Protein 2LR5 (pdb70)

Radius of gyration: 8.46 Å; Cα contacts (8 Å, |Δi|>4): 82; chains: 1; bounding box: 23×16×13 Å

Secondary structure (DSSP, 8-state):
--STTT-HHHHHHHHHHTT-S-EEEETTTTSEEEETT-

InterPro domains:
  IPR001542 Defensin, invertebrate/fungal [PF01097] (44-78)
  IPR001542 Defensin, invertebrate/fungal [PS51378] (44-80)
  IPR036574 Knottin, scorpion toxin-like superfamily [G3DSA:3.30.30.10] (50-79)
  IPR036574 Knottin, scorpion toxin-like superfamily [SSF57095] (44-79)

Organism: Arthroderma otae (NCBI:txid63405)

Foldseek 3Di:
DQAPPPRQVVLQVVCVVVVFNGWGQDDDPRRDIDTPVD

Solvent-accessible surface area: 2828 Å² total; per-residue (Å²): 5,73,0,20,120,148,76,62,119,64,0,61,54,100,2,62,92,89,58,75,126,146,5,122,21,24,48,123,142,135,70,91,27,56,20,42,170,178

Nearest PDB structures (foldseek):
  2lr5-assembly1_A  TM=8.047E-01  e=8.373E-07  Microsporum canis
  2ru0-assembly1_A  TM=6.479E-01  e=2.598E-03  Actinomyces sp. oral taxon 171 str. F0337
  2asc-assembly1_A  TM=6.360E-01  e=1.210E+00  Leiurus quinquestriatus
  6lcq-assembly1_B  TM=6.484E-01  e=1.908E+00  Oryza sativa
  2atb-assembly2_B  TM=5.304E-01  e=1.639E+00  Leiurus quinquestriatus

Structure (mmCIF, N/CA/C/O backbone):
data_2LR5
#
_entry.id   2LR5
#
loop_
_atom_site.group_PDB
_atom_site.id
_atom_site.type_symbol
_atom_site.label_atom_id
_atom_site.label_alt_id
_atom_site.label_comp_id
_atom_site.label_asym_id
_atom_site.label_entity_id
_atom_site.label_seq_id
_atom_site.pdbx_PDB_ins_code
_atom_site.Cartn_x
_atom_site.Cartn_y
_atom_site.Cartn_z
_atom_site.occupancy
_atom_site.B_iso_or_equiv
_atom_site.auth_seq_id
_atom_site.auth_comp_id
_atom_site.auth_asym_id
_atom_site.auth_atom_id
_atom_site.pdbx_PDB_model_num
ATOM 1 N N . GLY A 1 1 ? -8.256 -1.185 -2.933 1.00 0.00 1 GLY A N 1
ATOM 2 C CA . GLY A 1 1 ? -7.522 -1.488 -1.680 1.00 0.00 1 GLY A CA 1
ATOM 3 C C . GLY A 1 1 ? -7.618 -0.355 -0.689 1.00 0.00 1 GLY A C 1
ATOM 4 O O . GLY A 1 1 ? -8.449 0.538 -0.851 1.00 0.00 1 GLY A O 1
ATOM 10 N N . PHE A 1 2 ? -6.777 -0.390 0.340 1.00 0.00 2 PHE A N 1
ATOM 11 C CA . PHE A 1 2 ? -6.771 0.656 1.353 1.00 0.00 2 PHE A CA 1
ATOM 12 C C . PHE A 1 2 ? -6.379 1.991 0.729 1.00 0.00 2 PHE A C 1
ATOM 13 O O . PHE A 1 2 ? -7.094 2.981 0.860 1.00 0.00 2 PHE A O 1
ATOM 30 N N . GLY A 1 3 ? -5.246 2.006 0.040 1.00 0.00 3 GLY A N 1
ATOM 31 C CA . GLY A 1 3 ? -4.792 3.222 -0.603 1.00 0.00 3 GLY A CA 1
ATOM 32 C C . GLY A 1 3 ? -5.499 3.475 -1.917 1.00 0.00 3 GLY A C 1
ATOM 33 O O . GLY A 1 3 ? -6.512 4.169 -1.958 1.00 0.00 3 GLY A O 1
ATOM 37 N N . CYS A 1 4 ? -4.967 2.911 -2.994 1.00 0.00 4 CYS A N 1
ATOM 38 C CA . CYS A 1 4 ? -5.556 3.077 -4.318 1.00 0.00 4 CYS A CA 1
ATOM 39 C C . CYS A 1 4 ? -6.935 2.417 -4.388 1.00 0.00 4 CYS A C 1
ATOM 40 O O . CYS A 1 4 ? -7.211 1.449 -3.671 1.00 0.00 4 CYS A O 1
ATOM 47 N N . PRO A 1 5 ? -7.827 2.930 -5.254 1.00 0.00 5 PRO A N 1
ATOM 48 C CA . PRO A 1 5 ? -7.552 4.072 -6.131 1.00 0.00 5 PRO A CA 1
ATOM 49 C C . PRO A 1 5 ? -7.796 5.420 -5.452 1.00 0.00 5 PRO A C 1
ATOM 50 O O . PRO A 1 5 ? -7.659 6.469 -6.076 1.00 0.00 5 PRO A O 1
ATOM 61 N N . PHE A 1 6 ? -8.150 5.377 -4.176 1.00 0.00 6 PHE A N 1
ATOM 62 C CA . PHE A 1 6 ? -8.427 6.588 -3.410 1.00 0.00 6 PHE A CA 1
ATOM 63 C C . PHE A 1 6 ? -7.158 7.407 -3.182 1.00 0.00 6 PHE A C 1
ATOM 64 O O . PHE A 1 6 ? -7.030 8.520 -3.687 1.00 0.00 6 PHE A O 1
ATOM 81 N N . ASN A 1 7 ? -6.223 6.859 -2.420 1.00 0.00 7 ASN A N 1
ATOM 82 C CA . ASN A 1 7 ? -4.978 7.558 -2.136 1.00 0.00 7 ASN A CA 1
ATOM 83 C C . ASN A 1 7 ? -3.782 6.619 -2.266 1.00 0.00 7 ASN A C 1
ATOM 84 O O . ASN A 1 7 ? -3.283 6.069 -1.273 1.00 0.00 7 ASN A O 1
ATOM 95 N N . GLU A 1 8 ? -3.330 6.436 -3.500 1.00 0.00 8 GLU A N 1
ATOM 96 C CA . GLU A 1 8 ? -2.191 5.573 -3.775 1.00 0.00 8 GLU A CA 1
ATOM 97 C C . GLU A 1 8 ? -0.951 6.133 -3.105 1.00 0.00 8 GLU A C 1
ATOM 98 O O . GLU A 1 8 ? -0.206 5.403 -2.469 1.00 0.00 8 GLU A O 1
ATOM 110 N N . ASN A 1 9 ? -0.766 7.443 -3.224 1.00 0.00 9 ASN A N 1
ATOM 111 C CA . ASN A 1 9 ? 0.380 8.123 -2.632 1.00 0.00 9 ASN A CA 1
ATOM 112 C C . ASN A 1 9 ? 0.482 7.819 -1.145 1.00 0.00 9 ASN A C 1
ATOM 113 O O . ASN A 1 9 ? 1.576 7.604 -0.627 1.00 0.00 9 ASN A O 1
ATOM 124 N N . GLU A 1 10 ? -0.659 7.794 -0.465 1.00 0.00 10 GLU A N 1
ATOM 125 C CA . GLU A 1 10 ? -0.681 7.501 0.963 1.00 0.00 10 GLU A CA 1
ATOM 126 C C . GLU A 1 10 ? -0.268 6.062 1.194 1.00 0.00 10 GLU A C 1
ATOM 127 O O . GLU A 1 10 ? 0.705 5.807 1.894 1.00 0.00 10 GLU A O 1
ATOM 139 N N . CYS A 1 11 ? -0.990 5.129 0.579 1.00 0.00 11 CYS A N 1
ATOM 140 C CA . CYS A 1 11 ? -0.685 3.708 0.738 1.00 0.00 11 CYS A CA 1
ATOM 141 C C . CYS A 1 11 ? 0.767 3.431 0.375 1.00 0.00 11 CYS A C 1
ATOM 142 O O . CYS A 1 11 ? 1.481 2.717 1.087 1.00 0.00 11 CYS A O 1
ATOM 149 N N . HIS A 1 12 ? 1.193 4.025 -0.724 1.00 0.00 12 HIS A N 1
ATOM 150 C CA . HIS A 1 12 ? 2.547 3.876 -1.214 1.00 0.00 12 HIS A CA 1
ATOM 151 C C . HIS A 1 12 ? 3.550 4.393 -0.193 1.00 0.00 12 HIS A C 1
ATOM 152 O O . HIS A 1 12 ? 4.437 3.659 0.234 1.00 0.00 12 HIS A O 1
ATOM 167 N N . ALA A 1 13 ? 3.392 5.648 0.216 1.00 0.00 13 ALA A N 1
ATOM 168 C CA . ALA A 1 13 ? 4.300 6.256 1.180 1.00 0.00 13 ALA A CA 1
ATOM 169 C C . ALA A 1 13 ? 4.235 5.525 2.512 1.00 0.00 13 ALA A C 1
ATOM 170 O O . ALA A 1 13 ? 5.252 5.333 3.172 1.00 0.00 13 ALA A O 1
ATOM 177 N N . HIS A 1 14 ? 3.033 5.115 2.895 1.00 0.00 14 HIS A N 1
ATOM 178 C CA . HIS A 1 14 ? 2.821 4.393 4.138 1.00 0.00 14 HIS A CA 1
ATOM 179 C C . HIS A 1 14 ? 3.645 3.115 4.138 1.00 0.00 14 HIS A C 1
ATOM 180 O O . HIS A 1 14 ? 4.446 2.881 5.042 1.00 0.00 14 HIS A O 1
ATOM 195 N N . CYS A 1 15 ? 3.453 2.310 3.103 1.00 0.00 15 CYS A N 1
ATOM 196 C CA . CYS A 1 15 ? 4.182 1.057 2.956 1.00 0.00 15 CYS A CA 1
ATOM 197 C C . CYS A 1 15 ? 5.684 1.328 2.905 1.00 0.00 15 CYS A C 1
ATOM 198 O O . CYS A 1 15 ? 6.492 0.629 3.519 1.00 0.00 15 CYS A O 1
ATOM 205 N N . LEU A 1 16 ? 6.040 2.385 2.203 1.00 0.00 16 LEU A N 1
ATOM 206 C CA . LEU A 1 16 ? 7.431 2.789 2.056 1.00 0.00 16 LEU A CA 1
ATOM 207 C C . LEU A 1 16 ? 8.039 3.168 3.404 1.00 0.00 16 LEU A C 1
ATOM 208 O O . LEU A 1 16 ? 9.253 3.058 3.606 1.00 0.00 16 LEU A O 1
ATOM 224 N N . SER A 1 17 ? 7.186 3.598 4.325 1.00 0.00 17 SER A N 1
ATOM 225 C CA . SER A 1 17 ? 7.629 4.010 5.649 1.00 0.00 17 SER A CA 1
ATOM 226 C C . SER A 1 17 ? 7.865 2.816 6.575 1.00 0.00 17 SER A C 1
ATOM 227 O O . SER A 1 17 ? 8.560 2.945 7.580 1.00 0.00 17 SER A O 1
ATOM 235 N N . ILE A 1 18 ? 7.317 1.648 6.244 1.00 0.00 18 ILE A N 1
ATOM 236 C CA . ILE A 1 18 ? 7.502 0.489 7.110 1.00 0.00 18 ILE A CA 1
ATOM 237 C C . ILE A 1 18 ? 8.673 -0.370 6.645 1.00 0.00 18 ILE A C 1
ATOM 238 O O . ILE A 1 18 ? 8.668 -1.591 6.794 1.00 0.00 18 ILE A O 1
ATOM 254 N N . GLY A 1 19 ? 9.665 0.279 6.052 1.00 0.00 19 GLY A N 1
ATOM 255 C CA . GLY A 1 19 ? 10.850 -0.418 5.592 1.00 0.00 19 GLY A CA 1
ATOM 256 C C . GLY A 1 19 ? 10.778 -0.798 4.131 1.00 0.00 19 GLY A C 1
ATOM 257 O O . GLY A 1 19 ? 11.780 -0.728 3.412 1.00 0.00 19 GLY A O 1
ATOM 261 N N . ARG A 1 20 ? 9.589 -1.168 3.685 1.00 0.00 20 ARG A N 1
ATOM 262 C CA . ARG A 1 20 ? 9.374 -1.578 2.302 1.00 0.00 20 ARG A CA 1
ATOM 263 C C . ARG A 1 20 ? 9.706 -0.439 1.341 1.00 0.00 20 ARG A C 1
ATOM 264 O O . ARG A 1 20 ? 9.596 0.732 1.692 1.00 0.00 20 ARG A O 1
ATOM 285 N N . LYS A 1 21 ? 10.148 -0.781 0.140 1.00 0.00 21 LYS A N 1
ATOM 286 C CA . LYS A 1 21 ? 10.506 0.233 -0.844 1.00 0.00 21 LYS A CA 1
ATOM 287 C C . LYS A 1 21 ? 9.460 0.352 -1.942 1.00 0.00 21 LYS A C 1
ATOM 288 O O . LYS A 1 21 ? 9.441 1.327 -2.690 1.00 0.00 21 LYS A O 1
ATOM 307 N N . PHE A 1 22 ? 8.588 -0.641 -2.031 1.00 0.00 22 PHE A N 1
ATOM 308 C CA . PHE A 1 22 ? 7.520 -0.642 -3.024 1.00 0.00 22 PHE A CA 1
ATOM 309 C C . PHE A 1 22 ? 6.293 -1.317 -2.443 1.00 0.00 22 PHE A C 1
ATOM 310 O O . PHE A 1 22 ? 6.390 -2.080 -1.481 1.00 0.00 22 PHE A O 1
ATOM 327 N N . GLY A 1 23 ? 5.158 -1.057 -3.055 1.00 0.00 23 GLY A N 1
ATOM 328 C CA . GLY A 1 23 ? 3.911 -1.633 -2.600 1.00 0.00 23 GLY A CA 1
ATOM 329 C C . GLY A 1 23 ? 2.720 -0.883 -3.139 1.00 0.00 23 GLY A C 1
ATOM 330 O O . GLY A 1 23 ? 2.831 0.288 -3.501 1.00 0.00 23 GLY A O 1
ATOM 334 N N . PHE A 1 24 ? 1.597 -1.567 -3.208 1.00 0.00 24 PHE A N 1
ATOM 335 C CA . PHE A 1 24 ? 0.357 -0.989 -3.696 1.00 0.00 24 PHE A CA 1
ATOM 336 C C . PHE A 1 24 ? -0.768 -1.404 -2.761 1.00 0.00 24 PHE A C 1
ATOM 337 O O . PHE A 1 24 ? -0.503 -1.936 -1.692 1.00 0.00 24 PHE A O 1
ATOM 354 N N . CYS A 1 25 ? -2.011 -1.171 -3.135 1.00 0.00 25 CYS A N 1
ATOM 355 C CA . CYS A 1 25 ? -3.124 -1.545 -2.274 1.00 0.00 25 CYS A CA 1
ATOM 356 C C . CYS A 1 25 ? -3.505 -3.008 -2.473 1.00 0.00 25 CYS A C 1
ATOM 357 O O . CYS A 1 25 ? -3.490 -3.518 -3.590 1.00 0.00 25 CYS A O 1
ATOM 364 N N . ALA A 1 26 ? -3.852 -3.672 -1.378 1.00 0.00 26 ALA A N 1
ATOM 365 C CA . ALA A 1 26 ? -4.215 -5.077 -1.424 1.00 0.00 26 ALA A CA 1
ATOM 366 C C . ALA A 1 26 ? -5.723 -5.261 -1.355 1.00 0.00 26 ALA A C 1
ATOM 367 O O . ALA A 1 26 ? -6.386 -4.733 -0.458 1.00 0.00 26 ALA A O 1
ATOM 374 N N . GLY A 1 27 ? -6.254 -5.995 -2.323 1.00 0.00 27 GLY A N 1
ATOM 375 C CA . GLY A 1 27 ? -7.678 -6.260 -2.368 1.00 0.00 27 GLY A CA 1
ATOM 376 C C . GLY A 1 27 ? -8.466 -5.115 -2.973 1.00 0.00 27 GLY A C 1
ATOM 377 O O . GLY A 1 27 ? -7.943 -4.011 -3.131 1.00 0.00 27 GLY A O 1
ATOM 381 N N . PRO A 1 28 ? -9.729 -5.351 -3.350 1.00 0.00 28 PRO A N 1
ATOM 382 C CA . PRO A 1 28 ? -10.579 -4.311 -3.925 1.00 0.00 28 PRO A CA 1
ATOM 383 C C . PRO A 1 28 ? -11.069 -3.326 -2.863 1.00 0.00 28 PRO A C 1
ATOM 384 O O . PRO A 1 28 ? -11.018 -2.109 -3.055 1.00 0.00 28 PRO A O 1
ATOM 395 N N . LEU A 1 29 ? -11.505 -3.863 -1.729 1.00 0.00 29 LEU A N 1
ATOM 396 C CA . LEU A 1 29 ? -12.010 -3.053 -0.626 1.00 0.00 29 LEU A CA 1
ATOM 397 C C . LEU A 1 29 ? -10.862 -2.377 0.118 1.00 0.00 29 LEU A C 1
ATOM 398 O O . LEU A 1 29 ? -9.698 -2.735 -0.067 1.00 0.00 29 LEU A O 1
ATOM 414 N N . ARG A 1 30 ? -11.195 -1.403 0.957 1.00 0.00 30 ARG A N 1
ATOM 415 C CA . ARG A 1 30 ? -10.195 -0.669 1.729 1.00 0.00 30 ARG A CA 1
ATOM 416 C C . ARG A 1 30 ? -9.715 -1.495 2.918 1.00 0.00 30 ARG A C 1
ATOM 417 O O . ARG A 1 30 ? -9.990 -1.160 4.067 1.00 0.00 30 ARG A O 1
ATOM 438 N N . ALA A 1 31 ? -9.008 -2.579 2.630 1.00 0.00 31 ALA A N 1
ATOM 439 C CA . ALA A 1 31 ? -8.494 -3.456 3.672 1.00 0.00 31 ALA A CA 1
ATOM 440 C C . ALA A 1 31 ? -7.064 -3.085 4.055 1.00 0.00 31 ALA A C 1
ATOM 441 O O . ALA A 1 31 ? -6.829 -2.475 5.095 1.00 0.00 31 ALA A O 1
ATOM 448 N N . THR A 1 32 ? -6.105 -3.455 3.216 1.00 0.00 32 THR A N 1
ATOM 449 C CA . THR A 1 32 ? -4.704 -3.164 3.491 1.00 0.00 32 THR A CA 1
ATOM 450 C C . THR A 1 32 ? -3.936 -2.862 2.205 1.00 0.00 32 THR A C 1
ATOM 451 O O . THR A 1 32 ? -4.532 -2.552 1.166 1.00 0.00 32 THR A O 1
ATOM 462 N N . CYS A 1 33 ? -2.615 -2.940 2.283 1.00 0.00 33 CYS A N 1
ATOM 463 C CA . CYS A 1 33 ? -1.754 -2.683 1.140 1.00 0.00 33 CYS A CA 1
ATOM 464 C C . CYS A 1 33 ? -0.789 -3.845 0.933 1.00 0.00 33 CYS A C 1
ATOM 465 O O . CYS A 1 33 ? -0.335 -4.464 1.896 1.00 0.00 33 CYS A O 1
ATOM 472 N N . THR A 1 34 ? -0.497 -4.139 -0.321 1.00 0.00 34 THR A N 1
ATOM 473 C CA . THR A 1 34 ? 0.406 -5.217 -0.677 1.00 0.00 34 THR A CA 1
ATOM 474 C C . THR A 1 34 ? 1.794 -4.677 -0.975 1.00 0.00 34 THR A C 1
ATOM 475 O O . THR A 1 34 ? 2.042 -4.144 -2.059 1.00 0.00 34 THR A O 1
ATOM 486 N N . CYS A 1 35 ? 2.689 -4.799 -0.015 1.00 0.00 35 CYS A N 1
ATOM 487 C CA . CYS A 1 35 ? 4.048 -4.327 -0.192 1.00 0.00 35 CYS A CA 1
ATOM 488 C C . CYS A 1 35 ? 4.856 -5.332 -1.007 1.00 0.00 35 CYS A C 1
ATOM 489 O O . CYS A 1 35 ? 4.604 -6.537 -0.958 1.00 0.00 35 CYS A O 1
ATOM 496 N N . GLY A 1 36 ? 5.829 -4.821 -1.755 1.00 0.00 36 GLY A N 1
ATOM 497 C CA . GLY A 1 36 ? 6.658 -5.661 -2.605 1.00 0.00 36 GLY A CA 1
ATOM 498 C C . GLY A 1 36 ? 7.480 -6.678 -1.840 1.00 0.00 36 GLY A C 1
ATOM 499 O O . GLY A 1 36 ? 7.956 -7.663 -2.410 1.00 0.00 36 GLY A O 1
ATOM 503 N N . LYS A 1 37 ? 7.691 -6.418 -0.567 1.00 0.00 37 LYS A N 1
ATOM 504 C CA . LYS A 1 37 ? 8.453 -7.326 0.277 1.00 0.00 37 LYS A CA 1
ATOM 505 C C . LYS A 1 37 ? 7.670 -7.691 1.531 1.00 0.00 37 LYS A C 1
ATOM 506 O O . LYS A 1 37 ? 8.232 -7.739 2.623 1.00 0.00 37 LYS A O 1
ATOM 525 N N . GLN A 1 38 ? 6.373 -7.941 1.351 1.00 0.00 38 GLN A N 1
ATOM 526 C CA . GLN A 1 38 ? 5.479 -8.307 2.452 1.00 0.00 38 GLN A CA 1
ATOM 527 C C . GLN A 1 38 ? 5.460 -7.216 3.515 1.00 0.00 38 GLN A C 1
ATOM 528 O O . GLN A 1 38 ? 5.567 -6.032 3.140 1.00 0.00 38 GLN A O 1
ATOM 543 N N . GLY A 1 1 ? -9.973 1.679 -0.866 1.00 0.00 1 GLY A N 2
ATOM 544 C CA . GLY A 1 1 ? -9.526 0.925 0.330 1.00 0.00 1 GLY A CA 2
ATOM 545 C C . GLY A 1 1 ? -9.012 1.843 1.409 1.00 0.00 1 GLY A C 2
ATOM 546 O O . GLY A 1 1 ? -9.507 2.958 1.555 1.00 0.00 1 GLY A O 2
ATOM 552 N N . PHE A 1 2 ? -8.015 1.381 2.159 1.00 0.00 2 PHE A N 2
ATOM 553 C CA . PHE A 1 2 ? -7.431 2.179 3.228 1.00 0.00 2 PHE A CA 2
ATOM 554 C C . PHE A 1 2 ? -6.683 3.367 2.638 1.00 0.00 2 PHE A C 2
ATOM 555 O O . PHE A 1 2 ? -6.848 4.504 3.075 1.00 0.00 2 PHE A O 2
ATOM 572 N N . GLY A 1 3 ? -5.865 3.089 1.635 1.00 0.00 3 GLY A N 2
ATOM 573 C CA . GLY A 1 3 ? -5.114 4.138 0.990 1.00 0.00 3 GLY A CA 2
ATOM 574 C C . GLY A 1 3 ? -5.729 4.547 -0.331 1.00 0.00 3 GLY A C 2
ATOM 575 O O . GLY A 1 3 ? -6.534 5.476 -0.390 1.00 0.00 3 GLY A O 2
ATOM 579 N N . CYS A 1 4 ? -5.361 3.839 -1.387 1.00 0.00 4 CYS A N 2
ATOM 580 C CA . CYS A 1 4 ? -5.861 4.126 -2.727 1.00 0.00 4 CYS A CA 2
ATOM 581 C C . CYS A 1 4 ? -7.386 4.079 -2.786 1.00 0.00 4 CYS A C 2
ATOM 582 O O . CYS A 1 4 ? -8.035 3.335 -2.038 1.00 0.00 4 CYS A O 2
ATOM 589 N N . PRO A 1 5 ? -7.983 4.867 -3.694 1.00 0.00 5 PRO A N 2
ATOM 590 C CA . PRO A 1 5 ? -7.251 5.741 -4.606 1.00 0.00 5 PRO A CA 2
ATOM 591 C C . PRO A 1 5 ? -7.064 7.161 -4.070 1.00 0.00 5 PRO A C 2
ATOM 592 O O . PRO A 1 5 ? -6.420 7.991 -4.703 1.00 0.00 5 PRO A O 2
ATOM 603 N N . PHE A 1 6 ? -7.618 7.429 -2.898 1.00 0.00 6 PHE A N 2
ATOM 604 C CA . PHE A 1 6 ? -7.531 8.756 -2.299 1.00 0.00 6 PHE A CA 2
ATOM 605 C C . PHE A 1 6 ? -6.227 8.955 -1.531 1.00 0.00 6 PHE A C 2
ATOM 606 O O . PHE A 1 6 ? -5.427 9.831 -1.860 1.00 0.00 6 PHE A O 2
ATOM 623 N N . ASN A 1 7 ? -5.997 8.118 -0.532 1.00 0.00 7 ASN A N 2
ATOM 624 C CA . ASN A 1 7 ? -4.809 8.232 0.307 1.00 0.00 7 ASN A CA 2
ATOM 625 C C . ASN A 1 7 ? -3.724 7.268 -0.154 1.00 0.00 7 ASN A C 2
ATOM 626 O O . ASN A 1 7 ? -3.053 6.613 0.652 1.00 0.00 7 ASN A O 2
ATOM 637 N N . GLU A 1 8 ? -3.539 7.204 -1.461 1.00 0.00 8 GLU A N 2
ATOM 638 C CA . GLU A 1 8 ? -2.544 6.322 -2.042 1.00 0.00 8 GLU A CA 2
ATOM 639 C C . GLU A 1 8 ? -1.154 6.840 -1.738 1.00 0.00 8 GLU A C 2
ATOM 640 O O . GLU A 1 8 ? -0.299 6.089 -1.301 1.00 0.00 8 GLU A O 2
ATOM 652 N N . ASN A 1 9 ? -0.959 8.140 -1.913 1.00 0.00 9 ASN A N 2
ATOM 653 C CA . ASN A 1 9 ? 0.344 8.757 -1.674 1.00 0.00 9 ASN A CA 2
ATOM 654 C C . ASN A 1 9 ? 0.823 8.510 -0.251 1.00 0.00 9 ASN A C 2
ATOM 655 O O . ASN A 1 9 ? 2.016 8.316 -0.022 1.00 0.00 9 ASN A O 2
ATOM 666 N N . GLU A 1 10 ? -0.101 8.493 0.703 1.00 0.00 10 GLU A N 2
ATOM 667 C CA . GLU A 1 10 ? 0.270 8.254 2.087 1.00 0.00 10 GLU A CA 2
ATOM 668 C C . GLU A 1 10 ? 0.560 6.780 2.295 1.00 0.00 10 GLU A C 2
ATOM 669 O O . GLU A 1 10 ? 1.646 6.433 2.730 1.00 0.00 10 GLU A O 2
ATOM 681 N N . CYS A 1 11 ? -0.389 5.911 1.939 1.00 0.00 11 CYS A N 2
ATOM 682 C CA . CYS A 1 11 ? -0.196 4.471 2.120 1.00 0.00 11 CYS A CA 2
ATOM 683 C C . CYS A 1 11 ? 1.048 4.005 1.366 1.00 0.00 11 CYS A C 2
ATOM 684 O O . CYS A 1 11 ? 1.806 3.156 1.849 1.00 0.00 11 CYS A O 2
ATOM 691 N N . HIS A 1 12 ? 1.270 4.595 0.198 1.00 0.00 12 HIS A N 2
ATOM 692 C CA . HIS A 1 12 ? 2.415 4.271 -0.634 1.00 0.00 12 HIS A CA 2
ATOM 693 C C . HIS A 1 12 ? 3.707 4.700 0.049 1.00 0.00 12 HIS A C 2
ATOM 694 O O . HIS A 1 12 ? 4.585 3.877 0.300 1.00 0.00 12 HIS A O 2
ATOM 709 N N . ALA A 1 13 ? 3.809 5.989 0.368 1.00 0.00 13 ALA A N 2
ATOM 710 C CA . ALA A 1 13 ? 5.002 6.524 1.018 1.00 0.00 13 ALA A CA 2
ATOM 711 C C . ALA A 1 13 ? 5.204 5.890 2.384 1.00 0.00 13 ALA A C 2
ATOM 712 O O . ALA A 1 13 ? 6.334 5.651 2.805 1.00 0.00 13 ALA A O 2
ATOM 719 N N . HIS A 1 14 ? 4.101 5.613 3.068 1.00 0.00 14 HIS A N 2
ATOM 720 C CA . HIS A 1 14 ? 4.144 4.990 4.380 1.00 0.00 14 HIS A CA 2
ATOM 721 C C . HIS A 1 14 ? 4.839 3.644 4.288 1.00 0.00 14 HIS A C 2
ATOM 722 O O . HIS A 1 14 ? 5.837 3.404 4.968 1.00 0.00 14 HIS A O 2
ATOM 737 N N . CYS A 1 15 ? 4.323 2.782 3.421 1.00 0.00 15 CYS A N 2
ATOM 738 C CA . CYS A 1 15 ? 4.896 1.456 3.231 1.00 0.00 15 CYS A CA 2
ATOM 739 C C . CYS A 1 15 ? 6.343 1.576 2.762 1.00 0.00 15 CYS A C 2
ATOM 740 O O . CYS A 1 15 ? 7.223 0.822 3.183 1.00 0.00 15 CYS A O 2
ATOM 747 N N . LEU A 1 16 ? 6.584 2.566 1.924 1.00 0.00 16 LEU A N 2
ATOM 748 C CA . LEU A 1 16 ? 7.916 2.821 1.393 1.00 0.00 16 LEU A CA 2
ATOM 749 C C . LEU A 1 16 ? 8.891 3.195 2.507 1.00 0.00 16 LEU A C 2
ATOM 750 O O . LEU A 1 16 ? 10.097 2.948 2.402 1.00 0.00 16 LEU A O 2
ATOM 766 N N . SER A 1 17 ? 8.360 3.781 3.571 1.00 0.00 17 SER A N 2
ATOM 767 C CA . SER A 1 17 ? 9.172 4.200 4.703 1.00 0.00 17 SER A CA 2
ATOM 768 C C . SER A 1 17 ? 9.483 3.035 5.645 1.00 0.00 17 SER A C 2
ATOM 769 O O . SER A 1 17 ? 10.402 3.123 6.456 1.00 0.00 17 SER A O 2
ATOM 777 N N . ILE A 1 18 ? 8.740 1.934 5.531 1.00 0.00 18 ILE A N 2
ATOM 778 C CA . ILE A 1 18 ? 8.968 0.795 6.416 1.00 0.00 18 ILE A CA 2
ATOM 779 C C . ILE A 1 18 ? 9.785 -0.301 5.735 1.00 0.00 18 ILE A C 2
ATOM 780 O O . ILE A 1 18 ? 9.591 -1.490 5.990 1.00 0.00 18 ILE A O 2
ATOM 796 N N . GLY A 1 19 ? 10.671 0.109 4.837 1.00 0.00 19 GLY A N 2
ATOM 797 C CA . GLY A 1 19 ? 11.536 -0.836 4.154 1.00 0.00 19 GLY A CA 2
ATOM 798 C C . GLY A 1 19 ? 11.055 -1.189 2.764 1.00 0.00 19 GLY A C 2
ATOM 799 O O . GLY A 1 19 ? 11.854 -1.302 1.834 1.00 0.00 19 GLY A O 2
ATOM 803 N N . ARG A 1 20 ? 9.749 -1.333 2.616 1.00 0.00 20 ARG A N 2
ATOM 804 C CA . ARG A 1 20 ? 9.159 -1.693 1.327 1.00 0.00 20 ARG A CA 2
ATOM 805 C C . ARG A 1 20 ? 9.455 -0.622 0.281 1.00 0.00 20 ARG A C 2
ATOM 806 O O . ARG A 1 20 ? 9.546 0.556 0.602 1.00 0.00 20 ARG A O 2
ATOM 827 N N . LYS A 1 21 ? 9.647 -1.034 -0.966 1.00 0.00 21 LYS A N 2
ATOM 828 C CA . LYS A 1 21 ? 9.940 -0.083 -2.033 1.00 0.00 21 LYS A CA 2
ATOM 829 C C . LYS A 1 21 ? 8.737 0.130 -2.943 1.00 0.00 21 LYS A C 2
ATOM 830 O O . LYS A 1 21 ? 8.626 1.155 -3.613 1.00 0.00 21 LYS A O 2
ATOM 849 N N . PHE A 1 22 ? 7.838 -0.840 -2.959 1.00 0.00 22 PHE A N 2
ATOM 850 C CA . PHE A 1 22 ? 6.630 -0.758 -3.775 1.00 0.00 22 PHE A CA 2
ATOM 851 C C . PHE A 1 22 ? 5.481 -1.408 -3.027 1.00 0.00 22 PHE A C 2
ATOM 852 O O . PHE A 1 22 ? 5.701 -2.279 -2.182 1.00 0.00 22 PHE A O 2
ATOM 869 N N . GLY A 1 23 ? 4.268 -0.995 -3.348 1.00 0.00 23 GLY A N 2
ATOM 870 C CA . GLY A 1 23 ? 3.098 -1.550 -2.698 1.00 0.00 23 GLY A CA 2
ATOM 871 C C . GLY A 1 23 ? 1.869 -0.691 -2.897 1.00 0.00 23 GLY A C 2
ATOM 872 O O . GLY A 1 23 ? 1.983 0.513 -3.114 1.00 0.00 23 GLY A O 2
ATOM 876 N N . PHE A 1 24 ? 0.702 -1.318 -2.830 1.00 0.00 24 PHE A N 2
ATOM 877 C CA . PHE A 1 24 ? -0.574 -0.627 -3.005 1.00 0.00 24 PHE A CA 2
ATOM 878 C C . PHE A 1 24 ? -1.705 -1.533 -2.533 1.00 0.00 24 PHE A C 2
ATOM 879 O O . PHE A 1 24 ? -1.468 -2.702 -2.235 1.00 0.00 24 PHE A O 2
ATOM 896 N N . CYS A 1 25 ? -2.924 -1.012 -2.460 1.00 0.00 25 CYS A N 2
ATOM 897 C CA . CYS A 1 25 ? -4.060 -1.813 -2.011 1.00 0.00 25 CYS A CA 2
ATOM 898 C C . CYS A 1 25 ? -4.308 -2.981 -2.952 1.00 0.00 25 CYS A C 2
ATOM 899 O O . CYS A 1 25 ? -4.493 -2.803 -4.159 1.00 0.00 25 CYS A O 2
ATOM 906 N N . ALA A 1 26 ? -4.306 -4.179 -2.394 1.00 0.00 26 ALA A N 2
ATOM 907 C CA . ALA A 1 26 ? -4.515 -5.379 -3.188 1.00 0.00 26 ALA A CA 2
ATOM 908 C C . ALA A 1 26 ? -5.716 -6.174 -2.691 1.00 0.00 26 ALA A C 2
ATOM 909 O O . ALA A 1 26 ? -6.534 -5.669 -1.916 1.00 0.00 26 ALA A O 2
ATOM 916 N N . GLY A 1 27 ? -5.821 -7.417 -3.151 1.00 0.00 27 GLY A N 2
ATOM 917 C CA . GLY A 1 27 ? -6.923 -8.270 -2.762 1.00 0.00 27 GLY A CA 2
ATOM 918 C C . GLY A 1 27 ? -8.175 -7.984 -3.572 1.00 0.00 27 GLY A C 2
ATOM 919 O O . GLY A 1 27 ? -8.235 -6.980 -4.284 1.00 0.00 27 GLY A O 2
ATOM 923 N N . PRO A 1 28 ? -9.195 -8.852 -3.492 1.00 0.00 28 PRO A N 2
ATOM 924 C CA . PRO A 1 28 ? -10.450 -8.662 -4.229 1.00 0.00 28 PRO A CA 2
ATOM 925 C C . PRO A 1 28 ? -11.293 -7.534 -3.638 1.00 0.00 28 PRO A C 2
ATOM 926 O O . PRO A 1 28 ? -12.253 -7.074 -4.249 1.00 0.00 28 PRO A O 2
ATOM 937 N N . LEU A 1 29 ? -10.913 -7.096 -2.445 1.00 0.00 29 LEU A N 2
ATOM 938 C CA . LEU A 1 29 ? -11.623 -6.028 -1.757 1.00 0.00 29 LEU A CA 2
ATOM 939 C C . LEU A 1 29 ? -10.996 -4.673 -2.066 1.00 0.00 29 LEU A C 2
ATOM 940 O O . LEU A 1 29 ? -11.643 -3.636 -1.919 1.00 0.00 29 LEU A O 2
ATOM 956 N N . ARG A 1 30 ? -9.727 -4.696 -2.493 1.00 0.00 30 ARG A N 2
ATOM 957 C CA . ARG A 1 30 ? -8.989 -3.474 -2.817 1.00 0.00 30 ARG A CA 2
ATOM 958 C C . ARG A 1 30 ? -9.011 -2.513 -1.628 1.00 0.00 30 ARG A C 2
ATOM 959 O O . ARG A 1 30 ? -9.268 -1.313 -1.774 1.00 0.00 30 ARG A O 2
ATOM 980 N N . ALA A 1 31 ? -8.732 -3.049 -0.445 1.00 0.00 31 ALA A N 2
ATOM 981 C CA . ALA A 1 31 ? -8.751 -2.256 0.772 1.00 0.00 31 ALA A CA 2
ATOM 982 C C . ALA A 1 31 ? -7.356 -2.069 1.364 1.00 0.00 31 ALA A C 2
ATOM 983 O O . ALA A 1 31 ? -6.771 -0.990 1.258 1.00 0.00 31 ALA A O 2
ATOM 990 N N . THR A 1 32 ? -6.839 -3.116 1.985 1.00 0.00 32 THR A N 2
ATOM 991 C CA . THR A 1 32 ? -5.530 -3.074 2.622 1.00 0.00 32 THR A CA 2
ATOM 992 C C . THR A 1 32 ? -4.390 -2.968 1.609 1.00 0.00 32 THR A C 2
ATOM 993 O O . THR A 1 32 ? -4.423 -3.591 0.540 1.00 0.00 32 THR A O 2
ATOM 1004 N N . CYS A 1 33 ? -3.389 -2.160 1.946 1.00 0.00 33 CYS A N 2
ATOM 1005 C CA . CYS A 1 33 ? -2.229 -1.986 1.089 1.00 0.00 33 CYS A CA 2
ATOM 1006 C C . CYS A 1 33 ? -1.294 -3.173 1.248 1.00 0.00 33 CYS A C 2
ATOM 1007 O O . CYS A 1 33 ? -0.992 -3.596 2.361 1.00 0.00 33 CYS A O 2
ATOM 1014 N N . THR A 1 34 ? -0.876 -3.722 0.130 1.00 0.00 34 THR A N 2
ATOM 1015 C CA . THR A 1 34 ? 0.019 -4.863 0.114 1.00 0.00 34 THR A CA 2
ATOM 1016 C C . THR A 1 34 ? 1.322 -4.497 -0.584 1.00 0.00 34 THR A C 2
ATOM 1017 O O . THR A 1 34 ? 1.313 -3.948 -1.688 1.00 0.00 34 THR A O 2
ATOM 1028 N N . CYS A 1 35 ? 2.433 -4.794 0.063 1.00 0.00 35 CYS A N 2
ATOM 1029 C CA . CYS A 1 35 ? 3.736 -4.474 -0.487 1.00 0.00 35 CYS A CA 2
ATOM 1030 C C . CYS A 1 35 ? 4.571 -5.736 -0.697 1.00 0.00 35 CYS A C 2
ATOM 1031 O O . CYS A 1 35 ? 4.144 -6.836 -0.346 1.00 0.00 35 CYS A O 2
ATOM 1038 N N . GLY A 1 36 ? 5.762 -5.570 -1.277 1.00 0.00 36 GLY A N 2
ATOM 1039 C CA . GLY A 1 36 ? 6.649 -6.700 -1.537 1.00 0.00 36 GLY A CA 2
ATOM 1040 C C . GLY A 1 36 ? 6.971 -7.511 -0.294 1.00 0.00 36 GLY A C 2
ATOM 1041 O O . GLY A 1 36 ? 7.247 -8.713 -0.374 1.00 0.00 36 GLY A O 2
ATOM 1045 N N . LYS A 1 37 ? 6.976 -6.846 0.850 1.00 0.00 37 LYS A N 2
ATOM 1046 C CA . LYS A 1 37 ? 7.249 -7.499 2.122 1.00 0.00 37 LYS A CA 2
ATOM 1047 C C . LYS A 1 37 ? 6.131 -7.211 3.116 1.00 0.00 37 LYS A C 2
ATOM 1048 O O . LYS A 1 37 ? 6.389 -7.001 4.301 1.00 0.00 37 LYS A O 2
ATOM 1067 N N . GLN A 1 38 ? 4.894 -7.208 2.613 1.00 0.00 38 GLN A N 2
ATOM 1068 C CA . GLN A 1 38 ? 3.712 -6.930 3.427 1.00 0.00 38 GLN A CA 2
ATOM 1069 C C . GLN A 1 38 ? 3.827 -5.550 4.057 1.00 0.00 38 GLN A C 2
ATOM 1070 O O . GLN A 1 38 ? 4.240 -4.613 3.344 1.00 0.00 38 GLN A O 2
ATOM 1085 N N . GLY A 1 1 ? -10.216 1.493 0.847 1.00 0.00 1 GLY A N 3
ATOM 1086 C CA . GLY A 1 1 ? -9.471 0.635 1.796 1.00 0.00 1 GLY A CA 3
ATOM 1087 C C . GLY A 1 1 ? -8.713 1.456 2.808 1.00 0.00 1 GLY A C 3
ATOM 1088 O O . GLY A 1 1 ? -9.179 2.522 3.205 1.00 0.00 1 GLY A O 3
ATOM 1094 N N . PHE A 1 2 ? -7.553 0.963 3.224 1.00 0.00 2 PHE A N 3
ATOM 1095 C CA . PHE A 1 2 ? -6.722 1.669 4.192 1.00 0.00 2 PHE A CA 3
ATOM 1096 C C . PHE A 1 2 ? -6.192 2.961 3.576 1.00 0.00 2 PHE A C 3
ATOM 1097 O O . PHE A 1 2 ? -6.262 4.026 4.183 1.00 0.00 2 PHE A O 3
ATOM 1114 N N . GLY A 1 3 ? -5.666 2.849 2.365 1.00 0.00 3 GLY A N 3
ATOM 1115 C CA . GLY A 1 3 ? -5.154 4.010 1.666 1.00 0.00 3 GLY A CA 3
ATOM 1116 C C . GLY A 1 3 ? -5.963 4.295 0.419 1.00 0.00 3 GLY A C 3
ATOM 1117 O O . GLY A 1 3 ? -6.536 5.378 0.268 1.00 0.00 3 GLY A O 3
ATOM 1121 N N . CYS A 1 4 ? -5.998 3.319 -0.480 1.00 0.00 4 CYS A N 3
ATOM 1122 C CA . CYS A 1 4 ? -6.750 3.424 -1.723 1.00 0.00 4 CYS A CA 3
ATOM 1123 C C . CYS A 1 4 ? -8.212 3.813 -1.474 1.00 0.00 4 CYS A C 3
ATOM 1124 O O . CYS A 1 4 ? -8.798 3.466 -0.444 1.00 0.00 4 CYS A O 3
ATOM 1131 N N . PRO A 1 5 ? -8.833 4.515 -2.434 1.00 0.00 5 PRO A N 3
ATOM 1132 C CA . PRO A 1 5 ? -8.191 4.930 -3.673 1.00 0.00 5 PRO A CA 3
ATOM 1133 C C . PRO A 1 5 ? -7.739 6.389 -3.652 1.00 0.00 5 PRO A C 3
ATOM 1134 O O . PRO A 1 5 ? -7.149 6.878 -4.610 1.00 0.00 5 PRO A O 3
ATOM 1145 N N . PHE A 1 6 ? -8.017 7.069 -2.554 1.00 0.00 6 PHE A N 3
ATOM 1146 C CA . PHE A 1 6 ? -7.675 8.479 -2.420 1.00 0.00 6 PHE A CA 3
ATOM 1147 C C . PHE A 1 6 ? -6.283 8.684 -1.836 1.00 0.00 6 PHE A C 3
ATOM 1148 O O . PHE A 1 6 ? -5.503 9.480 -2.350 1.00 0.00 6 PHE A O 3
ATOM 1165 N N . ASN A 1 7 ? -5.959 7.949 -0.782 1.00 0.00 7 ASN A N 3
ATOM 1166 C CA . ASN A 1 7 ? -4.666 8.108 -0.127 1.00 0.00 7 ASN A CA 3
ATOM 1167 C C . ASN A 1 7 ? -3.779 6.894 -0.344 1.00 0.00 7 ASN A C 3
ATOM 1168 O O . ASN A 1 7 ? -3.114 6.417 0.578 1.00 0.00 7 ASN A O 3
ATOM 1179 N N . GLU A 1 8 ? -3.755 6.405 -1.574 1.00 0.00 8 GLU A N 3
ATOM 1180 C CA . GLU A 1 8 ? -2.937 5.249 -1.905 1.00 0.00 8 GLU A CA 3
ATOM 1181 C C . GLU A 1 8 ? -1.472 5.659 -1.952 1.00 0.00 8 GLU A C 3
ATOM 1182 O O . GLU A 1 8 ? -0.582 4.879 -1.621 1.00 0.00 8 GLU A O 3
ATOM 1194 N N . ASN A 1 9 ? -1.232 6.903 -2.341 1.00 0.00 9 ASN A N 3
ATOM 1195 C CA . ASN A 1 9 ? 0.123 7.431 -2.412 1.00 0.00 9 ASN A CA 3
ATOM 1196 C C . ASN A 1 9 ? 0.696 7.529 -1.012 1.00 0.00 9 ASN A C 3
ATOM 1197 O O . ASN A 1 9 ? 1.864 7.226 -0.782 1.00 0.00 9 ASN A O 3
ATOM 1208 N N . GLU A 1 10 ? -0.152 7.930 -0.076 1.00 0.00 10 GLU A N 3
ATOM 1209 C CA . GLU A 1 10 ? 0.238 8.072 1.316 1.00 0.00 10 GLU A CA 3
ATOM 1210 C C . GLU A 1 10 ? 0.438 6.702 1.941 1.00 0.00 10 GLU A C 3
ATOM 1211 O O . GLU A 1 10 ? 1.368 6.496 2.722 1.00 0.00 10 GLU A O 3
ATOM 1223 N N . CYS A 1 11 ? -0.430 5.759 1.592 1.00 0.00 11 CYS A N 3
ATOM 1224 C CA . CYS A 1 11 ? -0.304 4.405 2.103 1.00 0.00 11 CYS A CA 3
ATOM 1225 C C . CYS A 1 11 ? 0.983 3.803 1.543 1.00 0.00 11 CYS A C 3
ATOM 1226 O O . CYS A 1 11 ? 1.717 3.096 2.239 1.00 0.00 11 CYS A O 3
ATOM 1233 N N . HIS A 1 12 ? 1.266 4.135 0.283 1.00 0.00 12 HIS A N 3
ATOM 1234 C CA . HIS A 1 12 ? 2.476 3.682 -0.389 1.00 0.00 12 HIS A CA 3
ATOM 1235 C C . HIS A 1 12 ? 3.689 4.350 0.254 1.00 0.00 12 HIS A C 3
ATOM 1236 O O . HIS A 1 12 ? 4.719 3.714 0.460 1.00 0.00 12 HIS A O 3
ATOM 1251 N N . ALA A 1 13 ? 3.556 5.640 0.558 1.00 0.00 13 ALA A N 3
ATOM 1252 C CA . ALA A 1 13 ? 4.623 6.399 1.200 1.00 0.00 13 ALA A CA 3
ATOM 1253 C C . ALA A 1 13 ? 4.945 5.784 2.552 1.00 0.00 13 ALA A C 3
ATOM 1254 O O . ALA A 1 13 ? 6.108 5.647 2.924 1.00 0.00 13 ALA A O 3
ATOM 1261 N N . HIS A 1 14 ? 3.897 5.419 3.281 1.00 0.00 14 HIS A N 3
ATOM 1262 C CA . HIS A 1 14 ? 4.058 4.770 4.576 1.00 0.00 14 HIS A CA 3
ATOM 1263 C C . HIS A 1 14 ? 4.807 3.463 4.385 1.00 0.00 14 HIS A C 3
ATOM 1264 O O . HIS A 1 14 ? 5.743 3.150 5.117 1.00 0.00 14 HIS A O 3
ATOM 1279 N N . CYS A 1 15 ? 4.359 2.708 3.396 1.00 0.00 15 CYS A N 3
ATOM 1280 C CA . CYS A 1 15 ? 4.977 1.434 3.043 1.00 0.00 15 CYS A CA 3
ATOM 1281 C C . CYS A 1 15 ? 6.462 1.641 2.754 1.00 0.00 15 CYS A C 3
ATOM 1282 O O . CYS A 1 15 ? 7.319 0.854 3.165 1.00 0.00 15 CYS A O 3
ATOM 1289 N N . LEU A 1 16 ? 6.752 2.743 2.086 1.00 0.00 16 LEU A N 3
ATOM 1290 C CA . LEU A 1 16 ? 8.113 3.114 1.731 1.00 0.00 16 LEU A CA 3
ATOM 1291 C C . LEU A 1 16 ? 8.979 3.303 2.973 1.00 0.00 16 LEU A C 3
ATOM 1292 O O . LEU A 1 16 ? 10.191 3.064 2.942 1.00 0.00 16 LEU A O 3
ATOM 1308 N N . SER A 1 17 ? 8.345 3.724 4.061 1.00 0.00 17 SER A N 3
ATOM 1309 C CA . SER A 1 17 ? 9.043 3.971 5.315 1.00 0.00 17 SER A CA 3
ATOM 1310 C C . SER A 1 17 ? 9.409 2.674 6.037 1.00 0.00 17 SER A C 3
ATOM 1311 O O . SER A 1 17 ? 10.318 2.662 6.864 1.00 0.00 17 SER A O 3
ATOM 1319 N N . ILE A 1 18 ? 8.730 1.574 5.721 1.00 0.00 18 ILE A N 3
ATOM 1320 C CA . ILE A 1 18 ? 9.021 0.311 6.393 1.00 0.00 18 ILE A CA 3
ATOM 1321 C C . ILE A 1 18 ? 9.999 -0.532 5.583 1.00 0.00 18 ILE A C 3
ATOM 1322 O O . ILE A 1 18 ? 9.957 -1.762 5.612 1.00 0.00 18 ILE A O 3
ATOM 1338 N N . GLY A 1 19 ? 10.868 0.141 4.842 1.00 0.00 19 GLY A N 3
ATOM 1339 C CA . GLY A 1 19 ? 11.867 -0.549 4.047 1.00 0.00 19 GLY A CA 3
ATOM 1340 C C . GLY A 1 19 ? 11.367 -0.918 2.668 1.00 0.00 19 GLY A C 3
ATOM 1341 O O . GLY A 1 19 ? 12.126 -0.894 1.699 1.00 0.00 19 GLY A O 3
ATOM 1345 N N . ARG A 1 20 ? 10.084 -1.230 2.575 1.00 0.00 20 ARG A N 3
ATOM 1346 C CA . ARG A 1 20 ? 9.479 -1.619 1.306 1.00 0.00 20 ARG A CA 3
ATOM 1347 C C . ARG A 1 20 ? 9.520 -0.449 0.330 1.00 0.00 20 ARG A C 3
ATOM 1348 O O . ARG A 1 20 ? 9.514 0.708 0.741 1.00 0.00 20 ARG A O 3
ATOM 1369 N N . LYS A 1 21 ? 9.612 -0.741 -0.956 1.00 0.00 21 LYS A N 3
ATOM 1370 C CA . LYS A 1 21 ? 9.663 0.314 -1.959 1.00 0.00 21 LYS A CA 3
ATOM 1371 C C . LYS A 1 21 ? 8.350 0.426 -2.721 1.00 0.00 21 LYS A C 3
ATOM 1372 O O . LYS A 1 21 ? 7.969 1.503 -3.183 1.00 0.00 21 LYS A O 3
ATOM 1391 N N . PHE A 1 22 ? 7.654 -0.685 -2.839 1.00 0.00 22 PHE A N 3
ATOM 1392 C CA . PHE A 1 22 ? 6.383 -0.707 -3.541 1.00 0.00 22 PHE A CA 3
ATOM 1393 C C . PHE A 1 22 ? 5.321 -1.346 -2.669 1.00 0.00 22 PHE A C 3
ATOM 1394 O O . PHE A 1 22 ? 5.623 -2.189 -1.822 1.00 0.00 22 PHE A O 3
ATOM 1411 N N . GLY A 1 23 ? 4.086 -0.951 -2.902 1.00 0.00 23 GLY A N 3
ATOM 1412 C CA . GLY A 1 23 ? 2.975 -1.472 -2.139 1.00 0.00 23 GLY A CA 3
ATOM 1413 C C . GLY A 1 23 ? 1.725 -0.645 -2.324 1.00 0.00 23 GLY A C 3
ATOM 1414 O O . GLY A 1 23 ? 1.805 0.568 -2.527 1.00 0.00 23 GLY A O 3
ATOM 1418 N N . PHE A 1 24 ? 0.580 -1.308 -2.279 1.00 0.00 24 PHE A N 3
ATOM 1419 C CA . PHE A 1 24 ? -0.718 -0.661 -2.431 1.00 0.00 24 PHE A CA 3
ATOM 1420 C C . PHE A 1 24 ? -1.808 -1.660 -2.086 1.00 0.00 24 PHE A C 3
ATOM 1421 O O . PHE A 1 24 ? -1.506 -2.820 -1.808 1.00 0.00 24 PHE A O 3
ATOM 1438 N N . CYS A 1 25 ? -3.056 -1.222 -2.095 1.00 0.00 25 CYS A N 3
ATOM 1439 C CA . CYS A 1 25 ? -4.177 -2.093 -1.761 1.00 0.00 25 CYS A CA 3
ATOM 1440 C C . CYS A 1 25 ? -4.152 -3.394 -2.555 1.00 0.00 25 CYS A C 3
ATOM 1441 O O . CYS A 1 25 ? -4.166 -3.391 -3.785 1.00 0.00 25 CYS A O 3
ATOM 1448 N N . ALA A 1 26 ? -4.116 -4.502 -1.835 1.00 0.00 26 ALA A N 3
ATOM 1449 C CA . ALA A 1 26 ? -4.100 -5.816 -2.450 1.00 0.00 26 ALA A CA 3
ATOM 1450 C C . ALA A 1 26 ? -5.041 -6.751 -1.705 1.00 0.00 26 ALA A C 3
ATOM 1451 O O . ALA A 1 26 ? -5.682 -6.347 -0.729 1.00 0.00 26 ALA A O 3
ATOM 1458 N N . GLY A 1 27 ? -5.125 -7.993 -2.162 1.00 0.00 27 GLY A N 3
ATOM 1459 C CA . GLY A 1 27 ? -5.997 -8.961 -1.529 1.00 0.00 27 GLY A CA 3
ATOM 1460 C C . GLY A 1 27 ? -7.427 -8.826 -2.013 1.00 0.00 27 GLY A C 3
ATOM 1461 O O . GLY A 1 27 ? -7.706 -9.082 -3.185 1.00 0.00 27 GLY A O 3
ATOM 1465 N N . PRO A 1 28 ? -8.359 -8.421 -1.134 1.00 0.00 28 PRO A N 3
ATOM 1466 C CA . PRO A 1 28 ? -9.770 -8.236 -1.491 1.00 0.00 28 PRO A CA 3
ATOM 1467 C C . PRO A 1 28 ? -9.988 -6.983 -2.343 1.00 0.00 28 PRO A C 3
ATOM 1468 O O . PRO A 1 28 ? -10.703 -6.061 -1.940 1.00 0.00 28 PRO A O 3
ATOM 1479 N N . LEU A 1 29 ? -9.349 -6.964 -3.513 1.00 0.00 29 LEU A N 3
ATOM 1480 C CA . LEU A 1 29 ? -9.440 -5.858 -4.467 1.00 0.00 29 LEU A CA 3
ATOM 1481 C C . LEU A 1 29 ? -8.777 -4.589 -3.934 1.00 0.00 29 LEU A C 3
ATOM 1482 O O . LEU A 1 29 ? -7.654 -4.266 -4.310 1.00 0.00 29 LEU A O 3
ATOM 1498 N N . ARG A 1 30 ? -9.466 -3.879 -3.050 1.00 0.00 30 ARG A N 3
ATOM 1499 C CA . ARG A 1 30 ? -8.941 -2.639 -2.493 1.00 0.00 30 ARG A CA 3
ATOM 1500 C C . ARG A 1 30 ? -9.247 -2.540 -1.001 1.00 0.00 30 ARG A C 3
ATOM 1501 O O . ARG A 1 30 ? -10.003 -1.666 -0.566 1.00 0.00 30 ARG A O 3
ATOM 1522 N N . ALA A 1 31 ? -8.658 -3.438 -0.224 1.00 0.00 31 ALA A N 3
ATOM 1523 C CA . ALA A 1 31 ? -8.871 -3.453 1.215 1.00 0.00 31 ALA A CA 3
ATOM 1524 C C . ALA A 1 31 ? -7.684 -2.844 1.958 1.00 0.00 31 ALA A C 3
ATOM 1525 O O . ALA A 1 31 ? -7.699 -1.667 2.310 1.00 0.00 31 ALA A O 3
ATOM 1532 N N . THR A 1 32 ? -6.652 -3.639 2.181 1.00 0.00 32 THR A N 3
ATOM 1533 C CA . THR A 1 32 ? -5.475 -3.169 2.889 1.00 0.00 32 THR A CA 3
ATOM 1534 C C . THR A 1 32 ? -4.289 -3.035 1.943 1.00 0.00 32 THR A C 3
ATOM 1535 O O . THR A 1 32 ? -4.087 -3.880 1.067 1.00 0.00 32 THR A O 3
ATOM 1546 N N . CYS A 1 33 ? -3.517 -1.967 2.104 1.00 0.00 33 CYS A N 3
ATOM 1547 C CA . CYS A 1 33 ? -2.351 -1.748 1.266 1.00 0.00 33 CYS A CA 3
ATOM 1548 C C . CYS A 1 33 ? -1.280 -2.773 1.596 1.00 0.00 33 CYS A C 3
ATOM 1549 O O . CYS A 1 33 ? -0.747 -2.799 2.704 1.00 0.00 33 CYS A O 3
ATOM 1556 N N . THR A 1 34 ? -0.992 -3.627 0.638 1.00 0.00 34 THR A N 3
ATOM 1557 C CA . THR A 1 34 ? 0.013 -4.658 0.812 1.00 0.00 34 THR A CA 3
ATOM 1558 C C . THR A 1 34 ? 1.257 -4.326 -0.002 1.00 0.00 34 THR A C 3
ATOM 1559 O O . THR A 1 34 ? 1.164 -3.956 -1.175 1.00 0.00 34 THR A O 3
ATOM 1570 N N . CYS A 1 35 ? 2.415 -4.431 0.628 1.00 0.00 35 CYS A N 3
ATOM 1571 C CA . CYS A 1 35 ? 3.669 -4.137 -0.039 1.00 0.00 35 CYS A CA 3
ATOM 1572 C C . CYS A 1 35 ? 4.196 -5.370 -0.770 1.00 0.00 35 CYS A C 3
ATOM 1573 O O . CYS A 1 35 ? 3.642 -6.461 -0.626 1.00 0.00 35 CYS A O 3
ATOM 1580 N N . GLY A 1 36 ? 5.257 -5.183 -1.558 1.00 0.00 36 GLY A N 3
ATOM 1581 C CA . GLY A 1 36 ? 5.845 -6.279 -2.320 1.00 0.00 36 GLY A CA 3
ATOM 1582 C C . GLY A 1 36 ? 6.129 -7.512 -1.480 1.00 0.00 36 GLY A C 3
ATOM 1583 O O . GLY A 1 36 ? 5.896 -8.636 -1.919 1.00 0.00 36 GLY A O 3
ATOM 1587 N N . LYS A 1 37 ? 6.635 -7.302 -0.276 1.00 0.00 37 LYS A N 3
ATOM 1588 C CA . LYS A 1 37 ? 6.941 -8.403 0.625 1.00 0.00 37 LYS A CA 3
ATOM 1589 C C . LYS A 1 37 ? 6.235 -8.193 1.955 1.00 0.00 37 LYS A C 3
ATOM 1590 O O . LYS A 1 37 ? 6.847 -8.305 3.017 1.00 0.00 37 LYS A O 3
ATOM 1609 N N . GLN A 1 38 ? 4.943 -7.874 1.870 1.00 0.00 38 GLN A N 3
ATOM 1610 C CA . GLN A 1 38 ? 4.113 -7.628 3.046 1.00 0.00 38 GLN A CA 3
ATOM 1611 C C . GLN A 1 38 ? 4.667 -6.457 3.849 1.00 0.00 38 GLN A C 3
ATOM 1612 O O . GLN A 1 38 ? 4.603 -6.496 5.094 1.00 0.00 38 GLN A O 3
ATOM 1627 N N . GLY A 1 1 ? -10.757 1.631 0.578 1.00 0.00 1 GLY A N 4
ATOM 1628 C CA . GLY A 1 1 ? -10.199 0.913 1.750 1.00 0.00 1 GLY A CA 4
ATOM 1629 C C . GLY A 1 1 ? -9.423 1.843 2.646 1.00 0.00 1 GLY A C 4
ATOM 1630 O O . GLY A 1 1 ? -9.798 3.003 2.795 1.00 0.00 1 GLY A O 4
ATOM 1636 N N . PHE A 1 2 ? -8.344 1.342 3.233 1.00 0.00 2 PHE A N 4
ATOM 1637 C CA . PHE A 1 2 ? -7.508 2.148 4.114 1.00 0.00 2 PHE A CA 4
ATOM 1638 C C . PHE A 1 2 ? -6.813 3.236 3.307 1.00 0.00 2 PHE A C 4
ATOM 1639 O O . PHE A 1 2 ? -6.880 4.419 3.638 1.00 0.00 2 PHE A O 4
ATOM 1656 N N . GLY A 1 3 ? -6.152 2.823 2.238 1.00 0.00 3 GLY A N 4
ATOM 1657 C CA . GLY A 1 3 ? -5.472 3.768 1.386 1.00 0.00 3 GLY A CA 4
ATOM 1658 C C . GLY A 1 3 ? -6.297 4.101 0.163 1.00 0.00 3 GLY A C 4
ATOM 1659 O O . GLY A 1 3 ? -7.087 5.045 0.173 1.00 0.00 3 GLY A O 4
ATOM 1663 N N . CYS A 1 4 ? -6.126 3.307 -0.881 1.00 0.00 4 CYS A N 4
ATOM 1664 C CA . CYS A 1 4 ? -6.847 3.492 -2.133 1.00 0.00 4 CYS A CA 4
ATOM 1665 C C . CYS A 1 4 ? -8.358 3.420 -1.916 1.00 0.00 4 CYS A C 4
ATOM 1666 O O . CYS A 1 4 ? -8.838 2.707 -1.026 1.00 0.00 4 CYS A O 4
ATOM 1673 N N . PRO A 1 5 ? -9.139 4.149 -2.729 1.00 0.00 5 PRO A N 4
ATOM 1674 C CA . PRO A 1 5 ? -8.633 5.005 -3.804 1.00 0.00 5 PRO A CA 4
ATOM 1675 C C . PRO A 1 5 ? -8.442 6.455 -3.375 1.00 0.00 5 PRO A C 4
ATOM 1676 O O . PRO A 1 5 ? -8.395 7.359 -4.206 1.00 0.00 5 PRO A O 4
ATOM 1687 N N . PHE A 1 6 ? -8.360 6.673 -2.081 1.00 0.00 6 PHE A N 4
ATOM 1688 C CA . PHE A 1 6 ? -8.195 8.016 -1.546 1.00 0.00 6 PHE A CA 4
ATOM 1689 C C . PHE A 1 6 ? -6.741 8.319 -1.204 1.00 0.00 6 PHE A C 4
ATOM 1690 O O . PHE A 1 6 ? -6.127 9.199 -1.799 1.00 0.00 6 PHE A O 4
ATOM 1707 N N . ASN A 1 7 ? -6.188 7.568 -0.262 1.00 0.00 7 ASN A N 4
ATOM 1708 C CA . ASN A 1 7 ? -4.815 7.788 0.180 1.00 0.00 7 ASN A CA 4
ATOM 1709 C C . ASN A 1 7 ? -3.912 6.618 -0.201 1.00 0.00 7 ASN A C 4
ATOM 1710 O O . ASN A 1 7 ? -3.247 6.029 0.658 1.00 0.00 7 ASN A O 4
ATOM 1721 N N . GLU A 1 8 ? -3.879 6.267 -1.481 1.00 0.00 8 GLU A N 4
ATOM 1722 C CA . GLU A 1 8 ? -3.041 5.163 -1.924 1.00 0.00 8 GLU A CA 4
ATOM 1723 C C . GLU A 1 8 ? -1.575 5.567 -1.961 1.00 0.00 8 GLU A C 4
ATOM 1724 O O . GLU A 1 8 ? -0.696 4.763 -1.644 1.00 0.00 8 GLU A O 4
ATOM 1736 N N . ASN A 1 9 ? -1.315 6.815 -2.321 1.00 0.00 9 ASN A N 4
ATOM 1737 C CA . ASN A 1 9 ? 0.051 7.323 -2.372 1.00 0.00 9 ASN A CA 4
ATOM 1738 C C . ASN A 1 9 ? 0.601 7.408 -0.961 1.00 0.00 9 ASN A C 4
ATOM 1739 O O . ASN A 1 9 ? 1.766 7.111 -0.711 1.00 0.00 9 ASN A O 4
ATOM 1750 N N . GLU A 1 10 ? -0.273 7.791 -0.044 1.00 0.00 10 GLU A N 4
ATOM 1751 C CA . GLU A 1 10 ? 0.066 7.924 1.361 1.00 0.00 10 GLU A CA 4
ATOM 1752 C C . GLU A 1 10 ? 0.316 6.550 1.962 1.00 0.00 10 GLU A C 4
ATOM 1753 O O . GLU A 1 10 ? 1.241 6.366 2.755 1.00 0.00 10 GLU A O 4
ATOM 1765 N N . CYS A 1 11 ? -0.508 5.581 1.579 1.00 0.00 11 CYS A N 4
ATOM 1766 C CA . CYS A 1 11 ? -0.337 4.217 2.059 1.00 0.00 11 CYS A CA 4
ATOM 1767 C C . CYS A 1 11 ? 0.988 3.682 1.524 1.00 0.00 11 CYS A C 4
ATOM 1768 O O . CYS A 1 11 ? 1.724 2.978 2.221 1.00 0.00 11 CYS A O 4
ATOM 1775 N N . HIS A 1 12 ? 1.299 4.062 0.286 1.00 0.00 12 HIS A N 4
ATOM 1776 C CA . HIS A 1 12 ? 2.544 3.666 -0.356 1.00 0.00 12 HIS A CA 4
ATOM 1777 C C . HIS A 1 12 ? 3.712 4.355 0.343 1.00 0.00 12 HIS A C 4
ATOM 1778 O O . HIS A 1 12 ? 4.745 3.739 0.596 1.00 0.00 12 HIS A O 4
ATOM 1793 N N . ALA A 1 13 ? 3.537 5.641 0.645 1.00 0.00 13 ALA A N 4
ATOM 1794 C CA . ALA A 1 13 ? 4.557 6.421 1.332 1.00 0.00 13 ALA A CA 4
ATOM 1795 C C . ALA A 1 13 ? 4.847 5.809 2.692 1.00 0.00 13 ALA A C 4
ATOM 1796 O O . ALA A 1 13 ? 5.999 5.706 3.105 1.00 0.00 13 ALA A O 4
ATOM 1803 N N . HIS A 1 14 ? 3.785 5.407 3.386 1.00 0.00 14 HIS A N 4
ATOM 1804 C CA . HIS A 1 14 ? 3.926 4.764 4.685 1.00 0.00 14 HIS A CA 4
ATOM 1805 C C . HIS A 1 14 ? 4.739 3.491 4.529 1.00 0.00 14 HIS A C 4
ATOM 1806 O O . HIS A 1 14 ? 5.652 3.221 5.304 1.00 0.00 14 HIS A O 4
ATOM 1821 N N . CYS A 1 15 ? 4.371 2.710 3.527 1.00 0.00 15 CYS A N 4
ATOM 1822 C CA . CYS A 1 15 ? 5.068 1.465 3.217 1.00 0.00 15 CYS A CA 4
ATOM 1823 C C . CYS A 1 15 ? 6.557 1.744 3.013 1.00 0.00 15 CYS A C 4
ATOM 1824 O O . CYS A 1 15 ? 7.423 1.013 3.494 1.00 0.00 15 CYS A O 4
ATOM 1831 N N . LEU A 1 16 ? 6.836 2.844 2.340 1.00 0.00 16 LEU A N 4
ATOM 1832 C CA . LEU A 1 16 ? 8.204 3.267 2.074 1.00 0.00 16 LEU A CA 4
ATOM 1833 C C . LEU A 1 16 ? 8.955 3.537 3.375 1.00 0.00 16 LEU A C 4
ATOM 1834 O O . LEU A 1 16 ? 10.164 3.314 3.470 1.00 0.00 16 LEU A O 4
ATOM 1850 N N . SER A 1 17 ? 8.220 3.996 4.382 1.00 0.00 17 SER A N 4
ATOM 1851 C CA . SER A 1 17 ? 8.801 4.323 5.678 1.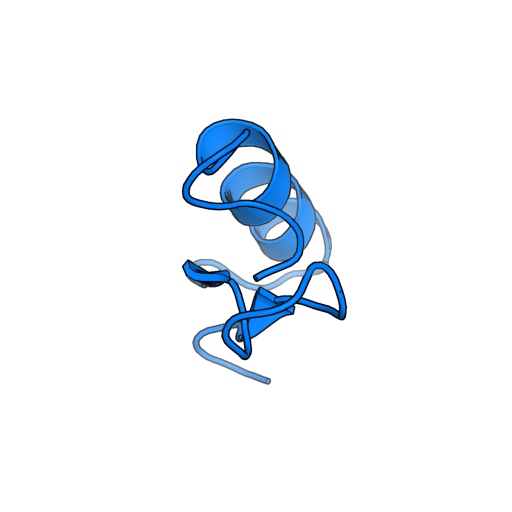00 0.00 17 SER A CA 4
ATOM 1852 C C . SER A 1 17 ? 9.260 3.077 6.438 1.00 0.00 17 SER A C 4
ATOM 1853 O O . SER A 1 17 ? 10.049 3.181 7.374 1.00 0.00 17 SER A O 4
ATOM 1861 N N . ILE A 1 18 ? 8.780 1.897 6.048 1.00 0.00 18 ILE A N 4
ATOM 1862 C CA . ILE A 1 18 ? 9.181 0.681 6.743 1.00 0.00 18 ILE A CA 4
ATOM 1863 C C . ILE A 1 18 ? 10.255 -0.068 5.961 1.00 0.00 18 ILE A C 4
ATOM 1864 O O . ILE A 1 18 ? 10.404 -1.283 6.087 1.00 0.00 18 ILE A O 4
ATOM 1880 N N . GLY A 1 19 ? 10.993 0.668 5.138 1.00 0.00 19 GLY A N 4
ATOM 1881 C CA . GLY A 1 19 ? 12.070 0.077 4.365 1.00 0.00 19 GLY A CA 4
ATOM 1882 C C . GLY A 1 19 ? 11.617 -0.516 3.046 1.00 0.00 19 GLY A C 4
ATOM 1883 O O . GLY A 1 19 ? 12.445 -0.854 2.195 1.00 0.00 19 GLY A O 4
ATOM 1887 N N . ARG A 1 20 ? 10.312 -0.634 2.861 1.00 0.00 20 ARG A N 4
ATOM 1888 C CA . ARG A 1 20 ? 9.771 -1.200 1.632 1.00 0.00 20 ARG A CA 4
ATOM 1889 C C . ARG A 1 20 ? 9.818 -0.153 0.523 1.00 0.00 20 ARG A C 4
ATOM 1890 O O . ARG A 1 20 ? 9.930 1.037 0.796 1.00 0.00 20 ARG A O 4
ATOM 1911 N N . LYS A 1 21 ? 9.768 -0.596 -0.726 1.00 0.00 21 LYS A N 4
ATOM 1912 C CA . LYS A 1 21 ? 9.822 0.330 -1.855 1.00 0.00 21 LYS A CA 4
ATOM 1913 C C . LYS A 1 21 ? 8.464 0.484 -2.522 1.00 0.00 21 LYS A C 4
ATOM 1914 O O . LYS A 1 21 ? 8.076 1.576 -2.943 1.00 0.00 21 LYS A O 4
ATOM 1933 N N . PHE A 1 22 ? 7.742 -0.611 -2.618 1.00 0.00 22 PHE A N 4
ATOM 1934 C CA . PHE A 1 22 ? 6.432 -0.596 -3.244 1.00 0.00 22 PHE A CA 4
ATOM 1935 C C . PHE A 1 22 ? 5.393 -1.218 -2.332 1.00 0.00 22 PHE A C 4
ATOM 1936 O O . PHE A 1 22 ? 5.707 -2.062 -1.492 1.00 0.00 22 PHE A O 4
ATOM 1953 N N . GLY A 1 23 ? 4.158 -0.811 -2.542 1.00 0.00 23 GLY A N 4
ATOM 1954 C CA . GLY A 1 23 ? 3.053 -1.299 -1.751 1.00 0.00 23 GLY A CA 4
ATOM 1955 C C . GLY A 1 23 ? 1.798 -0.495 -2.006 1.00 0.00 23 GLY A C 4
ATOM 1956 O O . GLY A 1 23 ? 1.854 0.733 -2.099 1.00 0.00 23 GLY A O 4
ATOM 1960 N N . PHE A 1 24 ? 0.681 -1.187 -2.154 1.00 0.00 24 PHE A N 4
ATOM 1961 C CA . PHE A 1 24 ? -0.607 -0.552 -2.403 1.00 0.00 24 PHE A CA 4
ATOM 1962 C C . PHE A 1 24 ? -1.712 -1.562 -2.149 1.00 0.00 24 PHE A C 4
ATOM 1963 O O . PHE A 1 24 ? -1.430 -2.734 -1.929 1.00 0.00 24 PHE A O 4
ATOM 1980 N N . CYS A 1 25 ? -2.957 -1.116 -2.172 1.00 0.00 25 CYS A N 4
ATOM 1981 C CA . CYS A 1 25 ? -4.084 -2.008 -1.929 1.00 0.00 25 CYS A CA 4
ATOM 1982 C C . CYS A 1 25 ? -4.138 -3.120 -2.964 1.00 0.00 25 CYS A C 4
ATOM 1983 O O . CYS A 1 25 ? -4.328 -2.868 -4.155 1.00 0.00 25 CYS A O 4
ATOM 1990 N N . ALA A 1 26 ? -3.965 -4.343 -2.497 1.00 0.00 26 ALA A N 4
ATOM 1991 C CA . ALA A 1 26 ? -3.984 -5.503 -3.369 1.00 0.00 26 ALA A CA 4
ATOM 1992 C C . ALA A 1 26 ? -4.884 -6.592 -2.799 1.00 0.00 26 ALA A C 4
ATOM 1993 O O . ALA A 1 26 ? -5.519 -6.406 -1.759 1.00 0.00 26 ALA A O 4
ATOM 2000 N N . GLY A 1 27 ? -4.940 -7.722 -3.487 1.00 0.00 27 GLY A N 4
ATOM 2001 C CA . GLY A 1 27 ? -5.765 -8.824 -3.041 1.00 0.00 27 GLY A CA 4
ATOM 2002 C C . GLY A 1 27 ? -7.020 -8.954 -3.878 1.00 0.00 27 GLY A C 4
ATOM 2003 O O . GLY A 1 27 ? -7.022 -8.572 -5.046 1.00 0.00 27 GLY A O 4
ATOM 2007 N N . PRO A 1 28 ? -8.109 -9.488 -3.305 1.00 0.00 28 PRO A N 4
ATOM 2008 C CA . PRO A 1 28 ? -9.375 -9.653 -4.027 1.00 0.00 28 PRO A CA 4
ATOM 2009 C C . PRO A 1 28 ? -10.092 -8.321 -4.237 1.00 0.00 28 PRO A C 4
ATOM 2010 O O . PRO A 1 28 ? -10.944 -8.191 -5.114 1.00 0.00 28 PRO A O 4
ATOM 2021 N N . LEU A 1 29 ? -9.734 -7.337 -3.423 1.00 0.00 29 LEU A N 4
ATOM 2022 C CA . LEU A 1 29 ? -10.327 -6.012 -3.499 1.00 0.00 29 LEU A CA 4
ATOM 2023 C C . LEU A 1 29 ? -9.268 -4.959 -3.210 1.00 0.00 29 LEU A C 4
ATOM 2024 O O . LEU A 1 29 ? -8.467 -5.115 -2.288 1.00 0.00 29 LEU A O 4
ATOM 2040 N N . ARG A 1 30 ? -9.265 -3.888 -3.996 1.00 0.00 30 ARG A N 4
ATOM 2041 C CA . ARG A 1 30 ? -8.298 -2.811 -3.813 1.00 0.00 30 ARG A CA 4
ATOM 2042 C C . ARG A 1 30 ? -8.692 -1.944 -2.616 1.00 0.00 30 ARG A C 4
ATOM 2043 O O . ARG A 1 30 ? -9.074 -0.782 -2.767 1.00 0.00 30 ARG A O 4
ATOM 2064 N N . ALA A 1 31 ? -8.601 -2.525 -1.427 1.00 0.00 31 ALA A N 4
ATOM 2065 C CA . ALA A 1 31 ? -8.952 -1.826 -0.201 1.00 0.00 31 ALA A CA 4
ATOM 2066 C C . ALA A 1 31 ? -7.852 -1.953 0.850 1.00 0.00 31 ALA A C 4
ATOM 2067 O O . ALA A 1 31 ? -7.528 -0.984 1.541 1.00 0.00 31 ALA A O 4
ATOM 2074 N N . THR A 1 32 ? -7.291 -3.147 0.973 1.00 0.00 32 THR A N 4
ATOM 2075 C CA . THR A 1 32 ? -6.235 -3.403 1.940 1.00 0.00 32 THR A CA 4
ATOM 2076 C C . THR A 1 32 ? -4.860 -3.262 1.293 1.00 0.00 32 THR A C 4
ATOM 2077 O O . THR A 1 32 ? -4.562 -3.926 0.300 1.00 0.00 32 THR A O 4
ATOM 2088 N N . CYS A 1 33 ? -4.032 -2.384 1.846 1.00 0.00 33 CYS A N 4
ATOM 2089 C CA . CYS A 1 33 ? -2.696 -2.163 1.312 1.00 0.00 33 CYS A CA 4
ATOM 2090 C C . CYS A 1 33 ? -1.800 -3.368 1.539 1.00 0.00 33 CYS A C 4
ATOM 2091 O O . CYS A 1 33 ? -1.741 -3.925 2.634 1.00 0.00 33 CYS A O 4
ATOM 2098 N N . THR A 1 34 ? -1.128 -3.765 0.480 1.00 0.00 34 THR A N 4
ATOM 2099 C CA . THR A 1 34 ? -0.204 -4.881 0.506 1.00 0.00 34 THR A CA 4
ATOM 2100 C C . THR A 1 34 ? 1.128 -4.444 -0.098 1.00 0.00 34 THR A C 4
ATOM 2101 O O . THR A 1 34 ? 1.170 -3.915 -1.212 1.00 0.00 34 THR A O 4
ATOM 2112 N N . CYS A 1 35 ? 2.206 -4.631 0.639 1.00 0.00 35 CYS A N 4
ATOM 2113 C CA . CYS A 1 35 ? 3.521 -4.242 0.157 1.00 0.00 35 CYS A CA 4
ATOM 2114 C C . CYS A 1 35 ? 4.205 -5.418 -0.530 1.00 0.00 35 CYS A C 4
ATOM 2115 O O . CYS A 1 35 ? 3.748 -6.554 -0.405 1.00 0.00 35 CYS A O 4
ATOM 2122 N N . GLY A 1 36 ? 5.289 -5.137 -1.262 1.00 0.00 36 GLY A N 4
ATOM 2123 C CA . GLY A 1 36 ? 6.023 -6.180 -1.978 1.00 0.00 36 GLY A CA 4
ATOM 2124 C C . GLY A 1 36 ? 6.280 -7.415 -1.132 1.00 0.00 36 GLY A C 4
ATOM 2125 O O . GLY A 1 36 ? 6.052 -8.539 -1.573 1.00 0.00 36 GLY A O 4
ATOM 2129 N N . LYS A 1 37 ? 6.781 -7.200 0.070 1.00 0.00 37 LYS A N 4
ATOM 2130 C CA . LYS A 1 37 ? 7.044 -8.286 1.000 1.00 0.00 37 LYS A CA 4
ATOM 2131 C C . LYS A 1 37 ? 6.358 -7.978 2.319 1.00 0.00 37 LYS A C 4
ATOM 2132 O O . LYS A 1 37 ? 6.874 -8.294 3.390 1.00 0.00 37 LYS A O 4
ATOM 2151 N N . GLN A 1 38 ? 5.185 -7.357 2.204 1.00 0.00 38 GLN A N 4
ATOM 2152 C CA . GLN A 1 38 ? 4.392 -6.945 3.355 1.00 0.00 38 GLN A CA 4
ATOM 2153 C C . GLN A 1 38 ? 5.206 -6.024 4.250 1.00 0.00 38 GLN A C 4
ATOM 2154 O O . GLN A 1 38 ? 5.797 -5.067 3.709 1.00 0.00 38 GLN A O 4
ATOM 2169 N N . GLY A 1 1 ? -9.130 -0.172 1.908 1.00 0.00 1 GLY A N 5
ATOM 2170 C CA . GLY A 1 1 ? -8.289 0.071 3.109 1.00 0.00 1 GLY A CA 5
ATOM 2171 C C . GLY A 1 1 ? -8.356 1.513 3.555 1.00 0.00 1 GLY A C 5
ATOM 2172 O O . GLY A 1 1 ? -9.269 2.233 3.166 1.00 0.00 1 GLY A O 5
ATOM 2178 N N . PHE A 1 2 ? -7.391 1.940 4.366 1.00 0.00 2 PHE A N 5
ATOM 2179 C CA . PHE A 1 2 ? -7.361 3.317 4.853 1.00 0.00 2 PHE A CA 5
ATOM 2180 C C . PHE A 1 2 ? -6.672 4.228 3.841 1.00 0.00 2 PHE A C 5
ATOM 2181 O O . PHE A 1 2 ? -6.787 5.452 3.905 1.00 0.00 2 PHE A O 5
ATOM 2198 N N . GLY A 1 3 ? -5.953 3.618 2.911 1.00 0.00 3 GLY A N 5
ATOM 2199 C CA . GLY A 1 3 ? -5.269 4.379 1.890 1.00 0.00 3 GLY A CA 5
ATOM 2200 C C . GLY A 1 3 ? -6.095 4.475 0.628 1.00 0.00 3 GLY A C 5
ATOM 2201 O O . GLY A 1 3 ? -6.673 5.520 0.333 1.00 0.00 3 GLY A O 5
ATOM 2205 N N . CYS A 1 4 ? -6.137 3.378 -0.115 1.00 0.00 4 CYS A N 5
ATOM 2206 C CA . CYS A 1 4 ? -6.904 3.288 -1.354 1.00 0.00 4 CYS A CA 5
ATOM 2207 C C . CYS A 1 4 ? -8.326 3.830 -1.196 1.00 0.00 4 CYS A C 5
ATOM 2208 O O . CYS A 1 4 ? -8.933 3.712 -0.130 1.00 0.00 4 CYS A O 5
ATOM 2215 N N . PRO A 1 5 ? -8.889 4.405 -2.269 1.00 0.00 5 PRO A N 5
ATOM 2216 C CA . PRO A 1 5 ? -8.215 4.541 -3.555 1.00 0.00 5 PRO A CA 5
ATOM 2217 C C . PRO A 1 5 ? -7.564 5.908 -3.752 1.00 0.00 5 PRO A C 5
ATOM 2218 O O . PRO A 1 5 ? -6.903 6.154 -4.757 1.00 0.00 5 PRO A O 5
ATOM 2229 N N . PHE A 1 6 ? -7.763 6.791 -2.789 1.00 0.00 6 PHE A N 5
ATOM 2230 C CA . PHE A 1 6 ? -7.217 8.138 -2.867 1.00 0.00 6 PHE A CA 5
ATOM 2231 C C . PHE A 1 6 ? -5.831 8.220 -2.240 1.00 0.00 6 PHE A C 5
ATOM 2232 O O . PHE A 1 6 ? -4.900 8.752 -2.839 1.00 0.00 6 PHE A O 5
ATOM 2249 N N . ASN A 1 7 ? -5.689 7.656 -1.051 1.00 0.00 7 ASN A N 5
ATOM 2250 C CA . ASN A 1 7 ? -4.419 7.702 -0.335 1.00 0.00 7 ASN A CA 5
ATOM 2251 C C . ASN A 1 7 ? -3.580 6.474 -0.651 1.00 0.00 7 ASN A C 5
ATOM 2252 O O . ASN A 1 7 ? -2.975 5.869 0.237 1.00 0.00 7 ASN A O 5
ATOM 2263 N N . GLU A 1 8 ? -3.534 6.114 -1.924 1.00 0.00 8 GLU A N 5
ATOM 2264 C CA . GLU A 1 8 ? -2.768 4.956 -2.356 1.00 0.00 8 GLU A CA 5
ATOM 2265 C C . GLU A 1 8 ? -1.283 5.234 -2.203 1.00 0.00 8 GLU A C 5
ATOM 2266 O O . GLU A 1 8 ? -0.535 4.408 -1.681 1.00 0.00 8 GLU A O 5
ATOM 2278 N N . ASN A 1 9 ? -0.870 6.420 -2.626 1.00 0.00 9 ASN A N 5
ATOM 2279 C CA . ASN A 1 9 ? 0.529 6.809 -2.538 1.00 0.00 9 ASN A CA 5
ATOM 2280 C C . ASN A 1 9 ? 0.905 7.110 -1.102 1.00 0.00 9 ASN A C 5
ATOM 2281 O O . ASN A 1 9 ? 2.066 6.997 -0.728 1.00 0.00 9 ASN A O 5
ATOM 2292 N N . GLU A 1 10 ? -0.082 7.475 -0.299 1.00 0.00 10 GLU A N 5
ATOM 2293 C CA . GLU A 1 10 ? 0.157 7.756 1.109 1.00 0.00 10 GLU A CA 5
ATOM 2294 C C . GLU A 1 10 ? 0.399 6.443 1.830 1.00 0.00 10 GLU A C 5
ATOM 2295 O O . GLU A 1 10 ? 1.264 6.344 2.702 1.00 0.00 10 GLU A O 5
ATOM 2307 N N . CYS A 1 11 ? -0.363 5.421 1.451 1.00 0.00 11 CYS A N 5
ATOM 2308 C CA . CYS A 1 11 ? -0.181 4.099 2.027 1.00 0.00 11 CYS A CA 5
ATOM 2309 C C . CYS A 1 11 ? 1.157 3.569 1.522 1.00 0.00 11 CYS A C 5
ATOM 2310 O O . CYS A 1 11 ? 1.883 2.867 2.226 1.00 0.00 11 CYS A O 5
ATOM 2317 N N . HIS A 1 12 ? 1.475 3.966 0.293 1.00 0.00 12 HIS A N 5
ATOM 2318 C CA . HIS A 1 12 ? 2.725 3.610 -0.359 1.00 0.00 12 HIS A CA 5
ATOM 2319 C C . HIS A 1 12 ? 3.890 4.276 0.377 1.00 0.00 12 HIS A C 5
ATOM 2320 O O . HIS A 1 12 ? 4.897 3.635 0.676 1.00 0.00 12 HIS A O 5
ATOM 2335 N N . ALA A 1 13 ? 3.739 5.566 0.665 1.00 0.00 13 ALA A N 5
ATOM 2336 C CA . ALA A 1 13 ? 4.759 6.321 1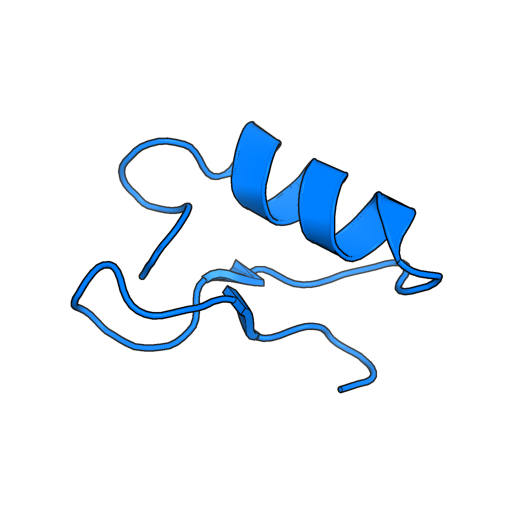.379 1.00 0.00 13 ALA A CA 5
ATOM 2337 C C . ALA A 1 13 ? 4.947 5.732 2.766 1.00 0.00 13 ALA A C 5
ATOM 2338 O O . ALA A 1 13 ? 6.061 5.662 3.279 1.00 0.00 13 ALA A O 5
ATOM 2345 N N . HIS A 1 14 ? 3.837 5.322 3.373 1.00 0.00 14 HIS A N 5
ATOM 2346 C CA . HIS A 1 14 ? 3.880 4.676 4.678 1.00 0.00 14 HIS A CA 5
ATOM 2347 C C . HIS A 1 14 ? 4.756 3.441 4.576 1.00 0.00 14 HIS A C 5
ATOM 2348 O O . HIS A 1 14 ? 5.637 3.206 5.402 1.00 0.00 14 HIS A O 5
ATOM 2363 N N . CYS A 1 15 ? 4.480 2.655 3.551 1.00 0.00 15 CYS A N 5
ATOM 2364 C CA . CYS A 1 15 ? 5.237 1.441 3.279 1.00 0.00 15 CYS A CA 5
ATOM 2365 C C . CYS A 1 15 ? 6.716 1.761 3.090 1.00 0.00 15 CYS A C 5
ATOM 2366 O O . CYS A 1 15 ? 7.587 0.993 3.495 1.00 0.00 15 CYS A O 5
ATOM 2373 N N . LEU A 1 16 ? 6.988 2.911 2.498 1.00 0.00 16 LEU A N 5
ATOM 2374 C CA . LEU A 1 16 ? 8.358 3.353 2.262 1.00 0.00 16 LEU A CA 5
ATOM 2375 C C . LEU A 1 16 ? 9.119 3.487 3.579 1.00 0.00 16 LEU A C 5
ATOM 2376 O O . LEU A 1 16 ? 10.335 3.303 3.622 1.00 0.00 16 LEU A O 5
ATOM 2392 N N . SER A 1 17 ? 8.392 3.784 4.652 1.00 0.00 17 SER A N 5
ATOM 2393 C CA . SER A 1 17 ? 9.000 3.950 5.964 1.00 0.00 17 SER A CA 5
ATOM 2394 C C . SER A 1 17 ? 9.353 2.599 6.586 1.00 0.00 17 SER A C 5
ATOM 2395 O O . SER A 1 17 ? 10.150 2.526 7.520 1.00 0.00 17 SER A O 5
ATOM 2403 N N . ILE A 1 18 ? 8.765 1.525 6.065 1.00 0.00 18 ILE A N 5
ATOM 2404 C CA . ILE A 1 18 ? 9.033 0.194 6.589 1.00 0.00 18 ILE A CA 5
ATOM 2405 C C . ILE A 1 18 ? 9.839 -0.642 5.596 1.00 0.00 18 ILE A C 5
ATOM 2406 O O . ILE A 1 18 ? 9.802 -1.873 5.625 1.00 0.00 18 ILE A O 5
ATOM 2422 N N . GLY A 1 19 ? 10.548 0.039 4.701 1.00 0.00 19 GLY A N 5
ATOM 2423 C CA . GLY A 1 19 ? 11.394 -0.646 3.733 1.00 0.00 19 GLY A CA 5
ATOM 2424 C C . GLY A 1 19 ? 10.671 -1.106 2.478 1.00 0.00 19 GLY A C 5
ATOM 2425 O O . GLY A 1 19 ? 11.293 -1.651 1.567 1.00 0.00 19 GLY A O 5
ATOM 2429 N N . ARG A 1 20 ? 9.369 -0.885 2.406 1.00 0.00 20 ARG A N 5
ATOM 2430 C CA . ARG A 1 20 ? 8.605 -1.306 1.237 1.00 0.00 20 ARG A CA 5
ATOM 2431 C C . ARG A 1 20 ? 8.647 -0.218 0.171 1.00 0.00 20 ARG A C 5
ATOM 2432 O O . ARG A 1 20 ? 7.933 0.778 0.258 1.00 0.00 20 ARG A O 5
ATOM 2453 N N . LYS A 1 21 ? 9.486 -0.418 -0.838 1.00 0.00 21 LYS A N 5
ATOM 2454 C CA . LYS A 1 21 ? 9.645 0.560 -1.912 1.00 0.00 21 LYS A CA 5
ATOM 2455 C C . LYS A 1 21 ? 8.402 0.665 -2.786 1.00 0.00 21 LYS A C 5
ATOM 2456 O O . LYS A 1 21 ? 8.116 1.721 -3.350 1.00 0.00 21 LYS A O 5
ATOM 2475 N N . PHE A 1 22 ? 7.669 -0.427 -2.897 1.00 0.00 22 PHE A N 5
ATOM 2476 C CA . PHE A 1 22 ? 6.452 -0.453 -3.704 1.00 0.00 22 PHE A CA 5
ATOM 2477 C C . PHE A 1 22 ? 5.356 -1.206 -2.969 1.00 0.00 22 PHE A C 5
ATOM 2478 O O . PHE A 1 22 ? 5.632 -1.941 -2.017 1.00 0.00 22 PHE A O 5
ATOM 2495 N N . GLY A 1 23 ? 4.127 -1.043 -3.437 1.00 0.00 23 GLY A N 5
ATOM 2496 C CA . GLY A 1 23 ? 2.997 -1.700 -2.814 1.00 0.00 23 GLY A CA 5
ATOM 2497 C C . GLY A 1 23 ? 1.796 -0.786 -2.671 1.00 0.00 23 GLY A C 5
ATOM 2498 O O . GLY A 1 23 ? 1.935 0.440 -2.726 1.00 0.00 23 GLY A O 5
ATOM 2502 N N . PHE A 1 24 ? 0.625 -1.392 -2.495 1.00 0.00 24 PHE A N 5
ATOM 2503 C CA . PHE A 1 24 ? -0.635 -0.664 -2.331 1.00 0.00 24 PHE A CA 5
ATOM 2504 C C . PHE A 1 24 ? -1.745 -1.645 -1.972 1.00 0.00 24 PHE A C 5
ATOM 2505 O O . PHE A 1 24 ? -1.477 -2.825 -1.758 1.00 0.00 24 PHE A O 5
ATOM 2522 N N . CYS A 1 25 ? -2.982 -1.172 -1.915 1.00 0.00 25 CYS A N 5
ATOM 2523 C CA . CYS A 1 25 ? -4.109 -2.030 -1.557 1.00 0.00 25 CYS A CA 5
ATOM 2524 C C . CYS A 1 25 ? -4.289 -3.173 -2.543 1.00 0.00 25 CYS A C 5
ATOM 2525 O O . CYS A 1 25 ? -4.457 -2.953 -3.744 1.00 0.00 25 CYS A O 5
ATOM 2532 N N . ALA A 1 26 ? -4.281 -4.389 -2.025 1.00 0.00 26 ALA A N 5
ATOM 2533 C CA . ALA A 1 26 ? -4.449 -5.562 -2.856 1.00 0.00 26 ALA A CA 5
ATOM 2534 C C . ALA A 1 26 ? -5.859 -6.116 -2.713 1.00 0.00 26 ALA A C 5
ATOM 2535 O O . ALA A 1 26 ? -6.621 -5.702 -1.834 1.00 0.00 26 ALA A O 5
ATOM 2542 N N . GLY A 1 27 ? -6.198 -7.049 -3.582 1.00 0.00 27 GLY A N 5
ATOM 2543 C CA . GLY A 1 27 ? -7.512 -7.653 -3.553 1.00 0.00 27 GLY A CA 5
ATOM 2544 C C . GLY A 1 27 ? -8.510 -6.889 -4.400 1.00 0.00 27 GLY A C 5
ATOM 2545 O O . GLY A 1 27 ? -8.446 -5.662 -4.479 1.00 0.00 27 GLY A O 5
ATOM 2549 N N . PRO A 1 28 ? -9.458 -7.590 -5.042 1.00 0.00 28 PRO A N 5
ATOM 2550 C CA . PRO A 1 28 ? -10.475 -6.957 -5.892 1.00 0.00 28 PRO A CA 5
ATOM 2551 C C . PRO A 1 28 ? -11.412 -6.047 -5.102 1.00 0.00 28 PRO A C 5
ATOM 2552 O O . PRO A 1 28 ? -12.086 -5.191 -5.669 1.00 0.00 28 PRO A O 5
ATOM 2563 N N . LEU A 1 29 ? -11.437 -6.232 -3.788 1.00 0.00 29 LEU A N 5
ATOM 2564 C CA . LEU A 1 29 ? -12.289 -5.431 -2.920 1.00 0.00 29 LEU A CA 5
ATOM 2565 C C . LEU A 1 29 ? -11.505 -4.278 -2.303 1.00 0.00 29 LEU A C 5
ATOM 2566 O O . LEU A 1 29 ? -12.030 -3.540 -1.471 1.00 0.00 29 LEU A O 5
ATOM 2582 N N . ARG A 1 30 ? -10.244 -4.137 -2.724 1.00 0.00 30 ARG A N 5
ATOM 2583 C CA . ARG A 1 30 ? -9.361 -3.083 -2.227 1.00 0.00 30 ARG A CA 5
ATOM 2584 C C . ARG A 1 30 ? -9.255 -3.142 -0.703 1.00 0.00 30 ARG A C 5
ATOM 2585 O O . ARG A 1 30 ? -9.645 -2.207 0.002 1.00 0.00 30 ARG A O 5
ATOM 2606 N N . ALA A 1 31 ? -8.711 -4.246 -0.208 1.00 0.00 31 ALA A N 5
ATOM 2607 C CA . ALA A 1 31 ? -8.568 -4.459 1.225 1.00 0.00 31 ALA A CA 5
ATOM 2608 C C . ALA A 1 31 ? -7.414 -3.638 1.802 1.00 0.00 31 ALA A C 5
ATOM 2609 O O . ALA A 1 31 ? -7.377 -2.416 1.660 1.00 0.00 31 ALA A O 5
ATOM 2616 N N . THR A 1 32 ? -6.487 -4.306 2.464 1.00 0.00 32 THR A N 5
ATOM 2617 C CA . THR A 1 32 ? -5.346 -3.640 3.063 1.00 0.00 32 THR A CA 5
ATOM 2618 C C . THR A 1 32 ? -4.233 -3.432 2.040 1.00 0.00 32 THR A C 5
ATOM 2619 O O . THR A 1 32 ? -4.232 -4.045 0.964 1.00 0.00 32 THR A O 5
ATOM 2630 N N . CYS A 1 33 ? -3.296 -2.555 2.368 1.00 0.00 33 CYS A N 5
ATOM 2631 C CA . CYS A 1 33 ? -2.180 -2.281 1.485 1.00 0.00 33 CYS A CA 5
ATOM 2632 C C . CYS A 1 33 ? -1.132 -3.369 1.617 1.00 0.00 33 CYS A C 5
ATOM 2633 O O . CYS A 1 33 ? -0.615 -3.627 2.701 1.00 0.00 33 CYS A O 5
ATOM 2640 N N . THR A 1 34 ? -0.859 -4.019 0.512 1.00 0.00 34 THR A N 5
ATOM 2641 C CA . THR A 1 34 ? 0.133 -5.070 0.460 1.00 0.00 34 THR A CA 5
ATOM 2642 C C . THR A 1 34 ? 1.341 -4.564 -0.310 1.00 0.00 34 THR A C 5
ATOM 2643 O O . THR A 1 34 ? 1.213 -4.079 -1.439 1.00 0.00 34 THR A O 5
ATOM 2654 N N . CYS A 1 35 ? 2.501 -4.651 0.303 1.00 0.00 35 CYS A N 5
ATOM 2655 C CA . CYS A 1 35 ? 3.709 -4.162 -0.323 1.00 0.00 35 CYS A CA 5
ATOM 2656 C C . CYS A 1 35 ? 4.708 -5.284 -0.599 1.00 0.00 35 CYS A C 5
ATOM 2657 O O . CYS A 1 35 ? 4.427 -6.453 -0.331 1.00 0.00 35 CYS A O 5
ATOM 2664 N N . GLY A 1 36 ? 5.863 -4.906 -1.159 1.00 0.00 36 GLY A N 5
ATOM 2665 C CA . GLY A 1 36 ? 6.913 -5.860 -1.510 1.00 0.00 36 GLY A CA 5
ATOM 2666 C C . GLY A 1 36 ? 7.163 -6.932 -0.461 1.00 0.00 36 GLY A C 5
ATOM 2667 O O . GLY A 1 36 ? 7.360 -8.103 -0.794 1.00 0.00 36 GLY A O 5
ATOM 2671 N N . LYS A 1 37 ? 7.196 -6.535 0.798 1.00 0.00 37 LYS A N 5
ATOM 2672 C CA . LYS A 1 37 ? 7.411 -7.472 1.889 1.00 0.00 37 LYS A CA 5
ATOM 2673 C C . LYS A 1 37 ? 6.303 -7.328 2.918 1.00 0.00 37 LYS A C 5
ATOM 2674 O O . LYS A 1 37 ? 6.565 -7.274 4.118 1.00 0.00 37 LYS A O 5
ATOM 2693 N N . GLN A 1 38 ? 5.067 -7.269 2.420 1.00 0.00 38 GLN A N 5
ATOM 2694 C CA . GLN A 1 38 ? 3.884 -7.105 3.260 1.00 0.00 38 GLN A CA 5
ATOM 2695 C C . GLN A 1 38 ? 3.948 -5.755 3.958 1.00 0.00 38 GLN A C 5
ATOM 2696 O O . GLN A 1 38 ? 4.223 -4.753 3.260 1.00 0.00 38 GLN A O 5
ATOM 2711 N N . GLY A 1 1 ? -10.304 1.831 0.452 1.00 0.00 1 GLY A N 6
ATOM 2712 C CA . GLY A 1 1 ? -9.770 1.006 1.562 1.00 0.00 1 GLY A CA 6
ATOM 2713 C C . GLY A 1 1 ? -9.043 1.849 2.577 1.00 0.00 1 GLY A C 6
ATOM 2714 O O . GLY A 1 1 ? -9.478 2.955 2.878 1.00 0.00 1 GLY A O 6
ATOM 2720 N N . PHE A 1 2 ? -7.942 1.325 3.100 1.00 0.00 2 PHE A N 6
ATOM 2721 C CA . PHE A 1 2 ? -7.139 2.042 4.082 1.00 0.00 2 PHE A CA 6
ATOM 2722 C C . PHE A 1 2 ? -6.540 3.291 3.447 1.00 0.00 2 PHE A C 6
ATOM 2723 O O . PHE A 1 2 ? -6.655 4.392 3.980 1.00 0.00 2 PHE A O 6
ATOM 2740 N N . GLY A 1 3 ? -5.908 3.104 2.300 1.00 0.00 3 GLY A N 6
ATOM 2741 C CA . GLY A 1 3 ? -5.313 4.214 1.599 1.00 0.00 3 GLY A CA 6
ATOM 2742 C C . GLY A 1 3 ? -5.984 4.463 0.269 1.00 0.00 3 GLY A C 6
ATOM 2743 O O . GLY A 1 3 ? -6.739 5.420 0.105 1.00 0.00 3 GLY A O 6
ATOM 2747 N N . CYS A 1 4 ? -5.715 3.590 -0.682 1.00 0.00 4 CYS A N 6
ATOM 2748 C CA . CYS A 1 4 ? -6.284 3.700 -2.013 1.00 0.00 4 CYS A CA 6
ATOM 2749 C C . CYS A 1 4 ? -7.813 3.635 -1.979 1.00 0.00 4 CYS A C 6
ATOM 2750 O O . CYS A 1 4 ? -8.401 2.957 -1.130 1.00 0.00 4 CYS A O 6
ATOM 2757 N N . PRO A 1 5 ? -8.484 4.335 -2.910 1.00 0.00 5 PRO A N 6
ATOM 2758 C CA . PRO A 1 5 ? -7.827 5.145 -3.935 1.00 0.00 5 PRO A CA 6
ATOM 2759 C C . PRO A 1 5 ? -7.642 6.609 -3.526 1.00 0.00 5 PRO A C 6
ATOM 2760 O O . PRO A 1 5 ? -6.944 7.362 -4.200 1.00 0.00 5 PRO A O 6
ATOM 2771 N N . PHE A 1 6 ? -8.267 7.000 -2.419 1.00 0.00 6 PHE A N 6
ATOM 2772 C CA . PHE A 1 6 ? -8.184 8.374 -1.926 1.00 0.00 6 PHE A CA 6
ATOM 2773 C C . PHE A 1 6 ? -6.741 8.743 -1.601 1.00 0.00 6 PHE A C 6
ATOM 2774 O O . PHE A 1 6 ? -6.145 9.610 -2.240 1.00 0.00 6 PHE A O 6
ATOM 2791 N N . ASN A 1 7 ? -6.179 8.071 -0.614 1.00 0.00 7 ASN A N 6
ATOM 2792 C CA . ASN A 1 7 ? -4.806 8.313 -0.213 1.00 0.00 7 ASN A CA 6
ATOM 2793 C C . ASN A 1 7 ? -3.931 7.173 -0.708 1.00 0.00 7 ASN A C 6
ATOM 2794 O O . ASN A 1 7 ? -3.154 6.589 0.044 1.00 0.00 7 ASN A O 6
ATOM 2805 N N . GLU A 1 8 ? -4.073 6.865 -1.995 1.00 0.00 8 GLU A N 6
ATOM 2806 C CA . GLU A 1 8 ? -3.309 5.795 -2.631 1.00 0.00 8 GLU A CA 6
ATOM 2807 C C . GLU A 1 8 ? -1.815 6.066 -2.515 1.00 0.00 8 GLU A C 6
ATOM 2808 O O . GLU A 1 8 ? -1.031 5.172 -2.189 1.00 0.00 8 GLU A O 6
ATOM 2820 N N . ASN A 1 9 ? -1.429 7.311 -2.766 1.00 0.00 9 ASN A N 6
ATOM 2821 C CA . ASN A 1 9 ? -0.030 7.709 -2.674 1.00 0.00 9 ASN A CA 6
ATOM 2822 C C . ASN A 1 9 ? 0.450 7.626 -1.232 1.00 0.00 9 ASN A C 6
ATOM 2823 O O . ASN A 1 9 ? 1.610 7.309 -0.976 1.00 0.00 9 ASN A O 6
ATOM 2834 N N . GLU A 1 10 ? -0.454 7.893 -0.292 1.00 0.00 10 GLU A N 6
ATOM 2835 C CA . GLU A 1 10 ? -0.117 7.824 1.123 1.00 0.00 10 GLU A CA 6
ATOM 2836 C C . GLU A 1 10 ? 0.112 6.372 1.500 1.00 0.00 10 GLU A C 6
ATOM 2837 O O . GLU A 1 10 ? 1.117 6.040 2.110 1.00 0.00 10 GLU A O 6
ATOM 2849 N N . CYS A 1 11 ? -0.822 5.513 1.106 1.00 0.00 11 CYS A N 6
ATOM 2850 C CA . CYS A 1 11 ? -0.724 4.082 1.372 1.00 0.00 11 CYS A CA 6
ATOM 2851 C C . CYS A 1 11 ? 0.602 3.554 0.834 1.00 0.00 11 CYS A C 6
ATOM 2852 O O . CYS A 1 11 ? 1.314 2.791 1.499 1.00 0.00 11 CYS A O 6
ATOM 2859 N N . HIS A 1 12 ? 0.933 3.999 -0.371 1.00 0.00 12 HIS A N 6
ATOM 2860 C CA . HIS A 1 12 ? 2.174 3.622 -1.026 1.00 0.00 12 HIS A CA 6
ATOM 2861 C C . HIS A 1 12 ? 3.369 4.109 -0.203 1.00 0.00 12 HIS A C 6
ATOM 2862 O O . HIS A 1 12 ? 4.278 3.338 0.110 1.00 0.00 12 HIS A O 6
ATOM 2877 N N . ALA A 1 13 ? 3.345 5.392 0.157 1.00 0.00 13 ALA A N 6
ATOM 2878 C CA . ALA A 1 13 ? 4.414 5.993 0.947 1.00 0.00 13 ALA A CA 6
ATOM 2879 C C . ALA A 1 13 ? 4.499 5.341 2.321 1.00 0.00 13 ALA A C 6
ATOM 2880 O O . ALA A 1 13 ? 5.584 5.168 2.870 1.00 0.00 13 ALA A O 6
ATOM 2887 N N . HIS A 1 14 ? 3.341 4.985 2.866 1.00 0.00 14 HIS A N 6
ATOM 2888 C CA . HIS A 1 14 ? 3.258 4.329 4.161 1.00 0.00 14 HIS A CA 6
ATOM 2889 C C . HIS A 1 14 ? 4.059 3.042 4.130 1.00 0.00 14 HIS A C 6
ATOM 2890 O O . HIS A 1 14 ? 4.917 2.812 4.979 1.00 0.00 14 HIS A O 6
ATOM 2905 N N . CYS A 1 15 ? 3.765 2.209 3.144 1.00 0.00 15 CYS A N 6
ATOM 2906 C CA . CYS A 1 15 ? 4.481 0.951 2.973 1.00 0.00 15 CYS A CA 6
ATOM 2907 C C . CYS A 1 15 ? 5.972 1.231 2.816 1.00 0.00 15 CYS A C 6
ATOM 2908 O O . CYS A 1 15 ? 6.822 0.557 3.399 1.00 0.00 15 CYS A O 6
ATOM 2915 N N . LEU A 1 16 ? 6.273 2.271 2.063 1.00 0.00 16 LEU A N 6
ATOM 2916 C CA . LEU A 1 16 ? 7.651 2.681 1.824 1.00 0.00 16 LEU A CA 6
ATOM 2917 C C . LEU A 1 16 ? 8.342 3.087 3.124 1.00 0.00 16 LEU A C 6
ATOM 2918 O O . LEU A 1 16 ? 9.563 2.969 3.254 1.00 0.00 16 LEU A O 6
ATOM 2934 N N . SER A 1 17 ? 7.550 3.542 4.089 1.00 0.00 17 SER A N 6
ATOM 2935 C CA . SER A 1 17 ? 8.074 3.985 5.373 1.00 0.00 17 SER A CA 6
ATOM 2936 C C . SER A 1 17 ? 8.560 2.815 6.228 1.00 0.00 17 SER A C 6
ATOM 2937 O O . SER A 1 17 ? 9.380 3.003 7.124 1.00 0.00 17 SER A O 6
ATOM 2945 N N . ILE A 1 18 ? 8.078 1.603 5.956 1.00 0.00 18 ILE A N 6
ATOM 2946 C CA . ILE A 1 18 ? 8.498 0.461 6.754 1.00 0.00 18 ILE A CA 6
ATOM 2947 C C . ILE A 1 18 ? 9.593 -0.333 6.046 1.00 0.00 18 ILE A C 6
ATOM 2948 O O . ILE A 1 18 ? 9.690 -1.551 6.180 1.00 0.00 18 ILE A O 6
ATOM 2964 N N . GLY A 1 19 ? 10.402 0.372 5.263 1.00 0.00 19 GLY A N 6
ATOM 2965 C CA . GLY A 1 19 ? 11.508 -0.258 4.566 1.00 0.00 19 GLY A CA 6
ATOM 2966 C C . GLY A 1 19 ? 11.139 -0.796 3.199 1.00 0.00 19 GLY A C 6
ATOM 2967 O O . GLY A 1 19 ? 11.999 -0.911 2.323 1.00 0.00 19 GLY A O 6
ATOM 2971 N N . ARG A 1 20 ? 9.863 -1.104 3.001 1.00 0.00 20 ARG A N 6
ATOM 2972 C CA . ARG A 1 20 ? 9.395 -1.649 1.729 1.00 0.00 20 ARG A CA 6
ATOM 2973 C C . ARG A 1 20 ? 9.596 -0.633 0.605 1.00 0.00 20 ARG A C 6
ATOM 2974 O O . ARG A 1 20 ? 9.657 0.571 0.850 1.00 0.00 20 ARG A O 6
ATOM 2995 N N . LYS A 1 21 ? 9.730 -1.115 -0.623 1.00 0.00 21 LYS A N 6
ATOM 2996 C CA . LYS A 1 21 ? 9.935 -0.226 -1.762 1.00 0.00 21 LYS A CA 6
ATOM 2997 C C . LYS A 1 21 ? 8.670 -0.102 -2.599 1.00 0.00 21 LYS A C 6
ATOM 2998 O O . LYS A 1 21 ? 8.561 0.766 -3.462 1.00 0.00 21 LYS A O 6
ATOM 3017 N N . PHE A 1 22 ? 7.712 -0.972 -2.328 1.00 0.00 22 PHE A N 6
ATOM 3018 C CA . PHE A 1 22 ? 6.438 -0.958 -3.029 1.00 0.00 22 PHE A CA 6
ATOM 3019 C C . PHE A 1 22 ? 5.329 -1.202 -2.026 1.00 0.00 22 PHE A C 6
ATOM 3020 O O . PHE A 1 22 ? 5.586 -1.679 -0.918 1.00 0.00 22 PHE A O 6
ATOM 3037 N N . GLY A 1 23 ? 4.107 -0.893 -2.412 1.00 0.00 23 GLY A N 6
ATOM 3038 C CA . GLY A 1 23 ? 2.985 -1.093 -1.521 1.00 0.00 23 GLY A CA 6
ATOM 3039 C C . GLY A 1 23 ? 1.742 -0.364 -1.974 1.00 0.00 23 GLY A C 6
ATOM 3040 O O . GLY A 1 23 ? 1.815 0.784 -2.418 1.00 0.00 23 GLY A O 6
ATOM 3044 N N . PHE A 1 24 ? 0.614 -1.051 -1.885 1.00 0.00 24 PHE A N 6
ATOM 3045 C CA . PHE A 1 24 ? -0.685 -0.505 -2.257 1.00 0.00 24 PHE A CA 6
ATOM 3046 C C . PHE A 1 24 ? -1.763 -1.506 -1.877 1.00 0.00 24 PHE A C 6
ATOM 3047 O O . PHE A 1 24 ? -1.452 -2.621 -1.472 1.00 0.00 24 PHE A O 6
ATOM 3064 N N . CYS A 1 25 ? -3.016 -1.113 -2.002 1.00 0.00 25 CYS A N 6
ATOM 3065 C CA . CYS A 1 25 ? -4.124 -1.989 -1.655 1.00 0.00 25 CYS A CA 6
ATOM 3066 C C . CYS A 1 25 ? -4.180 -3.203 -2.574 1.00 0.00 25 CYS A C 6
ATOM 3067 O O . CYS A 1 25 ? -4.380 -3.074 -3.783 1.00 0.00 25 CYS A O 6
ATOM 3074 N N . ALA A 1 26 ? -4.008 -4.377 -1.988 1.00 0.00 26 ALA A N 6
ATOM 3075 C CA . ALA A 1 26 ? -4.031 -5.624 -2.731 1.00 0.00 26 ALA A CA 6
ATOM 3076 C C . ALA A 1 26 ? -4.744 -6.698 -1.922 1.00 0.00 26 ALA A C 6
ATOM 3077 O O . ALA A 1 26 ? -5.004 -6.512 -0.733 1.00 0.00 26 ALA A O 6
ATOM 3084 N N . GLY A 1 27 ? -5.054 -7.813 -2.565 1.00 0.00 27 GLY A N 6
ATOM 3085 C CA . GLY A 1 27 ? -5.744 -8.893 -1.886 1.00 0.00 27 GLY A CA 6
ATOM 3086 C C . GLY A 1 27 ? -7.248 -8.725 -1.971 1.00 0.00 27 GLY A C 6
ATOM 3087 O O . GLY A 1 27 ? -7.831 -8.936 -3.036 1.00 0.00 27 GLY A O 6
ATOM 3091 N N . PRO A 1 28 ? -7.909 -8.347 -0.863 1.00 0.00 28 PRO A N 6
ATOM 3092 C CA . PRO A 1 28 ? -9.356 -8.128 -0.837 1.00 0.00 28 PRO A CA 6
ATOM 3093 C C . PRO A 1 28 ? -9.732 -6.816 -1.525 1.00 0.00 28 PRO A C 6
ATOM 3094 O O . PRO A 1 28 ? -10.232 -5.887 -0.886 1.00 0.00 28 PRO A O 6
ATOM 3105 N N . LEU A 1 29 ? -9.463 -6.755 -2.829 1.00 0.00 29 LEU A N 6
ATOM 3106 C CA . LEU A 1 29 ? -9.751 -5.579 -3.647 1.00 0.00 29 LEU A CA 6
ATOM 3107 C C . LEU A 1 29 ? -8.895 -4.393 -3.209 1.00 0.00 29 LEU A C 6
ATOM 3108 O O . LEU A 1 29 ? -7.896 -4.557 -2.506 1.00 0.00 29 LEU A O 6
ATOM 3124 N N . ARG A 1 30 ? -9.281 -3.197 -3.631 1.00 0.00 30 ARG A N 6
ATOM 3125 C CA . ARG A 1 30 ? -8.545 -1.991 -3.278 1.00 0.00 30 ARG A CA 6
ATOM 3126 C C . ARG A 1 30 ? -8.956 -1.519 -1.880 1.00 0.00 30 ARG A C 6
ATOM 3127 O O . ARG A 1 30 ? -9.505 -0.426 -1.706 1.00 0.00 30 ARG A O 6
ATOM 3148 N N . ALA A 1 31 ? -8.691 -2.359 -0.887 1.00 0.00 31 ALA A N 6
ATOM 3149 C CA . ALA A 1 31 ? -9.036 -2.050 0.490 1.00 0.00 31 ALA A CA 6
ATOM 3150 C C . ALA A 1 31 ? -7.812 -2.076 1.401 1.00 0.00 31 ALA A C 6
ATOM 3151 O O . ALA A 1 31 ? -7.320 -1.028 1.823 1.00 0.00 31 ALA A O 6
ATOM 3158 N N . THR A 1 32 ? -7.326 -3.269 1.700 1.00 0.00 32 THR A N 6
ATOM 3159 C CA . THR A 1 32 ? -6.174 -3.433 2.573 1.00 0.00 32 THR A CA 6
ATOM 3160 C C . THR A 1 32 ? -4.864 -3.207 1.824 1.00 0.00 32 THR A C 6
ATOM 3161 O O . THR A 1 32 ? -4.644 -3.775 0.755 1.00 0.00 32 THR A O 6
ATOM 3172 N N . CYS A 1 33 ? -4.000 -2.366 2.380 1.00 0.00 33 CYS A N 6
ATOM 3173 C CA . CYS A 1 33 ? -2.715 -2.089 1.756 1.00 0.00 33 CYS A CA 6
ATOM 3174 C C . CYS A 1 33 ? -1.747 -3.231 1.994 1.00 0.00 33 CYS A C 6
ATOM 3175 O O . CYS A 1 33 ? -1.601 -3.720 3.112 1.00 0.00 33 CYS A O 6
ATOM 3182 N N . THR A 1 34 ? -1.116 -3.654 0.927 1.00 0.00 34 THR A N 6
ATOM 3183 C CA . THR A 1 34 ? -0.133 -4.716 0.973 1.00 0.00 34 THR A CA 6
ATOM 3184 C C . THR A 1 34 ? 1.175 -4.210 0.384 1.00 0.00 34 THR A C 6
ATOM 3185 O O . THR A 1 34 ? 1.206 -3.704 -0.740 1.00 0.00 34 THR A O 6
ATOM 3196 N N . CYS A 1 35 ? 2.243 -4.312 1.149 1.00 0.00 35 CYS A N 6
ATOM 3197 C CA . CYS A 1 35 ? 3.538 -3.850 0.691 1.00 0.00 35 CYS A CA 6
ATOM 3198 C C . CYS A 1 35 ? 4.194 -4.898 -0.208 1.00 0.00 35 CYS A C 6
ATOM 3199 O O . CYS A 1 35 ? 3.847 -6.077 -0.159 1.00 0.00 35 CYS A O 6
ATOM 3206 N N . GLY A 1 36 ? 5.141 -4.449 -1.031 1.00 0.00 36 GLY A N 6
ATOM 3207 C CA . GLY A 1 36 ? 5.830 -5.333 -1.962 1.00 0.00 36 GLY A CA 6
ATOM 3208 C C . GLY A 1 36 ? 6.568 -6.474 -1.292 1.00 0.00 36 GLY A C 6
ATOM 3209 O O . GLY A 1 36 ? 6.795 -7.518 -1.899 1.00 0.00 36 GLY A O 6
ATOM 3213 N N . LYS A 1 37 ? 6.971 -6.264 -0.057 1.00 0.00 37 LYS A N 6
ATOM 3214 C CA . LYS A 1 37 ? 7.684 -7.286 0.694 1.00 0.00 37 LYS A CA 6
ATOM 3215 C C . LYS A 1 37 ? 6.991 -7.550 2.020 1.00 0.00 37 LYS A C 6
ATOM 3216 O O . LYS A 1 37 ? 7.643 -7.616 3.062 1.00 0.00 37 LYS A O 6
ATOM 3235 N N . GLN A 1 38 ? 5.667 -7.691 1.960 1.00 0.00 38 GLN A N 6
ATOM 3236 C CA . GLN A 1 38 ? 4.847 -7.943 3.142 1.00 0.00 38 GLN A CA 6
ATOM 3237 C C . GLN A 1 38 ? 5.038 -6.824 4.157 1.00 0.00 38 GLN A C 6
ATOM 3238 O O . GLN A 1 38 ? 5.074 -7.105 5.372 1.00 0.00 38 GLN A O 6
ATOM 3253 N N . GLY A 1 1 ? -9.598 2.698 1.354 1.00 0.00 1 GLY A N 7
ATOM 3254 C CA . GLY A 1 1 ? -8.797 2.096 2.447 1.00 0.00 1 GLY A CA 7
ATOM 3255 C C . GLY A 1 1 ? -7.894 3.122 3.086 1.00 0.00 1 GLY A C 7
ATOM 3256 O O . GLY A 1 1 ? -8.264 4.289 3.170 1.00 0.00 1 GLY A O 7
ATOM 3262 N N . PHE A 1 2 ? -6.715 2.691 3.521 1.00 0.00 2 PHE A N 7
ATOM 3263 C CA . PHE A 1 2 ? -5.758 3.596 4.148 1.00 0.00 2 PHE A CA 7
ATOM 3264 C C . PHE A 1 2 ? -5.271 4.630 3.141 1.00 0.00 2 PHE A C 7
ATOM 3265 O O . PHE A 1 2 ? -5.251 5.825 3.419 1.00 0.00 2 PHE A O 7
ATOM 3282 N N . GLY A 1 3 ? -4.880 4.153 1.968 1.00 0.00 3 GLY A N 7
ATOM 3283 C CA . GLY A 1 3 ? -4.405 5.045 0.935 1.00 0.00 3 GLY A CA 7
ATOM 3284 C C . GLY A 1 3 ? -5.377 5.138 -0.219 1.00 0.00 3 GLY A C 7
ATOM 3285 O O . GLY A 1 3 ? -6.140 6.092 -0.322 1.00 0.00 3 GLY A O 7
ATOM 3289 N N . CYS A 1 4 ? -5.356 4.138 -1.084 1.00 0.00 4 CYS A N 7
ATOM 3290 C CA . CYS A 1 4 ? -6.242 4.103 -2.239 1.00 0.00 4 CYS A CA 7
ATOM 3291 C C . CYS A 1 4 ? -7.690 3.852 -1.806 1.00 0.00 4 CYS A C 7
ATOM 3292 O O . CYS A 1 4 ? -7.941 3.292 -0.732 1.00 0.00 4 CYS A O 7
ATOM 3299 N N . PRO A 1 5 ? -8.672 4.262 -2.628 1.00 0.00 5 PRO A N 7
ATOM 3300 C CA . PRO A 1 5 ? -8.426 4.933 -3.914 1.00 0.00 5 PRO A CA 7
ATOM 3301 C C . PRO A 1 5 ? -8.125 6.421 -3.770 1.00 0.00 5 PRO A C 7
ATOM 3302 O O . PRO A 1 5 ? -7.935 7.118 -4.761 1.00 0.00 5 PRO A O 7
ATOM 3313 N N . PHE A 1 6 ? -8.091 6.889 -2.532 1.00 0.00 6 PHE A N 7
ATOM 3314 C CA . PHE A 1 6 ? -7.817 8.291 -2.246 1.00 0.00 6 PHE A CA 7
ATOM 3315 C C . PHE A 1 6 ? -6.415 8.671 -2.705 1.00 0.00 6 PHE A C 7
ATOM 3316 O O . PHE A 1 6 ? -6.249 9.394 -3.685 1.00 0.00 6 PHE A O 7
ATOM 3333 N N . ASN A 1 7 ? -5.404 8.182 -2.001 1.00 0.00 7 ASN A N 7
ATOM 3334 C CA . ASN A 1 7 ? -4.031 8.489 -2.372 1.00 0.00 7 ASN A CA 7
ATOM 3335 C C . ASN A 1 7 ? -3.124 7.264 -2.302 1.00 0.00 7 ASN A C 7
ATOM 3336 O O . ASN A 1 7 ? -2.772 6.763 -1.212 1.00 0.00 7 ASN A O 7
ATOM 3347 N N . GLU A 1 8 ? -2.734 6.788 -3.481 1.00 0.00 8 GLU A N 7
ATOM 3348 C CA . GLU A 1 8 ? -1.841 5.649 -3.574 1.00 0.00 8 GLU A CA 7
ATOM 3349 C C . GLU A 1 8 ? -0.534 6.014 -2.898 1.00 0.00 8 GLU A C 7
ATOM 3350 O O . GLU A 1 8 ? 0.079 5.186 -2.244 1.00 0.00 8 GLU A O 7
ATOM 3362 N N . ASN A 1 9 ? -0.158 7.286 -3.019 1.00 0.00 9 ASN A N 7
ATOM 3363 C CA . ASN A 1 9 ? 1.071 7.789 -2.418 1.00 0.00 9 ASN A CA 7
ATOM 3364 C C . ASN A 1 9 ? 1.005 7.703 -0.904 1.00 0.00 9 ASN A C 7
ATOM 3365 O O . ASN A 1 9 ? 2.017 7.493 -0.258 1.00 0.00 9 ASN A O 7
ATOM 3376 N N . GLU A 1 10 ? -0.188 7.860 -0.339 1.00 0.00 10 GLU A N 7
ATOM 3377 C CA . GLU A 1 10 ? -0.353 7.757 1.107 1.00 0.00 10 GLU A CA 7
ATOM 3378 C C . GLU A 1 10 ? -0.091 6.327 1.527 1.00 0.00 10 GLU A C 7
ATOM 3379 O O . GLU A 1 10 ? 0.682 6.065 2.454 1.00 0.00 10 GLU A O 7
ATOM 3391 N N . CYS A 1 11 ? -0.723 5.391 0.828 1.00 0.00 11 CYS A N 7
ATOM 3392 C CA . CYS A 1 11 ? -0.505 3.977 1.129 1.00 0.00 11 CYS A CA 7
ATOM 3393 C C . CYS A 1 11 ? 0.950 3.619 0.831 1.00 0.00 11 CYS A C 7
ATOM 3394 O O . CYS A 1 11 ? 1.616 2.929 1.608 1.00 0.00 11 CYS A O 7
ATOM 3401 N N . HIS A 1 12 ? 1.431 4.146 -0.285 1.00 0.00 12 HIS A N 7
ATOM 3402 C CA . HIS A 1 12 ? 2.793 3.933 -0.750 1.00 0.00 12 HIS A CA 7
ATOM 3403 C C . HIS A 1 12 ? 3.809 4.453 0.262 1.00 0.00 12 HIS A C 7
ATOM 3404 O O . HIS A 1 12 ? 4.723 3.731 0.651 1.00 0.00 12 HIS A O 7
ATOM 3419 N N . ALA A 1 13 ? 3.647 5.708 0.672 1.00 0.00 13 ALA A N 7
ATOM 3420 C CA . ALA A 1 13 ? 4.547 6.331 1.635 1.00 0.00 13 ALA A CA 7
ATOM 3421 C C . ALA A 1 13 ? 4.557 5.550 2.933 1.00 0.00 13 ALA A C 7
ATOM 3422 O O . ALA A 1 13 ? 5.617 5.308 3.509 1.00 0.00 13 ALA A O 7
ATOM 3429 N N . HIS A 1 14 ? 3.371 5.159 3.396 1.00 0.00 14 HIS A N 7
ATOM 3430 C CA . HIS A 1 14 ? 3.272 4.373 4.618 1.00 0.00 14 HIS A CA 7
ATOM 3431 C C . HIS A 1 14 ? 4.094 3.100 4.471 1.00 0.00 14 HIS A C 7
ATOM 3432 O O . HIS A 1 14 ? 4.945 2.791 5.304 1.00 0.00 14 HIS A O 7
ATOM 3447 N N . CYS A 1 15 ? 3.831 2.381 3.390 1.00 0.00 15 CYS A N 7
ATOM 3448 C CA . CYS A 1 15 ? 4.540 1.143 3.089 1.00 0.00 15 CYS A CA 7
ATOM 3449 C C . CYS A 1 15 ? 6.040 1.399 3.017 1.00 0.00 15 CYS A C 7
ATOM 3450 O O . CYS A 1 15 ? 6.851 0.615 3.512 1.00 0.00 15 CYS A O 7
ATOM 3457 N N . LEU A 1 16 ? 6.393 2.527 2.431 1.00 0.00 16 LEU A N 7
ATOM 3458 C CA . LEU A 1 16 ? 7.782 2.930 2.282 1.00 0.00 16 LEU A CA 7
ATOM 3459 C C . LEU A 1 16 ? 8.479 3.015 3.634 1.00 0.00 16 LEU A C 7
ATOM 3460 O O . LEU A 1 16 ? 9.674 2.728 3.746 1.00 0.00 16 LEU A O 7
ATOM 3476 N N . SER A 1 17 ? 7.717 3.390 4.654 1.00 0.00 17 SER A N 7
ATOM 3477 C CA . SER A 1 17 ? 8.249 3.531 6.002 1.00 0.00 17 SER A CA 7
ATOM 3478 C C . SER A 1 17 ? 8.493 2.174 6.666 1.00 0.00 17 SER A C 7
ATOM 3479 O O . SER A 1 17 ? 9.336 2.059 7.552 1.00 0.00 17 SER A O 7
ATOM 3487 N N . ILE A 1 18 ? 7.781 1.138 6.228 1.00 0.00 18 ILE A N 7
ATOM 3488 C CA . ILE A 1 18 ? 7.939 -0.180 6.833 1.00 0.00 18 ILE A CA 7
ATOM 3489 C C . ILE A 1 18 ? 8.853 -1.077 6.003 1.00 0.00 18 ILE A C 7
ATOM 3490 O O . ILE A 1 18 ? 8.678 -2.296 5.956 1.00 0.00 18 ILE A O 7
ATOM 3506 N N . GLY A 1 19 ? 9.811 -0.460 5.322 1.00 0.00 19 GLY A N 7
ATOM 3507 C CA . GLY A 1 19 ? 10.770 -1.211 4.529 1.00 0.00 19 GLY A CA 7
ATOM 3508 C C . GLY A 1 19 ? 10.329 -1.464 3.101 1.00 0.00 19 GLY A C 7
ATOM 3509 O O . GLY A 1 19 ? 11.163 -1.580 2.205 1.00 0.00 19 GLY A O 7
ATOM 3513 N N . ARG A 1 20 ? 9.027 -1.531 2.877 1.00 0.00 20 ARG A N 7
ATOM 3514 C CA . ARG A 1 20 ? 8.498 -1.791 1.541 1.00 0.00 20 ARG A CA 7
ATOM 3515 C C . ARG A 1 20 ? 8.837 -0.633 0.607 1.00 0.00 20 ARG A C 7
ATOM 3516 O O . ARG A 1 20 ? 8.911 0.517 1.033 1.00 0.00 20 ARG A O 7
ATOM 3537 N N . LYS A 1 21 ? 9.093 -0.938 -0.655 1.00 0.00 21 LYS A N 7
ATOM 3538 C CA . LYS A 1 21 ? 9.430 0.098 -1.623 1.00 0.00 21 LYS A CA 7
ATOM 3539 C C . LYS A 1 21 ? 8.282 0.358 -2.586 1.00 0.00 21 LYS A C 7
ATOM 3540 O O . LYS A 1 21 ? 7.988 1.504 -2.930 1.00 0.00 21 LYS A O 7
ATOM 3559 N N . PHE A 1 22 ? 7.637 -0.706 -3.015 1.00 0.00 22 PHE A N 7
ATOM 3560 C CA . PHE A 1 22 ? 6.511 -0.599 -3.933 1.00 0.00 22 PHE A CA 7
ATOM 3561 C C . PHE A 1 22 ? 5.334 -1.403 -3.409 1.00 0.00 22 PHE A C 7
ATOM 3562 O O . PHE A 1 22 ? 5.510 -2.328 -2.612 1.00 0.00 22 PHE A O 7
ATOM 3579 N N . GLY A 1 23 ? 4.152 -1.065 -3.889 1.00 0.00 23 GLY A N 7
ATOM 3580 C CA . GLY A 1 23 ? 2.945 -1.736 -3.460 1.00 0.00 23 GLY A CA 7
ATOM 3581 C C . GLY A 1 23 ? 1.772 -0.783 -3.401 1.00 0.00 23 GLY A C 7
ATOM 3582 O O . GLY A 1 23 ? 1.963 0.433 -3.395 1.00 0.00 23 GLY A O 7
ATOM 3586 N N . PHE A 1 24 ? 0.568 -1.333 -3.349 1.00 0.00 24 PHE A N 7
ATOM 3587 C CA . PHE A 1 24 ? -0.649 -0.533 -3.296 1.00 0.00 24 PHE A CA 7
ATOM 3588 C C . PHE A 1 24 ? -1.807 -1.386 -2.801 1.00 0.00 24 PHE A C 7
ATOM 3589 O O . PHE A 1 24 ? -1.626 -2.556 -2.478 1.00 0.00 24 PHE A O 7
ATOM 3606 N N . CYS A 1 25 ? -2.994 -0.807 -2.744 1.00 0.00 25 CYS A N 7
ATOM 3607 C CA . CYS A 1 25 ? -4.170 -1.530 -2.280 1.00 0.00 25 CYS A CA 7
ATOM 3608 C C . CYS A 1 25 ? -4.572 -2.620 -3.268 1.00 0.00 25 CYS A C 7
ATOM 3609 O O . CYS A 1 25 ? -5.013 -2.341 -4.389 1.00 0.00 25 CYS A O 7
ATOM 3616 N N . ALA A 1 26 ? -4.414 -3.863 -2.843 1.00 0.00 26 ALA A N 7
ATOM 3617 C CA . ALA A 1 26 ? -4.751 -5.012 -3.660 1.00 0.00 26 ALA A CA 7
ATOM 3618 C C . ALA A 1 26 ? -5.668 -5.953 -2.886 1.00 0.00 26 ALA A C 7
ATOM 3619 O O . ALA A 1 26 ? -6.298 -5.549 -1.906 1.00 0.00 26 ALA A O 7
ATOM 3626 N N . GLY A 1 27 ? -5.756 -7.196 -3.335 1.00 0.00 27 GLY A N 7
ATOM 3627 C CA . GLY A 1 27 ? -6.600 -8.167 -2.667 1.00 0.00 27 GLY A CA 7
ATOM 3628 C C . GLY A 1 27 ? -8.065 -8.011 -3.031 1.00 0.00 27 GLY A C 7
ATOM 3629 O O . GLY A 1 27 ? -8.441 -7.044 -3.697 1.00 0.00 27 GLY A O 7
ATOM 3633 N N . PRO A 1 28 ? -8.919 -8.953 -2.598 1.00 0.00 28 PRO A N 7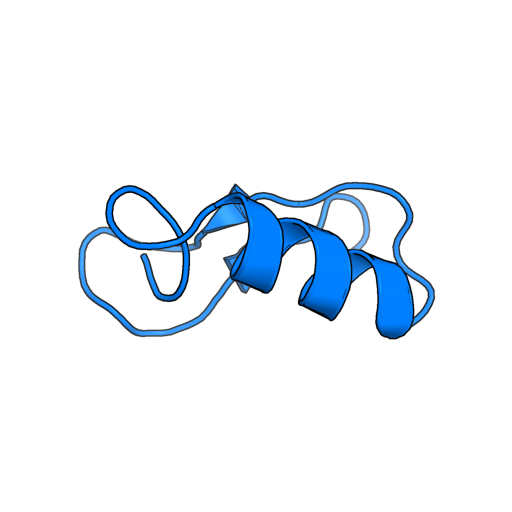
ATOM 3634 C CA . PRO A 1 28 ? -10.359 -8.921 -2.885 1.00 0.00 28 PRO A CA 7
ATOM 3635 C C . PRO A 1 28 ? -11.060 -7.752 -2.200 1.00 0.00 28 PRO A C 7
ATOM 3636 O O . PRO A 1 28 ? -12.088 -7.272 -2.670 1.00 0.00 28 PRO A O 7
ATOM 3647 N N . LEU A 1 29 ? -10.490 -7.296 -1.089 1.00 0.00 29 LEU A N 7
ATOM 3648 C CA . LEU A 1 29 ? -11.061 -6.182 -0.339 1.00 0.00 29 LEU A CA 7
ATOM 3649 C C . LEU A 1 29 ? -10.875 -4.878 -1.103 1.00 0.00 29 LEU A C 7
ATOM 3650 O O . LEU A 1 29 ? -11.631 -3.926 -0.913 1.00 0.00 29 LEU A O 7
ATOM 3666 N N . ARG A 1 30 ? -9.834 -4.844 -1.943 1.00 0.00 30 ARG A N 7
ATOM 3667 C CA . ARG A 1 30 ? -9.504 -3.683 -2.782 1.00 0.00 30 ARG A CA 7
ATOM 3668 C C . ARG A 1 30 ? -8.978 -2.495 -1.970 1.00 0.00 30 ARG A C 7
ATOM 3669 O O . ARG A 1 30 ? -8.190 -1.697 -2.475 1.00 0.00 30 ARG A O 7
ATOM 3690 N N . ALA A 1 31 ? -9.410 -2.380 -0.726 1.00 0.00 31 ALA A N 7
ATOM 3691 C CA . ALA A 1 31 ? -8.982 -1.290 0.139 1.00 0.00 31 ALA A CA 7
ATOM 3692 C C . ALA A 1 31 ? -7.816 -1.709 1.026 1.00 0.00 31 ALA A C 7
ATOM 3693 O O . ALA A 1 31 ? -7.308 -0.915 1.820 1.00 0.00 31 ALA A O 7
ATOM 3700 N N . THR A 1 32 ? -7.401 -2.957 0.884 1.00 0.00 32 THR A N 7
ATOM 3701 C CA . THR A 1 32 ? -6.306 -3.503 1.667 1.00 0.00 32 THR A CA 7
ATOM 3702 C C . THR A 1 32 ? -4.963 -3.268 0.984 1.00 0.00 32 THR A C 7
ATOM 3703 O O . THR A 1 32 ? -4.733 -3.752 -0.119 1.00 0.00 32 THR A O 7
ATOM 3714 N N . CYS A 1 33 ? -4.081 -2.517 1.632 1.00 0.00 33 CYS A N 7
ATOM 3715 C CA . CYS A 1 33 ? -2.763 -2.248 1.069 1.00 0.00 33 CYS A CA 7
ATOM 3716 C C . CYS A 1 33 ? -1.933 -3.523 1.034 1.00 0.00 33 CYS A C 7
ATOM 3717 O O . CYS A 1 33 ? -1.937 -4.310 1.978 1.00 0.00 33 CYS A O 7
ATOM 3724 N N . THR A 1 34 ? -1.255 -3.727 -0.074 1.00 0.00 34 THR A N 7
ATOM 3725 C CA . THR A 1 34 ? -0.407 -4.891 -0.266 1.00 0.00 34 THR A CA 7
ATOM 3726 C C . THR A 1 34 ? 0.865 -4.489 -1.003 1.00 0.00 34 THR A C 7
ATOM 3727 O O . THR A 1 34 ? 0.808 -3.929 -2.101 1.00 0.00 34 THR A O 7
ATOM 3738 N N . CYS A 1 35 ? 2.006 -4.764 -0.401 1.00 0.00 35 CYS A N 7
ATOM 3739 C CA . CYS A 1 35 ? 3.275 -4.405 -1.004 1.00 0.00 35 CYS A CA 7
ATOM 3740 C C . CYS A 1 35 ? 4.080 -5.639 -1.395 1.00 0.00 35 CYS A C 7
ATOM 3741 O O . CYS A 1 35 ? 3.706 -6.765 -1.068 1.00 0.00 35 CYS A O 7
ATOM 3748 N N . GLY A 1 36 ? 5.185 -5.412 -2.106 1.00 0.00 36 GLY A N 7
ATOM 3749 C CA . GLY A 1 36 ? 6.040 -6.502 -2.556 1.00 0.00 36 GLY A CA 7
ATOM 3750 C C . GLY A 1 36 ? 6.596 -7.333 -1.418 1.00 0.00 36 GLY A C 7
ATOM 3751 O O . GLY A 1 36 ? 6.921 -8.504 -1.588 1.00 0.00 36 GLY A O 7
ATOM 3755 N N . LYS A 1 37 ? 6.715 -6.718 -0.259 1.00 0.00 37 LYS A N 7
ATOM 3756 C CA . LYS A 1 37 ? 7.227 -7.398 0.918 1.00 0.00 37 LYS A CA 7
ATOM 3757 C C . LYS A 1 37 ? 6.141 -7.480 1.979 1.00 0.00 37 LYS A C 7
ATOM 3758 O O . LYS A 1 37 ? 6.424 -7.367 3.172 1.00 0.00 37 LYS A O 7
ATOM 3777 N N . GLN A 1 38 ? 4.906 -7.666 1.515 1.00 0.00 38 GLN A N 7
ATOM 3778 C CA . GLN A 1 38 ? 3.735 -7.757 2.383 1.00 0.00 38 GLN A CA 7
ATOM 3779 C C . GLN A 1 38 ? 3.492 -6.422 3.073 1.00 0.00 38 GLN A C 7
ATOM 3780 O O . GLN A 1 38 ? 3.798 -5.378 2.455 1.00 0.00 38 GLN A O 7
ATOM 3795 N N . GLY A 1 1 ? -9.552 2.027 -0.961 1.00 0.00 1 GLY A N 8
ATOM 3796 C CA . GLY A 1 1 ? -8.805 1.540 0.222 1.00 0.00 1 GLY A CA 8
ATOM 3797 C C . GLY A 1 1 ? -8.161 2.678 0.966 1.00 0.00 1 GLY A C 8
ATOM 3798 O O . GLY A 1 1 ? -8.696 3.784 0.975 1.00 0.00 1 GLY A O 8
ATOM 3804 N N . PHE A 1 2 ? -7.014 2.415 1.577 1.00 0.00 2 PHE A N 8
ATOM 3805 C CA . PHE A 1 2 ? -6.296 3.439 2.325 1.00 0.00 2 PHE A CA 8
ATOM 3806 C C . PHE A 1 2 ? -5.756 4.506 1.381 1.00 0.00 2 PHE A C 8
ATOM 3807 O O . PHE A 1 2 ? -6.137 5.668 1.461 1.00 0.00 2 PHE A O 8
ATOM 3824 N N . GLY A 1 3 ? -4.876 4.096 0.479 1.00 0.00 3 GLY A N 8
ATOM 3825 C CA . GLY A 1 3 ? -4.311 5.033 -0.468 1.00 0.00 3 GLY A CA 8
ATOM 3826 C C . GLY A 1 3 ? -5.038 5.001 -1.794 1.00 0.00 3 GLY A C 8
ATOM 3827 O O . GLY A 1 3 ? -5.691 5.966 -2.179 1.00 0.00 3 GLY A O 8
ATOM 3831 N N . CYS A 1 4 ? -4.930 3.880 -2.489 1.00 0.00 4 CYS A N 8
ATOM 3832 C CA . CYS A 1 4 ? -5.576 3.704 -3.782 1.00 0.00 4 CYS A CA 8
ATOM 3833 C C . CYS A 1 4 ? -7.098 3.642 -3.639 1.00 0.00 4 CYS A C 8
ATOM 3834 O O . CYS A 1 4 ? -7.624 3.101 -2.659 1.00 0.00 4 CYS A O 8
ATOM 3841 N N . PRO A 1 5 ? -7.834 4.190 -4.621 1.00 0.00 5 PRO A N 8
ATOM 3842 C CA . PRO A 1 5 ? -7.266 4.842 -5.798 1.00 0.00 5 PRO A CA 8
ATOM 3843 C C . PRO A 1 5 ? -7.106 6.348 -5.620 1.00 0.00 5 PRO A C 8
ATOM 3844 O O . PRO A 1 5 ? -6.743 7.055 -6.553 1.00 0.00 5 PRO A O 8
ATOM 3855 N N . PHE A 1 6 ? -7.389 6.817 -4.414 1.00 0.00 6 PHE A N 8
ATOM 3856 C CA . PHE A 1 6 ? -7.303 8.236 -4.089 1.00 0.00 6 PHE A CA 8
ATOM 3857 C C . PHE A 1 6 ? -5.883 8.770 -4.263 1.00 0.00 6 PHE A C 8
ATOM 3858 O O . PHE A 1 6 ? -5.632 9.606 -5.128 1.00 0.00 6 PHE A O 8
ATOM 3875 N N . ASN A 1 7 ? -4.956 8.287 -3.448 1.00 0.00 7 ASN A N 8
ATOM 3876 C CA . ASN A 1 7 ? -3.580 8.750 -3.531 1.00 0.00 7 ASN A CA 8
ATOM 3877 C C . ASN A 1 7 ? -2.581 7.598 -3.463 1.00 0.00 7 ASN A C 8
ATOM 3878 O O . ASN A 1 7 ? -2.321 7.021 -2.390 1.00 0.00 7 ASN A O 8
ATOM 3889 N N . GLU A 1 8 ? -2.022 7.268 -4.625 1.00 0.00 8 GLU A N 8
ATOM 3890 C CA . GLU A 1 8 ? -1.024 6.216 -4.727 1.00 0.00 8 GLU A CA 8
ATOM 3891 C C . GLU A 1 8 ? 0.170 6.594 -3.871 1.00 0.00 8 GLU A C 8
ATOM 3892 O O . GLU A 1 8 ? 0.687 5.777 -3.121 1.00 0.00 8 GLU A O 8
ATOM 3904 N N . ASN A 1 9 ? 0.557 7.863 -3.958 1.00 0.00 9 ASN A N 8
ATOM 3905 C CA . ASN A 1 9 ? 1.685 8.389 -3.202 1.00 0.00 9 ASN A CA 8
ATOM 3906 C C . ASN A 1 9 ? 1.501 8.157 -1.710 1.00 0.00 9 ASN A C 8
ATOM 3907 O O . ASN A 1 9 ? 2.463 7.890 -1.005 1.00 0.00 9 ASN A O 8
ATOM 3918 N N . GLU A 1 10 ? 0.267 8.263 -1.232 1.00 0.00 10 GLU A N 8
ATOM 3919 C CA . GLU A 1 10 ? -0.025 8.048 0.184 1.00 0.00 10 GLU A CA 8
ATOM 3920 C C . GLU A 1 10 ? 0.132 6.578 0.538 1.00 0.00 10 GLU A C 8
ATOM 3921 O O . GLU A 1 10 ? 0.788 6.237 1.523 1.00 0.00 10 GLU A O 8
ATOM 3933 N N . CYS A 1 11 ? -0.463 5.704 -0.267 1.00 0.00 11 CYS A N 8
ATOM 3934 C CA . CYS A 1 11 ? -0.337 4.267 -0.029 1.00 0.00 11 CYS A CA 8
ATOM 3935 C C . CYS A 1 11 ? 1.134 3.874 -0.147 1.00 0.00 11 CYS A C 8
ATOM 3936 O O . CYS A 1 11 ? 1.672 3.110 0.669 1.00 0.00 11 CYS A O 8
ATOM 3943 N N . HIS A 1 12 ? 1.782 4.455 -1.147 1.00 0.00 12 HIS A N 8
ATOM 3944 C CA . HIS A 1 12 ? 3.188 4.230 -1.412 1.00 0.00 12 HIS A CA 8
ATOM 3945 C C . HIS A 1 12 ? 4.025 4.726 -0.241 1.00 0.00 12 HIS A C 8
ATOM 3946 O O . HIS A 1 12 ? 4.920 4.027 0.225 1.00 0.00 12 HIS A O 8
ATOM 3961 N N . ALA A 1 13 ? 3.723 5.940 0.224 1.00 0.00 13 ALA A N 8
ATOM 3962 C CA . ALA A 1 13 ? 4.428 6.537 1.353 1.00 0.00 13 ALA A CA 8
ATOM 3963 C C . ALA A 1 13 ? 4.262 5.673 2.587 1.00 0.00 13 ALA A C 8
ATOM 3964 O O . ALA A 1 13 ? 5.209 5.481 3.343 1.00 0.00 13 ALA A O 8
ATOM 3971 N N . HIS A 1 14 ? 3.046 5.166 2.793 1.00 0.00 14 HIS A N 8
ATOM 3972 C CA . HIS A 1 14 ? 2.778 4.279 3.920 1.00 0.00 14 HIS A CA 8
ATOM 3973 C C . HIS A 1 14 ? 3.767 3.130 3.892 1.00 0.00 14 HIS A C 8
ATOM 3974 O O . HIS A 1 14 ? 4.505 2.900 4.848 1.00 0.00 14 HIS A O 8
ATOM 3989 N N . CYS A 1 15 ? 3.766 2.413 2.780 1.00 0.00 15 CYS A N 8
ATOM 3990 C CA . CYS A 1 15 ? 4.679 1.286 2.602 1.00 0.00 15 CYS A CA 8
ATOM 3991 C C . CYS A 1 15 ? 6.134 1.741 2.725 1.00 0.00 15 CYS A C 8
ATOM 3992 O O . CYS A 1 15 ? 6.976 1.050 3.302 1.00 0.00 15 CYS A O 8
ATOM 3999 N N . LEU A 1 16 ? 6.403 2.931 2.217 1.00 0.00 16 LEU A N 8
ATOM 4000 C CA . LEU A 1 16 ? 7.737 3.519 2.257 1.00 0.00 16 LEU A CA 8
ATOM 4001 C C . LEU A 1 16 ? 8.176 3.773 3.697 1.00 0.00 16 LEU A C 8
ATOM 4002 O O . LEU A 1 16 ? 9.371 3.770 4.002 1.00 0.00 16 LEU A O 8
ATOM 4018 N N . SER A 1 17 ? 7.202 3.969 4.580 1.00 0.00 17 SER A N 8
ATOM 4019 C CA . SER A 1 17 ? 7.480 4.245 5.982 1.00 0.00 17 SER A CA 8
ATOM 4020 C C . SER A 1 17 ? 7.883 2.981 6.736 1.00 0.00 17 SER A C 8
ATOM 4021 O O . SER A 1 17 ? 8.424 3.057 7.836 1.00 0.00 17 SER A O 8
ATOM 4029 N N . ILE A 1 18 ? 7.630 1.814 6.152 1.00 0.00 18 ILE A N 8
ATOM 4030 C CA . ILE A 1 18 ? 7.981 0.571 6.819 1.00 0.00 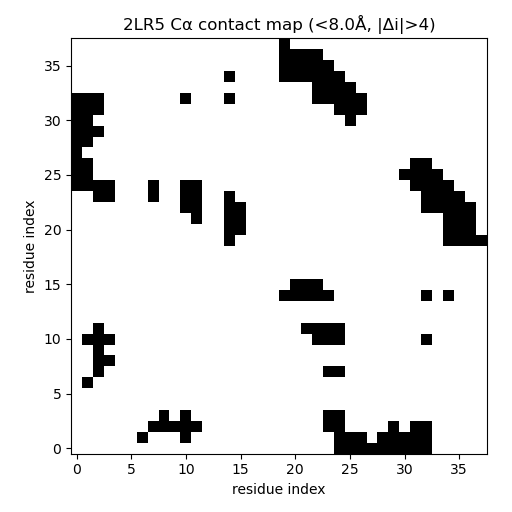18 ILE A CA 8
ATOM 4031 C C . ILE A 1 18 ? 9.172 -0.100 6.141 1.00 0.00 18 ILE A C 8
ATOM 4032 O O . ILE A 1 18 ? 9.372 -1.309 6.254 1.00 0.00 18 ILE A O 8
ATOM 4048 N N . GLY A 1 19 ? 9.951 0.697 5.416 1.00 0.00 19 GLY A N 8
ATOM 4049 C CA . GLY A 1 19 ? 11.140 0.188 4.756 1.00 0.00 19 GLY A CA 8
ATOM 4050 C C . GLY A 1 19 ? 10.901 -0.250 3.326 1.00 0.00 19 GLY A C 8
ATOM 4051 O O . GLY A 1 19 ? 11.774 -0.083 2.471 1.00 0.00 19 GLY A O 8
ATOM 4055 N N . ARG A 1 20 ? 9.719 -0.790 3.067 1.00 0.00 20 ARG A N 8
ATOM 4056 C CA . ARG A 1 20 ? 9.362 -1.276 1.735 1.00 0.00 20 ARG A CA 8
ATOM 4057 C C . ARG A 1 20 ? 9.436 -0.145 0.714 1.00 0.00 20 ARG A C 8
ATOM 4058 O O . ARG A 1 20 ? 9.112 0.996 1.022 1.00 0.00 20 ARG A O 8
ATOM 4079 N N . LYS A 1 21 ? 9.877 -0.462 -0.499 1.00 0.00 21 LYS A N 8
ATOM 4080 C CA . LYS A 1 21 ? 10.011 0.550 -1.544 1.00 0.00 21 LYS A CA 8
ATOM 4081 C C . LYS A 1 21 ? 8.764 0.637 -2.414 1.00 0.00 21 LYS A C 8
ATOM 4082 O O . LYS A 1 21 ? 8.527 1.645 -3.081 1.00 0.00 21 LYS A O 8
ATOM 4101 N N . PHE A 1 22 ? 7.969 -0.417 -2.407 1.00 0.00 22 PHE A N 8
ATOM 4102 C CA . PHE A 1 22 ? 6.743 -0.441 -3.190 1.00 0.00 22 PHE A CA 8
ATOM 4103 C C . PHE A 1 22 ? 5.619 -1.064 -2.386 1.00 0.00 22 PHE A C 8
ATOM 4104 O O . PHE A 1 22 ? 5.859 -1.809 -1.430 1.00 0.00 22 PHE A O 8
ATOM 4121 N N . GLY A 1 23 ? 4.404 -0.763 -2.792 1.00 0.00 23 GLY A N 8
ATOM 4122 C CA . GLY A 1 23 ? 3.235 -1.283 -2.121 1.00 0.00 23 GLY A CA 8
ATOM 4123 C C . GLY A 1 23 ? 1.968 -0.614 -2.601 1.00 0.00 23 GLY A C 8
ATOM 4124 O O . GLY A 1 23 ? 1.981 0.570 -2.931 1.00 0.00 23 GLY A O 8
ATOM 4128 N N . PHE A 1 24 ? 0.883 -1.372 -2.646 1.00 0.00 24 PHE A N 8
ATOM 4129 C CA . PHE A 1 24 ? -0.401 -0.854 -3.095 1.00 0.00 24 PHE A CA 8
ATOM 4130 C C . PHE A 1 24 ? -1.537 -1.643 -2.460 1.00 0.00 24 PHE A C 8
ATOM 4131 O O . PHE A 1 24 ? -1.317 -2.702 -1.878 1.00 0.00 24 PHE A O 8
ATOM 4148 N N . CYS A 1 25 ? -2.746 -1.127 -2.579 1.00 0.00 25 CYS A N 8
ATOM 4149 C CA . CYS A 1 25 ? -3.924 -1.770 -2.013 1.00 0.00 25 CYS A CA 8
ATOM 4150 C C . CYS A 1 25 ? -4.207 -3.106 -2.687 1.00 0.00 25 CYS A C 8
ATOM 4151 O O . CYS A 1 25 ? -4.362 -3.177 -3.906 1.00 0.00 25 CYS A O 8
ATOM 4158 N N . ALA A 1 26 ? -4.275 -4.157 -1.888 1.00 0.00 26 ALA A N 8
ATOM 4159 C CA . ALA A 1 26 ? -4.553 -5.486 -2.396 1.00 0.00 26 ALA A CA 8
ATOM 4160 C C . ALA A 1 26 ? -5.784 -6.066 -1.713 1.00 0.00 26 ALA A C 8
ATOM 4161 O O . ALA A 1 26 ? -6.200 -5.591 -0.654 1.00 0.00 26 ALA A O 8
ATOM 4168 N N . GLY A 1 27 ? -6.364 -7.088 -2.329 1.00 0.00 27 GLY A N 8
ATOM 4169 C CA . GLY A 1 27 ? -7.550 -7.720 -1.779 1.00 0.00 27 GLY A CA 8
ATOM 4170 C C . GLY A 1 27 ? -8.782 -6.852 -1.946 1.00 0.00 27 GLY A C 8
ATOM 4171 O O . GLY A 1 27 ? -9.035 -5.976 -1.127 1.00 0.00 27 GLY A O 8
ATOM 4175 N N . PRO A 1 28 ? -9.594 -7.096 -2.989 1.00 0.00 28 PRO A N 8
ATOM 4176 C CA . PRO A 1 28 ? -10.805 -6.302 -3.275 1.00 0.00 28 PRO A CA 8
ATOM 4177 C C . PRO A 1 28 ? -11.842 -6.324 -2.149 1.00 0.00 28 PRO A C 8
ATOM 4178 O O . PRO A 1 28 ? -12.805 -5.564 -2.172 1.00 0.00 28 PRO A O 8
ATOM 4189 N N . LEU A 1 29 ? -11.642 -7.191 -1.166 1.00 0.00 29 LEU A N 8
ATOM 4190 C CA . LEU A 1 29 ? -12.572 -7.297 -0.049 1.00 0.00 29 LEU A CA 8
ATOM 4191 C C . LEU A 1 29 ? -12.157 -6.392 1.110 1.00 0.00 29 LEU A C 8
ATOM 4192 O O . LEU A 1 29 ? -12.901 -6.234 2.081 1.00 0.00 29 LEU A O 8
ATOM 4208 N N . ARG A 1 30 ? -10.972 -5.797 1.013 1.00 0.00 30 ARG A N 8
ATOM 4209 C CA . ARG A 1 30 ? -10.476 -4.921 2.071 1.00 0.00 30 ARG A CA 8
ATOM 4210 C C . ARG A 1 30 ? -9.820 -3.665 1.509 1.00 0.00 30 ARG A C 8
ATOM 4211 O O . ARG A 1 30 ? -9.957 -2.581 2.078 1.00 0.00 30 ARG A O 8
ATOM 4232 N N . ALA A 1 31 ? -9.110 -3.827 0.395 1.00 0.00 31 ALA A N 8
ATOM 4233 C CA . ALA A 1 31 ? -8.412 -2.727 -0.265 1.00 0.00 31 ALA A CA 8
ATOM 4234 C C . ALA A 1 31 ? -7.319 -2.162 0.637 1.00 0.00 31 ALA A C 8
ATOM 4235 O O . ALA A 1 31 ? -6.994 -0.972 0.587 1.00 0.00 31 ALA A O 8
ATOM 4242 N N . THR A 1 32 ? -6.760 -3.036 1.462 1.00 0.00 32 THR A N 8
ATOM 4243 C CA . THR A 1 32 ? -5.698 -2.671 2.380 1.00 0.00 32 THR A CA 8
ATOM 4244 C C . THR A 1 32 ? -4.367 -2.614 1.640 1.00 0.00 32 THR A C 8
ATOM 4245 O O . THR A 1 32 ? -4.070 -3.487 0.821 1.00 0.00 32 THR A O 8
ATOM 4256 N N . CYS A 1 33 ? -3.576 -1.583 1.902 1.00 0.00 33 CYS A N 8
ATOM 4257 C CA . CYS A 1 33 ? -2.288 -1.453 1.242 1.00 0.00 33 CYS A CA 8
ATOM 4258 C C . CYS A 1 33 ? -1.357 -2.576 1.647 1.00 0.00 33 CYS A C 8
ATOM 4259 O O . CYS A 1 33 ? -1.091 -2.797 2.829 1.00 0.00 33 CYS A O 8
ATOM 4266 N N . THR A 1 34 ? -0.886 -3.275 0.647 1.00 0.00 34 THR A N 8
ATOM 4267 C CA . THR A 1 34 ? 0.036 -4.375 0.823 1.00 0.00 34 THR A CA 8
ATOM 4268 C C . THR A 1 34 ? 1.333 -4.046 0.101 1.00 0.00 34 THR A C 8
ATOM 4269 O O . THR A 1 34 ? 1.332 -3.734 -1.093 1.00 0.00 34 THR A O 8
ATOM 4280 N N . CYS A 1 35 ? 2.427 -4.093 0.825 1.00 0.00 35 CYS A N 8
ATOM 4281 C CA . CYS A 1 35 ? 3.719 -3.768 0.256 1.00 0.00 35 CYS A CA 8
ATOM 4282 C C . CYS A 1 35 ? 4.298 -4.943 -0.526 1.00 0.00 35 CYS A C 8
ATOM 4283 O O . CYS A 1 35 ? 3.799 -6.067 -0.432 1.00 0.00 35 CYS A O 8
ATOM 4290 N N . GLY A 1 36 ? 5.348 -4.670 -1.301 1.00 0.00 36 GLY A N 8
ATOM 4291 C CA . GLY A 1 36 ? 5.989 -5.695 -2.115 1.00 0.00 36 GLY A CA 8
ATOM 4292 C C . GLY A 1 36 ? 6.329 -6.959 -1.343 1.00 0.00 36 GLY A C 8
ATOM 4293 O O . GLY A 1 36 ? 6.219 -8.069 -1.868 1.00 0.00 36 GLY A O 8
ATOM 4297 N N . LYS A 1 37 ? 6.759 -6.794 -0.106 1.00 0.00 37 LYS A N 8
ATOM 4298 C CA . LYS A 1 37 ? 7.109 -7.923 0.738 1.00 0.00 37 LYS A CA 8
ATOM 4299 C C . LYS A 1 37 ? 6.335 -7.865 2.045 1.00 0.00 37 LYS A C 8
ATOM 4300 O O . LYS A 1 37 ? 6.895 -8.096 3.114 1.00 0.00 37 LYS A O 8
ATOM 4319 N N . GLN A 1 38 ? 5.045 -7.551 1.931 1.00 0.00 38 GLN A N 8
ATOM 4320 C CA . GLN A 1 38 ? 4.157 -7.443 3.085 1.00 0.00 38 GLN A CA 8
ATOM 4321 C C . GLN A 1 38 ? 4.662 -6.353 4.027 1.00 0.00 38 GLN A C 8
ATOM 4322 O O . GLN A 1 38 ? 5.120 -5.309 3.518 1.00 0.00 38 GLN A O 8
ATOM 4337 N N . GLY A 1 1 ? -9.358 1.879 -3.218 1.00 0.00 1 GLY A N 9
ATOM 4338 C CA . GLY A 1 1 ? -8.898 1.266 -1.948 1.00 0.00 1 GLY A CA 9
ATOM 4339 C C . GLY A 1 1 ? -8.721 2.306 -0.869 1.00 0.00 1 GLY A C 9
ATOM 4340 O O . GLY A 1 1 ? -9.228 3.416 -1.005 1.00 0.00 1 GLY A O 9
ATOM 4346 N N . PHE A 1 2 ? -8.012 1.948 0.197 1.00 0.00 2 PHE A N 9
ATOM 4347 C CA . PHE A 1 2 ? -7.759 2.871 1.302 1.00 0.00 2 PHE A CA 9
ATOM 4348 C C . PHE A 1 2 ? -6.936 4.058 0.815 1.00 0.00 2 PHE A C 9
ATOM 4349 O O . PHE A 1 2 ? -7.181 5.197 1.202 1.00 0.00 2 PHE A O 9
ATOM 4366 N N . GLY A 1 3 ? -5.962 3.775 -0.039 1.00 0.00 3 GLY A N 9
ATOM 4367 C CA . GLY A 1 3 ? -5.125 4.824 -0.574 1.00 0.00 3 GLY A CA 9
ATOM 4368 C C . GLY A 1 3 ? -5.426 5.102 -2.032 1.00 0.00 3 GLY A C 9
ATOM 4369 O O . GLY A 1 3 ? -5.982 6.142 -2.377 1.00 0.00 3 GLY A O 9
ATOM 4373 N N . CYS A 1 4 ? -5.064 4.162 -2.889 1.00 0.00 4 CYS A N 9
ATOM 4374 C CA . CYS A 1 4 ? -5.283 4.297 -4.323 1.00 0.00 4 CYS A CA 9
ATOM 4375 C C . CYS A 1 4 ? -6.766 4.455 -4.649 1.00 0.00 4 CYS A C 9
ATOM 4376 O O . CYS A 1 4 ? -7.617 3.769 -4.070 1.00 0.00 4 CYS A O 9
ATOM 4383 N N . PRO A 1 5 ? -7.100 5.349 -5.594 1.00 0.00 5 PRO A N 9
ATOM 4384 C CA . PRO A 1 5 ? -6.131 6.171 -6.317 1.00 0.00 5 PRO A CA 9
ATOM 4385 C C . PRO A 1 5 ? -6.003 7.593 -5.765 1.00 0.00 5 PRO A C 9
ATOM 4386 O O . PRO A 1 5 ? -5.297 8.428 -6.324 1.00 0.00 5 PRO A O 9
ATOM 4397 N N . PHE A 1 6 ? -6.694 7.855 -4.671 1.00 0.00 6 PHE A N 9
ATOM 4398 C CA . PHE A 1 6 ? -6.690 9.179 -4.050 1.00 0.00 6 PHE A CA 9
ATOM 4399 C C . PHE A 1 6 ? -5.343 9.508 -3.410 1.00 0.00 6 PHE A C 9
ATOM 4400 O O . PHE A 1 6 ? -4.707 10.503 -3.752 1.00 0.00 6 PHE A O 9
ATOM 4417 N N . ASN A 1 7 ? -4.910 8.667 -2.488 1.00 0.00 7 ASN A N 9
ATOM 4418 C CA . ASN A 1 7 ? -3.652 8.884 -1.787 1.00 0.00 7 ASN A CA 9
ATOM 4419 C C . ASN A 1 7 ? -2.803 7.620 -1.800 1.00 0.00 7 ASN A C 9
ATOM 4420 O O . ASN A 1 7 ? -2.224 7.221 -0.787 1.00 0.00 7 ASN A O 9
ATOM 4431 N N . GLU A 1 8 ? -2.719 6.997 -2.969 1.00 0.00 8 GLU A N 9
ATOM 4432 C CA . GLU A 1 8 ? -1.935 5.778 -3.135 1.00 0.00 8 GLU A CA 9
ATOM 4433 C C . GLU A 1 8 ? -0.475 6.023 -2.788 1.00 0.00 8 GLU A C 9
ATOM 4434 O O . GLU A 1 8 ? 0.158 5.202 -2.131 1.00 0.00 8 GLU A O 9
ATOM 4446 N N . ASN A 1 9 ? 0.044 7.168 -3.213 1.00 0.00 9 ASN A N 9
ATOM 4447 C CA . ASN A 1 9 ? 1.431 7.528 -2.943 1.00 0.00 9 ASN A CA 9
ATOM 4448 C C . ASN A 1 9 ? 1.664 7.726 -1.452 1.00 0.00 9 ASN A C 9
ATOM 4449 O O . ASN A 1 9 ? 2.771 7.529 -0.964 1.00 0.00 9 ASN A O 9
ATOM 4460 N N . GLU A 1 10 ? 0.615 8.099 -0.730 1.00 0.00 10 GLU A N 9
ATOM 4461 C CA . GLU A 1 10 ? 0.713 8.295 0.711 1.00 0.00 10 GLU A CA 9
ATOM 4462 C C . GLU A 1 10 ? 0.760 6.940 1.397 1.00 0.00 10 GLU A C 9
ATOM 4463 O O . GLU A 1 10 ? 1.583 6.709 2.283 1.00 0.00 10 GLU A O 9
ATOM 4475 N N . CYS A 1 11 ? -0.109 6.035 0.969 1.00 0.00 11 CYS A N 9
ATOM 4476 C CA . CYS A 1 11 ? -0.120 4.692 1.525 1.00 0.00 11 CYS A CA 9
ATOM 4477 C C . CYS A 1 11 ? 1.188 4.007 1.130 1.00 0.00 11 CYS A C 9
ATOM 4478 O O . CYS A 1 11 ? 1.735 3.186 1.872 1.00 0.00 11 CYS A O 9
ATOM 4485 N N . HIS A 1 12 ? 1.693 4.389 -0.041 1.00 0.00 12 HIS A N 9
ATOM 4486 C CA . HIS A 1 12 ? 2.958 3.879 -0.548 1.00 0.00 12 HIS A CA 9
ATOM 4487 C C . HIS A 1 12 ? 4.084 4.423 0.325 1.00 0.00 12 HIS A C 9
ATOM 4488 O O . HIS A 1 12 ? 4.995 3.690 0.706 1.00 0.00 12 HIS A O 9
ATOM 4503 N N . ALA A 1 13 ? 4.011 5.721 0.628 1.00 0.00 13 ALA A N 9
ATOM 4504 C CA . ALA A 1 13 ? 4.997 6.369 1.482 1.00 0.00 13 ALA A CA 9
ATOM 4505 C C . ALA A 1 13 ? 4.986 5.698 2.841 1.00 0.00 13 ALA A C 9
ATOM 4506 O O . ALA A 1 13 ? 6.030 5.503 3.460 1.00 0.00 13 ALA A O 9
ATOM 4513 N N . HIS A 1 14 ? 3.784 5.358 3.301 1.00 0.00 14 HIS A N 9
ATOM 4514 C CA . HIS A 1 14 ? 3.625 4.649 4.564 1.00 0.00 14 HIS A CA 9
ATOM 4515 C C . HIS A 1 14 ? 4.421 3.356 4.515 1.00 0.00 14 HIS A C 9
ATOM 4516 O O . HIS A 1 14 ? 5.216 3.069 5.407 1.00 0.00 14 HIS A O 9
ATOM 4531 N N . CYS A 1 15 ? 4.183 2.577 3.465 1.00 0.00 15 CYS A N 9
ATOM 4532 C CA . CYS A 1 15 ? 4.902 1.318 3.266 1.00 0.00 15 CYS A CA 9
ATOM 4533 C C . CYS A 1 15 ? 6.405 1.572 3.297 1.00 0.00 15 CYS A C 9
ATOM 4534 O O . CYS A 1 15 ? 7.168 0.824 3.906 1.00 0.00 15 CYS A O 9
ATOM 4541 N N . LEU A 1 16 ? 6.808 2.659 2.669 1.00 0.00 16 LEU A N 9
ATOM 4542 C CA . LEU A 1 16 ? 8.209 3.050 2.614 1.00 0.00 16 LEU A CA 9
ATOM 4543 C C . LEU A 1 16 ? 8.774 3.264 4.015 1.00 0.00 16 LEU A C 9
ATOM 4544 O O . LEU A 1 16 ? 9.941 2.972 4.277 1.00 0.00 16 LEU A O 9
ATOM 4560 N N . SER A 1 17 ? 7.930 3.752 4.915 1.00 0.00 17 SER A N 9
ATOM 4561 C CA . SER A 1 17 ? 8.336 4.015 6.292 1.00 0.00 17 SER A CA 9
ATOM 4562 C C . SER A 1 17 ? 8.640 2.718 7.043 1.00 0.00 17 SER A C 9
ATOM 4563 O O . SER A 1 17 ? 9.353 2.727 8.044 1.00 0.00 17 SER A O 9
ATOM 4571 N N . ILE A 1 18 ? 8.107 1.599 6.559 1.00 0.00 18 ILE A N 9
ATOM 4572 C CA . ILE A 1 18 ? 8.338 0.319 7.208 1.00 0.00 18 ILE A CA 9
ATOM 4573 C C . ILE A 1 18 ? 9.312 -0.534 6.402 1.00 0.00 18 ILE A C 9
ATOM 4574 O O . ILE A 1 18 ? 9.328 -1.760 6.517 1.00 0.00 18 ILE A O 9
ATOM 4590 N N . GLY A 1 19 ? 10.113 0.124 5.571 1.00 0.00 19 GLY A N 9
ATOM 4591 C CA . GLY A 1 19 ? 11.105 -0.574 4.772 1.00 0.00 19 GLY A CA 9
ATOM 4592 C C . GLY A 1 19 ? 10.530 -1.239 3.535 1.00 0.00 19 GLY A C 9
ATOM 4593 O O . GLY A 1 19 ? 11.206 -2.031 2.880 1.00 0.00 19 GLY A O 9
ATOM 4597 N N . ARG A 1 20 ? 9.288 -0.929 3.207 1.00 0.00 20 ARG A N 9
ATOM 4598 C CA . ARG A 1 20 ? 8.655 -1.514 2.035 1.00 0.00 20 ARG A CA 9
ATOM 4599 C C . ARG A 1 20 ? 8.798 -0.568 0.848 1.00 0.00 20 ARG A C 9
ATOM 4600 O O . ARG A 1 20 ? 8.247 0.529 0.845 1.00 0.00 20 ARG A O 9
ATOM 4621 N N . LYS A 1 21 ? 9.530 -1.011 -0.163 1.00 0.00 21 LYS A N 9
ATOM 4622 C CA . LYS A 1 21 ? 9.789 -0.193 -1.348 1.00 0.00 21 LYS A CA 9
ATOM 4623 C C . LYS A 1 21 ? 8.526 0.061 -2.163 1.00 0.00 21 LYS A C 9
ATOM 4624 O O . LYS A 1 21 ? 8.363 1.122 -2.771 1.00 0.00 21 LYS A O 9
ATOM 4643 N N . PHE A 1 22 ? 7.637 -0.907 -2.169 1.00 0.00 22 PHE A N 9
ATOM 4644 C CA . PHE A 1 22 ? 6.393 -0.788 -2.916 1.00 0.00 22 PHE A CA 9
ATOM 4645 C C . PHE A 1 22 ? 5.203 -0.921 -1.983 1.00 0.00 22 PHE A C 9
ATOM 4646 O O . PHE A 1 22 ? 5.367 -1.219 -0.800 1.00 0.00 22 PHE A O 9
ATOM 4663 N N . GLY A 1 23 ? 4.012 -0.717 -2.521 1.00 0.00 23 GLY A N 9
ATOM 4664 C CA . GLY A 1 23 ? 2.808 -0.815 -1.724 1.00 0.00 23 GLY A CA 9
ATOM 4665 C C . GLY A 1 23 ? 1.614 -0.197 -2.414 1.00 0.00 23 GLY A C 9
ATOM 4666 O O . GLY A 1 23 ? 1.671 0.952 -2.854 1.00 0.00 23 GLY A O 9
ATOM 4670 N N . PHE A 1 24 ? 0.547 -0.973 -2.524 1.00 0.00 24 PHE A N 9
ATOM 4671 C CA . PHE A 1 24 ? -0.683 -0.518 -3.158 1.00 0.00 24 PHE A CA 9
ATOM 4672 C C . PHE A 1 24 ? -1.867 -1.284 -2.589 1.00 0.00 24 PHE A C 9
ATOM 4673 O O . PHE A 1 24 ? -1.711 -2.398 -2.091 1.00 0.00 24 PHE A O 9
ATOM 4690 N N . CYS A 1 25 ? -3.045 -0.687 -2.656 1.00 0.00 25 CYS A N 9
ATOM 4691 C CA . CYS A 1 25 ? -4.249 -1.315 -2.136 1.00 0.00 25 CYS A CA 9
ATOM 4692 C C . CYS A 1 25 ? -4.667 -2.482 -3.012 1.00 0.00 25 CYS A C 9
ATOM 4693 O O . CYS A 1 25 ? -4.759 -2.356 -4.232 1.00 0.00 25 CYS A O 9
ATOM 4700 N N . ALA A 1 26 ? -4.912 -3.622 -2.383 1.00 0.00 26 ALA A N 9
ATOM 4701 C CA . ALA A 1 26 ? -5.300 -4.818 -3.117 1.00 0.00 26 ALA A CA 9
ATOM 4702 C C . ALA A 1 26 ? -6.245 -5.687 -2.301 1.00 0.00 26 ALA A C 9
ATOM 4703 O O . ALA A 1 26 ? -5.990 -5.964 -1.130 1.00 0.00 26 ALA A O 9
ATOM 4710 N N . GLY A 1 27 ? -7.333 -6.111 -2.926 1.00 0.00 27 GLY A N 9
ATOM 4711 C CA . GLY A 1 27 ? -8.299 -6.951 -2.248 1.00 0.00 27 GLY A CA 9
ATOM 4712 C C . GLY A 1 27 ? -9.725 -6.522 -2.529 1.00 0.00 27 GLY A C 9
ATOM 4713 O O . GLY A 1 27 ? -10.091 -5.383 -2.249 1.00 0.00 27 GLY A O 9
ATOM 4717 N N . PRO A 1 28 ? -10.555 -7.419 -3.089 1.00 0.00 28 PRO A N 9
ATOM 4718 C CA . PRO A 1 28 ? -11.957 -7.114 -3.406 1.00 0.00 28 PRO A CA 9
ATOM 4719 C C . PRO A 1 28 ? -12.756 -6.730 -2.164 1.00 0.00 28 PRO A C 9
ATOM 4720 O O . PRO A 1 28 ? -13.553 -5.797 -2.188 1.00 0.00 28 PRO A O 9
ATOM 4731 N N . LEU A 1 29 ? -12.529 -7.457 -1.078 1.00 0.00 29 LEU A N 9
ATOM 4732 C CA . LEU A 1 29 ? -13.214 -7.191 0.178 1.00 0.00 29 LEU A CA 9
ATOM 4733 C C . LEU A 1 29 ? -12.215 -6.704 1.218 1.00 0.00 29 LEU A C 9
ATOM 4734 O O . LEU A 1 29 ? -12.426 -6.836 2.421 1.00 0.00 29 LEU A O 9
ATOM 4750 N N . ARG A 1 30 ? -11.120 -6.139 0.734 1.00 0.00 30 ARG A N 9
ATOM 4751 C CA . ARG A 1 30 ? -10.068 -5.627 1.594 1.00 0.00 30 ARG A CA 9
ATOM 4752 C C . ARG A 1 30 ? -9.320 -4.514 0.874 1.00 0.00 30 ARG A C 9
ATOM 4753 O O . ARG A 1 30 ? -8.315 -4.758 0.212 1.00 0.00 30 ARG A O 9
ATOM 4774 N N . ALA A 1 31 ? -9.812 -3.292 1.023 1.00 0.00 31 ALA A N 9
ATOM 4775 C CA . ALA A 1 31 ? -9.223 -2.128 0.367 1.00 0.00 31 ALA A CA 9
ATOM 4776 C C . ALA A 1 31 ? -7.891 -1.705 0.994 1.00 0.00 31 ALA A C 9
ATOM 4777 O O . ALA A 1 31 ? -7.341 -0.660 0.642 1.00 0.00 31 ALA A O 9
ATOM 4784 N N . THR A 1 32 ? -7.380 -2.514 1.909 1.00 0.00 32 THR A N 9
ATOM 4785 C CA . THR A 1 32 ? -6.124 -2.227 2.584 1.00 0.00 32 THR A CA 9
ATOM 4786 C C . THR A 1 32 ? -4.941 -2.266 1.612 1.00 0.00 32 THR A C 9
ATOM 4787 O O . THR A 1 32 ? -4.996 -2.917 0.558 1.00 0.00 32 THR A O 9
ATOM 4798 N N . CYS A 1 33 ? -3.877 -1.558 1.964 1.00 0.00 33 CYS A N 9
ATOM 4799 C CA . CYS A 1 33 ? -2.686 -1.507 1.135 1.00 0.00 33 CYS A CA 9
ATOM 4800 C C . CYS A 1 33 ? -1.766 -2.677 1.426 1.00 0.00 33 CYS A C 9
ATOM 4801 O O . CYS A 1 33 ? -1.593 -3.084 2.574 1.00 0.00 33 CYS A O 9
ATOM 4808 N N . THR A 1 34 ? -1.212 -3.230 0.368 1.00 0.00 34 THR A N 9
ATOM 4809 C CA . THR A 1 34 ? -0.279 -4.329 0.470 1.00 0.00 34 THR A CA 9
ATOM 4810 C C . THR A 1 34 ? 1.093 -3.853 0.022 1.00 0.00 34 THR A C 9
ATOM 4811 O O . THR A 1 34 ? 1.280 -3.489 -1.141 1.00 0.00 34 THR A O 9
ATOM 4822 N N . CYS A 1 35 ? 2.033 -3.812 0.948 1.00 0.00 35 CYS A N 9
ATOM 4823 C CA . CYS A 1 35 ? 3.377 -3.366 0.636 1.00 0.00 35 CYS A CA 9
ATOM 4824 C C . CYS A 1 35 ? 4.119 -4.424 -0.180 1.00 0.00 35 CYS A C 9
ATOM 4825 O O . CYS A 1 35 ? 3.786 -5.610 -0.137 1.00 0.00 35 CYS A O 9
ATOM 4832 N N . GLY A 1 36 ? 5.129 -3.977 -0.924 1.00 0.00 36 GLY A N 9
ATOM 4833 C CA . GLY A 1 36 ? 5.911 -4.867 -1.769 1.00 0.00 36 GLY A CA 9
ATOM 4834 C C . GLY A 1 36 ? 6.620 -5.961 -1.001 1.00 0.00 36 GLY A C 9
ATOM 4835 O O . GLY A 1 36 ? 7.001 -6.987 -1.564 1.00 0.00 36 GLY A O 9
ATOM 4839 N N . LYS A 1 37 ? 6.819 -5.736 0.281 1.00 0.00 37 LYS A N 9
ATOM 4840 C CA . LYS A 1 37 ? 7.479 -6.712 1.129 1.00 0.00 37 LYS A CA 9
ATOM 4841 C C . LYS A 1 37 ? 6.621 -7.052 2.332 1.00 0.00 37 LYS A C 9
ATOM 4842 O O . LYS A 1 37 ? 7.125 -7.167 3.448 1.00 0.00 37 LYS A O 9
ATOM 4861 N N . GLN A 1 38 ? 5.326 -7.216 2.077 1.00 0.00 38 GLN A N 9
ATOM 4862 C CA . GLN A 1 38 ? 4.356 -7.557 3.113 1.00 0.00 38 GLN A CA 9
ATOM 4863 C C . GLN A 1 38 ? 4.372 -6.504 4.214 1.00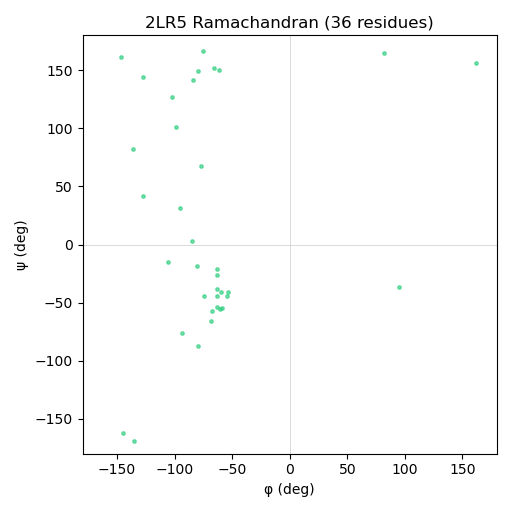 0.00 38 GLN A C 9
ATOM 4864 O O . GLN A 1 38 ? 4.472 -5.308 3.872 1.00 0.00 38 GLN A O 9
ATOM 4879 N N . GLY A 1 1 ? -9.693 1.557 -1.435 1.00 0.00 1 GLY A N 10
ATOM 4880 C CA . GLY A 1 1 ? -9.093 0.907 -0.246 1.00 0.00 1 GLY A CA 10
ATOM 4881 C C . GLY A 1 1 ? -8.975 1.870 0.908 1.00 0.00 1 GLY A C 10
ATOM 4882 O O . GLY A 1 1 ? -9.749 2.818 0.988 1.00 0.00 1 GLY A O 10
ATOM 4888 N N . PHE A 1 2 ? -8.016 1.623 1.797 1.00 0.00 2 PHE A N 10
ATOM 4889 C CA . PHE A 1 2 ? -7.790 2.493 2.946 1.00 0.00 2 PHE A CA 10
ATOM 4890 C C . PHE A 1 2 ? -7.490 3.907 2.467 1.00 0.00 2 PHE A C 10
ATOM 4891 O O . PHE A 1 2 ? -8.195 4.854 2.804 1.00 0.00 2 PHE A O 10
ATOM 4908 N N . GLY A 1 3 ? -6.444 4.031 1.664 1.00 0.00 3 GLY A N 10
ATOM 4909 C CA . GLY A 1 3 ? -6.079 5.319 1.124 1.00 0.00 3 GLY A CA 10
ATOM 4910 C C . GLY A 1 3 ? -6.340 5.378 -0.365 1.00 0.00 3 GLY A C 10
ATOM 4911 O O . GLY A 1 3 ? -7.049 6.261 -0.848 1.00 0.00 3 GLY A O 10
ATOM 4915 N N . CYS A 1 4 ? -5.767 4.421 -1.081 1.00 0.00 4 CYS A N 10
ATOM 4916 C CA . CYS A 1 4 ? -5.909 4.310 -2.528 1.00 0.00 4 CYS A CA 10
ATOM 4917 C C . CYS A 1 4 ? -7.375 4.341 -2.960 1.00 0.00 4 CYS A C 10
ATOM 4918 O O . CYS A 1 4 ? -8.236 3.722 -2.320 1.00 0.00 4 CYS A O 10
ATOM 4925 N N . PRO A 1 5 ? -7.683 5.038 -4.069 1.00 0.00 5 PRO A N 10
ATOM 4926 C CA . PRO A 1 5 ? -6.687 5.753 -4.873 1.00 0.00 5 PRO A CA 10
ATOM 4927 C C . PRO A 1 5 ? -6.469 7.203 -4.430 1.00 0.00 5 PRO A C 10
ATOM 4928 O O . PRO A 1 5 ? -5.547 7.869 -4.897 1.00 0.00 5 PRO A O 10
ATOM 4939 N N . PHE A 1 6 ? -7.320 7.684 -3.530 1.00 0.00 6 PHE A N 10
ATOM 4940 C CA . PHE A 1 6 ? -7.222 9.056 -3.033 1.00 0.00 6 PHE A CA 10
ATOM 4941 C C . PHE A 1 6 ? -5.889 9.276 -2.325 1.00 0.00 6 PHE A C 10
ATOM 4942 O O . PHE A 1 6 ? -5.060 10.075 -2.759 1.00 0.00 6 PHE A O 10
ATOM 4959 N N . ASN A 1 7 ? -5.680 8.541 -1.248 1.00 0.00 7 ASN A N 10
ATOM 4960 C CA . ASN A 1 7 ? -4.449 8.637 -0.480 1.00 0.00 7 ASN A CA 10
ATOM 4961 C C . ASN A 1 7 ? -3.469 7.570 -0.945 1.00 0.00 7 ASN A C 10
ATOM 4962 O O . ASN A 1 7 ? -2.826 6.902 -0.137 1.00 0.00 7 ASN A O 10
ATOM 4973 N N . GLU A 1 8 ? -3.361 7.419 -2.261 1.00 0.00 8 GLU A N 10
ATOM 4974 C CA . GLU A 1 8 ? -2.465 6.435 -2.855 1.00 0.00 8 GLU A CA 10
ATOM 4975 C C . GLU A 1 8 ? -1.029 6.724 -2.455 1.00 0.00 8 GLU A C 10
ATOM 4976 O O . GLU A 1 8 ? -0.283 5.827 -2.062 1.00 0.00 8 GLU A O 10
ATOM 4988 N N . ASN A 1 9 ? -0.657 7.995 -2.536 1.00 0.00 9 ASN A N 10
ATOM 4989 C CA . ASN A 1 9 ? 0.686 8.424 -2.179 1.00 0.00 9 ASN A CA 10
ATOM 4990 C C . ASN A 1 9 ? 0.956 8.162 -0.704 1.00 0.00 9 ASN A C 10
ATOM 4991 O O . ASN A 1 9 ? 2.070 7.819 -0.326 1.00 0.00 9 ASN A O 10
ATOM 5002 N N . GLU A 1 10 ? -0.080 8.299 0.115 1.00 0.00 10 GLU A N 10
ATOM 5003 C CA . GLU A 1 10 ? 0.044 8.079 1.550 1.00 0.00 10 GLU A CA 10
ATOM 5004 C C . GLU A 1 10 ? 0.234 6.598 1.845 1.00 0.00 10 GLU A C 10
ATOM 5005 O O . GLU A 1 10 ? 1.174 6.220 2.539 1.00 0.00 10 GLU A O 10
ATOM 5017 N N . CYS A 1 11 ? -0.643 5.764 1.292 1.00 0.00 11 CYS A N 10
ATOM 5018 C CA . CYS A 1 11 ? -0.554 4.322 1.495 1.00 0.00 11 CYS A CA 10
ATOM 5019 C C . CYS A 1 11 ? 0.801 3.815 1.015 1.00 0.00 11 CYS A C 10
ATOM 5020 O O . CYS A 1 11 ? 1.470 3.022 1.691 1.00 0.00 11 CYS A O 10
ATOM 5027 N N . HIS A 1 12 ? 1.211 4.308 -0.146 1.00 0.00 12 HIS A N 10
ATOM 5028 C CA . HIS A 1 12 ? 2.489 3.937 -0.731 1.00 0.00 12 HIS A CA 10
ATOM 5029 C C . HIS A 1 12 ? 3.635 4.387 0.173 1.00 0.00 12 HIS A C 10
ATOM 5030 O O . HIS A 1 12 ? 4.543 3.607 0.473 1.00 0.00 12 HIS A O 10
ATOM 5045 N N . ALA A 1 13 ? 3.581 5.644 0.611 1.00 0.00 13 ALA A N 10
ATOM 5046 C CA . ALA A 1 13 ? 4.608 6.197 1.487 1.00 0.00 13 ALA A CA 10
ATOM 5047 C C . ALA A 1 13 ? 4.648 5.429 2.798 1.00 0.00 13 ALA A C 10
ATOM 5048 O O . ALA A 1 13 ? 5.721 5.159 3.334 1.00 0.00 13 ALA A O 10
ATOM 5055 N N . HIS A 1 14 ? 3.468 5.081 3.305 1.00 0.00 14 HIS A N 10
ATOM 5056 C CA . HIS A 1 14 ? 3.355 4.317 4.539 1.00 0.00 14 HIS A CA 10
ATOM 5057 C C . HIS A 1 14 ? 4.143 3.027 4.416 1.00 0.00 14 HIS A C 10
ATOM 5058 O O . HIS A 1 14 ? 4.986 2.721 5.256 1.00 0.00 14 HIS A O 10
ATOM 5073 N N . CYS A 1 15 ? 3.848 2.275 3.365 1.00 0.00 15 CYS A N 10
ATOM 5074 C CA . CYS A 1 15 ? 4.540 1.016 3.104 1.00 0.00 15 CYS A CA 10
ATOM 5075 C C . CYS A 1 15 ? 6.046 1.241 3.029 1.00 0.00 15 CYS A C 10
ATOM 5076 O O . CYS A 1 15 ? 6.839 0.455 3.556 1.00 0.00 15 CYS A O 10
ATOM 5083 N N . LEU A 1 16 ? 6.425 2.341 2.406 1.00 0.00 16 LEU A N 10
ATOM 5084 C CA . LEU A 1 16 ? 7.829 2.707 2.262 1.00 0.00 16 LEU A CA 10
ATOM 5085 C C . LEU A 1 16 ? 8.465 2.968 3.626 1.00 0.00 16 LEU A C 10
ATOM 5086 O O . LEU A 1 16 ? 9.659 2.747 3.821 1.00 0.00 16 LEU A O 10
ATOM 5102 N N . SER A 1 17 ? 7.649 3.410 4.576 1.00 0.00 17 SER A N 10
ATOM 5103 C CA . SER A 1 17 ? 8.129 3.712 5.918 1.00 0.00 17 SER A CA 10
ATOM 5104 C C . SER A 1 17 ? 8.381 2.438 6.725 1.00 0.00 17 SER A C 10
ATOM 5105 O O . SER A 1 17 ? 9.032 2.482 7.767 1.00 0.00 17 SER A O 10
ATOM 5113 N N . ILE A 1 18 ? 7.879 1.300 6.251 1.00 0.00 18 ILE A N 10
ATOM 5114 C CA . ILE A 1 18 ? 8.073 0.050 6.973 1.00 0.00 18 ILE A CA 10
ATOM 5115 C C . ILE A 1 18 ? 9.171 -0.793 6.331 1.00 0.00 18 ILE A C 10
ATOM 5116 O O . ILE A 1 18 ? 9.236 -2.005 6.533 1.00 0.00 18 ILE A O 10
ATOM 5132 N N . GLY A 1 19 ? 10.028 -0.150 5.550 1.00 0.00 19 GLY A N 10
ATOM 5133 C CA . GLY A 1 19 ? 11.126 -0.854 4.910 1.00 0.00 19 GLY A CA 10
ATOM 5134 C C . GLY A 1 19 ? 10.722 -1.555 3.628 1.00 0.00 19 GLY A C 10
ATOM 5135 O O . GLY A 1 19 ? 11.426 -2.445 3.150 1.00 0.00 19 GLY A O 10
ATOM 5139 N N . ARG A 1 20 ? 9.586 -1.171 3.071 1.00 0.00 20 ARG A N 10
ATOM 5140 C CA . ARG A 1 20 ? 9.116 -1.767 1.832 1.00 0.00 20 ARG A CA 10
ATOM 5141 C C . ARG A 1 20 ? 9.329 -0.794 0.680 1.00 0.00 20 ARG A C 10
ATOM 5142 O O . ARG A 1 20 ? 9.137 0.406 0.833 1.00 0.00 20 ARG A O 10
ATOM 5163 N N . LYS A 1 21 ? 9.722 -1.318 -0.475 1.00 0.00 21 LYS A N 10
ATOM 5164 C CA . LYS A 1 21 ? 9.996 -0.479 -1.642 1.00 0.00 21 LYS A CA 10
ATOM 5165 C C . LYS A 1 21 ? 8.717 -0.094 -2.374 1.00 0.00 21 LYS A C 10
ATOM 5166 O O . LYS A 1 21 ? 8.670 0.907 -3.093 1.00 0.00 21 LYS A O 10
ATOM 5185 N N . PHE A 1 22 ? 7.683 -0.891 -2.195 1.00 0.00 22 PHE A N 10
ATOM 5186 C CA . PHE A 1 22 ? 6.399 -0.633 -2.830 1.00 0.00 22 PHE A CA 10
ATOM 5187 C C . PHE A 1 22 ? 5.280 -0.915 -1.850 1.00 0.00 22 PHE A C 10
ATOM 5188 O O . PHE A 1 22 ? 5.515 -1.467 -0.774 1.00 0.00 22 PHE A O 10
ATOM 5205 N N . GLY A 1 23 ? 4.071 -0.551 -2.233 1.00 0.00 23 GLY A N 10
ATOM 5206 C CA . GLY A 1 23 ? 2.928 -0.780 -1.381 1.00 0.00 23 GLY A CA 10
ATOM 5207 C C . GLY A 1 23 ? 1.725 0.032 -1.790 1.00 0.00 23 GLY A C 10
ATOM 5208 O O . GLY A 1 23 ? 1.859 1.188 -2.195 1.00 0.00 23 GLY A O 10
ATOM 5212 N N . PHE A 1 24 ? 0.561 -0.596 -1.706 1.00 0.00 24 PHE A N 10
ATOM 5213 C CA . PHE A 1 24 ? -0.709 0.032 -2.043 1.00 0.00 24 PHE A CA 10
ATOM 5214 C C . PHE A 1 24 ? -1.841 -0.915 -1.674 1.00 0.00 24 PHE A C 10
ATOM 5215 O O . PHE A 1 24 ? -1.602 -2.091 -1.407 1.00 0.00 24 PHE A O 10
ATOM 5232 N N . CYS A 1 25 ? -3.058 -0.405 -1.649 1.00 0.00 25 CYS A N 10
ATOM 5233 C CA . CYS A 1 25 ? -4.221 -1.213 -1.311 1.00 0.00 25 CYS A CA 10
ATOM 5234 C C . CYS A 1 25 ? -4.381 -2.355 -2.302 1.00 0.00 25 CYS A C 10
ATOM 5235 O O . CYS A 1 25 ? -4.534 -2.126 -3.502 1.00 0.00 25 CYS A O 10
ATOM 5242 N N . ALA A 1 26 ? -4.347 -3.580 -1.804 1.00 0.00 26 ALA A N 10
ATOM 5243 C CA . ALA A 1 26 ? -4.481 -4.750 -2.653 1.00 0.00 26 ALA A CA 10
ATOM 5244 C C . ALA A 1 26 ? -5.341 -5.810 -1.974 1.00 0.00 26 ALA A C 10
ATOM 5245 O O . ALA A 1 26 ? -6.117 -5.502 -1.065 1.00 0.00 26 ALA A O 10
ATOM 5252 N N . GLY A 1 27 ? -5.212 -7.048 -2.425 1.00 0.00 27 GLY A N 10
ATOM 5253 C CA . GLY A 1 27 ? -5.989 -8.127 -1.856 1.00 0.00 27 GLY A CA 10
ATOM 5254 C C . GLY A 1 27 ? -7.313 -8.296 -2.572 1.00 0.00 27 GLY A C 10
ATOM 5255 O O . GLY A 1 27 ? -7.639 -7.506 -3.456 1.00 0.00 27 GLY A O 10
ATOM 5259 N N . PRO A 1 28 ? -8.105 -9.314 -2.202 1.00 0.00 28 PRO A N 10
ATOM 5260 C CA . PRO A 1 28 ? -9.408 -9.575 -2.829 1.00 0.00 28 PRO A CA 10
ATOM 5261 C C . PRO A 1 28 ? -10.428 -8.478 -2.534 1.00 0.00 28 PRO A C 10
ATOM 5262 O O . PRO A 1 28 ? -11.441 -8.360 -3.217 1.00 0.00 28 PRO A O 10
ATOM 5273 N N . LEU A 1 29 ? -10.154 -7.682 -1.509 1.00 0.00 29 LEU A N 10
ATOM 5274 C CA . LEU A 1 29 ? -11.051 -6.599 -1.125 1.00 0.00 29 LEU A CA 10
ATOM 5275 C C . LEU A 1 29 ? -10.543 -5.258 -1.642 1.00 0.00 29 LEU A C 10
ATOM 5276 O O . LEU A 1 29 ? -11.285 -4.277 -1.678 1.00 0.00 29 LEU A O 10
ATOM 5292 N N . ARG A 1 30 ? -9.265 -5.227 -2.033 1.00 0.00 30 ARG A N 10
ATOM 5293 C CA . ARG A 1 30 ? -8.626 -4.014 -2.548 1.00 0.00 30 ARG A CA 10
ATOM 5294 C C . ARG A 1 30 ? -8.742 -2.864 -1.540 1.00 0.00 30 ARG A C 10
ATOM 5295 O O . ARG A 1 30 ? -8.782 -1.687 -1.910 1.00 0.00 30 ARG A O 10
ATOM 5316 N N . ALA A 1 31 ? -8.772 -3.213 -0.258 1.00 0.00 31 ALA A N 10
ATOM 5317 C CA . ALA A 1 31 ? -8.908 -2.224 0.799 1.00 0.00 31 ALA A CA 10
ATOM 5318 C C . ALA A 1 31 ? -7.610 -2.042 1.576 1.00 0.00 31 ALA A C 10
ATOM 5319 O O . ALA A 1 31 ? -7.003 -0.970 1.538 1.00 0.00 31 ALA A O 10
ATOM 5326 N N . THR A 1 32 ? -7.198 -3.086 2.276 1.00 0.00 32 THR A N 10
ATOM 5327 C CA . THR A 1 32 ? -5.983 -3.057 3.076 1.00 0.00 32 THR A CA 10
ATOM 5328 C C . THR A 1 32 ? -4.744 -2.828 2.213 1.00 0.00 32 THR A C 10
ATOM 5329 O O . THR A 1 32 ? -4.635 -3.364 1.107 1.00 0.00 32 THR A O 10
ATOM 5340 N N . CYS A 1 33 ? -3.823 -2.013 2.711 1.00 0.00 33 CYS A N 10
ATOM 5341 C CA . CYS A 1 33 ? -2.596 -1.734 1.985 1.00 0.00 33 CYS A CA 10
ATOM 5342 C C . CYS A 1 33 ? -1.658 -2.920 2.061 1.00 0.00 33 CYS A C 10
ATOM 5343 O O . CYS A 1 33 ? -1.381 -3.447 3.138 1.00 0.00 33 CYS A O 10
ATOM 5350 N N . THR A 1 34 ? -1.198 -3.335 0.909 1.00 0.00 34 THR A N 10
ATOM 5351 C CA . THR A 1 34 ? -0.271 -4.441 0.797 1.00 0.00 34 THR A CA 10
ATOM 5352 C C . THR A 1 34 ? 1.046 -3.925 0.243 1.00 0.00 34 THR A C 10
ATOM 5353 O O . THR A 1 34 ? 1.085 -3.324 -0.834 1.00 0.00 34 THR A O 10
ATOM 5364 N N . CYS A 1 35 ? 2.113 -4.130 0.984 1.00 0.00 35 CYS A N 10
ATOM 5365 C CA . CYS A 1 35 ? 3.418 -3.655 0.569 1.00 0.00 35 CYS A CA 10
ATOM 5366 C C . CYS A 1 35 ? 4.132 -4.681 -0.307 1.00 0.00 35 CYS A C 10
ATOM 5367 O O . CYS A 1 35 ? 3.689 -5.823 -0.423 1.00 0.00 35 CYS A O 10
ATOM 5374 N N . GLY A 1 36 ? 5.234 -4.258 -0.924 1.00 0.00 36 GLY A N 10
ATOM 5375 C CA . GLY A 1 36 ? 6.005 -5.130 -1.803 1.00 0.00 36 GLY A CA 10
ATOM 5376 C C . GLY A 1 36 ? 6.418 -6.437 -1.152 1.00 0.00 36 GLY A C 10
ATOM 5377 O O . GLY A 1 36 ? 6.444 -7.480 -1.799 1.00 0.00 36 GLY A O 10
ATOM 5381 N N . LYS A 1 37 ? 6.750 -6.378 0.126 1.00 0.00 37 LYS A N 10
ATOM 5382 C CA . LYS A 1 37 ? 7.159 -7.564 0.861 1.00 0.00 37 LYS A CA 10
ATOM 5383 C C . LYS A 1 37 ? 6.280 -7.740 2.088 1.00 0.00 37 LYS A C 10
ATOM 5384 O O . LYS A 1 37 ? 6.779 -7.995 3.185 1.00 0.00 37 LYS A O 10
ATOM 5403 N N . GLN A 1 38 ? 4.973 -7.591 1.881 1.00 0.00 38 GLN A N 10
ATOM 5404 C CA . GLN A 1 38 ? 3.987 -7.713 2.950 1.00 0.00 38 GLN A CA 10
ATOM 5405 C C . GLN A 1 38 ? 4.284 -6.694 4.044 1.00 0.00 38 GLN A C 10
ATOM 5406 O O . GLN A 1 38 ? 4.545 -5.525 3.695 1.00 0.00 38 GLN A O 10
ATOM 5421 N N . GLY A 1 1 ? -9.831 2.683 -1.868 1.00 0.00 1 GLY A N 11
ATOM 5422 C CA . GLY A 1 1 ? -9.208 1.925 -0.760 1.00 0.00 1 GLY A CA 11
ATOM 5423 C C . GLY A 1 1 ? -8.416 2.833 0.146 1.00 0.00 1 GLY A C 11
ATOM 5424 O O . GLY A 1 1 ? -8.735 4.014 0.253 1.00 0.00 1 GLY A O 11
ATOM 5430 N N . PHE A 1 2 ? -7.391 2.287 0.789 1.00 0.00 2 PHE A N 11
ATOM 5431 C CA . PHE A 1 2 ? -6.547 3.064 1.690 1.00 0.00 2 PHE A CA 11
ATOM 5432 C C . PHE A 1 2 ? -5.846 4.190 0.935 1.00 0.00 2 PHE A C 11
ATOM 5433 O O . PHE A 1 2 ? -6.012 5.362 1.257 1.00 0.00 2 PHE A O 11
ATOM 5450 N N . GLY A 1 3 ? -5.067 3.825 -0.076 1.00 0.00 3 GLY A N 11
ATOM 5451 C CA . GLY A 1 3 ? -4.362 4.821 -0.855 1.00 0.00 3 GLY A CA 11
ATOM 5452 C C . GLY A 1 3 ? -5.075 5.138 -2.153 1.00 0.00 3 GLY A C 11
ATOM 5453 O O . GLY A 1 3 ? -5.645 6.213 -2.312 1.00 0.00 3 GLY A O 11
ATOM 5457 N N . CYS A 1 4 ? -5.051 4.193 -3.080 1.00 0.00 4 CYS A N 11
ATOM 5458 C CA . CYS A 1 4 ? -5.700 4.370 -4.371 1.00 0.00 4 CYS A CA 11
ATOM 5459 C C . CYS A 1 4 ? -7.222 4.294 -4.222 1.00 0.00 4 CYS A C 11
ATOM 5460 O O . CYS A 1 4 ? -7.735 3.633 -3.313 1.00 0.00 4 CYS A O 11
ATOM 5467 N N . PRO A 1 5 ? -7.976 4.974 -5.102 1.00 0.00 5 PRO A N 11
ATOM 5468 C CA . PRO A 1 5 ? -7.437 5.789 -6.192 1.00 0.00 5 PRO A CA 11
ATOM 5469 C C . PRO A 1 5 ? -7.202 7.238 -5.780 1.00 0.00 5 PRO A C 11
ATOM 5470 O O . PRO A 1 5 ? -6.979 8.100 -6.622 1.00 0.00 5 PRO A O 11
ATOM 5481 N N . PHE A 1 6 ? -7.279 7.491 -4.484 1.00 0.00 6 PHE A N 11
ATOM 5482 C CA . PHE A 1 6 ? -7.082 8.831 -3.947 1.00 0.00 6 PHE A CA 11
ATOM 5483 C C . PHE A 1 6 ? -5.632 9.278 -4.110 1.00 0.00 6 PHE A C 11
ATOM 5484 O O . PHE A 1 6 ? -5.342 10.187 -4.883 1.00 0.00 6 PHE A O 11
ATOM 5501 N N . ASN A 1 7 ? -4.727 8.644 -3.375 1.00 0.00 7 ASN A N 11
ATOM 5502 C CA . ASN A 1 7 ? -3.314 8.989 -3.457 1.00 0.00 7 ASN A CA 11
ATOM 5503 C C . ASN A 1 7 ? -2.441 7.737 -3.497 1.00 0.00 7 ASN A C 11
ATOM 5504 O O . ASN A 1 7 ? -2.165 7.106 -2.463 1.00 0.00 7 ASN A O 11
ATOM 5515 N N . GLU A 1 8 ? -2.000 7.381 -4.695 1.00 0.00 8 GLU A N 11
ATOM 5516 C CA . GLU A 1 8 ? -1.147 6.218 -4.884 1.00 0.00 8 GLU A CA 11
ATOM 5517 C C . GLU A 1 8 ? 0.193 6.435 -4.189 1.00 0.00 8 GLU A C 11
ATOM 5518 O O . GLU A 1 8 ? 0.757 5.511 -3.600 1.00 0.00 8 GLU A O 11
ATOM 5530 N N . ASN A 1 9 ? 0.684 7.665 -4.248 1.00 0.00 9 ASN A N 11
ATOM 5531 C CA . ASN A 1 9 ? 1.945 8.019 -3.611 1.00 0.00 9 ASN A CA 11
ATOM 5532 C C . ASN A 1 9 ? 1.818 7.940 -2.099 1.00 0.00 9 ASN A C 11
ATOM 5533 O O . ASN A 1 9 ? 2.776 7.592 -1.423 1.00 0.00 9 ASN A O 11
ATOM 5544 N N . GLU A 1 10 ? 0.638 8.251 -1.567 1.00 0.00 10 GLU A N 11
ATOM 5545 C CA . GLU A 1 10 ? 0.417 8.166 -0.125 1.00 0.00 10 GLU A CA 11
ATOM 5546 C C . GLU A 1 10 ? 0.469 6.710 0.296 1.00 0.00 10 GLU A C 11
ATOM 5547 O O . GLU A 1 10 ? 1.095 6.359 1.297 1.00 0.00 10 GLU A O 11
ATOM 5559 N N . CYS A 1 11 ? -0.185 5.858 -0.486 1.00 0.00 11 CYS A N 11
ATOM 5560 C CA . CYS A 1 11 ? -0.174 4.425 -0.222 1.00 0.00 11 CYS A CA 11
ATOM 5561 C C . CYS A 1 11 ? 1.263 3.916 -0.316 1.00 0.00 11 CYS A C 11
ATOM 5562 O O . CYS A 1 11 ? 1.729 3.140 0.528 1.00 0.00 11 CYS A O 11
ATOM 5569 N N . HIS A 1 12 ? 1.966 4.403 -1.334 1.00 0.00 12 HIS A N 11
ATOM 5570 C CA . HIS A 1 12 ? 3.355 4.043 -1.562 1.00 0.00 12 HIS A CA 11
ATOM 5571 C C . HIS A 1 12 ? 4.220 4.537 -0.402 1.00 0.00 12 HIS A C 11
ATOM 5572 O O . HIS A 1 12 ? 5.070 3.804 0.103 1.00 0.00 12 HIS A O 11
ATOM 5587 N N . ALA A 1 13 ? 3.993 5.784 0.010 1.00 0.00 13 ALA A N 11
ATOM 5588 C CA . ALA A 1 13 ? 4.730 6.386 1.115 1.00 0.00 13 ALA A CA 11
ATOM 5589 C C . ALA A 1 13 ? 4.484 5.601 2.389 1.00 0.00 13 ALA A C 11
ATOM 5590 O O . ALA A 1 13 ? 5.403 5.369 3.171 1.00 0.00 13 ALA A O 11
ATOM 5597 N N . HIS A 1 14 ? 3.229 5.201 2.593 1.00 0.00 14 HIS A N 11
ATOM 5598 C CA . HIS A 1 14 ? 2.864 4.400 3.753 1.00 0.00 14 HIS A CA 11
ATOM 5599 C C . HIS A 1 14 ? 3.736 3.161 3.797 1.00 0.00 14 HIS A C 11
ATOM 5600 O O . HIS A 1 14 ? 4.395 2.883 4.796 1.00 0.00 14 HIS A O 11
ATOM 5615 N N . CYS A 1 15 ? 3.720 2.424 2.697 1.00 0.00 15 CYS A N 11
ATOM 5616 C CA . CYS A 1 15 ? 4.530 1.214 2.578 1.00 0.00 15 CYS A CA 11
ATOM 5617 C C . CYS A 1 15 ? 5.996 1.520 2.864 1.00 0.00 15 CYS A C 11
ATOM 5618 O O . CYS A 1 15 ? 6.679 0.778 3.570 1.00 0.00 15 CYS A O 11
ATOM 5625 N N . LEU A 1 16 ? 6.455 2.640 2.343 1.00 0.00 16 LEU A N 11
ATOM 5626 C CA . LEU A 1 16 ? 7.831 3.079 2.532 1.00 0.00 16 LEU A CA 11
ATOM 5627 C C . LEU A 1 16 ? 8.149 3.273 4.014 1.00 0.00 16 LEU A C 11
ATOM 5628 O O . LEU A 1 16 ? 9.271 3.026 4.457 1.00 0.00 16 LEU A O 11
ATOM 5644 N N . SER A 1 17 ? 7.142 3.693 4.771 1.00 0.00 17 SER A N 11
ATOM 5645 C CA . SER A 1 17 ? 7.298 3.945 6.199 1.00 0.00 17 SER A CA 11
ATOM 5646 C C . SER A 1 17 ? 7.519 2.652 6.986 1.00 0.00 17 SER A C 11
ATOM 5647 O O . SER A 1 17 ? 8.077 2.680 8.081 1.00 0.00 17 SER A O 11
ATOM 5655 N N . ILE A 1 18 ? 7.099 1.518 6.434 1.00 0.00 18 ILE A N 11
ATOM 5656 C CA . ILE A 1 18 ? 7.268 0.252 7.134 1.00 0.00 18 ILE A CA 11
ATOM 5657 C C . ILE A 1 18 ? 8.465 -0.516 6.586 1.00 0.00 18 ILE A C 11
ATOM 5658 O O . ILE A 1 18 ? 8.501 -1.745 6.612 1.00 0.00 18 ILE A O 11
ATOM 5674 N N . GLY A 1 19 ? 9.437 0.222 6.065 1.00 0.00 19 GLY A N 11
ATOM 5675 C CA . GLY A 1 19 ? 10.644 -0.389 5.538 1.00 0.00 19 GLY A CA 11
ATOM 5676 C C . GLY A 1 19 ? 10.484 -0.925 4.127 1.00 0.00 19 GLY A C 11
ATOM 5677 O O . GLY A 1 19 ? 11.475 -1.207 3.450 1.00 0.00 19 GLY A O 11
ATOM 5681 N N . ARG A 1 20 ? 9.246 -1.046 3.669 1.00 0.00 20 ARG A N 11
ATOM 5682 C CA . ARG A 1 20 ? 8.977 -1.562 2.333 1.00 0.00 20 ARG A CA 11
ATOM 5683 C C . ARG A 1 20 ? 9.425 -0.549 1.284 1.00 0.00 20 ARG A C 11
ATOM 5684 O O . ARG A 1 20 ? 9.666 0.617 1.596 1.00 0.00 20 ARG A O 11
ATOM 5705 N N . LYS A 1 21 ? 9.573 -0.997 0.048 1.00 0.00 21 LYS A N 11
ATOM 5706 C CA . LYS A 1 21 ? 10.003 -0.111 -1.026 1.00 0.00 21 LYS A CA 11
ATOM 5707 C C . LYS A 1 21 ? 8.852 0.241 -1.954 1.00 0.00 21 LYS A C 11
ATOM 5708 O O . LYS A 1 21 ? 8.740 1.370 -2.431 1.00 0.00 21 LYS A O 11
ATOM 5727 N N . PHE A 1 22 ? 7.997 -0.730 -2.201 1.00 0.00 22 PHE A N 11
ATOM 5728 C CA . PHE A 1 22 ? 6.842 -0.531 -3.065 1.00 0.00 22 PHE A CA 11
ATOM 5729 C C . PHE A 1 22 ? 5.608 -1.138 -2.423 1.00 0.00 22 PHE A C 11
ATOM 5730 O O . PHE A 1 22 ? 5.714 -1.942 -1.493 1.00 0.00 22 PHE A O 11
ATOM 5747 N N . GLY A 1 23 ? 4.452 -0.764 -2.937 1.00 0.00 23 GLY A N 11
ATOM 5748 C CA . GLY A 1 23 ? 3.201 -1.268 -2.415 1.00 0.00 23 GLY A CA 11
ATOM 5749 C C . GLY A 1 23 ? 2.013 -0.530 -2.989 1.00 0.00 23 GLY A C 11
ATOM 5750 O O . GLY A 1 23 ? 2.147 0.611 -3.437 1.00 0.00 23 GLY A O 11
ATOM 5754 N N . PHE A 1 24 ? 0.864 -1.188 -2.988 1.00 0.00 24 PHE A N 11
ATOM 5755 C CA . PHE A 1 24 ? -0.370 -0.608 -3.502 1.00 0.00 24 PHE A CA 11
ATOM 5756 C C . PHE A 1 24 ? -1.561 -1.299 -2.856 1.00 0.00 24 PHE A C 11
ATOM 5757 O O . PHE A 1 24 ? -1.389 -2.251 -2.105 1.00 0.00 24 PHE A O 11
ATOM 5774 N N . CYS A 1 25 ? -2.761 -0.832 -3.148 1.00 0.00 25 CYS A N 11
ATOM 5775 C CA . CYS A 1 25 ? -3.958 -1.419 -2.563 1.00 0.00 25 CYS A CA 11
ATOM 5776 C C . CYS A 1 25 ? -4.260 -2.785 -3.169 1.00 0.00 25 CYS A C 11
ATOM 5777 O O . CYS A 1 25 ? -4.236 -2.957 -4.387 1.00 0.00 25 CYS A O 11
ATOM 5784 N N . ALA A 1 26 ? -4.545 -3.748 -2.306 1.00 0.00 26 ALA A N 11
ATOM 5785 C CA . ALA A 1 26 ? -4.862 -5.099 -2.735 1.00 0.00 26 ALA A CA 11
ATOM 5786 C C . ALA A 1 26 ? -5.903 -5.713 -1.807 1.00 0.00 26 ALA A C 11
ATOM 5787 O O . ALA A 1 26 ? -6.168 -5.186 -0.725 1.00 0.00 26 ALA A O 11
ATOM 5794 N N . GLY A 1 27 ? -6.495 -6.820 -2.238 1.00 0.00 27 GLY A N 11
ATOM 5795 C CA . GLY A 1 27 ? -7.507 -7.484 -1.437 1.00 0.00 27 GLY A CA 11
ATOM 5796 C C . GLY A 1 27 ? -8.827 -6.736 -1.447 1.00 0.00 27 GLY A C 11
ATOM 5797 O O . GLY A 1 27 ? -9.038 -5.841 -0.631 1.00 0.00 27 GLY A O 11
ATOM 5801 N N . PRO A 1 28 ? -9.754 -7.101 -2.348 1.00 0.00 28 PRO A N 11
ATOM 5802 C CA . PRO A 1 28 ? -11.065 -6.437 -2.471 1.00 0.00 28 PRO A CA 11
ATOM 5803 C C . PRO A 1 28 ? -11.932 -6.576 -1.219 1.00 0.00 28 PRO A C 11
ATOM 5804 O O . PRO A 1 28 ? -12.979 -5.946 -1.108 1.00 0.00 28 PRO A O 11
ATOM 5815 N N . LEU A 1 29 ? -11.487 -7.396 -0.277 1.00 0.00 29 LEU A N 11
ATOM 5816 C CA . LEU A 1 29 ? -12.229 -7.614 0.959 1.00 0.00 29 LEU A CA 11
ATOM 5817 C C . LEU A 1 29 ? -11.883 -6.556 2.005 1.00 0.00 29 LEU A C 11
ATOM 5818 O O . LEU A 1 29 ? -12.398 -6.586 3.124 1.00 0.00 29 LEU A O 11
ATOM 5834 N N . ARG A 1 30 ? -11.004 -5.628 1.647 1.00 0.00 30 ARG A N 11
ATOM 5835 C CA . ARG A 1 30 ? -10.603 -4.572 2.569 1.00 0.00 30 ARG A CA 11
ATOM 5836 C C . ARG A 1 30 ? -10.123 -3.333 1.818 1.00 0.00 30 ARG A C 11
ATOM 5837 O O . ARG A 1 30 ? -10.270 -2.211 2.304 1.00 0.00 30 ARG A O 11
ATOM 5858 N N . ALA A 1 31 ? -9.530 -3.555 0.644 1.00 0.00 31 ALA A N 11
ATOM 5859 C CA . ALA A 1 31 ? -9.017 -2.480 -0.204 1.00 0.00 31 ALA A CA 11
ATOM 5860 C C . ALA A 1 31 ? -7.896 -1.713 0.490 1.00 0.00 31 ALA A C 11
ATOM 5861 O O . ALA A 1 31 ? -7.682 -0.525 0.233 1.00 0.00 31 ALA A O 11
ATOM 5868 N N . THR A 1 32 ? -7.175 -2.403 1.359 1.00 0.00 32 THR A N 11
ATOM 5869 C CA . THR A 1 32 ? -6.074 -1.799 2.088 1.00 0.00 32 THR A CA 11
ATOM 5870 C C . THR A 1 32 ? -4.800 -1.875 1.251 1.00 0.00 32 THR A C 11
ATOM 5871 O O . THR A 1 32 ? -4.784 -2.504 0.194 1.00 0.00 32 THR A O 11
ATOM 5882 N N . CYS A 1 33 ? -3.741 -1.240 1.715 1.00 0.00 33 CYS A N 11
ATOM 5883 C CA . CYS A 1 33 ? -2.490 -1.251 0.981 1.00 0.00 33 CYS A CA 11
ATOM 5884 C C . CYS A 1 33 ? -1.639 -2.446 1.363 1.00 0.00 33 CYS A C 11
ATOM 5885 O O . CYS A 1 33 ? -1.447 -2.748 2.540 1.00 0.00 33 CYS A O 11
ATOM 5892 N N . THR A 1 34 ? -1.153 -3.117 0.347 1.00 0.00 34 THR A N 11
ATOM 5893 C CA . THR A 1 34 ? -0.291 -4.267 0.505 1.00 0.00 34 THR A CA 11
ATOM 5894 C C . THR A 1 34 ? 1.028 -3.986 -0.197 1.00 0.00 34 THR A C 11
ATOM 5895 O O . THR A 1 34 ? 1.060 -3.671 -1.390 1.00 0.00 34 THR A O 11
ATOM 5906 N N . CYS A 1 35 ? 2.108 -4.073 0.545 1.00 0.00 35 CYS A N 11
ATOM 5907 C CA . CYS A 1 35 ? 3.421 -3.792 0.003 1.00 0.00 35 CYS A CA 11
ATOM 5908 C C . CYS A 1 35 ? 4.019 -5.021 -0.676 1.00 0.00 35 CYS A C 11
ATOM 5909 O O . CYS A 1 35 ? 3.577 -6.148 -0.457 1.00 0.00 35 CYS A O 11
ATOM 5916 N N . GLY A 1 36 ? 5.040 -4.788 -1.503 1.00 0.00 36 GLY A N 11
ATOM 5917 C CA . GLY A 1 36 ? 5.698 -5.868 -2.227 1.00 0.00 36 GLY A CA 11
ATOM 5918 C C . GLY A 1 36 ? 6.422 -6.835 -1.315 1.00 0.00 36 GLY A C 11
ATOM 5919 O O . GLY A 1 36 ? 6.899 -7.887 -1.748 1.00 0.00 36 GLY A O 11
ATOM 5923 N N . LYS A 1 37 ? 6.542 -6.453 -0.063 1.00 0.00 37 LYS A N 11
ATOM 5924 C CA . LYS A 1 37 ? 7.191 -7.275 0.942 1.00 0.00 37 LYS A CA 11
ATOM 5925 C C . LYS A 1 37 ? 6.257 -7.462 2.129 1.00 0.00 37 LYS A C 11
ATOM 5926 O O . LYS A 1 37 ? 6.701 -7.514 3.275 1.00 0.00 37 LYS A O 11
ATOM 5945 N N . GLN A 1 38 ? 4.962 -7.546 1.823 1.00 0.00 38 GLN A N 11
ATOM 5946 C CA . GLN A 1 38 ? 3.919 -7.716 2.830 1.00 0.00 38 GLN A CA 11
ATOM 5947 C C . GLN A 1 38 ? 3.868 -6.503 3.747 1.00 0.00 38 GLN A C 11
ATOM 5948 O O . GLN A 1 38 ? 4.206 -5.396 3.278 1.00 0.00 38 GLN A O 11
ATOM 5963 N N . GLY A 1 1 ? -10.150 3.352 -0.668 1.00 0.00 1 GLY A N 12
ATOM 5964 C CA . GLY A 1 1 ? -9.782 2.372 0.382 1.00 0.00 1 GLY A CA 12
ATOM 5965 C C . GLY A 1 1 ? -8.865 2.988 1.406 1.00 0.00 1 GLY A C 12
ATOM 5966 O O . GLY A 1 1 ? -8.987 4.175 1.698 1.00 0.00 1 GLY A O 12
ATOM 5972 N N . PHE A 1 2 ? -7.944 2.193 1.938 1.00 0.00 2 PHE A N 12
ATOM 5973 C CA . PHE A 1 2 ? -7.001 2.684 2.935 1.00 0.00 2 PHE A CA 12
ATOM 5974 C C . PHE A 1 2 ? -6.044 3.682 2.294 1.00 0.00 2 PHE A C 12
ATOM 5975 O O . PHE A 1 2 ? -5.667 4.682 2.900 1.00 0.00 2 PHE A O 12
ATOM 5992 N N . GLY A 1 3 ? -5.663 3.398 1.058 1.00 0.00 3 GLY A N 12
ATOM 5993 C CA . GLY A 1 3 ? -4.776 4.279 0.336 1.00 0.00 3 GLY A CA 12
ATOM 5994 C C . GLY A 1 3 ? -5.465 4.904 -0.857 1.00 0.00 3 GLY A C 12
ATOM 5995 O O . GLY A 1 3 ? -6.127 5.937 -0.734 1.00 0.00 3 GLY A O 12
ATOM 5999 N N . CYS A 1 4 ? -5.338 4.259 -2.004 1.00 0.00 4 CYS A N 12
ATOM 6000 C CA . CYS A 1 4 ? -5.948 4.741 -3.235 1.00 0.00 4 CYS A CA 12
ATOM 6001 C C . CYS A 1 4 ? -7.474 4.739 -3.132 1.00 0.00 4 CYS A C 12
ATOM 6002 O O . CYS A 1 4 ? -8.056 4.056 -2.278 1.00 0.00 4 CYS A O 12
ATOM 6009 N N . PRO A 1 5 ? -8.156 5.508 -3.997 1.00 0.00 5 PRO A N 12
ATOM 6010 C CA . PRO A 1 5 ? -7.526 6.344 -5.025 1.00 0.00 5 PRO A CA 12
ATOM 6011 C C . PRO A 1 5 ? -7.182 7.740 -4.516 1.00 0.00 5 PRO A C 12
ATOM 6012 O O . PRO A 1 5 ? -6.749 8.599 -5.279 1.00 0.00 5 PRO A O 12
ATOM 6023 N N . PHE A 1 6 ? -7.376 7.951 -3.227 1.00 0.00 6 PHE A N 12
ATOM 6024 C CA . PHE A 1 6 ? -7.115 9.247 -2.620 1.00 0.00 6 PHE A CA 12
ATOM 6025 C C . PHE A 1 6 ? -5.681 9.365 -2.108 1.00 0.00 6 PHE A C 12
ATOM 6026 O O . PHE A 1 6 ? -4.850 10.032 -2.719 1.00 0.00 6 PHE A O 12
ATOM 6043 N N . ASN A 1 7 ? -5.387 8.675 -1.016 1.00 0.00 7 ASN A N 12
ATOM 6044 C CA . ASN A 1 7 ? -4.068 8.754 -0.393 1.00 0.00 7 ASN A CA 12
ATOM 6045 C C . ASN A 1 7 ? -3.178 7.578 -0.776 1.00 0.00 7 ASN A C 12
ATOM 6046 O O . ASN A 1 7 ? -2.678 6.847 0.088 1.00 0.00 7 ASN A O 12
ATOM 6057 N N . GLU A 1 8 ? -2.974 7.398 -2.076 1.00 0.00 8 GLU A N 12
ATOM 6058 C CA . GLU A 1 8 ? -2.123 6.322 -2.563 1.00 0.00 8 GLU A CA 12
ATOM 6059 C C . GLU A 1 8 ? -0.675 6.667 -2.285 1.00 0.00 8 GLU A C 12
ATOM 6060 O O . GLU A 1 8 ? 0.066 5.861 -1.746 1.00 0.00 8 GLU A O 12
ATOM 6072 N N . ASN A 1 9 ? -0.295 7.895 -2.615 1.00 0.00 9 ASN A N 12
ATOM 6073 C CA . ASN A 1 9 ? 1.073 8.361 -2.412 1.00 0.00 9 ASN A CA 12
ATOM 6074 C C . ASN A 1 9 ? 1.455 8.254 -0.946 1.00 0.00 9 ASN A C 12
ATOM 6075 O O . ASN A 1 9 ? 2.579 7.895 -0.607 1.00 0.00 9 ASN A O 12
ATOM 6086 N N . GLU A 1 10 ? 0.494 8.549 -0.090 1.00 0.00 10 GLU A N 12
ATOM 6087 C CA . GLU A 1 10 ? 0.692 8.511 1.348 1.00 0.00 10 GLU A CA 12
ATOM 6088 C C . GLU A 1 10 ? 0.852 7.075 1.832 1.00 0.00 10 GLU A C 12
ATOM 6089 O O . GLU A 1 10 ? 1.788 6.764 2.575 1.00 0.00 10 GLU A O 12
ATOM 6101 N N . CYS A 1 11 ? -0.049 6.198 1.405 1.00 0.00 11 CYS A N 12
ATOM 6102 C CA . CYS A 1 11 ? 0.023 4.794 1.793 1.00 0.00 11 CYS A CA 12
ATOM 6103 C C . CYS A 1 11 ? 1.284 4.172 1.198 1.00 0.00 11 CYS A C 12
ATOM 6104 O O . CYS A 1 11 ? 1.993 3.402 1.853 1.00 0.00 11 CYS A O 12
ATOM 6111 N N . HIS A 1 12 ? 1.562 4.556 -0.041 1.00 0.00 12 HIS A N 12
ATOM 6112 C CA . HIS A 1 12 ? 2.727 4.092 -0.780 1.00 0.00 12 HIS A CA 12
ATOM 6113 C C . HIS A 1 12 ? 4.008 4.514 -0.070 1.00 0.00 12 HIS A C 12
ATOM 6114 O O . HIS A 1 12 ? 4.856 3.680 0.245 1.00 0.00 12 HIS A O 12
ATOM 6129 N N . ALA A 1 13 ? 4.132 5.816 0.188 1.00 0.00 13 ALA A N 12
ATOM 6130 C CA . ALA A 1 13 ? 5.307 6.362 0.856 1.00 0.00 13 ALA A CA 12
ATOM 6131 C C . ALA A 1 13 ? 5.480 5.746 2.232 1.00 0.00 13 ALA A C 12
ATOM 6132 O O . ALA A 1 13 ? 6.592 5.406 2.629 1.00 0.00 13 ALA A O 12
ATOM 6139 N N . HIS A 1 14 ? 4.372 5.596 2.955 1.00 0.00 14 HIS A N 12
ATOM 6140 C CA . HIS A 1 14 ? 4.410 5.002 4.284 1.00 0.00 14 HIS A CA 12
ATOM 6141 C C . HIS A 1 14 ? 5.026 3.615 4.223 1.00 0.00 14 HIS A C 12
ATOM 6142 O O . HIS A 1 14 ? 5.968 3.312 4.952 1.00 0.00 14 HIS A O 12
ATOM 6157 N N . CYS A 1 15 ? 4.483 2.783 3.345 1.00 0.00 15 CYS A N 12
ATOM 6158 C CA . CYS A 1 15 ? 4.973 1.420 3.173 1.00 0.00 15 CYS A CA 12
ATOM 6159 C C . CYS A 1 15 ? 6.455 1.432 2.810 1.00 0.00 15 CYS A C 12
ATOM 6160 O O . CYS A 1 15 ? 7.252 0.642 3.321 1.00 0.00 15 CYS A O 12
ATOM 6167 N N . LEU A 1 16 ? 6.819 2.370 1.960 1.00 0.00 16 LEU A N 12
ATOM 6168 C CA . LEU A 1 16 ? 8.198 2.518 1.517 1.00 0.00 16 LEU A CA 12
ATOM 6169 C C . LEU A 1 16 ? 9.109 2.895 2.683 1.00 0.00 16 LEU A C 12
ATOM 6170 O O . LEU A 1 16 ? 10.298 2.568 2.688 1.00 0.00 16 LEU A O 12
ATOM 6186 N N . SER A 1 17 ? 8.535 3.555 3.682 1.00 0.00 17 SER A N 12
ATOM 6187 C CA . SER A 1 17 ? 9.291 3.981 4.852 1.00 0.00 17 SER A CA 12
ATOM 6188 C C . SER A 1 17 ? 9.599 2.804 5.778 1.00 0.00 17 SER A C 12
ATOM 6189 O O . SER A 1 17 ? 10.489 2.891 6.620 1.00 0.00 17 SER A O 12
ATOM 6197 N N . ILE A 1 18 ? 8.879 1.695 5.619 1.00 0.00 18 ILE A N 12
ATOM 6198 C CA . ILE A 1 18 ? 9.111 0.538 6.475 1.00 0.00 18 ILE A CA 12
ATOM 6199 C C . ILE A 1 18 ? 9.963 -0.516 5.771 1.00 0.00 18 ILE A C 12
ATOM 6200 O O . ILE A 1 18 ? 9.812 -1.715 6.005 1.00 0.00 18 ILE A O 12
ATOM 6216 N N . GLY A 1 19 ? 10.839 -0.059 4.882 1.00 0.00 19 GLY A N 12
ATOM 6217 C CA . GLY A 1 19 ? 11.739 -0.963 4.187 1.00 0.00 19 GLY A CA 12
ATOM 6218 C C . GLY A 1 19 ? 11.213 -1.475 2.860 1.00 0.00 19 GLY A C 12
ATOM 6219 O O . GLY A 1 19 ? 11.979 -2.007 2.054 1.00 0.00 19 GLY A O 12
ATOM 6223 N N . ARG A 1 20 ? 9.927 -1.303 2.610 1.00 0.00 20 ARG A N 12
ATOM 6224 C CA . ARG A 1 20 ? 9.328 -1.781 1.369 1.00 0.00 20 ARG A CA 12
ATOM 6225 C C . ARG A 1 20 ? 9.743 -0.898 0.192 1.00 0.00 20 ARG A C 12
ATOM 6226 O O . ARG A 1 20 ? 10.037 0.282 0.366 1.00 0.00 20 ARG A O 12
ATOM 6247 N N . LYS A 1 21 ? 9.815 -1.488 -0.997 1.00 0.00 21 LYS A N 12
ATOM 6248 C CA . LYS A 1 21 ? 10.200 -0.741 -2.194 1.00 0.00 21 LYS A CA 12
ATOM 6249 C C . LYS A 1 21 ? 9.002 -0.477 -3.093 1.00 0.00 21 LYS A C 12
ATOM 6250 O O . LYS A 1 21 ? 8.851 0.607 -3.650 1.00 0.00 21 LYS A O 12
ATOM 6269 N N . PHE A 1 22 ? 8.158 -1.479 -3.232 1.00 0.00 22 PHE A N 12
ATOM 6270 C CA . PHE A 1 22 ? 6.965 -1.368 -4.060 1.00 0.00 22 PHE A CA 12
ATOM 6271 C C . PHE A 1 22 ? 5.772 -1.947 -3.324 1.00 0.00 22 PHE A C 12
ATOM 6272 O O . PHE A 1 22 ? 5.926 -2.795 -2.441 1.00 0.00 22 PHE A O 12
ATOM 6289 N N . GLY A 1 23 ? 4.593 -1.502 -3.714 1.00 0.00 23 GLY A N 12
ATOM 6290 C CA . GLY A 1 23 ? 3.369 -1.957 -3.092 1.00 0.00 23 GLY A CA 12
ATOM 6291 C C . GLY A 1 23 ? 2.263 -0.936 -3.235 1.00 0.00 23 GLY A C 12
ATOM 6292 O O . GLY A 1 23 ? 2.538 0.249 -3.414 1.00 0.00 23 GLY A O 12
ATOM 6296 N N . PHE A 1 24 ? 1.021 -1.395 -3.163 1.00 0.00 24 PHE A N 12
ATOM 6297 C CA . PHE A 1 24 ? -0.143 -0.523 -3.294 1.00 0.00 24 PHE A CA 12
ATOM 6298 C C . PHE A 1 24 ? -1.396 -1.293 -2.909 1.00 0.00 24 PHE A C 12
ATOM 6299 O O . PHE A 1 24 ? -1.314 -2.468 -2.556 1.00 0.00 24 PHE A O 12
ATOM 6316 N N . CYS A 1 25 ? -2.547 -0.644 -2.971 1.00 0.00 25 CYS A N 12
ATOM 6317 C CA . CYS A 1 25 ? -3.802 -1.297 -2.617 1.00 0.00 25 CYS A CA 12
ATOM 6318 C C . CYS A 1 25 ? -4.116 -2.445 -3.567 1.00 0.00 25 CYS A C 12
ATOM 6319 O O . CYS A 1 25 ? -4.489 -2.229 -4.720 1.00 0.00 25 CYS A O 12
ATOM 6326 N N . ALA A 1 26 ? -3.963 -3.664 -3.065 1.00 0.00 26 ALA A N 12
ATOM 6327 C CA . ALA A 1 26 ? -4.220 -4.866 -3.848 1.00 0.00 26 ALA A CA 12
ATOM 6328 C C . ALA A 1 26 ? -4.317 -6.081 -2.935 1.00 0.00 26 ALA A C 12
ATOM 6329 O O . ALA A 1 26 ? -3.902 -6.027 -1.779 1.00 0.00 26 ALA A O 12
ATOM 6336 N N . GLY A 1 27 ? -4.868 -7.168 -3.455 1.00 0.00 27 GLY A N 12
ATOM 6337 C CA . GLY A 1 27 ? -4.996 -8.378 -2.669 1.00 0.00 27 GLY A CA 12
ATOM 6338 C C . GLY A 1 27 ? -6.419 -8.895 -2.631 1.00 0.00 27 GLY A C 12
ATOM 6339 O O . GLY A 1 27 ? -6.868 -9.547 -3.572 1.00 0.00 27 GLY A O 12
ATOM 6343 N N . PRO A 1 28 ? -7.156 -8.617 -1.545 1.00 0.00 28 PRO A N 12
ATOM 6344 C CA . PRO A 1 28 ? -8.538 -9.064 -1.394 1.00 0.00 28 PRO A CA 12
ATOM 6345 C C . PRO A 1 28 ? -9.527 -8.145 -2.108 1.00 0.00 28 PRO A C 12
ATOM 6346 O O . PRO A 1 28 ? -9.133 -7.260 -2.867 1.00 0.00 28 PRO A O 12
ATOM 6357 N N . LEU A 1 29 ? -10.814 -8.339 -1.834 1.00 0.00 29 LEU A N 12
ATOM 6358 C CA . LEU A 1 29 ? -11.863 -7.526 -2.444 1.00 0.00 29 LEU A CA 12
ATOM 6359 C C . LEU A 1 29 ? -12.012 -6.198 -1.703 1.00 0.00 29 LEU A C 12
ATOM 6360 O O . LEU A 1 29 ? -13.123 -5.689 -1.520 1.00 0.00 29 LEU A O 12
ATOM 6376 N N . ARG A 1 30 ? -10.883 -5.649 -1.276 1.00 0.00 30 ARG A N 12
ATOM 6377 C CA . ARG A 1 30 ? -10.845 -4.390 -0.551 1.00 0.00 30 ARG A CA 12
ATOM 6378 C C . ARG A 1 30 ? -9.600 -3.616 -0.953 1.00 0.00 30 ARG A C 12
ATOM 6379 O O . ARG A 1 30 ? -8.547 -4.206 -1.188 1.00 0.00 30 ARG A O 12
ATOM 6400 N N . ALA A 1 31 ? -9.723 -2.300 -1.032 1.00 0.00 31 ALA A N 12
ATOM 6401 C CA . ALA A 1 31 ? -8.603 -1.455 -1.418 1.00 0.00 31 ALA A CA 12
ATOM 6402 C C . ALA A 1 31 ? -7.636 -1.244 -0.253 1.00 0.00 31 ALA A C 12
ATOM 6403 O O . ALA A 1 31 ? -7.548 -0.148 0.310 1.00 0.00 31 ALA A O 12
ATOM 6410 N N . THR A 1 32 ? -6.931 -2.304 0.107 1.00 0.00 32 THR A N 12
ATOM 6411 C CA . THR A 1 32 ? -5.953 -2.261 1.183 1.00 0.00 32 THR A CA 12
ATOM 6412 C C . THR A 1 32 ? -4.546 -2.294 0.596 1.00 0.00 32 THR A C 12
ATOM 6413 O O . THR A 1 32 ? -4.257 -3.104 -0.285 1.00 0.00 32 THR A O 12
ATOM 6424 N N . CYS A 1 33 ? -3.684 -1.399 1.062 1.00 0.00 33 CYS A N 12
ATOM 6425 C CA . CYS A 1 33 ? -2.319 -1.326 0.558 1.00 0.00 33 CYS A CA 12
ATOM 6426 C C . CYS A 1 33 ? -1.495 -2.524 0.996 1.00 0.00 33 CYS A C 12
ATOM 6427 O O . CYS A 1 33 ? -1.315 -2.770 2.188 1.00 0.00 33 CYS A O 12
ATOM 6434 N N . THR A 1 34 ? -1.012 -3.260 0.016 1.00 0.00 34 THR A N 12
ATOM 6435 C CA . THR A 1 34 ? -0.182 -4.421 0.254 1.00 0.00 34 THR A CA 12
ATOM 6436 C C . THR A 1 34 ? 1.110 -4.285 -0.547 1.00 0.00 34 THR A C 12
ATOM 6437 O O . THR A 1 34 ? 1.079 -3.970 -1.743 1.00 0.00 34 THR A O 12
ATOM 6448 N N . CYS A 1 35 ? 2.238 -4.489 0.105 1.00 0.00 35 CYS A N 12
ATOM 6449 C CA . CYS A 1 35 ? 3.525 -4.370 -0.554 1.00 0.00 35 CYS A CA 12
ATOM 6450 C C . CYS A 1 35 ? 4.150 -5.738 -0.802 1.00 0.00 35 CYS A C 12
ATOM 6451 O O . CYS A 1 35 ? 3.671 -6.754 -0.296 1.00 0.00 35 CYS A O 12
ATOM 6458 N N . GLY A 1 36 ? 5.226 -5.757 -1.590 1.00 0.00 36 GLY A N 12
ATOM 6459 C CA . GLY A 1 36 ? 5.910 -7.004 -1.898 1.00 0.00 36 GLY A CA 12
ATOM 6460 C C . GLY A 1 36 ? 6.519 -7.646 -0.670 1.00 0.00 36 GLY A C 12
ATOM 6461 O O . GLY A 1 36 ? 6.784 -8.846 -0.639 1.00 0.00 36 GLY A O 12
ATOM 6465 N N . LYS A 1 37 ? 6.755 -6.830 0.338 1.00 0.00 37 LYS A N 12
ATOM 6466 C CA . LYS A 1 37 ? 7.319 -7.299 1.591 1.00 0.00 37 LYS A CA 12
ATOM 6467 C C . LYS A 1 37 ? 6.365 -6.979 2.729 1.00 0.00 37 LYS A C 12
ATOM 6468 O O . LYS A 1 37 ? 6.786 -6.479 3.771 1.00 0.00 37 LYS A O 12
ATOM 6487 N N . GLN A 1 38 ? 5.083 -7.269 2.496 1.00 0.00 38 GLN A N 12
ATOM 6488 C CA . GLN A 1 38 ? 4.015 -7.025 3.463 1.00 0.00 38 GLN A CA 12
ATOM 6489 C C . GLN A 1 38 ? 3.694 -5.534 3.517 1.00 0.00 38 GLN A C 12
ATOM 6490 O O . GLN A 1 38 ? 2.952 -5.064 2.636 1.00 0.00 38 GLN A O 12
ATOM 6505 N N . GLY A 1 1 ? -9.843 2.260 -2.497 1.00 0.00 1 GLY A N 13
ATOM 6506 C CA . GLY A 1 1 ? -9.333 1.417 -1.389 1.00 0.00 1 GLY A CA 13
ATOM 6507 C C . GLY A 1 1 ? -8.981 2.257 -0.188 1.00 0.00 1 GLY A C 13
ATOM 6508 O O . GLY A 1 1 ? -9.578 3.312 0.009 1.00 0.00 1 GLY A O 13
ATOM 6514 N N . PHE A 1 2 ? -8.024 1.790 0.608 1.00 0.00 2 PHE A N 13
ATOM 6515 C CA . PHE A 1 2 ? -7.585 2.518 1.795 1.00 0.00 2 PHE A CA 13
ATOM 6516 C C . PHE A 1 2 ? -7.109 3.916 1.411 1.00 0.00 2 PHE A C 13
ATOM 6517 O O . PHE A 1 2 ? -7.660 4.916 1.859 1.00 0.00 2 PHE A O 13
ATOM 6534 N N . GLY A 1 3 ? -6.078 3.971 0.579 1.00 0.00 3 GLY A N 13
ATOM 6535 C CA . GLY A 1 3 ? -5.558 5.246 0.132 1.00 0.00 3 GLY A CA 13
ATOM 6536 C C . GLY A 1 3 ? -5.727 5.423 -1.363 1.00 0.00 3 GLY A C 13
ATOM 6537 O O . GLY A 1 3 ? -6.213 6.451 -1.832 1.00 0.00 3 GLY A O 13
ATOM 6541 N N . CYS A 1 4 ? -5.328 4.403 -2.105 1.00 0.00 4 CYS A N 13
ATOM 6542 C CA . CYS A 1 4 ? -5.412 4.407 -3.557 1.00 0.00 4 CYS A CA 13
ATOM 6543 C C . CYS A 1 4 ? -6.863 4.406 -4.037 1.00 0.00 4 CYS A C 13
ATOM 6544 O O . CYS A 1 4 ? -7.747 3.822 -3.395 1.00 0.00 4 CYS A O 13
ATOM 6551 N N . PRO A 1 5 ? -7.133 5.055 -5.182 1.00 0.00 5 PRO A N 13
ATOM 6552 C CA . PRO A 1 5 ? -6.115 5.753 -5.969 1.00 0.00 5 PRO A CA 13
ATOM 6553 C C . PRO A 1 5 ? -6.023 7.244 -5.636 1.00 0.00 5 PRO A C 13
ATOM 6554 O O . PRO A 1 5 ? -5.129 7.940 -6.110 1.00 0.00 5 PRO A O 13
ATOM 6565 N N . PHE A 1 6 ? -6.952 7.714 -4.810 1.00 0.00 6 PHE A N 13
ATOM 6566 C CA . PHE A 1 6 ? -7.007 9.120 -4.413 1.00 0.00 6 PHE A CA 13
ATOM 6567 C C . PHE A 1 6 ? -5.705 9.558 -3.741 1.00 0.00 6 PHE A C 13
ATOM 6568 O O . PHE A 1 6 ? -4.974 10.395 -4.269 1.00 0.00 6 PHE A O 13
ATOM 6585 N N . ASN A 1 7 ? -5.406 8.972 -2.594 1.00 0.00 7 ASN A N 13
ATOM 6586 C CA . ASN A 1 7 ? -4.191 9.309 -1.866 1.00 0.00 7 ASN A CA 13
ATOM 6587 C C . ASN A 1 7 ? -3.213 8.147 -1.941 1.00 0.00 7 ASN A C 13
ATOM 6588 O O . ASN A 1 7 ? -2.588 7.759 -0.947 1.00 0.00 7 ASN A O 13
ATOM 6599 N N . GLU A 1 8 ? -3.079 7.593 -3.142 1.00 0.00 8 GLU A N 13
ATOM 6600 C CA . GLU A 1 8 ? -2.188 6.467 -3.368 1.00 0.00 8 GLU A CA 13
ATOM 6601 C C . GLU A 1 8 ? -0.747 6.854 -3.081 1.00 0.00 8 GLU A C 13
ATOM 6602 O O . GLU A 1 8 ? 0.016 6.057 -2.549 1.00 0.00 8 GLU A O 13
ATOM 6614 N N . ASN A 1 9 ? -0.389 8.087 -3.418 1.00 0.00 9 ASN A N 13
ATOM 6615 C CA . ASN A 1 9 ? 0.966 8.576 -3.184 1.00 0.00 9 ASN A CA 13
ATOM 6616 C C . ASN A 1 9 ? 1.314 8.494 -1.705 1.00 0.00 9 ASN A C 13
ATOM 6617 O O . ASN A 1 9 ? 2.419 8.098 -1.346 1.00 0.00 9 ASN A O 13
ATOM 6628 N N . GLU A 1 10 ? 0.355 8.836 -0.851 1.00 0.00 10 GLU A N 13
ATOM 6629 C CA . GLU A 1 10 ? 0.566 8.794 0.590 1.00 0.00 10 GLU A CA 13
ATOM 6630 C C . GLU A 1 10 ? 0.639 7.351 1.065 1.00 0.00 10 GLU A C 13
ATOM 6631 O O . GLU A 1 10 ? 1.510 6.988 1.853 1.00 0.00 10 GLU A O 13
ATOM 6643 N N . CYS A 1 11 ? -0.284 6.531 0.575 1.00 0.00 11 CYS A N 13
ATOM 6644 C CA . CYS A 1 11 ? -0.314 5.114 0.924 1.00 0.00 11 CYS A CA 13
ATOM 6645 C C . CYS A 1 11 ? 0.999 4.454 0.512 1.00 0.00 11 CYS A C 13
ATOM 6646 O O . CYS A 1 11 ? 1.636 3.744 1.299 1.00 0.00 11 CYS A O 13
ATOM 6653 N N . HIS A 1 12 ? 1.403 4.730 -0.718 1.00 0.00 12 HIS A N 13
ATOM 6654 C CA . HIS A 1 12 ? 2.638 4.204 -1.279 1.00 0.00 12 HIS A CA 13
ATOM 6655 C C . HIS A 1 12 ? 3.838 4.697 -0.472 1.00 0.00 12 HIS A C 13
ATOM 6656 O O . HIS A 1 12 ? 4.720 3.914 -0.114 1.00 0.00 12 HIS A O 13
ATOM 6671 N N . ALA A 1 13 ? 3.860 5.998 -0.186 1.00 0.00 13 ALA A N 13
ATOM 6672 C CA . ALA A 1 13 ? 4.942 6.600 0.586 1.00 0.00 13 ALA A CA 13
ATOM 6673 C C . ALA A 1 13 ? 5.019 5.976 1.970 1.00 0.00 13 ALA A C 13
ATOM 6674 O O . ALA A 1 13 ? 6.103 5.652 2.451 1.00 0.00 13 ALA A O 13
ATOM 6681 N N . HIS A 1 14 ? 3.859 5.804 2.603 1.00 0.00 14 HIS A N 13
ATOM 6682 C CA . HIS A 1 14 ? 3.790 5.196 3.926 1.00 0.00 14 HIS A CA 13
ATOM 6683 C C . HIS A 1 14 ? 4.428 3.824 3.894 1.00 0.00 14 HIS A C 13
ATOM 6684 O O . HIS A 1 14 ? 5.253 3.493 4.739 1.00 0.00 14 HIS A O 13
ATOM 6699 N N . CYS A 1 15 ? 4.018 3.038 2.913 1.00 0.00 15 CYS A N 13
ATOM 6700 C CA . CYS A 1 15 ? 4.545 1.689 2.727 1.00 0.00 15 CYS A CA 13
ATOM 6701 C C . CYS A 1 15 ? 6.066 1.724 2.647 1.00 0.00 15 CYS A C 13
ATOM 6702 O O . CYS A 1 15 ? 6.765 0.940 3.297 1.00 0.00 15 CYS A O 13
ATOM 6709 N N . LEU A 1 16 ? 6.567 2.677 1.886 1.00 0.00 16 LEU A N 13
ATOM 6710 C CA . LEU A 1 16 ? 8.001 2.858 1.710 1.00 0.00 16 LEU A CA 13
ATOM 6711 C C . LEU A 1 16 ? 8.672 3.238 3.027 1.00 0.00 16 LEU A C 13
ATOM 6712 O O . LEU A 1 16 ? 9.846 2.933 3.252 1.00 0.00 16 LEU A O 13
ATOM 6728 N N . SER A 1 17 ? 7.913 3.888 3.902 1.00 0.00 17 SER A N 13
ATOM 6729 C CA . SER A 1 17 ? 8.429 4.319 5.194 1.00 0.00 17 SER A CA 13
ATOM 6730 C C . SER A 1 17 ? 8.585 3.140 6.153 1.00 0.00 17 SER A C 13
ATOM 6731 O O . SER A 1 17 ? 9.290 3.242 7.155 1.00 0.00 17 SER A O 13
ATOM 6739 N N . ILE A 1 18 ? 7.943 2.012 5.848 1.00 0.00 18 ILE A N 13
ATOM 6740 C CA . ILE A 1 18 ? 8.042 0.844 6.716 1.00 0.00 18 ILE A CA 13
ATOM 6741 C C . ILE A 1 18 ? 9.141 -0.092 6.224 1.00 0.00 18 ILE A C 13
ATOM 6742 O O . ILE A 1 18 ? 9.116 -1.293 6.485 1.00 0.00 18 ILE A O 13
ATOM 6758 N N . GLY A 1 19 ? 10.094 0.466 5.486 1.00 0.00 19 GLY A N 13
ATOM 6759 C CA . GLY A 1 19 ? 11.205 -0.319 4.978 1.00 0.00 19 GLY A CA 13
ATOM 6760 C C . GLY A 1 19 ? 10.918 -0.957 3.633 1.00 0.00 19 GLY A C 13
ATOM 6761 O O . GLY A 1 19 ? 11.843 -1.338 2.910 1.00 0.00 19 GLY A O 13
ATOM 6765 N N . ARG A 1 20 ? 9.644 -1.052 3.281 1.00 0.00 20 ARG A N 13
ATOM 6766 C CA . ARG A 1 20 ? 9.245 -1.657 2.018 1.00 0.00 20 ARG A CA 13
ATOM 6767 C C . ARG A 1 20 ? 9.673 -0.779 0.844 1.00 0.00 20 ARG A C 13
ATOM 6768 O O . ARG A 1 20 ? 9.952 0.408 1.012 1.00 0.00 20 ARG A O 13
ATOM 6789 N N . LYS A 1 21 ? 9.769 -1.373 -0.337 1.00 0.00 21 LYS A N 13
ATOM 6790 C CA . LYS A 1 21 ? 10.183 -0.632 -1.525 1.00 0.00 21 LYS A CA 13
ATOM 6791 C C . LYS A 1 21 ? 9.008 -0.359 -2.451 1.00 0.00 21 LYS A C 13
ATOM 6792 O O . LYS A 1 21 ? 9.000 0.624 -3.190 1.00 0.00 21 LYS A O 13
ATOM 6811 N N . PHE A 1 22 ? 8.020 -1.234 -2.406 1.00 0.00 22 PHE A N 13
ATOM 6812 C CA . PHE A 1 22 ? 6.828 -1.086 -3.230 1.00 0.00 22 PHE A CA 13
ATOM 6813 C C . PHE A 1 22 ? 5.613 -1.554 -2.452 1.00 0.00 22 PHE A C 13
ATOM 6814 O O . PHE A 1 22 ? 5.721 -2.412 -1.572 1.00 0.00 22 PHE A O 13
ATOM 6831 N N . GLY A 1 23 ? 4.463 -1.011 -2.801 1.00 0.00 23 GLY A N 13
ATOM 6832 C CA . GLY A 1 23 ? 3.234 -1.372 -2.129 1.00 0.00 23 GLY A CA 13
ATOM 6833 C C . GLY A 1 23 ? 2.095 -0.440 -2.476 1.00 0.00 23 GLY A C 13
ATOM 6834 O O . GLY A 1 23 ? 2.319 0.737 -2.773 1.00 0.00 23 GLY A O 13
ATOM 6838 N N . PHE A 1 24 ? 0.883 -0.975 -2.452 1.00 0.00 24 PHE A N 13
ATOM 6839 C CA . PHE A 1 24 ? -0.324 -0.216 -2.757 1.00 0.00 24 PHE A CA 13
ATOM 6840 C C . PHE A 1 24 ? -1.538 -1.044 -2.367 1.00 0.00 24 PHE A C 13
ATOM 6841 O O . PHE A 1 24 ? -1.389 -2.152 -1.866 1.00 0.00 24 PHE A O 13
ATOM 6858 N N . CYS A 1 25 ? -2.728 -0.514 -2.590 1.00 0.00 25 CYS A N 13
ATOM 6859 C CA . CYS A 1 25 ? -3.953 -1.223 -2.243 1.00 0.00 25 CYS A CA 13
ATOM 6860 C C . CYS A 1 25 ? -4.060 -2.540 -3.006 1.00 0.00 25 CYS A C 13
ATOM 6861 O O . CYS A 1 25 ? -4.284 -2.555 -4.216 1.00 0.00 25 CYS A O 13
ATOM 6868 N N . ALA A 1 26 ? -3.908 -3.642 -2.287 1.00 0.00 26 ALA A N 13
ATOM 6869 C CA . ALA A 1 26 ? -3.973 -4.962 -2.891 1.00 0.00 26 ALA A CA 13
ATOM 6870 C C . ALA A 1 26 ? -4.817 -5.905 -2.043 1.00 0.00 26 ALA A C 13
ATOM 6871 O O . ALA A 1 26 ? -4.505 -6.162 -0.882 1.00 0.00 26 ALA A O 13
ATOM 6878 N N . GLY A 1 27 ? -5.891 -6.410 -2.631 1.00 0.00 27 GLY A N 13
ATOM 6879 C CA . GLY A 1 27 ? -6.771 -7.317 -1.926 1.00 0.00 27 GLY A CA 13
ATOM 6880 C C . GLY A 1 27 ? -8.225 -7.036 -2.239 1.00 0.00 27 GLY A C 13
ATOM 6881 O O . GLY A 1 27 ? -8.762 -6.026 -1.798 1.00 0.00 27 GLY A O 13
ATOM 6885 N N . PRO A 1 28 ? -8.886 -7.917 -3.006 1.00 0.00 28 PRO A N 13
ATOM 6886 C CA . PRO A 1 28 ? -10.295 -7.740 -3.390 1.00 0.00 28 PRO A CA 13
ATOM 6887 C C . PRO A 1 28 ? -11.224 -7.573 -2.190 1.00 0.00 28 PRO A C 13
ATOM 6888 O O . PRO A 1 28 ? -12.057 -6.672 -2.160 1.00 0.00 28 PRO A O 13
ATOM 6899 N N . LEU A 1 29 ? -11.062 -8.430 -1.193 1.00 0.00 29 LEU A N 13
ATOM 6900 C CA . LEU A 1 29 ? -11.903 -8.379 -0.004 1.00 0.00 29 LEU A CA 13
ATOM 6901 C C . LEU A 1 29 ? -11.219 -7.621 1.132 1.00 0.00 29 LEU A C 13
ATOM 6902 O O . LEU A 1 29 ? -11.127 -8.124 2.255 1.00 0.00 29 LEU A O 13
ATOM 6918 N N . ARG A 1 30 ? -10.741 -6.413 0.839 1.00 0.00 30 ARG A N 13
ATOM 6919 C CA . ARG A 1 30 ? -10.073 -5.584 1.842 1.00 0.00 30 ARG A CA 13
ATOM 6920 C C . ARG A 1 30 ? -9.766 -4.196 1.286 1.00 0.00 30 ARG A C 13
ATOM 6921 O O . ARG A 1 30 ? -10.061 -3.186 1.923 1.00 0.00 30 ARG A O 13
ATOM 6942 N N . ALA A 1 31 ? -9.160 -4.168 0.099 1.00 0.00 31 ALA A N 13
ATOM 6943 C CA . ALA A 1 31 ? -8.800 -2.924 -0.589 1.00 0.00 31 ALA A CA 13
ATOM 6944 C C . ALA A 1 31 ? -7.808 -2.078 0.211 1.00 0.00 31 ALA A C 13
ATOM 6945 O O . ALA A 1 31 ? -7.657 -0.880 -0.042 1.00 0.00 31 ALA A O 13
ATOM 6952 N N . THR A 1 32 ? -7.122 -2.700 1.158 1.00 0.00 32 THR A N 13
ATOM 6953 C CA . THR A 1 32 ? -6.151 -2.000 1.982 1.00 0.00 32 THR A CA 13
ATOM 6954 C C . THR A 1 32 ? -4.792 -1.966 1.300 1.00 0.00 32 THR A C 13
ATOM 6955 O O . THR A 1 32 ? -4.563 -2.680 0.323 1.00 0.00 32 THR A O 13
ATOM 6966 N N . CYS A 1 33 ? -3.897 -1.131 1.806 1.00 0.00 33 CYS A N 13
ATOM 6967 C CA . CYS A 1 33 ? -2.566 -1.029 1.240 1.00 0.00 33 CYS A CA 13
ATOM 6968 C C . CYS A 1 33 ? -1.726 -2.224 1.645 1.00 0.00 33 CYS A C 13
ATOM 6969 O O . CYS A 1 33 ? -1.526 -2.491 2.829 1.00 0.00 33 CYS A O 13
ATOM 6976 N N . THR A 1 34 ? -1.249 -2.929 0.651 1.00 0.00 34 THR A N 13
ATOM 6977 C CA . THR A 1 34 ? -0.421 -4.099 0.853 1.00 0.00 34 THR A CA 13
ATOM 6978 C C . THR A 1 34 ? 0.894 -3.930 0.103 1.00 0.00 34 THR A C 13
ATOM 6979 O O . THR A 1 34 ? 0.910 -3.594 -1.084 1.00 0.00 34 THR A O 13
ATOM 6990 N N . CYS A 1 35 ? 1.994 -4.139 0.797 1.00 0.00 35 CYS A N 13
ATOM 6991 C CA . CYS A 1 35 ? 3.306 -3.987 0.196 1.00 0.00 35 CYS A CA 13
ATOM 6992 C C . CYS A 1 35 ? 3.797 -5.301 -0.403 1.00 0.00 35 CYS A C 13
ATOM 6993 O O . CYS A 1 35 ? 3.288 -6.375 -0.078 1.00 0.00 35 CYS A O 13
ATOM 7000 N N . GLY A 1 36 ? 4.799 -5.204 -1.276 1.00 0.00 36 GLY A N 13
ATOM 7001 C CA . GLY A 1 36 ? 5.355 -6.381 -1.928 1.00 0.00 36 GLY A CA 13
ATOM 7002 C C . GLY A 1 36 ? 6.047 -7.321 -0.961 1.00 0.00 36 GLY A C 13
ATOM 7003 O O . GLY A 1 36 ? 6.374 -8.460 -1.302 1.00 0.00 36 GLY A O 13
ATOM 7007 N N . LYS A 1 37 ? 6.315 -6.822 0.227 1.00 0.00 37 LYS A N 13
ATOM 7008 C CA . LYS A 1 37 ? 6.957 -7.605 1.270 1.00 0.00 37 LYS A CA 13
ATOM 7009 C C . LYS A 1 37 ? 6.127 -7.554 2.545 1.00 0.00 37 LYS A C 13
ATOM 7010 O O . LYS A 1 37 ? 6.670 -7.613 3.646 1.00 0.00 37 LYS A O 13
ATOM 7029 N N . GLN A 1 38 ? 4.809 -7.444 2.365 1.00 0.00 38 GLN A N 13
ATOM 7030 C CA . GLN A 1 38 ? 3.864 -7.365 3.478 1.00 0.00 38 GLN A CA 13
ATOM 7031 C C . GLN A 1 38 ? 4.149 -6.130 4.323 1.00 0.00 38 GLN A C 13
ATOM 7032 O O . GLN A 1 38 ? 4.528 -5.093 3.736 1.00 0.00 38 GLN A O 13
ATOM 7047 N N . GLY A 1 1 ? -10.793 2.933 2.158 1.00 0.00 1 GLY A N 14
ATOM 7048 C CA . GLY A 1 1 ? -9.449 2.380 1.867 1.00 0.00 1 GLY A CA 14
ATOM 7049 C C . GLY A 1 1 ? -8.365 3.213 2.503 1.00 0.00 1 GLY A C 14
ATOM 7050 O O . GLY A 1 1 ? -8.646 4.297 3.007 1.00 0.00 1 GLY A O 14
ATOM 7056 N N . PHE A 1 2 ? -7.140 2.708 2.494 1.00 0.00 2 PHE A N 14
ATOM 7057 C CA . PHE A 1 2 ? -6.022 3.429 3.085 1.00 0.00 2 PHE A CA 14
ATOM 7058 C C . PHE A 1 2 ? -5.415 4.411 2.089 1.00 0.00 2 PHE A C 14
ATOM 7059 O O . PHE A 1 2 ? -5.481 5.621 2.280 1.00 0.00 2 PHE A O 14
ATOM 7076 N N . GLY A 1 3 ? -4.833 3.883 1.021 1.00 0.00 3 GLY A N 14
ATOM 7077 C CA . GLY A 1 3 ? -4.218 4.733 0.022 1.00 0.00 3 GLY A CA 14
ATOM 7078 C C . GLY A 1 3 ? -5.033 4.819 -1.251 1.00 0.00 3 GLY A C 14
ATOM 7079 O O . GLY A 1 3 ? -5.871 5.705 -1.401 1.00 0.00 3 GLY A O 14
ATOM 7083 N N . CYS A 1 4 ? -4.784 3.904 -2.177 1.00 0.00 4 CYS A N 14
ATOM 7084 C CA . CYS A 1 4 ? -5.507 3.881 -3.440 1.00 0.00 4 CYS A CA 14
ATOM 7085 C C . CYS A 1 4 ? -6.938 3.392 -3.213 1.00 0.00 4 CYS A C 14
ATOM 7086 O O . CYS A 1 4 ? -7.221 2.758 -2.197 1.00 0.00 4 CYS A O 14
ATOM 7093 N N . PRO A 1 5 ? -7.870 3.691 -4.134 1.00 0.00 5 PRO A N 14
ATOM 7094 C CA . PRO A 1 5 ? -7.592 4.458 -5.354 1.00 0.00 5 PRO A CA 14
ATOM 7095 C C . PRO A 1 5 ? -7.535 5.963 -5.111 1.00 0.00 5 PRO A C 14
ATOM 7096 O O . PRO A 1 5 ? -7.332 6.738 -6.041 1.00 0.00 5 PRO A O 14
ATOM 7107 N N . PHE A 1 6 ? -7.716 6.355 -3.859 1.00 0.00 6 PHE A N 14
ATOM 7108 C CA . PHE A 1 6 ? -7.692 7.763 -3.478 1.00 0.00 6 PHE A CA 14
ATOM 7109 C C . PHE A 1 6 ? -6.327 8.379 -3.774 1.00 0.00 6 PHE A C 14
ATOM 7110 O O . PHE A 1 6 ? -6.197 9.214 -4.667 1.00 0.00 6 PHE A O 14
ATOM 7127 N N . ASN A 1 7 ? -5.308 7.965 -3.030 1.00 0.00 7 ASN A N 14
ATOM 7128 C CA . ASN A 1 7 ? -3.966 8.487 -3.251 1.00 0.00 7 ASN A CA 14
ATOM 7129 C C . ASN A 1 7 ? -2.921 7.379 -3.227 1.00 0.00 7 ASN A C 14
ATOM 7130 O O . ASN A 1 7 ? -2.620 6.783 -2.174 1.00 0.00 7 ASN A O 14
ATOM 7141 N N . GLU A 1 8 ? -2.369 7.106 -4.405 1.00 0.00 8 GLU A N 14
ATOM 7142 C CA . GLU A 1 8 ? -1.338 6.095 -4.551 1.00 0.00 8 GLU A CA 14
ATOM 7143 C C . GLU A 1 8 ? -0.147 6.478 -3.695 1.00 0.00 8 GLU A C 14
ATOM 7144 O O . GLU A 1 8 ? 0.447 5.632 -3.045 1.00 0.00 8 GLU A O 14
ATOM 7156 N N . ASN A 1 9 ? 0.153 7.775 -3.664 1.00 0.00 9 ASN A N 14
ATOM 7157 C CA . ASN A 1 9 ? 1.267 8.291 -2.877 1.00 0.00 9 ASN A CA 14
ATOM 7158 C C . ASN A 1 9 ? 1.093 7.949 -1.404 1.00 0.00 9 ASN A C 14
ATOM 7159 O O . ASN A 1 9 ? 2.058 7.619 -0.734 1.00 0.00 9 ASN A O 14
ATOM 7170 N N . GLU A 1 10 ? -0.140 8.010 -0.909 1.00 0.00 10 GLU A N 14
ATOM 7171 C CA . GLU A 1 10 ? -0.412 7.687 0.491 1.00 0.00 10 GLU A CA 14
ATOM 7172 C C . GLU A 1 10 ? -0.149 6.213 0.735 1.00 0.00 10 GLU A C 14
ATOM 7173 O O . GLU A 1 10 ? 0.510 5.834 1.707 1.00 0.00 10 GLU A O 14
ATOM 7185 N N . CYS A 1 11 ? -0.663 5.379 -0.158 1.00 0.00 11 CYS A N 14
ATOM 7186 C CA . CYS A 1 11 ? -0.462 3.937 -0.048 1.00 0.00 11 CYS A CA 14
ATOM 7187 C C . CYS A 1 11 ? 1.023 3.610 -0.199 1.00 0.00 11 CYS A C 14
ATOM 7188 O O . CYS A 1 11 ? 1.603 2.850 0.592 1.00 0.00 11 CYS A O 14
ATOM 7195 N N . HIS A 1 12 ? 1.631 4.234 -1.197 1.00 0.00 12 HIS A N 14
ATOM 7196 C CA . HIS A 1 12 ? 3.037 4.057 -1.504 1.00 0.00 12 HIS A CA 14
ATOM 7197 C C . HIS A 1 12 ? 3.905 4.514 -0.337 1.00 0.00 12 HIS A C 14
ATOM 7198 O O . HIS A 1 12 ? 4.797 3.787 0.099 1.00 0.00 12 HIS A O 14
ATOM 7213 N N . ALA A 1 13 ? 3.632 5.718 0.165 1.00 0.00 13 ALA A N 14
ATOM 7214 C CA . ALA A 1 13 ? 4.380 6.273 1.285 1.00 0.00 13 ALA A CA 14
ATOM 7215 C C . ALA A 1 13 ? 4.234 5.386 2.504 1.00 0.00 13 ALA A C 14
ATOM 7216 O O . ALA A 1 13 ? 5.203 5.150 3.218 1.00 0.00 13 ALA A O 14
ATOM 7223 N N . HIS A 1 14 ? 3.014 4.900 2.743 1.00 0.00 14 HIS A N 14
ATOM 7224 C CA . HIS A 1 14 ? 2.763 4.003 3.866 1.00 0.00 14 HIS A CA 14
ATOM 7225 C C . HIS A 1 14 ? 3.731 2.838 3.810 1.00 0.00 14 HIS A C 14
ATOM 7226 O O . HIS A 1 14 ? 4.489 2.597 4.747 1.00 0.00 14 HIS A O 14
ATOM 7241 N N . CYS A 1 15 ? 3.685 2.121 2.698 1.00 0.00 15 CYS A N 14
ATOM 7242 C CA . CYS A 1 15 ? 4.567 0.975 2.494 1.00 0.00 15 CYS A CA 14
ATOM 7243 C C . CYS A 1 15 ? 6.034 1.380 2.641 1.00 0.00 15 CYS A C 14
ATOM 7244 O O . CYS A 1 15 ? 6.841 0.660 3.235 1.00 0.00 15 CYS A O 14
ATOM 7251 N N . LEU A 1 16 ? 6.355 2.554 2.137 1.00 0.00 16 LEU A N 14
ATOM 7252 C CA . LEU A 1 16 ? 7.712 3.082 2.204 1.00 0.00 16 LEU A CA 14
ATOM 7253 C C . LEU A 1 16 ? 8.127 3.344 3.648 1.00 0.00 16 LEU A C 14
ATOM 7254 O O . LEU A 1 16 ? 9.305 3.246 3.992 1.00 0.00 16 LEU A O 14
ATOM 7270 N N . SER A 1 17 ? 7.147 3.647 4.492 1.00 0.00 17 SER A N 14
ATOM 7271 C CA . SER A 1 17 ? 7.406 3.934 5.895 1.00 0.00 17 SER A CA 14
ATOM 7272 C C . SER A 1 17 ? 7.752 2.664 6.664 1.00 0.00 17 SER A C 14
ATOM 7273 O O . SER A 1 17 ? 8.295 2.729 7.765 1.00 0.00 17 SER A O 14
ATOM 7281 N N . ILE A 1 18 ? 7.451 1.504 6.087 1.00 0.00 18 ILE A N 14
ATOM 7282 C CA . ILE A 1 18 ? 7.751 0.253 6.762 1.00 0.00 18 ILE A CA 14
ATOM 7283 C C . ILE A 1 18 ? 8.989 -0.403 6.157 1.00 0.00 18 ILE A C 14
ATOM 7284 O O . ILE A 1 18 ? 9.168 -1.619 6.233 1.00 0.00 18 ILE A O 14
ATOM 7300 N N . GLY A 1 19 ? 9.834 0.414 5.536 1.00 0.00 19 GLY A N 14
ATOM 7301 C CA . GLY A 1 19 ? 11.070 -0.082 4.952 1.00 0.00 19 GLY A CA 14
ATOM 7302 C C . GLY A 1 19 ? 10.912 -0.597 3.532 1.00 0.00 19 GLY A C 14
ATOM 7303 O O . GLY A 1 19 ? 11.887 -0.653 2.777 1.00 0.00 19 GLY A O 14
ATOM 7307 N N . ARG A 1 20 ? 9.690 -0.959 3.161 1.00 0.00 20 ARG A N 14
ATOM 7308 C CA . ARG A 1 20 ? 9.414 -1.487 1.827 1.00 0.00 20 ARG A CA 14
ATOM 7309 C C . ARG A 1 20 ? 9.726 -0.445 0.750 1.00 0.00 20 ARG A C 14
ATOM 7310 O O . ARG A 1 20 ? 9.864 0.744 1.039 1.00 0.00 20 ARG A O 14
ATOM 7331 N N . LYS A 1 21 ? 9.867 -0.897 -0.490 1.00 0.00 21 LYS A N 14
ATOM 7332 C CA . LYS A 1 21 ? 10.186 0.008 -1.588 1.00 0.00 21 LYS A CA 14
ATOM 7333 C C . LYS A 1 21 ? 8.975 0.267 -2.470 1.00 0.00 21 LYS A C 14
ATOM 7334 O O . LYS A 1 21 ? 8.883 1.300 -3.132 1.00 0.00 21 LYS A O 14
ATOM 7353 N N . PHE A 1 22 ? 8.051 -0.673 -2.474 1.00 0.00 22 PHE A N 14
ATOM 7354 C CA . PHE A 1 22 ? 6.828 -0.547 -3.253 1.00 0.00 22 PHE A CA 14
ATOM 7355 C C . PHE A 1 22 ? 5.680 -1.181 -2.495 1.00 0.00 22 PHE A C 14
ATOM 7356 O O . PHE A 1 22 ? 5.895 -1.947 -1.550 1.00 0.00 22 PHE A O 14
ATOM 7373 N N . GLY A 1 23 ? 4.477 -0.874 -2.926 1.00 0.00 23 GLY A N 14
ATOM 7374 C CA . GLY A 1 23 ? 3.294 -1.409 -2.292 1.00 0.00 23 GLY A CA 14
ATOM 7375 C C . GLY A 1 23 ? 2.049 -0.681 -2.732 1.00 0.00 23 GLY A C 14
ATOM 7376 O O . GLY A 1 23 ? 2.084 0.527 -2.959 1.00 0.00 23 GLY A O 14
ATOM 7380 N N . PHE A 1 24 ? 0.957 -1.416 -2.858 1.00 0.00 24 PHE A N 14
ATOM 7381 C CA . PHE A 1 24 ? -0.312 -0.844 -3.281 1.00 0.00 24 PHE A CA 14
ATOM 7382 C C . PHE A 1 24 ? -1.457 -1.647 -2.687 1.00 0.00 24 PHE A C 14
ATOM 7383 O O . PHE A 1 24 ? -1.237 -2.698 -2.092 1.00 0.00 24 PHE A O 14
ATOM 7400 N N . CYS A 1 25 ? -2.673 -1.160 -2.847 1.00 0.00 25 CYS A N 14
ATOM 7401 C CA . CYS A 1 25 ? -3.840 -1.837 -2.308 1.00 0.00 25 CYS A CA 14
ATOM 7402 C C . CYS A 1 25 ? -4.084 -3.162 -3.019 1.00 0.00 25 CYS A C 14
ATOM 7403 O O . CYS A 1 25 ? -4.268 -3.205 -4.235 1.00 0.00 25 CYS A O 14
ATOM 7410 N N . ALA A 1 26 ? -4.072 -4.239 -2.251 1.00 0.00 26 ALA A N 14
ATOM 7411 C CA . ALA A 1 26 ? -4.291 -5.569 -2.795 1.00 0.00 26 ALA A CA 14
ATOM 7412 C C . ALA A 1 26 ? -5.196 -6.382 -1.877 1.00 0.00 26 ALA A C 14
ATOM 7413 O O . ALA A 1 26 ? -5.640 -5.893 -0.831 1.00 0.00 26 ALA A O 14
ATOM 7420 N N . GLY A 1 27 ? -5.468 -7.618 -2.273 1.00 0.00 27 GLY A N 14
ATOM 7421 C CA . GLY A 1 27 ? -6.316 -8.486 -1.483 1.00 0.00 27 GLY A CA 14
ATOM 7422 C C . GLY A 1 27 ? -7.787 -8.218 -1.728 1.00 0.00 27 GLY A C 14
ATOM 7423 O O . GLY A 1 27 ? -8.229 -8.197 -2.877 1.00 0.00 27 GLY A O 14
ATOM 7427 N N . PRO A 1 28 ? -8.572 -8.010 -0.664 1.00 0.00 28 PRO A N 14
ATOM 7428 C CA . PRO A 1 28 ? -10.003 -7.734 -0.784 1.00 0.00 28 PRO A CA 14
ATOM 7429 C C . PRO A 1 28 ? -10.270 -6.324 -1.303 1.00 0.00 28 PRO A C 14
ATOM 7430 O O . PRO A 1 28 ? -9.386 -5.463 -1.278 1.00 0.00 28 PRO A O 14
ATOM 7441 N N . LEU A 1 29 ? -11.496 -6.082 -1.751 1.00 0.00 29 LEU A N 14
ATOM 7442 C CA . LEU A 1 29 ? -11.880 -4.775 -2.276 1.00 0.00 29 LEU A CA 14
ATOM 7443 C C . LEU A 1 29 ? -12.117 -3.779 -1.140 1.00 0.00 29 LEU A C 14
ATOM 7444 O O . LEU A 1 29 ? -13.174 -3.162 -1.038 1.00 0.00 29 LEU A O 14
ATOM 7460 N N . ARG A 1 30 ? -11.122 -3.645 -0.277 1.00 0.00 30 ARG A N 14
ATOM 7461 C CA . ARG A 1 30 ? -11.192 -2.726 0.848 1.00 0.00 30 ARG A CA 14
ATOM 7462 C C . ARG A 1 30 ? -10.042 -1.735 0.767 1.00 0.00 30 ARG A C 14
ATOM 7463 O O . ARG A 1 30 ? -9.860 -0.897 1.655 1.00 0.00 30 ARG A O 14
ATOM 7484 N N . ALA A 1 31 ? -9.282 -1.844 -0.322 1.00 0.00 31 ALA A N 14
ATOM 7485 C CA . ALA A 1 31 ? -8.127 -0.988 -0.571 1.00 0.00 31 ALA A CA 14
ATOM 7486 C C . ALA A 1 31 ? -7.065 -1.185 0.506 1.00 0.00 31 ALA A C 14
ATOM 7487 O O . ALA A 1 31 ? -6.484 -0.224 1.019 1.00 0.00 31 ALA A O 14
ATOM 7494 N N . THR A 1 32 ? -6.833 -2.443 0.846 1.00 0.00 32 THR A N 14
ATOM 7495 C CA . THR A 1 32 ? -5.848 -2.813 1.843 1.00 0.00 32 THR A CA 14
ATOM 7496 C C . THR A 1 32 ? -4.450 -2.789 1.238 1.00 0.00 32 THR A C 14
ATOM 7497 O O . THR A 1 32 ? -4.090 -3.670 0.457 1.00 0.00 32 THR A O 14
ATOM 7508 N N . CYS A 1 33 ? -3.671 -1.773 1.577 1.00 0.00 33 CYS A N 14
ATOM 7509 C CA . CYS A 1 33 ? -2.324 -1.648 1.039 1.00 0.00 33 CYS A CA 14
ATOM 7510 C C . CYS A 1 33 ? -1.446 -2.825 1.423 1.00 0.00 33 CYS A C 14
ATOM 7511 O O . CYS A 1 33 ? -1.279 -3.147 2.598 1.00 0.00 33 CYS A O 14
ATOM 7518 N N . THR A 1 34 ? -0.905 -3.448 0.406 1.00 0.00 34 THR A N 14
ATOM 7519 C CA . THR A 1 34 ? -0.012 -4.577 0.553 1.00 0.00 34 THR A CA 14
ATOM 7520 C C . THR A 1 34 ? 1.293 -4.259 -0.164 1.00 0.00 34 THR A C 14
ATOM 7521 O O . THR A 1 34 ? 1.293 -3.907 -1.347 1.00 0.00 34 THR A O 14
ATOM 7532 N N . CYS A 1 35 ? 2.395 -4.353 0.550 1.00 0.00 35 CYS A N 14
ATOM 7533 C CA . CYS A 1 35 ? 3.687 -4.043 -0.026 1.00 0.00 35 CYS A CA 14
ATOM 7534 C C . CYS A 1 35 ? 4.301 -5.265 -0.706 1.00 0.00 35 CYS A C 14
ATOM 7535 O O . CYS A 1 35 ? 3.791 -6.378 -0.568 1.00 0.00 35 CYS A O 14
ATOM 7542 N N . GLY A 1 36 ? 5.386 -5.040 -1.449 1.00 0.00 36 GLY A N 14
ATOM 7543 C CA . GLY A 1 36 ? 6.059 -6.120 -2.161 1.00 0.00 36 GLY A CA 14
ATOM 7544 C C . GLY A 1 36 ? 6.387 -7.308 -1.274 1.00 0.00 36 GLY A C 14
ATOM 7545 O O . GLY A 1 36 ? 6.112 -8.451 -1.629 1.00 0.00 36 GLY A O 14
ATOM 7549 N N . LYS A 1 37 ? 6.973 -7.036 -0.117 1.00 0.00 37 LYS A N 14
ATOM 7550 C CA . LYS A 1 37 ? 7.328 -8.090 0.822 1.00 0.00 37 LYS A CA 14
ATOM 7551 C C . LYS A 1 37 ? 6.435 -8.008 2.049 1.00 0.00 37 LYS A C 14
ATOM 7552 O O . LYS A 1 37 ? 6.917 -8.092 3.181 1.00 0.00 37 LYS A O 14
ATOM 7571 N N . GLN A 1 38 ? 5.138 -7.828 1.802 1.00 0.00 38 GLN A N 14
ATOM 7572 C CA . GLN A 1 38 ? 4.142 -7.713 2.863 1.00 0.00 38 GLN A CA 14
ATOM 7573 C C . GLN A 1 38 ? 4.477 -6.537 3.770 1.00 0.00 38 GLN A C 14
ATOM 7574 O O . GLN A 1 38 ? 4.944 -5.502 3.244 1.00 0.00 38 GLN A O 14
ATOM 7589 N N . GLY A 1 1 ? -9.290 1.375 -2.889 1.00 0.00 1 GLY A N 15
ATOM 7590 C CA . GLY A 1 1 ? -8.764 0.738 -1.655 1.00 0.00 1 GLY A CA 15
ATOM 7591 C C . GLY A 1 1 ? -8.616 1.749 -0.546 1.00 0.00 1 GLY A C 15
ATOM 7592 O O . GLY A 1 1 ? -9.339 2.739 -0.533 1.00 0.00 1 GLY A O 15
ATOM 7598 N N . PHE A 1 2 ? -7.691 1.498 0.378 1.00 0.00 2 PHE A N 15
ATOM 7599 C CA . PHE A 1 2 ? -7.443 2.414 1.488 1.00 0.00 2 PHE A CA 15
ATOM 7600 C C . PHE A 1 2 ? -7.124 3.809 0.955 1.00 0.00 2 PHE A C 15
ATOM 7601 O O . PHE A 1 2 ? -7.826 4.773 1.246 1.00 0.00 2 PHE A O 15
ATOM 7618 N N . GLY A 1 3 ? -6.063 3.897 0.168 1.00 0.00 3 GLY A N 15
ATOM 7619 C CA . GLY A 1 3 ? -5.677 5.163 -0.419 1.00 0.00 3 GLY A CA 15
ATOM 7620 C C . GLY A 1 3 ? -5.795 5.127 -1.927 1.00 0.00 3 GLY A C 15
ATOM 7621 O O . GLY A 1 3 ? -6.430 5.989 -2.535 1.00 0.00 3 GLY A O 15
ATOM 7625 N N . CYS A 1 4 ? -5.175 4.116 -2.523 1.00 0.00 4 CYS A N 15
ATOM 7626 C CA . CYS A 1 4 ? -5.183 3.912 -3.965 1.00 0.00 4 CYS A CA 15
ATOM 7627 C C . CYS A 1 4 ? -6.607 3.891 -4.524 1.00 0.00 4 CYS A C 15
ATOM 7628 O O . CYS A 1 4 ? -7.528 3.351 -3.891 1.00 0.00 4 CYS A O 15
ATOM 7635 N N . PRO A 1 5 ? -6.807 4.448 -5.730 1.00 0.00 5 PRO A N 15
ATOM 7636 C CA . PRO A 1 5 ? -5.731 5.052 -6.526 1.00 0.00 5 PRO A CA 15
ATOM 7637 C C . PRO A 1 5 ? -5.489 6.531 -6.214 1.00 0.00 5 PRO A C 15
ATOM 7638 O O . PRO A 1 5 ? -4.503 7.112 -6.660 1.00 0.00 5 PRO A O 15
ATOM 7649 N N . PHE A 1 6 ? -6.390 7.131 -5.446 1.00 0.00 6 PHE A N 15
ATOM 7650 C CA . PHE A 1 6 ? -6.275 8.544 -5.091 1.00 0.00 6 PHE A CA 15
ATOM 7651 C C . PHE A 1 6 ? -5.017 8.796 -4.269 1.00 0.00 6 PHE A C 15
ATOM 7652 O O . PHE A 1 6 ? -4.093 9.478 -4.710 1.00 0.00 6 PHE A O 15
ATOM 7669 N N . ASN A 1 7 ? -4.976 8.220 -3.082 1.00 0.00 7 ASN A N 15
ATOM 7670 C CA . ASN A 1 7 ? -3.834 8.375 -2.197 1.00 0.00 7 ASN A CA 15
ATOM 7671 C C . ASN A 1 7 ? -2.894 7.188 -2.350 1.00 0.00 7 ASN A C 15
ATOM 7672 O O . ASN A 1 7 ? -2.409 6.626 -1.368 1.00 0.00 7 ASN A O 15
ATOM 7683 N N . GLU A 1 8 ? -2.642 6.806 -3.597 1.00 0.00 8 GLU A N 15
ATOM 7684 C CA . GLU A 1 8 ? -1.764 5.681 -3.893 1.00 0.00 8 GLU A CA 15
ATOM 7685 C C . GLU A 1 8 ? -0.354 5.967 -3.392 1.00 0.00 8 GLU A C 15
ATOM 7686 O O . GLU A 1 8 ? 0.286 5.114 -2.775 1.00 0.00 8 GLU A O 15
ATOM 7698 N N . ASN A 1 9 ? 0.112 7.186 -3.637 1.00 0.00 9 ASN A N 15
ATOM 7699 C CA . ASN A 1 9 ? 1.443 7.598 -3.202 1.00 0.00 9 ASN A CA 15
ATOM 7700 C C . ASN A 1 9 ? 1.533 7.598 -1.684 1.00 0.00 9 ASN A C 15
ATOM 7701 O O . ASN A 1 9 ? 2.581 7.298 -1.124 1.00 0.00 9 ASN A O 15
ATOM 7712 N N . GLU A 1 10 ? 0.425 7.917 -1.023 1.00 0.00 10 GLU A N 15
ATOM 7713 C CA . GLU A 1 10 ? 0.381 7.938 0.436 1.00 0.00 10 GLU A CA 15
ATOM 7714 C C . GLU A 1 10 ? 0.473 6.516 0.968 1.00 0.00 10 GLU A C 15
ATOM 7715 O O . GLU A 1 10 ? 1.211 6.239 1.910 1.00 0.00 10 GLU A O 15
ATOM 7727 N N . CYS A 1 11 ? -0.273 5.618 0.347 1.00 0.00 11 CYS A N 15
ATOM 7728 C CA . CYS A 1 11 ? -0.259 4.214 0.724 1.00 0.00 11 CYS A CA 15
ATOM 7729 C C . CYS A 1 11 ? 1.143 3.652 0.510 1.00 0.00 11 CYS A C 15
ATOM 7730 O O . CYS A 1 11 ? 1.691 2.942 1.365 1.00 0.00 11 CYS A O 15
ATOM 7737 N N . HIS A 1 12 ? 1.731 4.009 -0.628 1.00 0.00 12 HIS A N 15
ATOM 7738 C CA . HIS A 1 12 ? 3.077 3.581 -0.961 1.00 0.00 12 HIS A CA 15
ATOM 7739 C C . HIS A 1 12 ? 4.058 4.172 0.047 1.00 0.00 12 HIS A C 15
ATOM 7740 O O . HIS A 1 12 ? 4.964 3.485 0.519 1.00 0.00 12 HIS A O 15
ATOM 7755 N N . ALA A 1 13 ? 3.862 5.449 0.372 1.00 0.00 13 ALA A N 15
ATOM 7756 C CA . ALA A 1 13 ? 4.706 6.139 1.339 1.00 0.00 13 ALA A CA 15
ATOM 7757 C C . ALA A 1 13 ? 4.570 5.482 2.700 1.00 0.00 13 ALA A C 15
ATOM 7758 O O . ALA A 1 13 ? 5.546 5.348 3.432 1.00 0.00 13 ALA A O 15
ATOM 7765 N N . HIS A 1 14 ? 3.345 5.083 3.037 1.00 0.00 14 HIS A N 15
ATOM 7766 C CA . HIS A 1 14 ? 3.084 4.397 4.294 1.00 0.00 14 HIS A CA 15
ATOM 7767 C C . HIS A 1 14 ? 3.968 3.170 4.393 1.00 0.00 14 HIS A C 15
ATOM 7768 O O . HIS A 1 14 ? 4.713 3.010 5.357 1.00 0.00 14 HIS A O 15
ATOM 7783 N N . CYS A 1 15 ? 3.865 2.300 3.393 1.00 0.00 15 CYS A N 15
ATOM 7784 C CA . CYS A 1 15 ? 4.690 1.089 3.358 1.00 0.00 15 CYS A CA 15
ATOM 7785 C C . CYS A 1 15 ? 6.168 1.469 3.469 1.00 0.00 15 CYS A C 15
ATOM 7786 O O . CYS A 1 15 ? 6.937 0.842 4.197 1.00 0.00 15 CYS A O 15
ATOM 7793 N N . LEU A 1 16 ? 6.538 2.534 2.782 1.00 0.00 16 LEU A N 15
ATOM 7794 C CA . LEU A 1 16 ? 7.910 3.033 2.803 1.00 0.00 16 LEU A CA 15
ATOM 7795 C C . LEU A 1 16 ? 8.336 3.406 4.223 1.00 0.00 16 LEU A C 15
ATOM 7796 O O . LEU A 1 16 ? 9.487 3.213 4.611 1.00 0.00 16 LEU A O 15
ATOM 7812 N N . SER A 1 17 ? 7.383 3.910 4.999 1.00 0.00 17 SER A N 15
ATOM 7813 C CA . SER A 1 17 ? 7.641 4.344 6.369 1.00 0.00 17 SER A CA 15
ATOM 7814 C C . SER A 1 17 ? 7.980 3.178 7.299 1.00 0.00 17 SER A C 15
ATOM 7815 O O . SER A 1 17 ? 8.555 3.386 8.366 1.00 0.00 17 SER A O 15
ATOM 7823 N N . ILE A 1 18 ? 7.635 1.951 6.912 1.00 0.00 18 ILE A N 15
ATOM 7824 C CA . ILE A 1 18 ? 7.927 0.811 7.769 1.00 0.00 18 ILE A CA 15
ATOM 7825 C C . ILE A 1 18 ? 9.173 0.071 7.296 1.00 0.00 18 ILE A C 15
ATOM 7826 O O . ILE A 1 18 ? 9.505 -0.997 7.808 1.00 0.00 18 ILE A O 15
ATOM 7842 N N . GLY A 1 19 ? 9.868 0.652 6.324 1.00 0.00 19 GLY A N 15
ATOM 7843 C CA . GLY A 1 19 ? 11.081 0.042 5.813 1.00 0.00 19 GLY A CA 15
ATOM 7844 C C . GLY A 1 19 ? 10.859 -0.713 4.518 1.00 0.00 19 GLY A C 15
ATOM 7845 O O . GLY A 1 19 ? 11.767 -1.379 4.012 1.00 0.00 19 GLY A O 15
ATOM 7849 N N . ARG A 1 20 ? 9.652 -0.625 3.983 1.00 0.00 20 ARG A N 15
ATOM 7850 C CA . ARG A 1 20 ? 9.325 -1.303 2.737 1.00 0.00 20 ARG A CA 15
ATOM 7851 C C . ARG A 1 20 ? 9.671 -0.405 1.558 1.00 0.00 20 ARG A C 15
ATOM 7852 O O . ARG A 1 20 ? 9.765 0.807 1.707 1.00 0.00 20 ARG A O 15
ATOM 7873 N N . LYS A 1 21 ? 9.870 -1.000 0.390 1.00 0.00 21 LYS A N 15
ATOM 7874 C CA . LYS A 1 21 ? 10.219 -0.229 -0.802 1.00 0.00 21 LYS A CA 15
ATOM 7875 C C . LYS A 1 21 ? 9.012 -0.040 -1.703 1.00 0.00 21 LYS A C 15
ATOM 7876 O O . LYS A 1 21 ? 8.856 0.987 -2.368 1.00 0.00 21 LYS A O 15
ATOM 7895 N N . PHE A 1 22 ? 8.149 -1.032 -1.712 1.00 0.00 22 PHE A N 15
ATOM 7896 C CA . PHE A 1 22 ? 6.952 -0.986 -2.531 1.00 0.00 22 PHE A CA 15
ATOM 7897 C C . PHE A 1 22 ? 5.730 -1.238 -1.672 1.00 0.00 22 PHE A C 15
ATOM 7898 O O . PHE A 1 22 ? 5.839 -1.753 -0.562 1.00 0.00 22 PHE A O 15
ATOM 7915 N N . GLY A 1 23 ? 4.572 -0.891 -2.197 1.00 0.00 23 GLY A N 15
ATOM 7916 C CA . GLY A 1 23 ? 3.343 -1.086 -1.466 1.00 0.00 23 GLY A CA 15
ATOM 7917 C C . GLY A 1 23 ? 2.188 -0.344 -2.085 1.00 0.00 23 GLY A C 15
ATOM 7918 O O . GLY A 1 23 ? 2.369 0.742 -2.641 1.00 0.00 23 GLY A O 15
ATOM 7922 N N . PHE A 1 24 ? 1.016 -0.947 -2.011 1.00 0.00 24 PHE A N 15
ATOM 7923 C CA . PHE A 1 24 ? -0.205 -0.365 -2.542 1.00 0.00 24 PHE A CA 15
ATOM 7924 C C . PHE A 1 24 ? -1.395 -1.058 -1.906 1.00 0.00 24 PHE A C 15
ATOM 7925 O O . PHE A 1 24 ? -1.227 -1.921 -1.054 1.00 0.00 24 PHE A O 15
ATOM 7942 N N . CYS A 1 25 ? -2.587 -0.698 -2.323 1.00 0.00 25 CYS A N 15
ATOM 7943 C CA . CYS A 1 25 ? -3.786 -1.283 -1.759 1.00 0.00 25 CYS A CA 15
ATOM 7944 C C . CYS A 1 25 ? -4.120 -2.618 -2.410 1.00 0.00 25 CYS A C 15
ATOM 7945 O O . CYS A 1 25 ? -4.414 -2.683 -3.603 1.00 0.00 25 CYS A O 15
ATOM 7952 N N . ALA A 1 26 ? -4.081 -3.670 -1.614 1.00 0.00 26 ALA A N 15
ATOM 7953 C CA . ALA A 1 26 ? -4.391 -5.006 -2.094 1.00 0.00 26 ALA A CA 15
ATOM 7954 C C . ALA A 1 26 ? -5.374 -5.691 -1.151 1.00 0.00 26 ALA A C 15
ATOM 7955 O O . ALA A 1 26 ? -5.312 -5.508 0.064 1.00 0.00 26 ALA A O 15
ATOM 7962 N N . GLY A 1 27 ? -6.299 -6.454 -1.717 1.00 0.00 27 GLY A N 15
ATOM 7963 C CA . GLY A 1 27 ? -7.278 -7.153 -0.908 1.00 0.00 27 GLY A CA 15
ATOM 7964 C C . GLY A 1 27 ? -8.656 -7.147 -1.540 1.00 0.00 27 GLY A C 15
ATOM 7965 O O . GLY A 1 27 ? -8.957 -6.285 -2.367 1.00 0.00 27 GLY A O 15
ATOM 7969 N N . PRO A 1 28 ? -9.515 -8.113 -1.180 1.00 0.00 28 PRO A N 15
ATOM 7970 C CA . PRO A 1 28 ? -10.871 -8.203 -1.721 1.00 0.00 28 PRO A CA 15
ATOM 7971 C C . PRO A 1 28 ? -11.809 -7.167 -1.105 1.00 0.00 28 PRO A C 15
ATOM 7972 O O . PRO A 1 28 ? -12.060 -7.186 0.104 1.00 0.00 28 PRO A O 15
ATOM 7983 N N . LEU A 1 29 ? -12.313 -6.265 -1.950 1.00 0.00 29 LEU A N 15
ATOM 7984 C CA . LEU A 1 29 ? -13.228 -5.196 -1.534 1.00 0.00 29 LEU A CA 15
ATOM 7985 C C . LEU A 1 29 ? -12.504 -4.166 -0.670 1.00 0.00 29 LEU A C 15
ATOM 7986 O O . LEU A 1 29 ? -12.205 -3.060 -1.124 1.00 0.00 29 LEU A O 15
ATOM 8002 N N . ARG A 1 30 ? -12.204 -4.538 0.566 1.00 0.00 30 ARG A N 15
ATOM 8003 C CA . ARG A 1 30 ? -11.507 -3.653 1.484 1.00 0.00 30 ARG A CA 15
ATOM 8004 C C . ARG A 1 30 ? -10.005 -3.776 1.271 1.00 0.00 30 ARG A C 15
ATOM 8005 O O . ARG A 1 30 ? -9.275 -4.253 2.139 1.00 0.00 30 ARG A O 15
ATOM 8026 N N . ALA A 1 31 ? -9.562 -3.354 0.093 1.00 0.00 31 ALA A N 15
ATOM 8027 C CA . ALA A 1 31 ? -8.156 -3.411 -0.277 1.00 0.00 31 ALA A CA 15
ATOM 8028 C C . ALA A 1 31 ? -7.311 -2.478 0.583 1.00 0.00 31 ALA A C 15
ATOM 8029 O O . ALA A 1 31 ? -7.175 -1.286 0.283 1.00 0.00 31 ALA A O 15
ATOM 8036 N N . THR A 1 32 ? -6.755 -3.025 1.653 1.00 0.00 32 THR A N 15
ATOM 8037 C CA . THR A 1 32 ? -5.908 -2.265 2.552 1.00 0.00 32 THR A CA 15
ATOM 8038 C C . THR A 1 32 ? -4.506 -2.165 1.957 1.00 0.00 32 THR A C 15
ATOM 8039 O O . THR A 1 32 ? -4.234 -2.752 0.912 1.00 0.00 32 THR A O 15
ATOM 8050 N N . CYS A 1 33 ? -3.619 -1.433 2.600 1.00 0.00 33 CYS A N 15
ATOM 8051 C CA . CYS A 1 33 ? -2.276 -1.291 2.075 1.00 0.00 33 CYS A CA 15
ATOM 8052 C C . CYS A 1 33 ? -1.440 -2.522 2.342 1.00 0.00 33 CYS A C 15
ATOM 8053 O O . CYS A 1 33 ? -1.257 -2.949 3.481 1.00 0.00 33 CYS A O 15
ATOM 8060 N N . THR A 1 34 ? -0.952 -3.075 1.264 1.00 0.00 34 THR A N 15
ATOM 8061 C CA . THR A 1 34 ? -0.100 -4.241 1.296 1.00 0.00 34 THR A CA 15
ATOM 8062 C C . THR A 1 34 ? 1.198 -3.921 0.571 1.00 0.00 34 THR A C 15
ATOM 8063 O O . THR A 1 34 ? 1.189 -3.500 -0.590 1.00 0.00 34 THR A O 15
ATOM 8074 N N . CYS A 1 35 ? 2.308 -4.084 1.262 1.00 0.00 35 CYS A N 15
ATOM 8075 C CA . CYS A 1 35 ? 3.606 -3.797 0.682 1.00 0.00 35 CYS A CA 15
ATOM 8076 C C . CYS A 1 35 ? 3.940 -4.815 -0.409 1.00 0.00 35 CYS A C 15
ATOM 8077 O O . CYS A 1 35 ? 3.665 -6.004 -0.264 1.00 0.00 35 CYS A O 15
ATOM 8084 N N . GLY A 1 36 ? 4.524 -4.326 -1.500 1.00 0.00 36 GLY A N 15
ATOM 8085 C CA . GLY A 1 36 ? 4.849 -5.177 -2.636 1.00 0.00 36 GLY A CA 15
ATOM 8086 C C . GLY A 1 36 ? 5.882 -6.246 -2.340 1.00 0.00 36 GLY A C 15
ATOM 8087 O O . GLY A 1 36 ? 5.563 -7.433 -2.306 1.00 0.00 36 GLY A O 15
ATOM 8091 N N . LYS A 1 37 ? 7.126 -5.835 -2.156 1.00 0.00 37 LYS A N 15
ATOM 8092 C CA . LYS A 1 37 ? 8.201 -6.777 -1.879 1.00 0.00 37 LYS A CA 15
ATOM 8093 C C . LYS A 1 37 ? 8.923 -6.393 -0.602 1.00 0.00 37 LYS A C 15
ATOM 8094 O O . LYS A 1 37 ? 10.152 -6.450 -0.526 1.00 0.00 37 LYS A O 15
ATOM 8113 N N . GLN A 1 38 ? 8.136 -6.002 0.392 1.00 0.00 38 GLN A N 15
ATOM 8114 C CA . GLN A 1 38 ? 8.651 -5.594 1.691 1.00 0.00 38 GLN A CA 15
ATOM 8115 C C . GLN A 1 38 ? 9.686 -4.480 1.553 1.00 0.00 38 GLN A C 15
ATOM 8116 O O . GLN A 1 38 ? 9.564 -3.658 0.616 1.00 0.00 38 GLN A O 15
ATOM 8131 N N . GLY A 1 1 ? -9.556 1.760 -2.168 1.00 0.00 1 GLY A N 16
ATOM 8132 C CA . GLY A 1 1 ? -9.074 0.909 -1.054 1.00 0.00 1 GLY A CA 16
ATOM 8133 C C . GLY A 1 1 ? -8.537 1.740 0.085 1.00 0.00 1 GLY A C 16
ATOM 8134 O O . GLY A 1 1 ? -8.953 2.882 0.255 1.00 0.00 1 GLY A O 16
ATOM 8140 N N . PHE A 1 2 ? -7.616 1.169 0.854 1.00 0.00 2 PHE A N 16
ATOM 8141 C CA . PHE A 1 2 ? -7.013 1.868 1.985 1.00 0.00 2 PHE A CA 16
ATOM 8142 C C . PHE A 1 2 ? -6.245 3.096 1.503 1.00 0.00 2 PHE A C 16
ATOM 8143 O O . PHE A 1 2 ? -6.447 4.202 1.997 1.00 0.00 2 PHE A O 16
ATOM 8160 N N . GLY A 1 3 ? -5.369 2.888 0.530 1.00 0.00 3 GLY A N 16
ATOM 8161 C CA . GLY A 1 3 ? -4.595 3.985 -0.008 1.00 0.00 3 GLY A CA 16
ATOM 8162 C C . GLY A 1 3 ? -5.176 4.502 -1.307 1.00 0.00 3 GLY A C 16
ATOM 8163 O O . GLY A 1 3 ? -5.882 5.509 -1.325 1.00 0.00 3 GLY A O 16
ATOM 8167 N N . CYS A 1 4 ? -4.887 3.804 -2.395 1.00 0.00 4 CYS A N 16
ATOM 8168 C CA . CYS A 1 4 ? -5.379 4.186 -3.712 1.00 0.00 4 CYS A CA 16
ATOM 8169 C C . CYS A 1 4 ? -6.905 4.114 -3.772 1.00 0.00 4 CYS A C 16
ATOM 8170 O O . CYS A 1 4 ? -7.518 3.224 -3.174 1.00 0.00 4 CYS A O 16
ATOM 8177 N N . PRO A 1 5 ? -7.547 5.048 -4.493 1.00 0.00 5 PRO A N 16
ATOM 8178 C CA . PRO A 1 5 ? -6.880 6.128 -5.214 1.00 0.00 5 PRO A CA 16
ATOM 8179 C C . PRO A 1 5 ? -6.853 7.443 -4.439 1.00 0.00 5 PRO A C 16
ATOM 8180 O O . PRO A 1 5 ? -6.406 8.464 -4.950 1.00 0.00 5 PRO A O 16
ATOM 8191 N N . PHE A 1 6 ? -7.347 7.409 -3.213 1.00 0.00 6 PHE A N 16
ATOM 8192 C CA . PHE A 1 6 ? -7.399 8.598 -2.367 1.00 0.00 6 PHE A CA 16
ATOM 8193 C C . PHE A 1 6 ? -5.999 9.048 -1.961 1.00 0.00 6 PHE A C 16
ATOM 8194 O O . PHE A 1 6 ? -5.572 10.156 -2.279 1.00 0.00 6 PHE A O 16
ATOM 8211 N N . ASN A 1 7 ? -5.287 8.179 -1.261 1.00 0.00 7 ASN A N 16
ATOM 8212 C CA . ASN A 1 7 ? -3.938 8.482 -0.807 1.00 0.00 7 ASN A CA 16
ATOM 8213 C C . ASN A 1 7 ? -2.995 7.359 -1.204 1.00 0.00 7 ASN A C 16
ATOM 8214 O O . ASN A 1 7 ? -2.338 6.747 -0.361 1.00 0.00 7 ASN A O 16
ATOM 8225 N N . GLU A 1 8 ? -2.937 7.089 -2.498 1.00 0.00 8 GLU A N 16
ATOM 8226 C CA . GLU A 1 8 ? -2.085 6.037 -3.025 1.00 0.00 8 GLU A CA 16
ATOM 8227 C C . GLU A 1 8 ? -0.617 6.380 -2.830 1.00 0.00 8 GLU A C 16
ATOM 8228 O O . GLU A 1 8 ? 0.170 5.538 -2.398 1.00 0.00 8 GLU A O 16
ATOM 8240 N N . ASN A 1 9 ? -0.260 7.618 -3.137 1.00 0.00 9 ASN A N 16
ATOM 8241 C CA . ASN A 1 9 ? 1.111 8.081 -2.982 1.00 0.00 9 ASN A CA 16
ATOM 8242 C C . ASN A 1 9 ? 1.500 8.066 -1.517 1.00 0.00 9 ASN A C 16
ATOM 8243 O O . ASN A 1 9 ? 2.639 7.762 -1.176 1.00 0.00 9 ASN A O 16
ATOM 8254 N N . GLU A 1 10 ? 0.535 8.363 -0.652 1.00 0.00 10 GLU A N 16
ATOM 8255 C CA . GLU A 1 10 ? 0.774 8.362 0.784 1.00 0.00 10 GLU A CA 16
ATOM 8256 C C . GLU A 1 10 ? 1.035 6.939 1.247 1.00 0.00 10 GLU A C 16
ATOM 8257 O O . GLU A 1 10 ? 2.071 6.655 1.836 1.00 0.00 10 GLU A O 16
ATOM 8269 N N . CYS A 1 11 ? 0.115 6.035 0.933 1.00 0.00 11 CYS A N 16
ATOM 8270 C CA . CYS A 1 11 ? 0.260 4.642 1.329 1.00 0.00 11 CYS A CA 16
ATOM 8271 C C . CYS A 1 11 ? 1.548 4.063 0.746 1.00 0.00 11 CYS A C 16
ATOM 8272 O O . CYS A 1 11 ? 2.220 3.249 1.378 1.00 0.00 11 CYS A O 16
ATOM 8279 N N . HIS A 1 12 ? 1.901 4.519 -0.453 1.00 0.00 12 HIS A N 16
ATOM 8280 C CA . HIS A 1 12 ? 3.113 4.070 -1.121 1.00 0.00 12 HIS A CA 16
ATOM 8281 C C . HIS A 1 12 ? 4.346 4.608 -0.394 1.00 0.00 12 HIS A C 16
ATOM 8282 O O . HIS A 1 12 ? 5.257 3.850 -0.068 1.00 0.00 12 HIS A O 16
ATOM 8297 N N . ALA A 1 13 ? 4.363 5.915 -0.135 1.00 0.00 13 ALA A N 16
ATOM 8298 C CA . ALA A 1 13 ? 5.483 6.550 0.557 1.00 0.00 13 ALA A CA 16
ATOM 8299 C C . ALA A 1 13 ? 5.603 6.017 1.977 1.00 0.00 13 ALA A C 16
ATOM 8300 O O . ALA A 1 13 ? 6.703 5.754 2.466 1.00 0.00 13 ALA A O 16
ATOM 8307 N N . HIS A 1 14 ? 4.460 5.857 2.631 1.00 0.00 14 HIS A N 16
ATOM 8308 C CA . HIS A 1 14 ? 4.411 5.330 3.984 1.00 0.00 14 HIS A CA 16
ATOM 8309 C C . HIS A 1 14 ? 5.034 3.945 4.008 1.00 0.00 14 HIS A C 16
ATOM 8310 O O . HIS A 1 14 ? 5.880 3.641 4.848 1.00 0.00 14 HIS A O 16
ATOM 8325 N N . CYS A 1 15 ? 4.606 3.118 3.067 1.00 0.00 15 CYS A N 16
ATOM 8326 C CA . CYS A 1 15 ? 5.124 1.763 2.939 1.00 0.00 15 CYS A CA 16
ATOM 8327 C C . CYS A 1 15 ? 6.627 1.809 2.690 1.00 0.00 15 CYS A C 16
ATOM 8328 O O . CYS A 1 15 ? 7.394 1.003 3.215 1.00 0.00 15 CYS A O 16
ATOM 8335 N N . LEU A 1 16 ? 7.043 2.795 1.919 1.00 0.00 16 LEU A N 16
ATOM 8336 C CA . LEU A 1 16 ? 8.450 2.982 1.598 1.00 0.00 16 LEU A CA 16
ATOM 8337 C C . LEU A 1 16 ? 9.262 3.272 2.855 1.00 0.00 16 LEU A C 16
ATOM 8338 O O . LEU A 1 16 ? 10.463 2.985 2.913 1.00 0.00 16 LEU A O 16
ATOM 8354 N N . SER A 1 17 ? 8.594 3.824 3.859 1.00 0.00 17 SER A N 16
ATOM 8355 C CA . SER A 1 17 ? 9.241 4.164 5.117 1.00 0.00 17 SER A CA 16
ATOM 8356 C C . SER A 1 17 ? 9.399 2.939 6.019 1.00 0.00 17 SER A C 16
ATOM 8357 O O . SER A 1 17 ? 10.229 2.938 6.924 1.00 0.00 17 SER A O 16
ATOM 8365 N N . ILE A 1 18 ? 8.625 1.883 5.766 1.00 0.00 18 ILE A N 16
ATOM 8366 C CA . ILE A 1 18 ? 8.709 0.689 6.598 1.00 0.00 18 ILE A CA 16
ATOM 8367 C C . ILE A 1 18 ? 9.561 -0.392 5.940 1.00 0.00 18 ILE A C 16
ATOM 8368 O O . ILE A 1 18 ? 9.310 -1.589 6.098 1.00 0.00 18 ILE A O 16
ATOM 8384 N N . GLY A 1 19 ? 10.552 0.042 5.170 1.00 0.00 19 GLY A N 16
ATOM 8385 C CA . GLY A 1 19 ? 11.459 -0.887 4.520 1.00 0.00 19 GLY A CA 16
ATOM 8386 C C . GLY A 1 19 ? 11.045 -1.249 3.109 1.00 0.00 19 GLY A C 16
ATOM 8387 O O . GLY A 1 19 ? 11.895 -1.449 2.242 1.00 0.00 19 GLY A O 16
ATOM 8391 N N . ARG A 1 20 ? 9.746 -1.311 2.872 1.00 0.00 20 ARG A N 16
ATOM 8392 C CA . ARG A 1 20 ? 9.222 -1.675 1.556 1.00 0.00 20 ARG A CA 16
ATOM 8393 C C . ARG A 1 20 ? 9.666 -0.665 0.500 1.00 0.00 20 ARG A C 16
ATOM 8394 O O . ARG A 1 20 ? 9.792 0.523 0.783 1.00 0.00 20 ARG A O 16
ATOM 8415 N N . LYS A 1 21 ? 9.942 -1.140 -0.708 1.00 0.00 21 LYS A N 16
ATOM 8416 C CA . LYS A 1 21 ? 10.374 -0.254 -1.784 1.00 0.00 21 LYS A CA 16
ATOM 8417 C C . LYS A 1 21 ? 9.271 -0.043 -2.815 1.00 0.00 21 LYS A C 16
ATOM 8418 O O . LYS A 1 21 ? 9.241 0.970 -3.510 1.00 0.00 21 LYS A O 16
ATOM 8437 N N . PHE A 1 22 ? 8.367 -1.002 -2.905 1.00 0.00 22 PHE A N 16
ATOM 8438 C CA . PHE A 1 22 ? 7.248 -0.919 -3.839 1.00 0.00 22 PHE A CA 16
ATOM 8439 C C . PHE A 1 22 ? 6.018 -1.549 -3.209 1.00 0.00 22 PHE A C 16
ATOM 8440 O O . PHE A 1 22 ? 6.141 -2.414 -2.340 1.00 0.00 22 PHE A O 16
ATOM 8457 N N . GLY A 1 23 ? 4.848 -1.126 -3.660 1.00 0.00 23 GLY A N 16
ATOM 8458 C CA . GLY A 1 23 ? 3.608 -1.658 -3.137 1.00 0.00 23 GLY A CA 16
ATOM 8459 C C . GLY A 1 23 ? 2.410 -0.812 -3.515 1.00 0.00 23 GLY A C 16
ATOM 8460 O O . GLY A 1 23 ? 2.561 0.350 -3.907 1.00 0.00 23 GLY A O 16
ATOM 8464 N N . PHE A 1 24 ? 1.226 -1.397 -3.406 1.00 0.00 24 PHE A N 16
ATOM 8465 C CA . PHE A 1 24 ? -0.024 -0.714 -3.729 1.00 0.00 24 PHE A CA 16
ATOM 8466 C C . PHE A 1 24 ? -1.187 -1.435 -3.062 1.00 0.00 24 PHE A C 16
ATOM 8467 O O . PHE A 1 24 ? -0.994 -2.475 -2.442 1.00 0.00 24 PHE A O 16
ATOM 8484 N N . CYS A 1 25 ? -2.390 -0.896 -3.188 1.00 0.00 25 CYS A N 16
ATOM 8485 C CA . CYS A 1 25 ? -3.554 -1.514 -2.571 1.00 0.00 25 CYS A CA 16
ATOM 8486 C C . CYS A 1 25 ? -4.070 -2.677 -3.410 1.00 0.00 25 CYS A C 16
ATOM 8487 O O . CYS A 1 25 ? -4.397 -2.517 -4.584 1.00 0.00 25 CYS A O 16
ATOM 8494 N N . ALA A 1 26 ? -4.127 -3.846 -2.794 1.00 0.00 26 ALA A N 16
ATOM 8495 C CA . ALA A 1 26 ? -4.597 -5.043 -3.464 1.00 0.00 26 ALA A CA 16
ATOM 8496 C C . ALA A 1 26 ? -5.758 -5.661 -2.696 1.00 0.00 26 ALA A C 16
ATOM 8497 O O . ALA A 1 26 ? -5.791 -5.621 -1.466 1.00 0.00 26 ALA A O 16
ATOM 8504 N N . GLY A 1 27 ? -6.715 -6.208 -3.428 1.00 0.00 27 GLY A N 16
ATOM 8505 C CA . GLY A 1 27 ? -7.865 -6.831 -2.806 1.00 0.00 27 GLY A CA 16
ATOM 8506 C C . GLY A 1 27 ? -9.172 -6.269 -3.332 1.00 0.00 27 GLY A C 16
ATOM 8507 O O . GLY A 1 27 ? -9.298 -5.061 -3.499 1.00 0.00 27 GLY A O 16
ATOM 8511 N N . PRO A 1 28 ? -10.161 -7.129 -3.621 1.00 0.00 28 PRO A N 16
ATOM 8512 C CA . PRO A 1 28 ? -11.461 -6.682 -4.132 1.00 0.00 28 PRO A CA 16
ATOM 8513 C C . PRO A 1 28 ? -12.280 -5.927 -3.080 1.00 0.00 28 PRO A C 16
ATOM 8514 O O . PRO A 1 28 ? -12.428 -4.709 -3.152 1.00 0.00 28 PRO A O 16
ATOM 8525 N N . LEU A 1 29 ? -12.799 -6.655 -2.097 1.00 0.00 29 LEU A N 16
ATOM 8526 C CA . LEU A 1 29 ? -13.605 -6.049 -1.041 1.00 0.00 29 LEU A CA 16
ATOM 8527 C C . LEU A 1 29 ? -12.718 -5.434 0.036 1.00 0.00 29 LEU A C 16
ATOM 8528 O O . LEU A 1 29 ? -13.165 -4.605 0.832 1.00 0.00 29 LEU A O 16
ATOM 8544 N N . ARG A 1 30 ? -11.459 -5.847 0.059 1.00 0.00 30 ARG A N 16
ATOM 8545 C CA . ARG A 1 30 ? -10.506 -5.345 1.038 1.00 0.00 30 ARG A CA 16
ATOM 8546 C C . ARG A 1 30 ? -9.219 -4.910 0.354 1.00 0.00 30 ARG A C 16
ATOM 8547 O O . ARG A 1 30 ? -8.181 -5.554 0.502 1.00 0.00 30 ARG A O 16
ATOM 8568 N N . ALA A 1 31 ? -9.300 -3.825 -0.406 1.00 0.00 31 ALA A N 16
ATOM 8569 C CA . ALA A 1 31 ? -8.142 -3.294 -1.115 1.00 0.00 31 ALA A CA 16
ATOM 8570 C C . ALA A 1 31 ? -7.167 -2.629 -0.149 1.00 0.00 31 ALA A C 16
ATOM 8571 O O . ALA A 1 31 ? -7.120 -1.400 -0.032 1.00 0.00 31 ALA A O 16
ATOM 8578 N N . THR A 1 32 ? -6.401 -3.448 0.543 1.00 0.00 32 THR A N 16
ATOM 8579 C CA . THR A 1 32 ? -5.424 -2.969 1.501 1.00 0.00 32 THR A CA 16
ATOM 8580 C C . THR A 1 32 ? -4.056 -2.880 0.838 1.00 0.00 32 THR A C 16
ATOM 8581 O O . THR A 1 32 ? -3.748 -3.662 -0.059 1.00 0.00 32 THR A O 16
ATOM 8592 N N . CYS A 1 33 ? -3.245 -1.919 1.253 1.00 0.00 33 CYS A N 16
ATOM 8593 C CA . CYS A 1 33 ? -1.925 -1.756 0.665 1.00 0.00 33 CYS A CA 16
ATOM 8594 C C . CYS A 1 33 ? -1.032 -2.941 0.980 1.00 0.00 33 CYS A C 16
ATOM 8595 O O . CYS A 1 33 ? -0.841 -3.311 2.135 1.00 0.00 33 CYS A O 16
ATOM 8602 N N . THR A 1 34 ? -0.523 -3.535 -0.072 1.00 0.00 34 THR A N 16
ATOM 8603 C CA . THR A 1 34 ? 0.370 -4.670 0.021 1.00 0.00 34 THR A CA 16
ATOM 8604 C C . THR A 1 34 ? 1.669 -4.339 -0.698 1.00 0.00 34 THR A C 16
ATOM 8605 O O . THR A 1 34 ? 1.656 -3.914 -1.860 1.00 0.00 34 THR A O 16
ATOM 8616 N N . CYS A 1 35 ? 2.781 -4.497 -0.007 1.00 0.00 35 CYS A N 16
ATOM 8617 C CA . CYS A 1 35 ? 4.074 -4.200 -0.587 1.00 0.00 35 CYS A CA 16
ATOM 8618 C C . CYS A 1 35 ? 4.892 -5.473 -0.792 1.00 0.00 35 CYS A C 16
ATOM 8619 O O . CYS A 1 35 ? 4.406 -6.574 -0.525 1.00 0.00 35 CYS A O 16
ATOM 8626 N N . GLY A 1 36 ? 6.125 -5.313 -1.278 1.00 0.00 36 GLY A N 16
ATOM 8627 C CA . GLY A 1 36 ? 7.006 -6.451 -1.528 1.00 0.00 36 GLY A CA 16
ATOM 8628 C C . GLY A 1 36 ? 7.136 -7.389 -0.341 1.00 0.00 36 GLY A C 16
ATOM 8629 O O . GLY A 1 36 ? 7.294 -8.596 -0.505 1.00 0.00 36 GLY A O 16
ATOM 8633 N N . LYS A 1 37 ? 7.093 -6.828 0.854 1.00 0.00 37 LYS A N 16
ATOM 8634 C CA . LYS A 1 37 ? 7.189 -7.613 2.072 1.00 0.00 37 LYS A CA 16
ATOM 8635 C C . LYS A 1 37 ? 5.994 -7.318 2.962 1.00 0.00 37 LYS A C 16
ATOM 8636 O O . LYS A 1 37 ? 6.142 -7.098 4.165 1.00 0.00 37 LYS A O 16
ATOM 8655 N N . GLN A 1 38 ? 4.816 -7.300 2.339 1.00 0.00 38 GLN A N 16
ATOM 8656 C CA . GLN A 1 38 ? 3.563 -7.018 3.029 1.00 0.00 38 GLN A CA 16
ATOM 8657 C C . GLN A 1 38 ? 3.601 -5.603 3.595 1.00 0.00 38 GLN A C 16
ATOM 8658 O O . GLN A 1 38 ? 3.200 -5.397 4.759 1.00 0.00 38 GLN A O 16
ATOM 8673 N N . GLY A 1 1 ? -10.656 1.565 3.638 1.00 0.00 1 GLY A N 17
ATOM 8674 C CA . GLY A 1 1 ? -9.277 1.039 3.794 1.00 0.00 1 GLY A CA 17
ATOM 8675 C C . GLY A 1 1 ? -8.332 2.113 4.269 1.00 0.00 1 GLY A C 17
ATOM 8676 O O . GLY A 1 1 ? -8.773 3.096 4.857 1.00 0.00 1 GLY A O 17
ATOM 8682 N N . PHE A 1 2 ? -7.043 1.933 4.018 1.00 0.00 2 PHE A N 17
ATOM 8683 C CA . PHE A 1 2 ? -6.051 2.914 4.434 1.00 0.00 2 PHE A CA 17
ATOM 8684 C C . PHE A 1 2 ? -5.920 4.016 3.390 1.00 0.00 2 PHE A C 17
ATOM 8685 O O . PHE A 1 2 ? -6.264 5.165 3.645 1.00 0.00 2 PHE A O 17
ATOM 8702 N N . GLY A 1 3 ? -5.435 3.654 2.210 1.00 0.00 3 GLY A N 17
ATOM 8703 C CA . GLY A 1 3 ? -5.265 4.632 1.157 1.00 0.00 3 GLY A CA 17
ATOM 8704 C C . GLY A 1 3 ? -6.155 4.364 -0.036 1.00 0.00 3 GLY A C 17
ATOM 8705 O O . GLY A 1 3 ? -7.203 4.991 -0.193 1.00 0.00 3 GLY A O 17
ATOM 8709 N N . CYS A 1 4 ? -5.734 3.432 -0.882 1.00 0.00 4 CYS A N 17
ATOM 8710 C CA . CYS A 1 4 ? -6.484 3.071 -2.079 1.00 0.00 4 CYS A CA 17
ATOM 8711 C C . CYS A 1 4 ? -7.883 2.567 -1.721 1.00 0.00 4 CYS A C 17
ATOM 8712 O O . CYS A 1 4 ? -8.112 2.086 -0.608 1.00 0.00 4 CYS A O 17
ATOM 8719 N N . PRO A 1 5 ? -8.841 2.660 -2.660 1.00 0.00 5 PRO A N 17
ATOM 8720 C CA . PRO A 1 5 ? -8.622 3.203 -4.009 1.00 0.00 5 PRO A CA 17
ATOM 8721 C C . PRO A 1 5 ? -8.573 4.731 -4.051 1.00 0.00 5 PRO A C 17
ATOM 8722 O O . PRO A 1 5 ? -8.524 5.323 -5.124 1.00 0.00 5 PRO A O 17
ATOM 8733 N N . PHE A 1 6 ? -8.590 5.361 -2.886 1.00 0.00 6 PHE A N 17
ATOM 8734 C CA . PHE A 1 6 ? -8.546 6.814 -2.809 1.00 0.00 6 PHE A CA 17
ATOM 8735 C C . PHE A 1 6 ? -7.102 7.319 -2.840 1.00 0.00 6 PHE A C 17
ATOM 8736 O O . PHE A 1 6 ? -6.622 7.788 -3.867 1.00 0.00 6 PHE A O 17
ATOM 8753 N N . ASN A 1 7 ? -6.410 7.191 -1.718 1.00 0.00 7 ASN A N 17
ATOM 8754 C CA . ASN A 1 7 ? -5.027 7.647 -1.609 1.00 0.00 7 ASN A CA 17
ATOM 8755 C C . ASN A 1 7 ? -4.058 6.488 -1.820 1.00 0.00 7 ASN A C 17
ATOM 8756 O O . ASN A 1 7 ? -3.355 6.059 -0.896 1.00 0.00 7 ASN A O 17
ATOM 8767 N N . GLU A 1 8 ? -4.022 5.986 -3.045 1.00 0.00 8 GLU A N 17
ATOM 8768 C CA . GLU A 1 8 ? -3.154 4.871 -3.402 1.00 0.00 8 GLU A CA 17
ATOM 8769 C C . GLU A 1 8 ? -1.683 5.237 -3.218 1.00 0.00 8 GLU A C 17
ATOM 8770 O O . GLU A 1 8 ? -0.905 4.465 -2.648 1.00 0.00 8 GLU A O 17
ATOM 8782 N N . ASN A 1 9 ? -1.316 6.421 -3.684 1.00 0.00 9 ASN A N 17
ATOM 8783 C CA . ASN A 1 9 ? 0.052 6.907 -3.573 1.00 0.00 9 ASN A CA 17
ATOM 8784 C C . ASN A 1 9 ? 0.436 7.100 -2.117 1.00 0.00 9 ASN A C 17
ATOM 8785 O O . ASN A 1 9 ? 1.585 6.893 -1.743 1.00 0.00 9 ASN A O 17
ATOM 8796 N N . GLU A 1 10 ? -0.534 7.477 -1.290 1.00 0.00 10 GLU A N 17
ATOM 8797 C CA . GLU A 1 10 ? -0.285 7.679 0.133 1.00 0.00 10 GLU A CA 17
ATOM 8798 C C . GLU A 1 10 ? 0.012 6.340 0.790 1.00 0.00 10 GLU A C 17
ATOM 8799 O O . GLU A 1 10 ? 0.927 6.223 1.606 1.00 0.00 10 GLU A O 17
ATOM 8811 N N . CYS A 1 11 ? -0.761 5.325 0.420 1.00 0.00 11 CYS A N 17
ATOM 8812 C CA . CYS A 1 11 ? -0.549 3.983 0.939 1.00 0.00 11 CYS A CA 17
ATOM 8813 C C . CYS A 1 11 ? 0.849 3.518 0.554 1.00 0.00 11 CYS A C 17
ATOM 8814 O O . CYS A 1 11 ? 1.595 2.979 1.378 1.00 0.00 11 CYS A O 17
ATOM 8821 N N . HIS A 1 12 ? 1.205 3.768 -0.703 1.00 0.00 12 HIS A N 17
ATOM 8822 C CA . HIS A 1 12 ? 2.519 3.404 -1.216 1.00 0.00 12 HIS A CA 17
ATOM 8823 C C . HIS A 1 12 ? 3.604 4.209 -0.503 1.00 0.00 12 HIS A C 17
ATOM 8824 O O . HIS A 1 12 ? 4.655 3.673 -0.162 1.00 0.00 12 HIS A O 17
ATOM 8839 N N . ALA A 1 13 ? 3.341 5.498 -0.288 1.00 0.00 13 ALA A N 17
ATOM 8840 C CA . ALA A 1 13 ? 4.284 6.373 0.398 1.00 0.00 13 ALA A CA 17
ATOM 8841 C C . ALA A 1 13 ? 4.540 5.855 1.804 1.00 0.00 13 ALA A C 17
ATOM 8842 O O . ALA A 1 13 ? 5.684 5.777 2.248 1.00 0.00 13 ALA A O 17
ATOM 8849 N N . HIS A 1 14 ? 3.460 5.500 2.496 1.00 0.00 14 HIS A N 17
ATOM 8850 C CA . HIS A 1 14 ? 3.562 4.948 3.841 1.00 0.00 14 HIS A CA 17
ATOM 8851 C C . HIS A 1 14 ? 4.442 3.712 3.808 1.00 0.00 14 HIS A C 17
ATOM 8852 O O . HIS A 1 14 ? 5.354 3.557 4.617 1.00 0.00 14 HIS A O 17
ATOM 8867 N N . CYS A 1 15 ? 4.135 2.836 2.869 1.00 0.00 15 CYS A N 17
ATOM 8868 C CA . CYS A 1 15 ? 4.885 1.603 2.682 1.00 0.00 15 CYS A CA 17
ATOM 8869 C C . CYS A 1 15 ? 6.370 1.904 2.493 1.00 0.00 15 CYS A C 17
ATOM 8870 O O . CYS A 1 15 ? 7.240 1.236 3.055 1.00 0.00 15 CYS A O 17
ATOM 8877 N N . LEU A 1 16 ? 6.643 2.947 1.732 1.00 0.00 16 LEU A N 17
ATOM 8878 C CA . LEU A 1 16 ? 8.006 3.379 1.467 1.00 0.00 16 LEU A CA 17
ATOM 8879 C C . LEU A 1 16 ? 8.699 3.804 2.758 1.00 0.00 16 LEU A C 17
ATOM 8880 O O . LEU A 1 16 ? 9.913 3.652 2.906 1.00 0.00 16 LEU A O 17
ATOM 8896 N N . SER A 1 17 ? 7.910 4.317 3.691 1.00 0.00 17 SER A N 17
ATOM 8897 C CA . SER A 1 17 ? 8.430 4.789 4.965 1.00 0.00 17 SER A CA 17
ATOM 8898 C C . SER A 1 17 ? 8.679 3.644 5.949 1.00 0.00 17 SER A C 17
ATOM 8899 O O . SER A 1 17 ? 9.340 3.838 6.966 1.00 0.00 17 SER A O 17
ATOM 8907 N N . ILE A 1 18 ? 8.166 2.447 5.661 1.00 0.00 18 ILE A N 17
ATOM 8908 C CA . ILE A 1 18 ? 8.370 1.333 6.578 1.00 0.00 18 ILE A CA 17
ATOM 8909 C C . ILE A 1 18 ? 9.442 0.383 6.056 1.00 0.00 18 ILE A C 17
ATOM 8910 O O . ILE A 1 18 ? 9.417 -0.816 6.327 1.00 0.00 18 ILE A O 17
ATOM 8926 N N . GLY A 1 19 ? 10.376 0.927 5.288 1.00 0.00 19 GLY A N 17
ATOM 8927 C CA . GLY A 1 19 ? 11.471 0.132 4.764 1.00 0.00 19 GLY A CA 17
ATOM 8928 C C . GLY A 1 19 ? 11.195 -0.445 3.391 1.00 0.00 19 GLY A C 17
ATOM 8929 O O . GLY A 1 19 ? 12.107 -0.569 2.573 1.00 0.00 19 GLY A O 17
ATOM 8933 N N . ARG A 1 20 ? 9.941 -0.775 3.127 1.00 0.00 20 ARG A N 17
ATOM 8934 C CA . ARG A 1 20 ? 9.558 -1.361 1.845 1.00 0.00 20 ARG A CA 17
ATOM 8935 C C . ARG A 1 20 ? 9.674 -0.330 0.724 1.00 0.00 20 ARG A C 17
ATOM 8936 O O . ARG A 1 20 ? 9.715 0.873 0.974 1.00 0.00 20 ARG A O 17
ATOM 8957 N N . LYS A 1 21 ? 9.782 -0.802 -0.511 1.00 0.00 21 LYS A N 17
ATOM 8958 C CA . LYS A 1 21 ? 9.900 0.099 -1.652 1.00 0.00 21 LYS A CA 17
ATOM 8959 C C . LYS A 1 21 ? 8.614 0.143 -2.465 1.00 0.00 21 LYS A C 17
ATOM 8960 O O . LYS A 1 21 ? 8.268 1.166 -3.061 1.00 0.00 21 LYS A O 17
ATOM 8979 N N . PHE A 1 22 ? 7.907 -0.967 -2.486 1.00 0.00 22 PHE A N 17
ATOM 8980 C CA . PHE A 1 22 ? 6.656 -1.050 -3.222 1.00 0.00 22 PHE A CA 17
ATOM 8981 C C . PHE A 1 22 ? 5.581 -1.663 -2.351 1.00 0.00 22 PHE A C 17
ATOM 8982 O O . PHE A 1 22 ? 5.865 -2.478 -1.469 1.00 0.00 22 PHE A O 17
ATOM 8999 N N . GLY A 1 23 ? 4.354 -1.286 -2.632 1.00 0.00 23 GLY A N 17
ATOM 9000 C CA . GLY A 1 23 ? 3.224 -1.775 -1.879 1.00 0.00 23 GLY A CA 17
ATOM 9001 C C . GLY A 1 23 ? 1.989 -0.945 -2.137 1.00 0.00 23 GLY A C 17
ATOM 9002 O O . GLY A 1 23 ? 2.093 0.232 -2.494 1.00 0.00 23 GLY A O 17
ATOM 9006 N N . PHE A 1 24 ? 0.832 -1.564 -1.980 1.00 0.00 24 PHE A N 17
ATOM 9007 C CA . PHE A 1 24 ? -0.448 -0.905 -2.187 1.00 0.00 24 PHE A CA 17
ATOM 9008 C C . PHE A 1 24 ? -1.554 -1.813 -1.683 1.00 0.00 24 PHE A C 17
ATOM 9009 O O . PHE A 1 24 ? -1.280 -2.898 -1.180 1.00 0.00 24 PHE A O 17
ATOM 9026 N N . CYS A 1 25 ? -2.791 -1.380 -1.806 1.00 0.00 25 CYS A N 17
ATOM 9027 C CA . CYS A 1 25 ? -3.912 -2.181 -1.351 1.00 0.00 25 CYS A CA 17
ATOM 9028 C C . CYS A 1 25 ? -4.126 -3.378 -2.263 1.00 0.00 25 CYS A C 17
ATOM 9029 O O . CYS A 1 25 ? -4.476 -3.226 -3.435 1.00 0.00 25 CYS A O 17
ATOM 9036 N N . ALA A 1 26 ? -3.899 -4.563 -1.719 1.00 0.00 26 ALA A N 17
ATOM 9037 C CA . ALA A 1 26 ? -4.068 -5.795 -2.474 1.00 0.00 26 ALA A CA 17
ATOM 9038 C C . ALA A 1 26 ? -5.547 -6.074 -2.718 1.00 0.00 26 ALA A C 17
ATOM 9039 O O . ALA A 1 26 ? -6.227 -6.663 -1.878 1.00 0.00 26 ALA A O 17
ATOM 9046 N N . GLY A 1 27 ? -6.038 -5.634 -3.866 1.00 0.00 27 GLY A N 17
ATOM 9047 C CA . GLY A 1 27 ? -7.429 -5.836 -4.207 1.00 0.00 27 GLY A CA 17
ATOM 9048 C C . GLY A 1 27 ? -8.170 -4.522 -4.366 1.00 0.00 27 GLY A C 17
ATOM 9049 O O . GLY A 1 27 ? -8.199 -3.713 -3.436 1.00 0.00 27 GLY A O 17
ATOM 9053 N N . PRO A 1 28 ? -8.785 -4.288 -5.538 1.00 0.00 28 PRO A N 17
ATOM 9054 C CA . PRO A 1 28 ? -9.525 -3.051 -5.830 1.00 0.00 28 PRO A CA 17
ATOM 9055 C C . PRO A 1 28 ? -10.578 -2.727 -4.772 1.00 0.00 28 PRO A C 17
ATOM 9056 O O . PRO A 1 28 ? -10.598 -1.630 -4.221 1.00 0.00 28 PRO A O 17
ATOM 9067 N N . LEU A 1 29 ? -11.437 -3.694 -4.477 1.00 0.00 29 LEU A N 17
ATOM 9068 C CA . LEU A 1 29 ? -12.489 -3.499 -3.488 1.00 0.00 29 LEU A CA 17
ATOM 9069 C C . LEU A 1 29 ? -12.085 -4.101 -2.146 1.00 0.00 29 LEU A C 17
ATOM 9070 O O . LEU A 1 29 ? -12.930 -4.490 -1.344 1.00 0.00 29 LEU A O 17
ATOM 9086 N N . ARG A 1 30 ? -10.784 -4.186 -1.918 1.00 0.00 30 ARG A N 17
ATOM 9087 C CA . ARG A 1 30 ? -10.259 -4.729 -0.675 1.00 0.00 30 ARG A CA 17
ATOM 9088 C C . ARG A 1 30 ? -9.767 -3.596 0.221 1.00 0.00 30 ARG A C 17
ATOM 9089 O O . ARG A 1 30 ? -9.954 -3.622 1.438 1.00 0.00 30 ARG A O 17
ATOM 9110 N N . ALA A 1 31 ? -9.118 -2.613 -0.407 1.00 0.00 31 ALA A N 17
ATOM 9111 C CA . ALA A 1 31 ? -8.599 -1.429 0.282 1.00 0.00 31 ALA A CA 17
ATOM 9112 C C . ALA A 1 31 ? -7.648 -1.778 1.434 1.00 0.00 31 ALA A C 17
ATOM 9113 O O . ALA A 1 31 ? -7.428 -0.966 2.335 1.00 0.00 31 ALA A O 17
ATOM 9120 N N . THR A 1 32 ? -7.084 -2.976 1.399 1.00 0.00 32 THR A N 17
ATOM 9121 C CA . THR A 1 32 ? -6.156 -3.414 2.429 1.00 0.00 32 THR A CA 17
ATOM 9122 C C . THR A 1 32 ? -4.730 -3.326 1.902 1.00 0.00 32 THR A C 17
ATOM 9123 O O . THR A 1 32 ? -4.340 -4.090 1.021 1.00 0.00 32 THR A O 17
ATOM 9134 N N . CYS A 1 33 ? -3.968 -2.377 2.425 1.00 0.00 33 CYS A N 17
ATOM 9135 C CA . CYS A 1 33 ? -2.593 -2.175 1.985 1.00 0.00 33 CYS A CA 17
ATOM 9136 C C . CYS A 1 33 ? -1.708 -3.368 2.300 1.00 0.00 33 CYS A C 17
ATOM 9137 O O . CYS A 1 33 ? -1.772 -3.951 3.382 1.00 0.00 33 CYS A O 17
ATOM 9144 N N . THR A 1 34 ? -0.909 -3.729 1.321 1.00 0.00 34 THR A N 17
ATOM 9145 C CA . THR A 1 34 ? 0.037 -4.823 1.431 1.00 0.00 34 THR A CA 17
ATOM 9146 C C . THR A 1 34 ? 1.288 -4.489 0.620 1.00 0.00 34 THR A C 17
ATOM 9147 O O . THR A 1 34 ? 1.198 -4.108 -0.549 1.00 0.00 34 THR A O 17
ATOM 9158 N N . CYS A 1 35 ? 2.446 -4.604 1.243 1.00 0.00 35 CYS A N 17
ATOM 9159 C CA . CYS A 1 35 ? 3.696 -4.295 0.567 1.00 0.00 35 CYS A CA 17
ATOM 9160 C C . CYS A 1 35 ? 4.283 -5.534 -0.101 1.00 0.00 35 CYS A C 17
ATOM 9161 O O . CYS A 1 35 ? 3.888 -6.662 0.200 1.00 0.00 35 CYS A O 17
ATOM 9168 N N . GLY A 1 36 ? 5.230 -5.309 -1.011 1.00 0.00 36 GLY A N 17
ATOM 9169 C CA . GLY A 1 36 ? 5.866 -6.400 -1.734 1.00 0.00 36 GLY A CA 17
ATOM 9170 C C . GLY A 1 36 ? 6.670 -7.320 -0.838 1.00 0.00 36 GLY A C 17
ATOM 9171 O O . GLY A 1 36 ? 6.935 -8.469 -1.186 1.00 0.00 36 GLY A O 17
ATOM 9175 N N . LYS A 1 37 ? 7.081 -6.802 0.304 1.00 0.00 37 LYS A N 17
ATOM 9176 C CA . LYS A 1 37 ? 7.852 -7.581 1.259 1.00 0.00 37 LYS A CA 17
ATOM 9177 C C . LYS A 1 37 ? 7.179 -7.555 2.623 1.00 0.00 37 LYS A C 17
ATOM 9178 O O . LYS A 1 37 ? 7.843 -7.395 3.646 1.00 0.00 37 LYS A O 17
ATOM 9197 N N . GLN A 1 38 ? 5.855 -7.707 2.606 1.00 0.00 38 GLN A N 17
ATOM 9198 C CA . GLN A 1 38 ? 5.046 -7.708 3.822 1.00 0.00 38 GLN A CA 17
ATOM 9199 C C . GLN A 1 38 ? 5.190 -6.385 4.564 1.00 0.00 38 GLN A C 17
ATOM 9200 O O . GLN A 1 38 ? 5.419 -5.353 3.895 1.00 0.00 38 GLN A O 17
ATOM 9215 N N . GLY A 1 1 ? -10.126 2.769 -1.581 1.00 0.00 1 GLY A N 18
ATOM 9216 C CA . GLY A 1 1 ? -9.630 1.827 -0.548 1.00 0.00 1 GLY A CA 18
ATOM 9217 C C . GLY A 1 1 ? -8.976 2.571 0.587 1.00 0.00 1 GLY A C 18
ATOM 9218 O O . GLY A 1 1 ? -9.368 3.697 0.878 1.00 0.00 1 GLY A O 18
ATOM 9224 N N . PHE A 1 2 ? -7.990 1.949 1.227 1.00 0.00 2 PHE A N 18
ATOM 9225 C CA . PHE A 1 2 ? -7.277 2.586 2.330 1.00 0.00 2 PHE A CA 18
ATOM 9226 C C . PHE A 1 2 ? -6.596 3.858 1.837 1.00 0.00 2 PHE A C 18
ATOM 9227 O O . PHE A 1 2 ? -6.780 4.934 2.400 1.00 0.00 2 PHE A O 18
ATOM 9244 N N . GLY A 1 3 ? -5.811 3.718 0.778 1.00 0.00 3 GLY A N 18
ATOM 9245 C CA . GLY A 1 3 ? -5.134 4.860 0.204 1.00 0.00 3 GLY A CA 18
ATOM 9246 C C . GLY A 1 3 ? -5.619 5.141 -1.202 1.00 0.00 3 GLY A C 18
ATOM 9247 O O . GLY A 1 3 ? -6.291 6.142 -1.454 1.00 0.00 3 GLY A O 18
ATOM 9251 N N . CYS A 1 4 ? -5.288 4.237 -2.112 1.00 0.00 4 CYS A N 18
ATOM 9252 C CA . CYS A 1 4 ? -5.674 4.349 -3.514 1.00 0.00 4 CYS A CA 18
ATOM 9253 C C . CYS A 1 4 ? -7.192 4.456 -3.668 1.00 0.00 4 CYS A C 18
ATOM 9254 O O . CYS A 1 4 ? -7.954 3.865 -2.888 1.00 0.00 4 CYS A O 18
ATOM 9261 N N . PRO A 1 5 ? -7.663 5.199 -4.683 1.00 0.00 5 PRO A N 18
ATOM 9262 C CA . PRO A 1 5 ? -6.816 5.907 -5.645 1.00 0.00 5 PRO A CA 18
ATOM 9263 C C . PRO A 1 5 ? -6.551 7.360 -5.257 1.00 0.00 5 PRO A C 18
ATOM 9264 O O . PRO A 1 5 ? -6.132 8.167 -6.082 1.00 0.00 5 PRO A O 18
ATOM 9275 N N . PHE A 1 6 ? -6.822 7.691 -4.011 1.00 0.00 6 PHE A N 18
ATOM 9276 C CA . PHE A 1 6 ? -6.626 9.052 -3.532 1.00 0.00 6 PHE A CA 18
ATOM 9277 C C . PHE A 1 6 ? -5.247 9.236 -2.904 1.00 0.00 6 PHE A C 18
ATOM 9278 O O . PHE A 1 6 ? -4.432 10.009 -3.400 1.00 0.00 6 PHE A O 18
ATOM 9295 N N . ASN A 1 7 ? -4.983 8.507 -1.828 1.00 0.00 7 ASN A N 18
ATOM 9296 C CA . ASN A 1 7 ? -3.709 8.620 -1.123 1.00 0.00 7 ASN A CA 18
ATOM 9297 C C . ASN A 1 7 ? -2.848 7.381 -1.338 1.00 0.00 7 ASN A C 18
ATOM 9298 O O . ASN A 1 7 ? -2.272 6.830 -0.393 1.00 0.00 7 ASN A O 18
ATOM 9309 N N . GLU A 1 8 ? -2.752 6.942 -2.583 1.00 0.00 8 GLU A N 18
ATOM 9310 C CA . GLU A 1 8 ? -1.966 5.760 -2.905 1.00 0.00 8 GLU A CA 18
ATOM 9311 C C . GLU A 1 8 ? -0.477 6.042 -2.803 1.00 0.00 8 GLU A C 18
ATOM 9312 O O . GLU A 1 8 ? 0.292 5.192 -2.352 1.00 0.00 8 GLU A O 18
ATOM 9324 N N . ASN A 1 9 ? -0.075 7.237 -3.204 1.00 0.00 9 ASN A N 18
ATOM 9325 C CA . ASN A 1 9 ? 1.327 7.628 -3.148 1.00 0.00 9 ASN A CA 18
ATOM 9326 C C . ASN A 1 9 ? 1.780 7.711 -1.703 1.00 0.00 9 ASN A C 18
ATOM 9327 O O . ASN A 1 9 ? 2.897 7.321 -1.367 1.00 0.00 9 ASN A O 18
ATOM 9338 N N . GLU A 1 10 ? 0.892 8.196 -0.850 1.00 0.00 10 GLU A N 18
ATOM 9339 C CA . GLU A 1 10 ? 1.175 8.330 0.567 1.00 0.00 10 GLU A CA 18
ATOM 9340 C C . GLU A 1 10 ? 1.259 6.958 1.213 1.00 0.00 10 GLU A C 18
ATOM 9341 O O . GLU A 1 10 ? 2.154 6.695 2.016 1.00 0.00 10 GLU A O 18
ATOM 9353 N N . CYS A 1 11 ? 0.328 6.079 0.856 1.00 0.00 11 CYS A N 18
ATOM 9354 C CA . CYS A 1 11 ? 0.332 4.720 1.382 1.00 0.00 11 CYS A CA 18
ATOM 9355 C C . CYS A 1 11 ? 1.612 4.020 0.922 1.00 0.00 11 CYS A C 18
ATOM 9356 O O . CYS A 1 11 ? 2.257 3.295 1.685 1.00 0.00 11 CYS A O 18
ATOM 9363 N N . HIS A 1 12 ? 1.987 4.289 -0.326 1.00 0.00 12 HIS A N 18
ATOM 9364 C CA . HIS A 1 12 ? 3.192 3.729 -0.921 1.00 0.00 12 HIS A CA 18
ATOM 9365 C C . HIS A 1 12 ? 4.428 4.272 -0.201 1.00 0.00 12 HIS A C 18
ATOM 9366 O O . HIS A 1 12 ? 5.317 3.514 0.188 1.00 0.00 12 HIS A O 18
ATOM 9381 N N . ALA A 1 13 ? 4.468 5.592 -0.021 1.00 0.00 13 ALA A N 18
ATOM 9382 C CA . ALA A 1 13 ? 5.581 6.251 0.656 1.00 0.00 13 ALA A CA 18
ATOM 9383 C C . ALA A 1 13 ? 5.707 5.752 2.089 1.00 0.00 13 ALA A C 18
ATOM 9384 O O . ALA A 1 13 ? 6.810 5.538 2.587 1.00 0.00 13 ALA A O 18
ATOM 9391 N N . HIS A 1 14 ? 4.566 5.569 2.746 1.00 0.00 14 HIS A N 18
ATOM 9392 C CA . HIS A 1 14 ? 4.544 5.062 4.111 1.00 0.00 14 HIS A CA 18
ATOM 9393 C C . HIS A 1 14 ? 5.181 3.688 4.147 1.00 0.00 14 HIS A C 18
ATOM 9394 O O . HIS A 1 14 ? 6.020 3.395 4.996 1.00 0.00 14 HIS A O 18
ATOM 9409 N N . CYS A 1 15 ? 4.758 2.852 3.213 1.00 0.00 15 CYS A N 18
ATOM 9410 C CA . CYS A 1 15 ? 5.284 1.501 3.089 1.00 0.00 15 CYS A CA 18
ATOM 9411 C C . CYS A 1 15 ? 6.794 1.543 2.887 1.00 0.00 15 CYS A C 18
ATOM 9412 O O . CYS A 1 15 ? 7.537 0.704 3.406 1.00 0.00 15 CYS A O 18
ATOM 9419 N N . LEU A 1 16 ? 7.240 2.549 2.155 1.00 0.00 16 LEU A N 18
ATOM 9420 C CA . LEU A 1 16 ? 8.658 2.740 1.878 1.00 0.00 16 LEU A CA 18
ATOM 9421 C C . LEU A 1 16 ? 9.438 2.994 3.162 1.00 0.00 16 LEU A C 18
ATOM 9422 O O . LEU A 1 16 ? 10.613 2.637 3.266 1.00 0.00 16 LEU A O 18
ATOM 9438 N N . SER A 1 17 ? 8.769 3.587 4.146 1.00 0.00 17 SER A N 18
ATOM 9439 C CA . SER A 1 17 ? 9.399 3.897 5.419 1.00 0.00 17 SER A CA 18
ATOM 9440 C C . SER A 1 17 ? 9.536 2.646 6.284 1.00 0.00 17 SER A C 18
ATOM 9441 O O . SER A 1 17 ? 10.283 2.637 7.260 1.00 0.00 17 SER A O 18
ATOM 9449 N N . ILE A 1 18 ? 8.824 1.582 5.922 1.00 0.00 18 ILE A N 18
ATOM 9450 C CA . ILE A 1 18 ? 8.886 0.348 6.692 1.00 0.00 18 ILE A CA 18
ATOM 9451 C C . ILE A 1 18 ? 9.632 -0.748 5.934 1.00 0.00 18 ILE A C 18
ATOM 9452 O O . ILE A 1 18 ? 9.333 -1.936 6.074 1.00 0.00 18 ILE A O 18
ATOM 9468 N N . GLY A 1 19 ? 10.585 -0.338 5.105 1.00 0.00 19 GLY A N 18
ATOM 9469 C CA . GLY A 1 19 ? 11.400 -1.292 4.369 1.00 0.00 19 GLY A CA 18
ATOM 9470 C C . GLY A 1 19 ? 10.853 -1.672 3.004 1.00 0.00 19 GLY A C 18
ATOM 9471 O O . GLY A 1 19 ? 11.622 -2.046 2.114 1.00 0.00 19 GLY A O 18
ATOM 9475 N N . ARG A 1 20 ? 9.547 -1.567 2.821 1.00 0.00 20 ARG A N 18
ATOM 9476 C CA . ARG A 1 20 ? 8.926 -1.933 1.549 1.00 0.00 20 ARG A CA 18
ATOM 9477 C C . ARG A 1 20 ? 9.387 -1.000 0.430 1.00 0.00 20 ARG A C 18
ATOM 9478 O O . ARG A 1 20 ? 9.714 0.160 0.672 1.00 0.00 20 ARG A O 18
ATOM 9499 N N . LYS A 1 21 ? 9.467 -1.527 -0.785 1.00 0.00 21 LYS A N 18
ATOM 9500 C CA . LYS A 1 21 ? 9.894 -0.731 -1.932 1.00 0.00 21 LYS A CA 18
ATOM 9501 C C . LYS A 1 21 ? 8.723 -0.401 -2.847 1.00 0.00 21 LYS A C 18
ATOM 9502 O O . LYS A 1 21 ? 8.652 0.682 -3.429 1.00 0.00 21 LYS A O 18
ATOM 9521 N N . PHE A 1 22 ? 7.808 -1.337 -2.972 1.00 0.00 22 PHE A N 18
ATOM 9522 C CA . PHE A 1 22 ? 6.629 -1.143 -3.800 1.00 0.00 22 PHE A CA 18
ATOM 9523 C C . PHE A 1 22 ? 5.409 -1.695 -3.090 1.00 0.00 22 PHE A C 18
ATOM 9524 O O . PHE A 1 22 ? 5.525 -2.563 -2.222 1.00 0.00 22 PHE A O 18
ATOM 9541 N N . GLY A 1 23 ? 4.253 -1.194 -3.477 1.00 0.00 23 GLY A N 18
ATOM 9542 C CA . GLY A 1 23 ? 3.012 -1.633 -2.882 1.00 0.00 23 GLY A CA 18
ATOM 9543 C C . GLY A 1 23 ? 1.864 -0.704 -3.208 1.00 0.00 23 GLY A C 18
ATOM 9544 O O . GLY A 1 23 ? 2.080 0.469 -3.531 1.00 0.00 23 GLY A O 18
ATOM 9548 N N . PHE A 1 24 ? 0.654 -1.234 -3.138 1.00 0.00 24 PHE A N 18
ATOM 9549 C CA . PHE A 1 24 ? -0.560 -0.478 -3.415 1.00 0.00 24 PHE A CA 18
ATOM 9550 C C . PHE A 1 24 ? -1.761 -1.279 -2.937 1.00 0.00 24 PHE A C 18
ATOM 9551 O O . PHE A 1 24 ? -1.607 -2.413 -2.497 1.00 0.00 24 PHE A O 18
ATOM 9568 N N . CYS A 1 25 ? -2.944 -0.698 -3.018 1.00 0.00 25 CYS A N 18
ATOM 9569 C CA . CYS A 1 25 ? -4.155 -1.377 -2.576 1.00 0.00 25 CYS A CA 18
ATOM 9570 C C . CYS A 1 25 ? -4.446 -2.601 -3.434 1.00 0.00 25 CYS A C 18
ATOM 9571 O O . CYS A 1 25 ? -4.791 -2.480 -4.609 1.00 0.00 25 CYS A O 18
ATOM 9578 N N . ALA A 1 26 ? -4.309 -3.776 -2.839 1.00 0.00 26 ALA A N 18
ATOM 9579 C CA . ALA A 1 26 ? -4.556 -5.022 -3.548 1.00 0.00 26 ALA A CA 18
ATOM 9580 C C . ALA A 1 26 ? -5.452 -5.944 -2.731 1.00 0.00 26 ALA A C 18
ATOM 9581 O O . ALA A 1 26 ? -4.983 -6.693 -1.877 1.00 0.00 26 ALA A O 18
ATOM 9588 N N . GLY A 1 27 ? -6.748 -5.882 -2.994 1.00 0.00 27 GLY A N 18
ATOM 9589 C CA . GLY A 1 27 ? -7.684 -6.719 -2.274 1.00 0.00 27 GLY A CA 18
ATOM 9590 C C . GLY A 1 27 ? -9.098 -6.586 -2.800 1.00 0.00 27 GLY A C 18
ATOM 9591 O O . GLY A 1 27 ? -9.692 -5.514 -2.707 1.00 0.00 27 GLY A O 18
ATOM 9595 N N . PRO A 1 28 ? -9.659 -7.662 -3.375 1.00 0.00 28 PRO A N 18
ATOM 9596 C CA . PRO A 1 28 ? -11.023 -7.648 -3.911 1.00 0.00 28 PRO A CA 18
ATOM 9597 C C . PRO A 1 28 ? -12.078 -7.538 -2.810 1.00 0.00 28 PRO A C 18
ATOM 9598 O O . PRO A 1 28 ? -13.095 -6.870 -2.975 1.00 0.00 28 PRO A O 18
ATOM 9609 N N . LEU A 1 29 ? -11.825 -8.198 -1.685 1.00 0.00 29 LEU A N 18
ATOM 9610 C CA . LEU A 1 29 ? -12.750 -8.164 -0.559 1.00 0.00 29 LEU A CA 18
ATOM 9611 C C . LEU A 1 29 ? -12.561 -6.875 0.229 1.00 0.00 29 LEU A C 18
ATOM 9612 O O . LEU A 1 29 ? -13.527 -6.240 0.657 1.00 0.00 29 LEU A O 18
ATOM 9628 N N . ARG A 1 30 ? -11.305 -6.502 0.420 1.00 0.00 30 ARG A N 18
ATOM 9629 C CA . ARG A 1 30 ? -10.954 -5.288 1.139 1.00 0.00 30 ARG A CA 18
ATOM 9630 C C . ARG A 1 30 ? -9.805 -4.598 0.424 1.00 0.00 30 ARG A C 18
ATOM 9631 O O . ARG A 1 30 ? -8.686 -5.108 0.406 1.00 0.00 30 ARG A O 18
ATOM 9652 N N . ALA A 1 31 ? -10.090 -3.450 -0.175 1.00 0.00 31 ALA A N 18
ATOM 9653 C CA . ALA A 1 31 ? -9.083 -2.696 -0.912 1.00 0.00 31 ALA A CA 18
ATOM 9654 C C . ALA A 1 31 ? -8.095 -1.999 0.022 1.00 0.00 31 ALA A C 18
ATOM 9655 O O . ALA A 1 31 ? -8.119 -0.774 0.176 1.00 0.00 31 ALA A O 18
ATOM 9662 N N . THR A 1 32 ? -7.236 -2.785 0.646 1.00 0.00 32 THR A N 18
ATOM 9663 C CA . THR A 1 32 ? -6.228 -2.260 1.549 1.00 0.00 32 THR A CA 18
ATOM 9664 C C . THR A 1 32 ? -4.870 -2.276 0.856 1.00 0.00 32 THR A C 18
ATOM 9665 O O . THR A 1 32 ? -4.679 -2.998 -0.124 1.00 0.00 32 THR A O 18
ATOM 9676 N N . CYS A 1 33 ? -3.936 -1.474 1.344 1.00 0.00 33 CYS A N 18
ATOM 9677 C CA . CYS A 1 33 ? -2.613 -1.417 0.744 1.00 0.00 33 CYS A CA 18
ATOM 9678 C C . CYS A 1 33 ? -1.834 -2.687 1.033 1.00 0.00 33 CYS A C 18
ATOM 9679 O O . CYS A 1 33 ? -1.760 -3.147 2.172 1.00 0.00 33 CYS A O 18
ATOM 9686 N N . THR A 1 34 ? -1.286 -3.256 -0.016 1.00 0.00 34 THR A N 18
ATOM 9687 C CA . THR A 1 34 ? -0.488 -4.461 0.077 1.00 0.00 34 THR A CA 18
ATOM 9688 C C . THR A 1 34 ? 0.857 -4.227 -0.598 1.00 0.00 34 THR A C 18
ATOM 9689 O O . THR A 1 34 ? 0.916 -3.806 -1.756 1.00 0.00 34 THR A O 18
ATOM 9700 N N . CYS A 1 35 ? 1.932 -4.476 0.126 1.00 0.00 35 CYS A N 18
ATOM 9701 C CA . CYS A 1 35 ? 3.261 -4.268 -0.413 1.00 0.00 35 CYS A CA 18
ATOM 9702 C C . CYS A 1 35 ? 3.996 -5.589 -0.608 1.00 0.00 35 CYS A C 18
ATOM 9703 O O . CYS A 1 35 ? 3.538 -6.635 -0.151 1.00 0.00 35 CYS A O 18
ATOM 9710 N N . GLY A 1 36 ? 5.134 -5.531 -1.299 1.00 0.00 36 GLY A N 18
ATOM 9711 C CA . GLY A 1 36 ? 5.925 -6.725 -1.562 1.00 0.00 36 GLY A CA 18
ATOM 9712 C C . GLY A 1 36 ? 6.386 -7.425 -0.299 1.00 0.00 36 GLY A C 18
ATOM 9713 O O . GLY A 1 36 ? 6.575 -8.638 -0.280 1.00 0.00 36 GLY A O 18
ATOM 9717 N N . LYS A 1 37 ? 6.577 -6.652 0.754 1.00 0.00 37 LYS A N 18
ATOM 9718 C CA . LYS A 1 37 ? 7.008 -7.196 2.032 1.00 0.00 37 LYS A CA 18
ATOM 9719 C C . LYS A 1 37 ? 5.910 -7.015 3.067 1.00 0.00 37 LYS A C 18
ATOM 9720 O O . LYS A 1 37 ? 6.191 -6.787 4.245 1.00 0.00 37 LYS A O 18
ATOM 9739 N N . GLN A 1 38 ? 4.665 -7.121 2.603 1.00 0.00 38 GLN A N 18
ATOM 9740 C CA . GLN A 1 38 ? 3.489 -6.964 3.453 1.00 0.00 38 GLN A CA 18
ATOM 9741 C C . GLN A 1 38 ? 3.458 -5.564 4.050 1.00 0.00 38 GLN A C 18
ATOM 9742 O O . GLN A 1 38 ? 3.842 -4.610 3.337 1.00 0.00 38 GLN A O 18
ATOM 9757 N N . GLY A 1 1 ? -9.388 2.027 -2.810 1.00 0.00 1 GLY A N 19
ATOM 9758 C CA . GLY A 1 1 ? -8.833 1.219 -1.695 1.00 0.00 1 GLY A CA 19
ATOM 9759 C C . GLY A 1 1 ? -8.542 2.080 -0.490 1.00 0.00 1 GLY A C 19
ATOM 9760 O O . GLY A 1 1 ? -9.115 3.157 -0.360 1.00 0.00 1 GLY A O 19
ATOM 9766 N N . PHE A 1 2 ? -7.664 1.601 0.389 1.00 0.00 2 PHE A N 19
ATOM 9767 C CA . PHE A 1 2 ? -7.286 2.342 1.590 1.00 0.00 2 PHE A CA 19
ATOM 9768 C C . PHE A 1 2 ? -6.750 3.726 1.225 1.00 0.00 2 PHE A C 19
ATOM 9769 O O . PHE A 1 2 ? -7.188 4.734 1.770 1.00 0.00 2 PHE A O 19
ATOM 9786 N N . GLY A 1 3 ? -5.800 3.761 0.301 1.00 0.00 3 GLY A N 19
ATOM 9787 C CA . GLY A 1 3 ? -5.234 5.024 -0.125 1.00 0.00 3 GLY A CA 19
ATOM 9788 C C . GLY A 1 3 ? -5.535 5.320 -1.580 1.00 0.00 3 GLY A C 19
ATOM 9789 O O . GLY A 1 3 ? -6.186 6.311 -1.901 1.00 0.00 3 GLY A O 19
ATOM 9793 N N . CYS A 1 4 ? -5.063 4.442 -2.456 1.00 0.00 4 CYS A N 19
ATOM 9794 C CA . CYS A 1 4 ? -5.262 4.582 -3.895 1.00 0.00 4 CYS A CA 19
ATOM 9795 C C . CYS A 1 4 ? -6.746 4.571 -4.263 1.00 0.00 4 CYS A C 19
ATOM 9796 O O . CYS A 1 4 ? -7.555 3.890 -3.619 1.00 0.00 4 CYS A O 19
ATOM 9803 N N . PRO A 1 5 ? -7.129 5.320 -5.310 1.00 0.00 5 PRO A N 19
ATOM 9804 C CA . PRO A 1 5 ? -6.210 6.138 -6.101 1.00 0.00 5 PRO A CA 19
ATOM 9805 C C . PRO A 1 5 ? -6.091 7.570 -5.578 1.00 0.00 5 PRO A C 19
ATOM 9806 O O . PRO A 1 5 ? -5.368 8.388 -6.141 1.00 0.00 5 PRO A O 19
ATOM 9817 N N . PHE A 1 6 ? -6.813 7.864 -4.504 1.00 0.00 6 PHE A N 19
ATOM 9818 C CA . PHE A 1 6 ? -6.802 9.196 -3.907 1.00 0.00 6 PHE A CA 19
ATOM 9819 C C . PHE A 1 6 ? -5.435 9.512 -3.311 1.00 0.00 6 PHE A C 19
ATOM 9820 O O . PHE A 1 6 ? -4.707 10.367 -3.813 1.00 0.00 6 PHE A O 19
ATOM 9837 N N . ASN A 1 7 ? -5.088 8.807 -2.249 1.00 0.00 7 ASN A N 19
ATOM 9838 C CA . ASN A 1 7 ? -3.809 9.003 -1.584 1.00 0.00 7 ASN A CA 19
ATOM 9839 C C . ASN A 1 7 ? -2.880 7.845 -1.913 1.00 0.00 7 ASN A C 19
ATOM 9840 O O . ASN A 1 7 ? -2.416 7.118 -1.029 1.00 0.00 7 ASN A O 19
ATOM 9851 N N . GLU A 1 8 ? -2.624 7.671 -3.201 1.00 0.00 8 GLU A N 19
ATOM 9852 C CA . GLU A 1 8 ? -1.768 6.596 -3.678 1.00 0.00 8 GLU A CA 19
ATOM 9853 C C . GLU A 1 8 ? -0.327 6.816 -3.249 1.00 0.00 8 GLU A C 19
ATOM 9854 O O . GLU A 1 8 ? 0.352 5.883 -2.813 1.00 0.00 8 GLU A O 19
ATOM 9866 N N . ASN A 1 9 ? 0.128 8.056 -3.353 1.00 0.00 9 ASN A N 19
ATOM 9867 C CA . ASN A 1 9 ? 1.491 8.401 -2.972 1.00 0.00 9 ASN A CA 19
ATOM 9868 C C . ASN A 1 9 ? 1.687 8.190 -1.483 1.00 0.00 9 ASN A C 19
ATOM 9869 O O . ASN A 1 9 ? 2.737 7.729 -1.050 1.00 0.00 9 ASN A O 19
ATOM 9880 N N . GLU A 1 10 ? 0.653 8.494 -0.711 1.00 0.00 10 GLU A N 19
ATOM 9881 C CA . GLU A 1 10 ? 0.707 8.346 0.735 1.00 0.00 10 GLU A CA 19
ATOM 9882 C C . GLU A 1 10 ? 0.709 6.871 1.109 1.00 0.00 10 GLU A C 19
ATOM 9883 O O . GLU A 1 10 ? 1.415 6.451 2.023 1.00 0.00 10 GLU A O 19
ATOM 9895 N N . CYS A 1 11 ? -0.084 6.086 0.392 1.00 0.00 11 CYS A N 19
ATOM 9896 C CA . CYS A 1 11 ? -0.148 4.648 0.617 1.00 0.00 11 CYS A CA 19
ATOM 9897 C C . CYS A 1 11 ? 1.207 4.033 0.294 1.00 0.00 11 CYS A C 19
ATOM 9898 O O . CYS A 1 11 ? 1.759 3.238 1.068 1.00 0.00 11 CYS A O 19
ATOM 9905 N N . HIS A 1 12 ? 1.756 4.447 -0.841 1.00 0.00 12 HIS A N 19
ATOM 9906 C CA . HIS A 1 12 ? 3.053 3.976 -1.285 1.00 0.00 12 HIS A CA 19
ATOM 9907 C C . HIS A 1 12 ? 4.131 4.427 -0.300 1.00 0.00 12 HIS A C 19
ATOM 9908 O O . HIS A 1 12 ? 5.019 3.651 0.059 1.00 0.00 12 HIS A O 19
ATOM 9923 N N . ALA A 1 13 ? 4.038 5.682 0.134 1.00 0.00 13 ALA A N 19
ATOM 9924 C CA . ALA A 1 13 ? 4.985 6.242 1.092 1.00 0.00 13 ALA A CA 19
ATOM 9925 C C . ALA A 1 13 ? 4.902 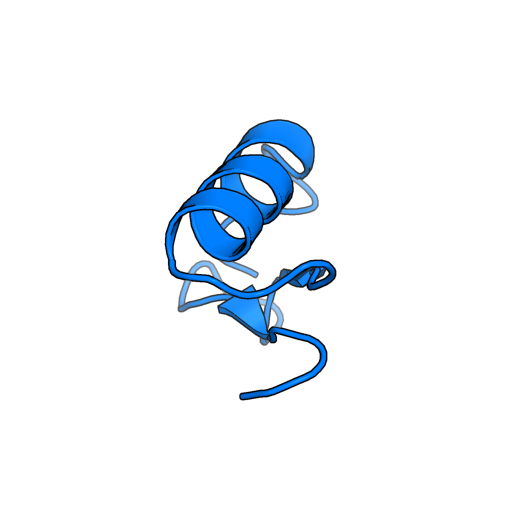5.490 2.411 1.00 0.00 13 ALA A C 19
ATOM 9926 O O . ALA A 1 13 ? 5.922 5.223 3.042 1.00 0.00 13 ALA A O 19
ATOM 9933 N N . HIS A 1 14 ? 3.679 5.159 2.822 1.00 0.00 14 HIS A N 19
ATOM 9934 C CA . HIS A 1 14 ? 3.464 4.402 4.048 1.00 0.00 14 HIS A CA 19
ATOM 9935 C C . HIS A 1 14 ? 4.248 3.109 3.975 1.00 0.00 14 HIS A C 19
ATOM 9936 O O . HIS A 1 14 ? 5.008 2.775 4.881 1.00 0.00 14 HIS A O 19
ATOM 9951 N N . CYS A 1 15 ? 4.035 2.382 2.890 1.00 0.00 15 CYS A N 19
ATOM 9952 C CA . CYS A 1 15 ? 4.748 1.126 2.665 1.00 0.00 15 CYS A CA 19
ATOM 9953 C C . CYS A 1 15 ? 6.257 1.354 2.724 1.00 0.00 15 CYS A C 19
ATOM 9954 O O . CYS A 1 15 ? 7.007 0.561 3.301 1.00 0.00 15 CYS A O 19
ATOM 9961 N N . LEU A 1 16 ? 6.685 2.467 2.157 1.00 0.00 16 LEU A N 19
ATOM 9962 C CA . LEU A 1 16 ? 8.096 2.836 2.137 1.00 0.00 16 LEU A CA 19
ATOM 9963 C C . LEU A 1 16 ? 8.621 3.076 3.548 1.00 0.00 16 LEU A C 19
ATOM 9964 O O . LEU A 1 16 ? 9.804 2.864 3.825 1.00 0.00 16 LEU A O 19
ATOM 9980 N N . SER A 1 17 ? 7.730 3.496 4.439 1.00 0.00 17 SER A N 19
ATOM 9981 C CA . SER A 1 17 ? 8.096 3.774 5.819 1.00 0.00 17 SER A CA 19
ATOM 9982 C C . SER A 1 17 ? 8.372 2.486 6.591 1.00 0.00 17 SER A C 19
ATOM 9983 O O . SER A 1 17 ? 9.033 2.509 7.626 1.00 0.00 17 SER A O 19
ATOM 9991 N N . ILE A 1 18 ? 7.880 1.354 6.088 1.00 0.00 18 ILE A N 19
ATOM 9992 C CA . ILE A 1 18 ? 8.099 0.090 6.775 1.00 0.00 18 ILE A CA 19
ATOM 9993 C C . ILE A 1 18 ? 9.210 -0.709 6.103 1.00 0.00 18 ILE A C 19
ATOM 9994 O O . ILE A 1 18 ? 9.225 -1.938 6.143 1.00 0.00 18 ILE A O 19
ATOM 10010 N N . GLY A 1 19 ? 10.130 0.004 5.462 1.00 0.00 19 GLY A N 19
ATOM 10011 C CA . GLY A 1 19 ? 11.263 -0.636 4.813 1.00 0.00 19 GLY A CA 19
ATOM 10012 C C . GLY A 1 19 ? 10.975 -1.110 3.400 1.00 0.00 19 GLY A C 19
ATOM 10013 O O . GLY A 1 19 ? 11.897 -1.273 2.597 1.00 0.00 19 GLY A O 19
ATOM 10017 N N . ARG A 1 20 ? 9.706 -1.317 3.081 1.00 0.00 20 ARG A N 19
ATOM 10018 C CA . ARG A 1 20 ? 9.322 -1.787 1.756 1.00 0.00 20 ARG A CA 19
ATOM 10019 C C . ARG A 1 20 ? 9.609 -0.716 0.703 1.00 0.00 20 ARG A C 19
ATOM 10020 O O . ARG A 1 20 ? 9.708 0.468 1.020 1.00 0.00 20 ARG A O 19
ATOM 10041 N N . LYS A 1 21 ? 9.786 -1.136 -0.543 1.00 0.00 21 LYS A N 19
ATOM 10042 C CA . LYS A 1 21 ? 10.079 -0.197 -1.622 1.00 0.00 21 LYS A CA 19
ATOM 10043 C C . LYS A 1 21 ? 8.871 0.017 -2.525 1.00 0.00 21 LYS A C 19
ATOM 10044 O O . LYS A 1 21 ? 8.799 0.991 -3.275 1.00 0.00 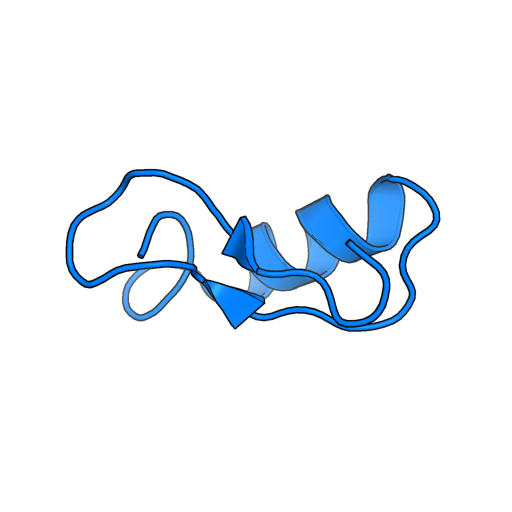21 LYS A O 19
ATOM 10063 N N . PHE A 1 22 ? 7.916 -0.889 -2.442 1.00 0.00 22 PHE A N 19
ATOM 10064 C CA . PHE A 1 22 ? 6.701 -0.789 -3.235 1.00 0.00 22 PHE A CA 19
ATOM 10065 C C . PHE A 1 22 ? 5.507 -1.126 -2.368 1.00 0.00 22 PHE A C 19
ATOM 10066 O O . PHE A 1 22 ? 5.649 -1.800 -1.345 1.00 0.00 22 PHE A O 19
ATOM 10083 N N . GLY A 1 23 ? 4.344 -0.669 -2.784 1.00 0.00 23 GLY A N 19
ATOM 10084 C CA . GLY A 1 23 ? 3.131 -0.926 -2.036 1.00 0.00 23 GLY A CA 19
ATOM 10085 C C . GLY A 1 23 ? 1.940 -0.189 -2.603 1.00 0.00 23 GLY A C 19
ATOM 10086 O O . GLY A 1 23 ? 2.081 0.927 -3.114 1.00 0.00 23 GLY A O 19
ATOM 10090 N N . PHE A 1 24 ? 0.777 -0.824 -2.529 1.00 0.00 24 PHE A N 19
ATOM 10091 C CA . PHE A 1 24 ? -0.470 -0.250 -3.020 1.00 0.00 24 PHE A CA 19
ATOM 10092 C C . PHE A 1 24 ? -1.643 -0.987 -2.389 1.00 0.00 24 PHE A C 19
ATOM 10093 O O . PHE A 1 24 ? -1.471 -2.074 -1.849 1.00 0.00 24 PHE A O 19
ATOM 10110 N N . CYS A 1 25 ? -2.828 -0.404 -2.453 1.00 0.00 25 CYS A N 19
ATOM 10111 C CA . CYS A 1 25 ? -4.005 -1.022 -1.865 1.00 0.00 25 CYS A CA 19
ATOM 10112 C C . CYS A 1 25 ? -4.499 -2.183 -2.716 1.00 0.00 25 CYS A C 19
ATOM 10113 O O . CYS A 1 25 ? -4.992 -1.995 -3.826 1.00 0.00 25 CYS A O 19
ATOM 10120 N N . ALA A 1 26 ? -4.356 -3.385 -2.179 1.00 0.00 26 ALA A N 19
ATOM 10121 C CA . ALA A 1 26 ? -4.773 -4.589 -2.873 1.00 0.00 26 ALA A CA 19
ATOM 10122 C C . ALA A 1 26 ? -5.677 -5.436 -1.985 1.00 0.00 26 ALA A C 19
ATOM 10123 O O . ALA A 1 26 ? -5.916 -5.097 -0.826 1.00 0.00 26 ALA A O 19
ATOM 10130 N N . GLY A 1 27 ? -6.177 -6.531 -2.536 1.00 0.00 27 GLY A N 19
ATOM 10131 C CA . GLY A 1 27 ? -7.046 -7.411 -1.784 1.00 0.00 27 GLY A CA 19
ATOM 10132 C C . GLY A 1 27 ? -8.456 -7.440 -2.342 1.00 0.00 27 GLY A C 19
ATOM 10133 O O . GLY A 1 27 ? -9.043 -6.389 -2.591 1.00 0.00 27 GLY A O 19
ATOM 10137 N N . PRO A 1 28 ? -9.020 -8.641 -2.561 1.00 0.00 28 PRO A N 19
ATOM 10138 C CA . PRO A 1 28 ? -10.379 -8.797 -3.097 1.00 0.00 28 PRO A CA 19
ATOM 10139 C C . PRO A 1 28 ? -11.428 -8.248 -2.139 1.00 0.00 28 PRO A C 19
ATOM 10140 O O . PRO A 1 28 ? -12.435 -7.678 -2.554 1.00 0.00 28 PRO A O 19
ATOM 10151 N N . LEU A 1 29 ? -11.176 -8.422 -0.851 1.00 0.00 29 LEU A N 19
ATOM 10152 C CA . LEU A 1 29 ? -12.081 -7.945 0.176 1.00 0.00 29 LEU A CA 19
ATOM 10153 C C . LEU A 1 29 ? -11.368 -6.923 1.042 1.00 0.00 29 LEU A C 19
ATOM 10154 O O . LEU A 1 29 ? -10.381 -7.249 1.699 1.00 0.00 29 LEU A O 19
ATOM 10170 N N . ARG A 1 30 ? -11.865 -5.687 1.017 1.00 0.00 30 ARG A N 19
ATOM 10171 C CA . ARG A 1 30 ? -11.279 -4.595 1.793 1.00 0.00 30 ARG A CA 19
ATOM 10172 C C . ARG A 1 30 ? -9.868 -4.286 1.302 1.00 0.00 30 ARG A C 19
ATOM 10173 O O . ARG A 1 30 ? -8.892 -4.509 2.017 1.00 0.00 30 ARG A O 19
ATOM 10194 N N . ALA A 1 31 ? -9.782 -3.770 0.078 1.00 0.00 31 ALA A N 19
ATOM 10195 C CA . ALA A 1 31 ? -8.506 -3.423 -0.545 1.00 0.00 31 ALA A CA 19
ATOM 10196 C C . ALA A 1 31 ? -7.696 -2.449 0.311 1.00 0.00 31 ALA A C 19
ATOM 10197 O O . ALA A 1 31 ? -7.885 -1.230 0.247 1.00 0.00 31 ALA A O 19
ATOM 10204 N N . THR A 1 32 ? -6.789 -3.001 1.096 1.00 0.00 32 THR A N 19
ATOM 10205 C CA . THR A 1 32 ? -5.934 -2.218 1.969 1.00 0.00 32 THR A CA 19
ATOM 10206 C C . THR A 1 32 ? -4.515 -2.216 1.409 1.00 0.00 32 THR A C 19
ATOM 10207 O O . THR A 1 32 ? -4.159 -3.089 0.620 1.00 0.00 32 THR A O 19
ATOM 10218 N N . CYS A 1 33 ? -3.711 -1.233 1.788 1.00 0.00 33 CYS A N 19
ATOM 10219 C CA . CYS A 1 33 ? -2.349 -1.141 1.277 1.00 0.00 33 CYS A CA 19
ATOM 10220 C C . CYS A 1 33 ? -1.525 -2.365 1.621 1.00 0.00 33 CYS A C 19
ATOM 10221 O O . CYS A 1 33 ? -1.341 -2.717 2.785 1.00 0.00 33 CYS A O 19
ATOM 10228 N N . THR A 1 34 ? -1.047 -2.995 0.577 1.00 0.00 34 THR A N 19
ATOM 10229 C CA . THR A 1 34 ? -0.212 -4.169 0.669 1.00 0.00 34 THR A CA 19
ATOM 10230 C C . THR A 1 34 ? 1.117 -3.857 0.001 1.00 0.00 34 THR A C 19
ATOM 10231 O O . THR A 1 34 ? 1.153 -3.435 -1.159 1.00 0.00 34 THR A O 19
ATOM 10242 N N . CYS A 1 35 ? 2.196 -4.024 0.732 1.00 0.00 35 CYS A N 19
ATOM 10243 C CA . CYS A 1 35 ? 3.506 -3.733 0.194 1.00 0.00 35 CYS A CA 19
ATOM 10244 C C . CYS A 1 35 ? 4.064 -4.928 -0.573 1.00 0.00 35 CYS A C 19
ATOM 10245 O O . CYS A 1 35 ? 3.552 -6.042 -0.454 1.00 0.00 35 CYS A O 19
ATOM 10252 N N . GLY A 1 36 ? 5.106 -4.683 -1.366 1.00 0.00 36 GLY A N 19
ATOM 10253 C CA . GLY A 1 36 ? 5.722 -5.737 -2.163 1.00 0.00 36 GLY A CA 19
ATOM 10254 C C . GLY A 1 36 ? 6.124 -6.951 -1.343 1.00 0.00 36 GLY A C 19
ATOM 10255 O O . GLY A 1 36 ? 5.861 -8.086 -1.733 1.00 0.00 36 GLY A O 19
ATOM 10259 N N . LYS A 1 37 ? 6.757 -6.711 -0.206 1.00 0.00 37 LYS A N 19
ATOM 10260 C CA . LYS A 1 37 ? 7.188 -7.795 0.666 1.00 0.00 37 LYS A CA 19
ATOM 10261 C C . LYS A 1 37 ? 6.307 -7.848 1.905 1.00 0.00 37 LYS A C 19
ATOM 10262 O O . LYS A 1 37 ? 6.801 -8.005 3.022 1.00 0.00 37 LYS A O 19
ATOM 10281 N N . GLN A 1 38 ? 5.000 -7.707 1.682 1.00 0.00 38 GLN A N 19
ATOM 10282 C CA . GLN A 1 38 ? 4.009 -7.723 2.753 1.00 0.00 38 GLN A CA 19
ATOM 10283 C C . GLN A 1 38 ? 4.306 -6.610 3.753 1.00 0.00 38 GLN A C 19
ATOM 10284 O O . GLN A 1 38 ? 4.646 -5.495 3.305 1.00 0.00 38 GLN A O 19
ATOM 10299 N N . GLY A 1 1 ? -9.874 2.121 -2.031 1.00 0.00 1 GLY A N 20
ATOM 10300 C CA . GLY A 1 1 ? -9.207 1.212 -1.068 1.00 0.00 1 GLY A CA 20
ATOM 10301 C C . GLY A 1 1 ? -8.696 1.970 0.132 1.00 0.00 1 GLY A C 20
ATOM 10302 O O . GLY A 1 1 ? -9.244 3.016 0.465 1.00 0.00 1 GLY A O 20
ATOM 10308 N N . PHE A 1 2 ? -7.655 1.449 0.772 1.00 0.00 2 PHE A N 20
ATOM 10309 C CA . PHE A 1 2 ? -7.071 2.100 1.940 1.00 0.00 2 PHE A CA 20
ATOM 10310 C C . PHE A 1 2 ? -6.503 3.463 1.552 1.00 0.00 2 PHE A C 20
ATOM 10311 O O . PHE A 1 2 ? -6.868 4.485 2.124 1.00 0.00 2 PHE A O 20
ATOM 10328 N N . GLY A 1 3 ? -5.615 3.463 0.568 1.00 0.00 3 GLY A N 20
ATOM 10329 C CA . GLY A 1 3 ? -5.029 4.703 0.104 1.00 0.00 3 GLY A CA 20
ATOM 10330 C C . GLY A 1 3 ? -5.506 5.048 -1.290 1.00 0.00 3 GLY A C 20
ATOM 10331 O O . GLY A 1 3 ? -6.120 6.090 -1.509 1.00 0.00 3 GLY A O 20
ATOM 10335 N N . CYS A 1 4 ? -5.225 4.159 -2.232 1.00 0.00 4 CYS A N 20
ATOM 10336 C CA . CYS A 1 4 ? -5.623 4.337 -3.620 1.00 0.00 4 CYS A CA 20
ATOM 10337 C C . CYS A 1 4 ? -7.144 4.443 -3.749 1.00 0.00 4 CYS A C 20
ATOM 10338 O O . CYS A 1 4 ? -7.886 3.716 -3.078 1.00 0.00 4 CYS A O 20
ATOM 10345 N N . PRO A 1 5 ? -7.637 5.336 -4.622 1.00 0.00 5 PRO A N 20
ATOM 10346 C CA . PRO A 1 5 ? -6.810 6.209 -5.451 1.00 0.00 5 PRO A CA 20
ATOM 10347 C C . PRO A 1 5 ? -6.662 7.623 -4.888 1.00 0.00 5 PRO A C 20
ATOM 10348 O O . PRO A 1 5 ? -6.054 8.484 -5.513 1.00 0.00 5 PRO A O 20
ATOM 10359 N N . PHE A 1 6 ? -7.233 7.851 -3.717 1.00 0.00 6 PHE A N 20
ATOM 10360 C CA . PHE A 1 6 ? -7.180 9.164 -3.077 1.00 0.00 6 PHE A CA 20
ATOM 10361 C C . PHE A 1 6 ? -5.762 9.511 -2.634 1.00 0.00 6 PHE A C 20
ATOM 10362 O O . PHE A 1 6 ? -5.234 10.566 -2.975 1.00 0.00 6 PHE A O 20
ATOM 10379 N N . ASN A 1 7 ? -5.154 8.616 -1.873 1.00 0.00 7 ASN A N 20
ATOM 10380 C CA . ASN A 1 7 ? -3.801 8.826 -1.374 1.00 0.00 7 ASN A CA 20
ATOM 10381 C C . ASN A 1 7 ? -2.954 7.588 -1.630 1.00 0.00 7 ASN A C 20
ATOM 10382 O O . ASN A 1 7 ? -2.348 7.028 -0.713 1.00 0.00 7 ASN A O 20
ATOM 10393 N N . GLU A 1 8 ? -2.917 7.163 -2.884 1.00 0.00 8 GLU A N 20
ATOM 10394 C CA . GLU A 1 8 ? -2.157 5.986 -3.270 1.00 0.00 8 GLU A CA 20
ATOM 10395 C C . GLU A 1 8 ? -0.663 6.220 -3.096 1.00 0.00 8 GLU A C 20
ATOM 10396 O O . GLU A 1 8 ? 0.050 5.364 -2.566 1.00 0.00 8 GLU A O 20
ATOM 10408 N N . ASN A 1 9 ? -0.202 7.384 -3.524 1.00 0.00 9 ASN A N 20
ATOM 10409 C CA . ASN A 1 9 ? 1.204 7.744 -3.408 1.00 0.00 9 ASN A CA 20
ATOM 10410 C C . ASN A 1 9 ? 1.600 7.855 -1.946 1.00 0.00 9 ASN A C 20
ATOM 10411 O O . ASN A 1 9 ? 2.704 7.477 -1.564 1.00 0.00 9 ASN A O 20
ATOM 10422 N N . GLU A 1 10 ? 0.673 8.336 -1.127 1.00 0.00 10 GLU A N 20
ATOM 10423 C CA . GLU A 1 10 ? 0.918 8.493 0.302 1.00 0.00 10 GLU A CA 20
ATOM 10424 C C . GLU A 1 10 ? 1.053 7.129 0.959 1.00 0.00 10 GLU A C 20
ATOM 10425 O O . GLU A 1 10 ? 1.944 6.905 1.780 1.00 0.00 10 GLU A O 20
ATOM 10437 N N . CYS A 1 11 ? 0.170 6.210 0.587 1.00 0.00 11 CYS A N 20
ATOM 10438 C CA . CYS A 1 11 ? 0.218 4.860 1.126 1.00 0.00 11 CYS A CA 20
ATOM 10439 C C . CYS A 1 11 ? 1.502 4.185 0.650 1.00 0.00 11 CYS A C 20
ATOM 10440 O O . CYS A 1 11 ? 2.135 3.428 1.387 1.00 0.00 11 CYS A O 20
ATOM 10447 N N . HIS A 1 12 ? 1.894 4.505 -0.581 1.00 0.00 12 HIS A N 20
ATOM 10448 C CA . HIS A 1 12 ? 3.109 3.967 -1.176 1.00 0.00 12 HIS A CA 20
ATOM 10449 C C . HIS A 1 12 ? 4.332 4.528 -0.452 1.00 0.00 12 HIS A C 20
ATOM 10450 O O . HIS A 1 12 ? 5.260 3.791 -0.121 1.00 0.00 12 HIS A O 20
ATOM 10465 N N . ALA A 1 13 ? 4.322 5.838 -0.212 1.00 0.00 13 ALA A N 20
ATOM 10466 C CA . ALA A 1 13 ? 5.415 6.505 0.485 1.00 0.00 13 ALA A CA 20
ATOM 10467 C C . ALA A 1 13 ? 5.564 5.931 1.884 1.00 0.00 13 ALA A C 20
ATOM 10468 O O . ALA A 1 13 ? 6.670 5.614 2.320 1.00 0.00 13 ALA A O 20
ATOM 10475 N N . HIS A 1 14 ? 4.436 5.796 2.580 1.00 0.00 14 HIS A N 20
ATOM 10476 C CA . HIS A 1 14 ? 4.429 5.223 3.922 1.00 0.00 14 HIS A CA 20
ATOM 10477 C C . HIS A 1 14 ? 5.008 3.821 3.883 1.00 0.00 14 HIS A C 20
ATOM 10478 O O . HIS A 1 14 ? 5.839 3.452 4.707 1.00 0.00 14 HIS A O 20
ATOM 10493 N N . CYS A 1 15 ? 4.533 3.053 2.921 1.00 0.00 15 CYS A N 20
ATOM 10494 C CA . CYS A 1 15 ? 4.982 1.680 2.716 1.00 0.00 15 CYS A CA 20
ATOM 10495 C C . CYS A 1 15 ? 6.499 1.628 2.565 1.00 0.00 15 CYS A C 20
ATOM 10496 O O . CYS A 1 15 ? 7.173 0.755 3.121 1.00 0.00 15 CYS A O 20
ATOM 10503 N N . LEU A 1 16 ? 7.026 2.603 1.848 1.00 0.00 16 LEU A N 20
ATOM 10504 C CA . LEU A 1 16 ? 8.457 2.706 1.605 1.00 0.00 16 LEU A CA 20
ATOM 10505 C C . LEU A 1 16 ? 9.231 2.921 2.902 1.00 0.00 16 LEU A C 20
ATOM 10506 O O . LEU A 1 16 ? 10.405 2.554 3.000 1.00 0.00 16 LEU A O 20
ATOM 10522 N N . SER A 1 17 ? 8.572 3.515 3.887 1.00 0.00 17 SER A N 20
ATOM 10523 C CA . SER A 1 17 ? 9.199 3.785 5.173 1.00 0.00 17 SER A CA 20
ATOM 10524 C C . SER A 1 17 ? 9.218 2.539 6.060 1.00 0.00 17 SER A C 20
ATOM 10525 O O . SER A 1 17 ? 9.950 2.488 7.045 1.00 0.00 17 SER A O 20
ATOM 10533 N N . ILE A 1 18 ? 8.431 1.523 5.707 1.00 0.00 18 ILE A N 20
ATOM 10534 C CA . ILE A 1 18 ? 8.378 0.306 6.513 1.00 0.00 18 ILE A CA 20
ATOM 10535 C C . ILE A 1 18 ? 9.297 -0.777 5.951 1.00 0.00 18 ILE A C 20
ATOM 10536 O O . ILE A 1 18 ? 9.015 -1.969 6.065 1.00 0.00 18 ILE A O 20
ATOM 10552 N N . GLY A 1 19 ? 10.386 -0.354 5.321 1.00 0.00 19 GLY A N 20
ATOM 10553 C CA . GLY A 1 19 ? 11.348 -1.295 4.771 1.00 0.00 19 GLY A CA 20
ATOM 10554 C C . GLY A 1 19 ? 10.915 -1.908 3.453 1.00 0.00 19 GLY A C 20
ATOM 10555 O O . GLY A 1 19 ? 11.610 -2.770 2.905 1.00 0.00 19 GLY A O 20
ATOM 10559 N N . ARG A 1 20 ? 9.778 -1.472 2.935 1.00 0.00 20 ARG A N 20
ATOM 10560 C CA . ARG A 1 20 ? 9.270 -1.987 1.673 1.00 0.00 20 ARG A CA 20
ATOM 10561 C C . ARG A 1 20 ? 9.665 -1.045 0.538 1.00 0.00 20 ARG A C 20
ATOM 10562 O O . ARG A 1 20 ? 9.855 0.152 0.755 1.00 0.00 20 ARG A O 20
ATOM 10583 N N . LYS A 1 21 ? 9.834 -1.583 -0.665 1.00 0.00 21 LYS A N 20
ATOM 10584 C CA . LYS A 1 21 ? 10.224 -0.753 -1.803 1.00 0.00 21 LYS A CA 20
ATOM 10585 C C . LYS A 1 21 ? 9.055 -0.518 -2.749 1.00 0.00 21 LYS A C 20
ATOM 10586 O O . LYS A 1 21 ? 9.035 0.457 -3.500 1.00 0.00 21 LYS A O 20
ATOM 10605 N N . PHE A 1 22 ? 8.084 -1.410 -2.705 1.00 0.00 22 PHE A N 20
ATOM 10606 C CA . PHE A 1 22 ? 6.903 -1.297 -3.546 1.00 0.00 22 PHE A CA 20
ATOM 10607 C C . PHE A 1 22 ? 5.680 -1.680 -2.737 1.00 0.00 22 PHE A C 20
ATOM 10608 O O . PHE A 1 22 ? 5.787 -2.448 -1.779 1.00 0.00 22 PHE A O 20
ATOM 10625 N N . GLY A 1 23 ? 4.532 -1.164 -3.135 1.00 0.00 23 GLY A N 20
ATOM 10626 C CA . GLY A 1 23 ? 3.302 -1.459 -2.430 1.00 0.00 23 GLY A CA 20
ATOM 10627 C C . GLY A 1 23 ? 2.156 -0.566 -2.857 1.00 0.00 23 GLY A C 20
ATOM 10628 O O . GLY A 1 23 ? 2.357 0.613 -3.162 1.00 0.00 23 GLY A O 20
ATOM 10632 N N . PHE A 1 24 ? 0.961 -1.140 -2.894 1.00 0.00 24 PHE A N 20
ATOM 10633 C CA . PHE A 1 24 ? -0.253 -0.423 -3.268 1.00 0.00 24 PHE A CA 20
ATOM 10634 C C . PHE A 1 24 ? -1.464 -1.264 -2.895 1.00 0.00 24 PHE A C 20
ATOM 10635 O O . PHE A 1 24 ? -1.318 -2.424 -2.521 1.00 0.00 24 PHE A O 20
ATOM 10652 N N . CYS A 1 25 ? -2.648 -0.685 -2.990 1.00 0.00 25 CYS A N 20
ATOM 10653 C CA . CYS A 1 25 ? -3.875 -1.391 -2.642 1.00 0.00 25 CYS A CA 20
ATOM 10654 C C . CYS A 1 25 ? -4.090 -2.611 -3.530 1.00 0.00 25 CYS A C 20
ATOM 10655 O O . CYS A 1 25 ? -4.308 -2.483 -4.734 1.00 0.00 25 CYS A O 20
ATOM 10662 N N . ALA A 1 26 ? -4.033 -3.788 -2.926 1.00 0.00 26 ALA A N 20
ATOM 10663 C CA . ALA A 1 26 ? -4.223 -5.030 -3.656 1.00 0.00 26 ALA A CA 20
ATOM 10664 C C . ALA A 1 26 ? -5.230 -5.929 -2.945 1.00 0.00 26 ALA A C 20
ATOM 10665 O O . ALA A 1 26 ? -4.878 -6.675 -2.032 1.00 0.00 26 ALA A O 20
ATOM 10672 N N . GLY A 1 27 ? -6.484 -5.846 -3.360 1.00 0.00 27 GLY A N 20
ATOM 10673 C CA . GLY A 1 27 ? -7.519 -6.658 -2.756 1.00 0.00 27 GLY A CA 20
ATOM 10674 C C . GLY A 1 27 ? -8.881 -6.386 -3.360 1.00 0.00 27 GLY A C 20
ATOM 10675 O O . GLY A 1 27 ? -9.216 -5.233 -3.623 1.00 0.00 27 GLY A O 20
ATOM 10679 N N . PRO A 1 28 ? -9.682 -7.437 -3.612 1.00 0.00 28 PRO A N 20
ATOM 10680 C CA . PRO A 1 28 ? -11.023 -7.291 -4.192 1.00 0.00 28 PRO A CA 20
ATOM 10681 C C . PRO A 1 28 ? -11.978 -6.566 -3.249 1.00 0.00 28 PRO A C 20
ATOM 10682 O O . PRO A 1 28 ? -12.530 -5.523 -3.588 1.00 0.00 28 PRO A O 20
ATOM 10693 N N . LEU A 1 29 ? -12.172 -7.130 -2.064 1.00 0.00 29 LEU A N 20
ATOM 10694 C CA . LEU A 1 29 ? -13.052 -6.532 -1.070 1.00 0.00 29 LEU A CA 20
ATOM 10695 C C . LEU A 1 29 ? -12.254 -5.584 -0.187 1.00 0.00 29 LEU A C 20
ATOM 10696 O O . LEU A 1 29 ? -12.535 -4.390 -0.113 1.00 0.00 29 LEU A O 20
ATOM 10712 N N . ARG A 1 30 ? -11.247 -6.128 0.480 1.00 0.00 30 ARG A N 20
ATOM 10713 C CA . ARG A 1 30 ? -10.394 -5.332 1.343 1.00 0.00 30 ARG A CA 20
ATOM 10714 C C . ARG A 1 30 ? -9.211 -4.811 0.544 1.00 0.00 30 ARG A C 20
ATOM 10715 O O . ARG A 1 30 ? -8.118 -5.375 0.597 1.00 0.00 30 ARG A O 20
ATOM 10736 N N . ALA A 1 31 ? -9.448 -3.746 -0.211 1.00 0.00 31 ALA A N 20
ATOM 10737 C CA . ALA A 1 31 ? -8.414 -3.138 -1.039 1.00 0.00 31 ALA A CA 20
ATOM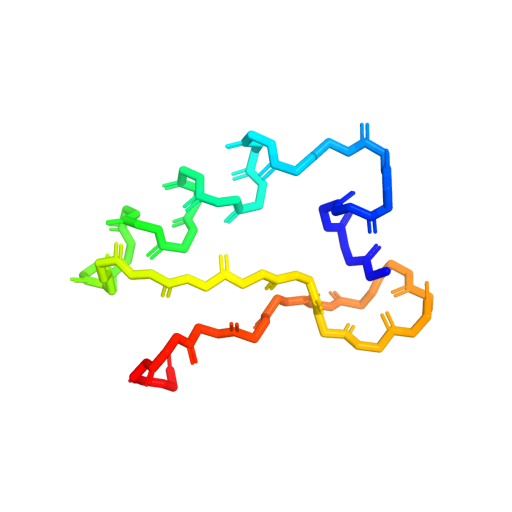 10738 C C . ALA A 1 31 ? -7.409 -2.354 -0.195 1.00 0.00 31 ALA A C 20
ATOM 10739 O O . ALA A 1 31 ? -7.257 -1.137 -0.347 1.00 0.00 31 ALA A O 20
ATOM 10746 N N . THR A 1 32 ? -6.736 -3.056 0.696 1.00 0.00 32 THR A N 20
ATOM 10747 C CA . THR A 1 32 ? -5.738 -2.457 1.560 1.00 0.00 32 THR A CA 20
ATOM 10748 C C . THR A 1 32 ? -4.398 -2.422 0.836 1.00 0.00 32 THR A C 20
ATOM 10749 O O . THR A 1 32 ? -4.156 -3.229 -0.063 1.00 0.00 32 THR A O 20
ATOM 10760 N N . CYS A 1 33 ? -3.538 -1.484 1.200 1.00 0.00 33 CYS A N 20
ATOM 10761 C CA . CYS A 1 33 ? -2.240 -1.384 0.560 1.00 0.00 33 CYS A CA 20
ATOM 10762 C C . CYS A 1 33 ? -1.370 -2.569 0.937 1.00 0.00 33 CYS A C 20
ATOM 10763 O O . CYS A 1 33 ? -1.069 -2.791 2.108 1.00 0.00 33 CYS A O 20
ATOM 10770 N N . THR A 1 34 ? -1.003 -3.333 -0.065 1.00 0.00 34 THR A N 20
ATOM 10771 C CA . THR A 1 34 ? -0.157 -4.497 0.113 1.00 0.00 34 THR A CA 20
ATOM 10772 C C . THR A 1 34 ? 1.209 -4.228 -0.502 1.00 0.00 34 THR A C 20
ATOM 10773 O O . THR A 1 34 ? 1.303 -3.769 -1.643 1.00 0.00 34 THR A O 20
ATOM 10784 N N . CYS A 1 35 ? 2.260 -4.485 0.253 1.00 0.00 35 CYS A N 20
ATOM 10785 C CA . CYS A 1 35 ? 3.607 -4.240 -0.228 1.00 0.00 35 CYS A CA 20
ATOM 10786 C C . CYS A 1 35 ? 4.348 -5.542 -0.511 1.00 0.00 35 CYS A C 20
ATOM 10787 O O . CYS A 1 35 ? 3.836 -6.628 -0.238 1.00 0.00 35 CYS A O 20
ATOM 10794 N N . GLY A 1 36 ? 5.552 -5.422 -1.070 1.00 0.00 36 GLY A N 20
ATOM 10795 C CA . GLY A 1 36 ? 6.359 -6.594 -1.382 1.00 0.00 36 GLY A CA 20
ATOM 10796 C C . GLY A 1 36 ? 6.678 -7.418 -0.150 1.00 0.00 36 GLY A C 20
ATOM 10797 O O . GLY A 1 36 ? 6.746 -8.642 -0.209 1.00 0.00 36 GLY A O 20
ATOM 10801 N N . LYS A 1 37 ? 6.874 -6.735 0.966 1.00 0.00 37 LYS A N 20
ATOM 10802 C CA . LYS A 1 37 ? 7.171 -7.393 2.230 1.00 0.00 37 LYS A CA 20
ATOM 10803 C C . LYS A 1 37 ? 5.946 -7.335 3.128 1.00 0.00 37 LYS A C 20
ATOM 10804 O O . LYS A 1 37 ? 6.068 -7.199 4.345 1.00 0.00 37 LYS A O 20
ATOM 10823 N N . GLN A 1 38 ? 4.773 -7.424 2.501 1.00 0.00 38 GLN A N 20
ATOM 10824 C CA . GLN A 1 38 ? 3.499 -7.362 3.207 1.00 0.00 38 GLN A CA 20
ATOM 10825 C C . GLN A 1 38 ? 3.370 -6.012 3.908 1.00 0.00 38 GLN A C 20
ATOM 10826 O O . GLN A 1 38 ? 3.678 -4.984 3.261 1.00 0.00 38 GLN A O 20
#

Sequence (38 aa):
GFGCPFNENECHAHCLSIGRKFGFCAGPLRATCTCGKQGFGCPFNENECHAHCLSIGRKFGFCAGPLRATCTCGKQGFGCPFNENECHAHCLSIGRKFGFCAGPLRATCTCGKQGFGCPFNENECHAHCLSIGRKFGFCAGPLRATCTCGKQGFGCPFNENECHAHCLSIGRKFGFCAGPLRATCTCGKQGFGCPFNENECHAHCLSIGRKFGFCAGPLRATCTCGKQGFGCPFNENECHAHCLSIGRKFGFCAGPLRATCTCGKQGFGCPFNENECHAHCLSIGRKFGFCAGPLRATCTCGKQGFGCPFNENECHAHCLSIGRKFGFCAGPLRATCTCGKQGFGCPFNENECHAHCLSIGRKFGFCAGPLRATCTCGKQGFGCPFNENECHAHCLSIGRKFGFCAGPLRATCTCGKQGFGCPFNENECHAHCLSIGRKFGFCAGPLRATCTCGKQGFGCPFNENECHAHCLSIGRKFGFCAGPLRATCTCGKQGFGCPFNENECHAHCLSIGRKFGFCAGPLRATCTCGKQGFGCPFNENECHAHCLSIGRKFGFCAGPLRATCTCGKQGFGCPFNENECHAHCLSIGRKFGFCAGPLRATCTCGKQGFGCPFNENECHAHCLSIGRKFGFCAGPLRATCTCGKQGFGCPFNENECHAHCLSIGRKFGFCAGPLRATCTCGKQGFGCPFNENECHAHCLSIGRKFGFCAGPLRATCTCGKQGFGCPFNENECHAHCLSIGRKFGFCAGPLRATCTCGKQ